Protein 6O3Q (pdb70)

Solvent-accessible surface area: 4459 Å² total; per-residue (Å²): 294,57,86,80,105,6,97,115,149,20,74,108,33,61,150,148,2,82,100,96,38,147,54,112,125,49,113,78,12,42,100,118,1,89,82,84,50,109,156,62,130,51,55,169,164,20,111,114,160

Organism: Solanum lycopersicum (NCBI:txid4081)

Foldseek 3Di:
DDDQPLVVQLVVQLVVLVVVHDDVSSVVRSVVSVVQSVQVSPPRVDDPD

Radius of gyration: 11.96 Å; Cα contacts (8 Å, |Δi|>4): 28; chains: 1; bounding box: 21×38×20 Å

Secondary structure (DSSP, 8-state):
----HHHHHHHHHHHHHHHH--HHHHHHHHHHHHHHHHHHHS-SS-S--

Sequence (49 aa):
RGPDKSYKRLQECQRRCQSEQQGQRLQECQQRCQQEYQREKGQHQGETNRGPDKSYKRLQECQRRCQSEQQGQRLQECQQRCQQEYQREKGQHQGETNRGPDKSYKRLQECQRRCQSEQQGQRLQECQQRCQQEYQREKGQHQGETNRGPDKSYKRLQECQRRCQSEQQGQRLQECQQRCQQEYQREKGQHQGETNRGPDKSYKRLQECQRRCQSEQQGQRLQECQQRCQQEYQREKGQHQGETNRGPDKSYKRLQECQRRCQSEQQGQRLQECQQRCQQEYQREKGQHQGETNRGPDKSYKRLQECQRRCQSEQQGQRLQECQQRCQQEYQREKGQHQGETNRGPDKSYKRLQECQRRCQSEQQGQRLQECQQRCQQEYQREKGQHQGETNRGPDKSYKRLQECQRRCQSEQQGQRLQECQQRCQQEYQREKGQHQGETNRGPDKSYKRLQECQRRCQSEQQGQRLQECQQRCQQEYQREKGQHQGETNRGPDKSYKRLQECQRRCQSEQQGQRLQECQQRCQQEYQREKGQHQGETNRGPDKSYKRLQECQRRCQSEQQGQRLQECQQRCQQEYQREKGQHQGETNRGPDKSYKRLQECQRRCQSEQQGQRLQECQQRCQQEYQREKGQHQGETNRGPDKSYKRLQECQRRCQSEQQGQRLQECQQRCQQEYQREKGQHQGETNRGPDKSYKRLQECQRRCQSEQQGQRLQECQQRCQQEYQREKGQHQGETNRGPDKSYKRLQECQRRCQSEQQGQRLQECQQRCQQEYQREKGQHQGETNRGPDKSYKRLQECQRRCQSEQQGQRLQECQQRCQQEYQREKGQHQGETNRGPDKSYKRLQECQRRCQSEQQGQRLQECQQRCQQEYQREKGQHQGETNRGPDKSYKRLQECQRRCQSEQQGQRLQECQQRCQQEYQREKGQHQGETNRGPDKSYKRLQECQRRCQSEQQGQRLQECQQRCQQEYQREKGQHQGETN

Structure (mmCIF, N/CA/C/O backbone):
data_6O3Q
#
_entry.id   6O3Q
#
loop_
_atom_site.group_PDB
_atom_site.id
_atom_site.type_symbol
_atom_site.label_atom_id
_atom_site.label_alt_id
_atom_site.label_comp_id
_atom_site.label_asym_id
_atom_site.label_entity_id
_atom_site.label_seq_id
_atom_site.pdbx_PDB_ins_code
_atom_site.Cartn_x
_atom_site.Cartn_y
_atom_site.Cartn_z
_atom_site.occupancy
_atom_site.B_iso_or_equiv
_atom_site.auth_seq_id
_atom_site.auth_comp_id
_atom_site.auth_asym_id
_atom_site.auth_atom_id
_atom_site.pdbx_PDB_model_num
ATOM 1 N N . ARG A 1 1 ? 11.349 4.552 -12.446 1.00 0.00 1 ARG A N 1
ATOM 2 C CA . ARG A 1 1 ? 9.997 4.014 -12.496 1.00 0.00 1 ARG A CA 1
ATOM 3 C C . ARG A 1 1 ? 9.669 3.382 -11.161 1.00 0.00 1 ARG A C 1
ATOM 4 O O . ARG A 1 1 ? 10.336 2.431 -10.733 1.00 0.00 1 ARG A O 1
ATOM 27 N N . GLY A 1 2 ? 8.672 3.900 -10.505 1.00 0.00 2 GLY A N 1
ATOM 28 C CA . GLY A 1 2 ? 8.267 3.374 -9.247 1.00 0.00 2 GLY A CA 1
ATOM 29 C C . GLY A 1 2 ? 6.773 3.254 -9.189 1.00 0.00 2 GLY A C 1
ATOM 30 O O . GLY A 1 2 ? 6.073 4.073 -9.784 1.00 0.00 2 GLY A O 1
ATOM 34 N N . PRO A 1 3 ? 6.242 2.228 -8.537 1.00 0.00 3 PRO A N 1
ATOM 35 C CA . PRO A 1 3 ? 4.803 2.078 -8.378 1.00 0.00 3 PRO A CA 1
ATOM 36 C C . PRO A 1 3 ? 4.291 3.011 -7.276 1.00 0.00 3 PRO A C 1
ATOM 37 O O . PRO A 1 3 ? 5.092 3.693 -6.606 1.00 0.00 3 PRO A O 1
ATOM 48 N N . ASP A 1 4 ? 2.988 3.059 -7.079 1.00 0.00 4 ASP A N 1
ATOM 49 C CA . ASP A 1 4 ? 2.433 3.892 -6.013 1.00 0.00 4 ASP A CA 1
ATOM 50 C C . ASP A 1 4 ? 2.759 3.258 -4.678 1.00 0.00 4 ASP A C 1
ATOM 51 O O . ASP A 1 4 ? 3.039 2.050 -4.598 1.00 0.00 4 ASP A O 1
ATOM 60 N N . LYS A 1 5 ? 2.676 4.031 -3.647 1.00 0.00 5 LYS A N 1
ATOM 61 C CA . LYS A 1 5 ? 2.983 3.573 -2.314 1.00 0.00 5 LYS A CA 1
ATOM 62 C C . LYS A 1 5 ? 1.959 2.549 -1.844 1.00 0.00 5 LYS A C 1
ATOM 63 O O . LYS A 1 5 ? 2.279 1.661 -1.081 1.00 0.00 5 LYS A O 1
ATOM 82 N N . SER A 1 6 ? 0.753 2.661 -2.348 1.00 0.00 6 SER A N 1
ATOM 83 C CA . SER A 1 6 ? -0.308 1.712 -2.038 1.00 0.00 6 SER A CA 1
ATOM 84 C C . SER A 1 6 ? 0.002 0.361 -2.702 1.00 0.00 6 SER A C 1
ATOM 85 O O . SER A 1 6 ? -0.374 -0.706 -2.209 1.00 0.00 6 SER A O 1
ATOM 93 N N . TYR A 1 7 ? 0.734 0.413 -3.805 1.00 0.00 7 TYR A N 1
ATOM 94 C CA . TYR A 1 7 ? 1.129 -0.787 -4.500 1.00 0.00 7 TYR A CA 1
ATOM 95 C C . TYR A 1 7 ? 2.289 -1.400 -3.739 1.00 0.00 7 TYR A C 1
ATOM 96 O O . TYR A 1 7 ? 2.430 -2.609 -3.671 1.00 0.00 7 TYR A O 1
ATOM 114 N N . LYS A 1 8 ? 3.112 -0.540 -3.165 1.00 0.00 8 LYS A N 1
ATOM 115 C CA . LYS A 1 8 ? 4.188 -0.949 -2.286 1.00 0.00 8 LYS A CA 1
ATOM 116 C C . LYS A 1 8 ? 3.589 -1.664 -1.070 1.00 0.00 8 LYS A C 1
ATOM 117 O O . LYS A 1 8 ? 4.049 -2.739 -0.685 1.00 0.00 8 LYS A O 1
ATOM 136 N N . ARG A 1 9 ? 2.529 -1.061 -0.509 1.00 0.00 9 ARG A N 1
ATOM 137 C CA . ARG A 1 9 ? 1.773 -1.645 0.605 1.00 0.00 9 ARG A CA 1
ATOM 138 C C . ARG A 1 9 ? 1.274 -3.026 0.213 1.00 0.00 9 ARG A C 1
ATOM 139 O O . ARG A 1 9 ? 1.428 -3.984 0.957 1.00 0.00 9 ARG A O 1
ATOM 160 N N . LEU A 1 10 ? 0.692 -3.106 -0.973 1.00 0.00 10 LEU A N 1
ATOM 161 C CA . LEU A 1 10 ? 0.190 -4.352 -1.525 1.00 0.00 10 LEU A CA 1
ATOM 162 C C . LEU A 1 10 ? 1.289 -5.403 -1.628 1.00 0.00 10 LEU A C 1
ATOM 163 O O . LEU A 1 10 ? 1.093 -6.538 -1.205 1.00 0.00 10 LEU A O 1
ATOM 179 N N . GLN A 1 11 ? 2.433 -5.012 -2.174 1.00 0.00 11 GLN A N 1
ATOM 180 C CA . GLN A 1 11 ? 3.581 -5.901 -2.319 1.00 0.00 11 GLN A CA 1
ATOM 181 C C . GLN A 1 11 ? 4.003 -6.477 -0.978 1.00 0.00 11 GLN A C 1
ATOM 182 O O . GLN A 1 11 ? 4.103 -7.696 -0.827 1.00 0.00 11 GLN A O 1
ATOM 196 N N . GLU A 1 12 ? 4.205 -5.608 -0.011 1.00 0.00 12 GLU A N 1
ATOM 197 C CA . GLU A 1 12 ? 4.589 -6.016 1.327 1.00 0.00 12 GLU A CA 1
ATOM 198 C C . GLU A 1 12 ? 3.527 -6.891 1.960 1.00 0.00 12 GLU A C 1
ATOM 199 O O . GLU A 1 12 ? 3.840 -7.929 2.551 1.00 0.00 12 GLU A O 1
ATOM 211 N N . CYS A 1 13 ? 2.280 -6.494 1.793 1.00 0.00 13 CYS A N 1
ATOM 212 C CA . CYS A 1 13 ? 1.155 -7.226 2.329 1.00 0.00 13 CYS A CA 1
ATOM 213 C C . CYS A 1 13 ? 1.130 -8.655 1.788 1.00 0.00 13 CYS A C 1
ATOM 214 O O . CYS A 1 13 ? 1.134 -9.618 2.566 1.00 0.00 13 CYS A O 1
ATOM 221 N N . GLN A 1 14 ? 1.178 -8.805 0.462 1.00 0.00 14 GLN A N 1
ATOM 222 C CA . GLN A 1 14 ? 1.140 -10.124 -0.136 1.00 0.00 14 GLN A CA 1
ATOM 223 C C . GLN A 1 14 ? 2.374 -10.947 0.214 1.00 0.00 14 GLN A C 1
ATOM 224 O O . GLN A 1 14 ? 2.260 -12.141 0.440 1.00 0.00 14 GLN A O 1
ATOM 238 N N . ARG A 1 15 ? 3.554 -10.315 0.289 1.00 0.00 15 ARG A N 1
ATOM 239 C CA . ARG A 1 15 ? 4.758 -11.027 0.718 1.00 0.00 15 ARG A CA 1
ATOM 240 C C . ARG A 1 15 ? 4.578 -11.584 2.117 1.00 0.00 15 ARG A C 1
ATOM 241 O O . ARG A 1 15 ? 4.891 -12.760 2.370 1.00 0.00 15 ARG A O 1
ATOM 262 N N . ARG A 1 16 ? 4.035 -10.758 3.005 1.00 0.00 16 ARG A N 1
ATOM 263 C CA . ARG A 1 16 ? 3.769 -11.171 4.367 1.00 0.00 16 ARG A CA 1
ATOM 264 C C . ARG A 1 16 ? 2.795 -12.309 4.402 1.00 0.00 16 ARG A C 1
ATOM 265 O O . ARG A 1 16 ? 3.049 -13.314 5.047 1.00 0.00 16 ARG A O 1
ATOM 286 N N . CYS A 1 17 ? 1.708 -12.164 3.689 1.00 0.00 17 CYS A N 1
ATOM 287 C CA . CYS A 1 17 ? 0.688 -13.200 3.609 1.00 0.00 17 CYS A CA 1
ATOM 288 C C . CYS A 1 17 ? 1.263 -14.544 3.177 1.00 0.00 17 CYS A C 1
ATOM 289 O O . CYS A 1 17 ? 0.886 -15.570 3.703 1.00 0.00 17 CYS A O 1
ATOM 296 N N . GLN A 1 18 ? 2.208 -14.523 2.258 1.00 0.00 18 GLN A N 1
ATOM 297 C CA . GLN A 1 18 ? 2.842 -15.741 1.750 1.00 0.00 18 GLN A CA 1
ATOM 298 C C . GLN A 1 18 ? 3.739 -16.424 2.789 1.00 0.00 18 GLN A C 1
ATOM 299 O O . GLN A 1 18 ? 4.100 -17.597 2.634 1.00 0.00 18 GLN A O 1
ATOM 313 N N . SER A 1 19 ? 4.090 -15.711 3.828 1.00 0.00 19 SER A N 1
ATOM 314 C CA . SER A 1 19 ? 4.959 -16.248 4.846 1.00 0.00 19 SER A CA 1
ATOM 315 C C . SER A 1 19 ? 4.188 -16.483 6.164 1.00 0.00 19 SER A C 1
ATOM 316 O O . SER A 1 19 ? 4.466 -17.429 6.908 1.00 0.00 19 SER A O 1
ATOM 324 N N . GLU A 1 20 ? 3.248 -15.613 6.454 1.00 0.00 20 GLU A N 1
ATOM 325 C CA . GLU A 1 20 ? 2.491 -15.667 7.684 1.00 0.00 20 GLU A CA 1
ATOM 326 C C . GLU A 1 20 ? 1.203 -16.461 7.542 1.00 0.00 20 GLU A C 1
ATOM 327 O O . GLU A 1 20 ? 0.666 -16.956 8.524 1.00 0.00 20 GLU A O 1
ATOM 339 N N . GLN A 1 21 ? 0.703 -16.578 6.336 1.00 0.00 21 GLN A N 1
ATOM 340 C CA . GLN A 1 21 ? -0.545 -17.269 6.105 1.00 0.00 21 GLN A CA 1
ATOM 341 C C . GLN A 1 21 ? -0.343 -18.360 5.070 1.00 0.00 21 GLN A C 1
ATOM 342 O O . GLN A 1 21 ? 0.684 -18.384 4.373 1.00 0.00 21 GLN A O 1
ATOM 356 N N . GLN A 1 22 ? -1.276 -19.271 4.997 1.00 0.00 22 GLN A N 1
ATOM 357 C CA . GLN A 1 22 ? -1.251 -20.348 4.026 1.00 0.00 22 GLN A CA 1
ATOM 358 C C . GLN A 1 22 ? -2.647 -20.864 3.800 1.00 0.00 22 GLN A C 1
ATOM 359 O O . GLN A 1 22 ? -3.548 -20.535 4.571 1.00 0.00 22 GLN A O 1
ATOM 373 N N . GLY A 1 23 ? -2.831 -21.618 2.735 1.00 0.00 23 GLY A N 1
ATOM 374 C CA . GLY A 1 23 ? -4.128 -22.202 2.412 1.00 0.00 23 GLY A CA 1
ATOM 375 C C . GLY A 1 23 ? -5.200 -21.1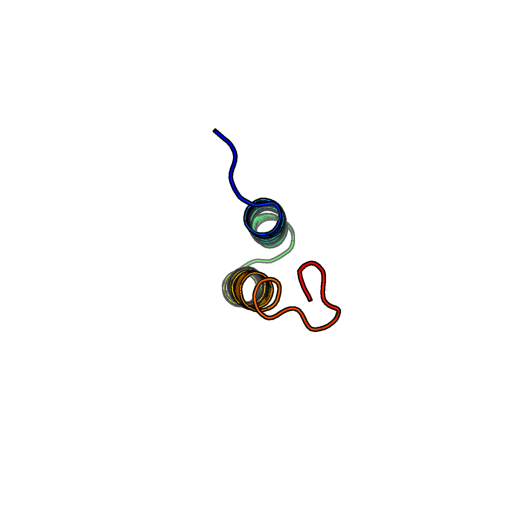59 2.174 1.00 0.00 23 GLY A C 1
ATOM 376 O O . GLY A 1 23 ? -4.984 -20.180 1.421 1.00 0.00 23 GLY A O 1
ATOM 380 N N . GLN A 1 24 ? -6.331 -21.344 2.840 1.00 0.00 24 GLN A N 1
ATOM 381 C CA . GLN A 1 24 ? -7.465 -20.432 2.781 1.00 0.00 24 GLN A CA 1
ATOM 382 C C . GLN A 1 24 ? -7.031 -19.075 3.300 1.00 0.00 24 GLN A C 1
ATOM 383 O O . GLN A 1 24 ? -7.288 -18.044 2.683 1.00 0.00 24 GLN A O 1
ATOM 397 N N . ARG A 1 25 ? -6.305 -19.101 4.399 1.00 0.00 25 ARG A N 1
ATOM 398 C CA . ARG A 1 25 ? -5.793 -17.912 5.033 1.00 0.00 25 ARG A CA 1
ATOM 399 C C . ARG A 1 25 ? -4.925 -17.101 4.096 1.00 0.00 25 ARG A C 1
ATOM 400 O O . ARG A 1 25 ? -4.957 -15.892 4.137 1.00 0.00 25 ARG A O 1
ATOM 421 N N . LEU A 1 26 ? -4.175 -17.763 3.238 1.00 0.00 26 LEU A N 1
ATOM 422 C CA . LEU A 1 26 ? -3.338 -17.057 2.277 1.00 0.00 26 LEU A CA 1
ATOM 423 C C . LEU A 1 26 ? -4.160 -16.346 1.233 1.00 0.00 26 LEU A C 1
ATOM 424 O O . LEU A 1 26 ? -3.965 -15.143 1.000 1.00 0.00 26 LEU A O 1
ATOM 440 N N . GLN A 1 27 ? -5.082 -17.068 0.621 1.00 0.00 27 GLN A N 1
ATOM 441 C CA . GLN A 1 27 ? -5.880 -16.505 -0.440 1.00 0.00 27 GLN A CA 1
ATOM 442 C C . GLN A 1 27 ? -6.757 -15.380 0.062 1.00 0.00 27 GLN A C 1
ATOM 443 O O . GLN A 1 27 ? -6.940 -14.380 -0.632 1.00 0.00 27 GLN A O 1
ATOM 457 N N . GLU A 1 28 ? -7.243 -15.510 1.284 1.00 0.00 28 GLU A N 1
ATOM 458 C CA . GLU A 1 28 ? -8.016 -14.452 1.886 1.00 0.00 28 GLU A CA 1
ATOM 459 C C . GLU A 1 28 ? -7.114 -13.291 2.281 1.00 0.00 28 GLU A C 1
ATOM 460 O O . GLU A 1 28 ? -7.457 -12.147 2.054 1.00 0.00 28 GLU A O 1
ATOM 472 N N . CYS A 1 29 ? -5.936 -13.601 2.829 1.00 0.00 29 CYS A N 1
ATOM 473 C CA . CYS A 1 29 ? -4.985 -12.578 3.274 1.00 0.00 29 CYS A CA 1
ATOM 474 C C . CYS A 1 29 ? -4.600 -11.693 2.103 1.00 0.00 29 CYS A C 1
ATOM 475 O O . CYS A 1 29 ? -4.781 -10.477 2.157 1.00 0.00 29 CYS A O 1
ATOM 482 N N . GLN A 1 30 ? -4.138 -12.313 1.017 1.00 0.00 30 GLN A N 1
ATOM 483 C CA . GLN A 1 30 ? -3.766 -11.563 -0.183 1.00 0.00 30 GLN A CA 1
ATOM 484 C C . GLN A 1 30 ? -4.951 -10.841 -0.809 1.00 0.00 30 GLN A C 1
ATOM 485 O O . GLN A 1 30 ? -4.794 -9.777 -1.412 1.00 0.00 30 GLN A O 1
ATOM 499 N N . GLN A 1 31 ? -6.132 -11.390 -0.631 1.00 0.00 31 GLN A N 1
ATOM 500 C CA . GLN A 1 31 ? -7.337 -10.769 -1.134 1.00 0.00 31 GLN A CA 1
ATOM 501 C C . GLN A 1 31 ? -7.627 -9.503 -0.334 1.00 0.00 31 GLN A C 1
ATOM 502 O O . GLN A 1 31 ? -8.017 -8.482 -0.901 1.00 0.00 31 GLN A O 1
ATOM 516 N N . ARG A 1 32 ? -7.395 -9.571 0.977 1.00 0.00 32 ARG A N 1
ATOM 517 C CA . ARG A 1 32 ? -7.554 -8.418 1.856 1.00 0.00 32 ARG A CA 1
ATOM 518 C C . ARG A 1 32 ? -6.562 -7.336 1.464 1.00 0.00 32 ARG A C 1
ATOM 519 O O . ARG A 1 32 ? -6.893 -6.165 1.485 1.00 0.00 32 ARG A O 1
ATOM 540 N N . CYS A 1 33 ? -5.355 -7.744 1.075 1.00 0.00 33 CYS A N 1
ATOM 541 C CA . CYS A 1 33 ? -4.336 -6.806 0.584 1.00 0.00 33 CYS A CA 1
ATOM 542 C C . CYS A 1 33 ? -4.867 -6.072 -0.642 1.00 0.00 33 CYS A C 1
ATOM 543 O O . CYS A 1 33 ? -4.733 -4.861 -0.765 1.00 0.00 33 CYS A O 1
ATOM 550 N N . GLN A 1 34 ? -5.508 -6.829 -1.527 1.00 0.00 34 GLN A N 1
ATOM 551 C CA . GLN A 1 34 ? -6.110 -6.286 -2.737 1.00 0.00 34 GLN A CA 1
ATOM 552 C C . GLN A 1 34 ? -7.248 -5.337 -2.382 1.00 0.00 34 GLN A C 1
ATOM 553 O O . GLN A 1 34 ? -7.457 -4.326 -3.044 1.00 0.00 34 GLN A O 1
ATOM 567 N N . GLN A 1 35 ? -7.979 -5.670 -1.328 1.00 0.00 35 GLN A N 1
ATOM 568 C CA . GLN A 1 35 ? -9.065 -4.830 -0.860 1.00 0.00 35 GLN A CA 1
ATOM 569 C C . GLN A 1 35 ? -8.520 -3.554 -0.261 1.00 0.00 35 GLN A C 1
ATOM 570 O O . GLN A 1 35 ? -9.025 -2.476 -0.539 1.00 0.00 35 GLN A O 1
ATOM 584 N N . GLU A 1 36 ? -7.482 -3.679 0.550 1.00 0.00 36 GLU A N 1
ATOM 585 C CA . GLU A 1 36 ? -6.822 -2.531 1.147 1.00 0.00 36 GLU A CA 1
ATOM 586 C C . GLU A 1 36 ? -6.261 -1.610 0.095 1.00 0.00 36 GLU A C 1
ATOM 587 O O . GLU A 1 36 ? -6.416 -0.417 0.192 1.00 0.00 36 GLU A O 1
ATOM 599 N N . TYR A 1 37 ? -5.643 -2.184 -0.909 1.00 0.00 37 TYR A N 1
ATOM 600 C CA . TYR A 1 37 ? -5.128 -1.445 -2.067 1.00 0.00 37 TYR A CA 1
ATOM 601 C C . TYR A 1 37 ? -6.239 -0.569 -2.701 1.00 0.00 37 TYR A C 1
ATOM 602 O O . TYR A 1 37 ? -6.013 0.599 -3.054 1.00 0.00 37 TYR A O 1
ATOM 620 N N . GLN A 1 38 ? -7.439 -1.126 -2.795 1.00 0.00 38 GLN A N 1
ATOM 621 C CA . GLN A 1 38 ? -8.595 -0.402 -3.323 1.00 0.00 38 GLN A CA 1
ATOM 622 C C . GLN A 1 38 ? -9.071 0.639 -2.308 1.00 0.00 38 GLN A C 1
ATOM 623 O O . GLN A 1 38 ? -9.538 1.727 -2.661 1.00 0.00 38 GLN A O 1
ATOM 637 N N . ARG A 1 39 ? -8.942 0.300 -1.052 1.00 0.00 39 ARG A N 1
ATOM 638 C CA . ARG A 1 39 ? -9.352 1.153 0.045 1.00 0.00 39 ARG A CA 1
ATOM 639 C C . ARG A 1 39 ? -8.397 2.311 0.265 1.00 0.00 39 ARG A C 1
ATOM 640 O O . ARG A 1 39 ? -8.780 3.319 0.821 1.00 0.00 39 ARG A O 1
ATOM 661 N N . GLU A 1 40 ? -7.161 2.164 -0.150 1.00 0.00 40 GLU A N 1
ATOM 662 C CA . GLU A 1 40 ? -6.209 3.252 -0.042 1.00 0.00 40 GLU A CA 1
ATOM 663 C C . GLU A 1 40 ? -6.480 4.296 -1.100 1.00 0.00 40 GLU A C 1
ATOM 664 O O . GLU A 1 40 ? -6.126 5.464 -0.942 1.00 0.00 40 GLU A O 1
ATOM 676 N N . LYS A 1 41 ? -7.115 3.875 -2.178 1.00 0.00 41 LYS A N 1
ATOM 677 C CA . LYS A 1 41 ? -7.542 4.798 -3.209 1.00 0.00 41 LYS A CA 1
ATOM 678 C C . LYS A 1 41 ? -8.852 5.450 -2.785 1.00 0.00 41 LYS A C 1
ATOM 679 O O . LYS A 1 41 ? -9.117 6.606 -3.096 1.00 0.00 41 LYS A O 1
ATOM 698 N N . GLY A 1 42 ? -9.649 4.704 -2.044 1.00 0.00 42 GLY A N 1
ATOM 699 C CA . GLY A 1 42 ? -10.851 5.244 -1.455 1.00 0.00 42 GLY A CA 1
ATOM 700 C C . GLY A 1 42 ? -10.513 5.833 -0.103 1.00 0.00 42 GLY A C 1
ATOM 701 O O . GLY A 1 42 ? -10.850 5.270 0.935 1.00 0.00 42 GLY A O 1
ATOM 705 N N . GLN A 1 43 ? -9.835 6.960 -0.145 1.00 0.00 43 GLN A N 1
ATOM 706 C CA . GLN A 1 43 ? -9.237 7.615 1.025 1.00 0.00 43 GLN A CA 1
ATOM 707 C C . GLN A 1 43 ? -10.274 7.920 2.111 1.00 0.00 43 GLN A C 1
ATOM 708 O O . GLN A 1 43 ? -11.134 8.802 1.933 1.00 0.00 43 GLN A O 1
ATOM 722 N N . HIS A 1 44 ? -10.199 7.203 3.228 1.00 0.00 44 HIS A N 1
ATOM 723 C CA . HIS A 1 44 ? -11.122 7.445 4.334 1.00 0.00 44 HIS A CA 1
ATOM 724 C C . HIS A 1 44 ? -10.647 8.652 5.139 1.00 0.00 44 HIS A C 1
ATOM 725 O O . HIS A 1 44 ? -11.449 9.392 5.722 1.00 0.00 44 HIS A O 1
ATOM 739 N N . GLN A 1 45 ? -9.344 8.834 5.158 1.00 0.00 45 GLN A N 1
ATOM 740 C CA . GLN A 1 45 ? -8.704 9.923 5.853 1.00 0.00 45 GLN A CA 1
ATOM 741 C C . GLN A 1 45 ? -8.644 11.124 4.922 1.00 0.00 45 GLN A C 1
ATOM 742 O O . GLN A 1 45 ? -9.214 12.171 5.211 1.00 0.00 45 GLN A O 1
ATOM 756 N N . GLY A 1 46 ? -7.981 10.949 3.797 1.00 0.00 46 GLY A N 1
ATOM 757 C CA . GLY A 1 46 ? -7.885 11.996 2.824 1.00 0.00 46 GLY A CA 1
ATOM 758 C C . GLY A 1 46 ? -6.476 12.502 2.701 1.00 0.00 46 GLY A C 1
ATOM 759 O O . GLY A 1 46 ? -6.004 13.239 3.559 1.00 0.00 46 GLY A O 1
ATOM 763 N N . GLU A 1 47 ? -5.781 12.069 1.666 1.00 0.00 47 GLU A N 1
ATOM 764 C CA . GLU A 1 47 ? -4.422 12.536 1.433 1.00 0.00 47 GLU A CA 1
ATOM 765 C C . GLU A 1 47 ? -4.370 13.408 0.192 1.00 0.00 47 GLU A C 1
ATOM 766 O O . GLU A 1 47 ? -3.394 14.103 -0.084 1.00 0.00 47 GLU A O 1
ATOM 778 N N . THR A 1 48 ? -5.416 13.345 -0.545 1.00 0.00 48 THR A N 1
ATOM 779 C CA . THR A 1 48 ? -5.584 14.125 -1.749 1.00 0.00 48 THR A CA 1
ATOM 780 C C . THR A 1 48 ? -6.903 14.891 -1.604 1.00 0.00 48 THR A C 1
ATOM 781 O O . THR A 1 48 ? -7.364 15.609 -2.498 1.00 0.00 48 THR A O 1
ATOM 792 N N . ASN A 1 49 ? -7.466 14.755 -0.442 1.00 0.00 49 ASN A N 1
ATOM 793 C CA . ASN A 1 49 ? -8.745 15.284 -0.107 1.00 0.00 49 ASN A CA 1
ATOM 794 C C . ASN A 1 49 ? -8.597 15.933 1.220 1.00 0.00 49 ASN A C 1
ATOM 795 O O . ASN A 1 49 ? -9.153 17.025 1.422 1.00 0.00 49 ASN A O 1
ATOM 807 N N . ARG A 1 1 ? 9.099 -1.457 -13.792 1.00 0.00 1 ARG A N 2
ATOM 808 C CA . ARG A 1 1 ? 9.317 -0.122 -14.349 1.00 0.00 1 ARG A CA 2
ATOM 809 C C . ARG A 1 1 ? 8.160 0.761 -13.983 1.00 0.00 1 ARG A C 2
ATOM 810 O O . ARG A 1 1 ? 7.040 0.552 -14.455 1.00 0.00 1 ARG A O 2
ATOM 833 N N . GLY A 1 2 ? 8.429 1.722 -13.133 1.00 0.00 2 GLY A N 2
ATOM 834 C CA . GLY A 1 2 ? 7.431 2.671 -12.704 1.00 0.00 2 GLY A CA 2
ATOM 835 C C . GLY A 1 2 ? 6.213 2.028 -12.045 1.00 0.00 2 GLY A C 2
ATOM 836 O O . GLY A 1 2 ? 5.102 2.116 -12.592 1.00 0.00 2 GLY A O 2
ATOM 840 N N . PRO A 1 3 ? 6.378 1.353 -10.887 1.00 0.00 3 PRO A N 2
ATOM 841 C CA . PRO A 1 3 ? 5.259 0.771 -10.165 1.00 0.00 3 PRO A CA 2
ATOM 842 C C . PRO A 1 3 ? 4.556 1.852 -9.354 1.00 0.00 3 PRO A C 2
ATOM 843 O O . PRO A 1 3 ? 5.060 2.981 -9.244 1.00 0.00 3 PRO A O 2
ATOM 854 N N . ASP A 1 4 ? 3.409 1.557 -8.823 1.00 0.00 4 ASP A N 2
ATOM 855 C CA . ASP A 1 4 ? 2.716 2.537 -8.019 1.00 0.00 4 ASP A CA 2
ATOM 856 C C . ASP A 1 4 ? 3.100 2.333 -6.570 1.00 0.00 4 ASP A C 2
ATOM 857 O O . ASP A 1 4 ? 3.581 1.254 -6.188 1.00 0.00 4 ASP A O 2
ATOM 866 N N . LYS A 1 5 ? 2.854 3.319 -5.767 1.00 0.00 5 LYS A N 2
ATOM 867 C CA . LYS A 1 5 ? 3.192 3.292 -4.365 1.00 0.00 5 LYS A CA 2
ATOM 868 C C . LYS A 1 5 ? 2.280 2.321 -3.646 1.00 0.00 5 LYS A C 2
ATOM 869 O O . LYS A 1 5 ? 2.718 1.562 -2.769 1.00 0.00 5 LYS A O 2
ATOM 888 N N . SER A 1 6 ? 1.029 2.307 -4.052 1.00 0.00 6 SER A N 2
ATOM 889 C CA . SER A 1 6 ? 0.054 1.412 -3.496 1.00 0.00 6 SER A CA 2
ATOM 890 C C . SER A 1 6 ? 0.382 -0.020 -3.900 1.00 0.00 6 SER A C 2
ATOM 891 O O . SER A 1 6 ? 0.110 -0.975 -3.163 1.00 0.00 6 SER A O 2
ATOM 899 N N . TYR A 1 7 ? 1.028 -0.156 -5.058 1.00 0.00 7 TYR A N 2
ATOM 900 C CA . TYR A 1 7 ? 1.399 -1.451 -5.576 1.00 0.00 7 TYR A CA 2
ATOM 901 C C . TYR A 1 7 ? 2.544 -2.002 -4.756 1.00 0.00 7 TYR A C 2
ATOM 902 O O . TYR A 1 7 ? 2.625 -3.196 -4.538 1.00 0.00 7 TYR A O 2
ATOM 920 N N . LYS A 1 8 ? 3.407 -1.117 -4.278 1.00 0.00 8 LYS A N 2
ATOM 921 C CA . LYS A 1 8 ? 4.488 -1.512 -3.389 1.00 0.00 8 LYS A CA 2
ATOM 922 C C . LYS A 1 8 ? 3.917 -2.055 -2.090 1.00 0.00 8 LYS A C 2
ATOM 923 O O . LYS A 1 8 ? 4.324 -3.116 -1.613 1.00 0.00 8 LYS A O 2
ATOM 942 N N . ARG A 1 9 ? 2.946 -1.326 -1.542 1.00 0.00 9 ARG A N 2
ATOM 943 C CA . ARG A 1 9 ? 2.277 -1.723 -0.309 1.00 0.00 9 ARG A CA 2
ATOM 944 C C . ARG A 1 9 ? 1.570 -3.055 -0.504 1.00 0.00 9 ARG A C 2
ATOM 945 O O . ARG A 1 9 ? 1.535 -3.894 0.405 1.00 0.00 9 ARG A O 2
ATOM 966 N N . LEU A 1 10 ? 1.024 -3.244 -1.691 1.00 0.00 10 LEU A N 2
ATOM 967 C CA . LEU A 1 10 ? 0.374 -4.478 -2.053 1.00 0.00 10 LEU A CA 2
ATOM 968 C C . LEU A 1 10 ? 1.363 -5.635 -2.029 1.00 0.00 10 LEU A C 2
ATOM 969 O O . LEU A 1 10 ? 1.077 -6.680 -1.442 1.00 0.00 10 LEU A O 2
ATOM 985 N N . GLN A 1 11 ? 2.525 -5.432 -2.658 1.00 0.00 11 GLN A N 2
ATOM 986 C CA . GLN A 1 11 ? 3.592 -6.442 -2.702 1.00 0.00 11 GLN A CA 2
ATOM 987 C C . GLN A 1 11 ? 3.952 -6.863 -1.301 1.00 0.00 11 GLN A C 2
ATOM 988 O O . GLN A 1 11 ? 3.952 -8.050 -0.978 1.00 0.00 11 GLN A O 2
ATOM 1002 N N . GLU A 1 12 ? 4.227 -5.868 -0.470 1.00 0.00 12 GLU A N 2
ATOM 1003 C CA . GLU A 1 12 ? 4.565 -6.078 0.921 1.00 0.00 12 GLU A CA 2
ATOM 1004 C C . GLU A 1 12 ? 3.495 -6.880 1.629 1.00 0.00 12 GLU A C 2
ATOM 1005 O O . GLU A 1 12 ? 3.789 -7.900 2.240 1.00 0.00 12 GLU A O 2
ATOM 1017 N N . CYS A 1 13 ? 2.253 -6.451 1.486 1.00 0.00 13 CYS A N 2
ATOM 1018 C CA . CYS A 1 13 ? 1.144 -7.097 2.151 1.00 0.00 13 CYS A CA 2
ATOM 1019 C C . CYS A 1 13 ? 1.004 -8.549 1.710 1.00 0.00 13 CYS A C 2
ATOM 1020 O O . CYS A 1 13 ? 0.926 -9.453 2.557 1.00 0.00 13 CYS A O 2
ATOM 1027 N N . GLN A 1 14 ? 1.045 -8.788 0.392 1.00 0.00 14 GLN A N 2
ATOM 1028 C CA . GLN A 1 14 ? 0.904 -10.133 -0.129 1.00 0.00 14 GLN A CA 2
ATOM 1029 C C . GLN A 1 14 ? 2.040 -11.016 0.344 1.00 0.00 14 GLN A C 2
ATOM 1030 O O . GLN A 1 14 ? 1.802 -12.119 0.804 1.00 0.00 14 GLN A O 2
ATOM 1044 N N . ARG A 1 15 ? 3.264 -10.501 0.285 1.00 0.00 15 ARG A N 2
ATOM 1045 C CA . ARG A 1 15 ? 4.442 -11.246 0.720 1.00 0.00 15 ARG A CA 2
ATOM 1046 C C . ARG A 1 15 ? 4.417 -11.576 2.199 1.00 0.00 15 ARG A C 2
ATOM 1047 O O . ARG A 1 15 ? 4.826 -12.667 2.600 1.00 0.00 15 ARG A O 2
ATOM 1068 N N . ARG A 1 16 ? 3.900 -10.659 3.010 1.00 0.00 16 ARG A N 2
ATOM 1069 C CA . ARG A 1 16 ? 3.756 -10.911 4.447 1.00 0.00 16 ARG A CA 2
ATOM 1070 C C . ARG A 1 16 ? 2.775 -12.045 4.662 1.00 0.00 16 ARG A C 2
ATOM 1071 O O . ARG A 1 16 ? 3.007 -12.950 5.477 1.00 0.00 16 ARG A O 2
ATOM 1092 N N . CYS A 1 17 ? 1.717 -12.022 3.885 1.00 0.00 17 CYS A N 2
ATOM 1093 C CA . CYS A 1 17 ? 0.725 -13.075 3.903 1.00 0.00 17 CYS A CA 2
ATOM 1094 C C . CYS A 1 17 ? 1.334 -14.397 3.461 1.00 0.00 17 CYS A C 2
ATOM 1095 O O . CYS A 1 17 ? 1.014 -15.430 4.000 1.00 0.00 17 CYS A O 2
ATOM 1102 N N . GLN A 1 18 ? 2.234 -14.351 2.487 1.00 0.00 18 GLN A N 2
ATOM 1103 C CA . GLN A 1 18 ? 2.886 -15.558 1.971 1.00 0.00 18 GLN A CA 2
ATOM 1104 C C . GLN A 1 18 ? 3.792 -16.183 3.020 1.00 0.00 18 GLN A C 2
ATOM 1105 O O . GLN A 1 18 ? 4.078 -17.377 2.973 1.00 0.00 18 GLN A O 2
ATOM 1119 N N . SER A 1 19 ? 4.234 -15.383 3.956 1.00 0.00 19 SER A N 2
ATOM 1120 C CA . SER A 1 19 ? 5.067 -15.868 5.010 1.00 0.00 19 SER A CA 2
ATOM 1121 C C . SER A 1 19 ? 4.206 -16.447 6.154 1.00 0.00 19 SER A C 2
ATOM 1122 O O . SER A 1 19 ? 4.344 -17.631 6.520 1.00 0.00 19 SER A O 2
ATOM 1130 N N . GLU A 1 20 ? 3.286 -15.639 6.667 1.00 0.00 20 GLU A N 2
ATOM 1131 C CA . GLU A 1 20 ? 2.486 -16.004 7.835 1.00 0.00 20 GLU A CA 2
ATOM 1132 C C . GLU A 1 20 ? 1.305 -16.912 7.509 1.00 0.00 20 GLU A C 2
ATOM 1133 O O . GLU A 1 20 ? 0.807 -17.607 8.384 1.00 0.00 20 GLU A O 2
ATOM 1145 N N . GLN A 1 21 ? 0.850 -16.902 6.282 1.00 0.00 21 GLN A N 2
ATOM 1146 C CA . GLN A 1 21 ? -0.336 -17.656 5.926 1.00 0.00 21 GLN A CA 2
ATOM 1147 C C . GLN A 1 21 ? -0.100 -18.612 4.772 1.00 0.00 21 GLN A C 2
ATOM 1148 O O . GLN A 1 21 ? 0.850 -18.472 3.997 1.00 0.00 21 GLN A O 2
ATOM 1162 N N . GLN A 1 22 ? -0.979 -19.574 4.678 1.00 0.00 22 GLN A N 2
ATOM 1163 C CA . GLN A 1 22 ? -1.007 -20.554 3.620 1.00 0.00 22 GLN A CA 2
ATOM 1164 C C . GLN A 1 22 ? -2.436 -21.015 3.462 1.00 0.00 22 GLN A C 2
ATOM 1165 O O . GLN A 1 22 ? -3.294 -20.643 4.283 1.00 0.00 22 GLN A O 2
ATOM 1179 N N . GLY A 1 23 ? -2.701 -21.774 2.428 1.00 0.00 23 GLY A N 2
ATOM 1180 C CA . GLY A 1 23 ? -4.035 -22.298 2.190 1.00 0.00 23 GLY A CA 2
ATOM 1181 C C . GLY A 1 23 ? -5.068 -21.208 1.962 1.00 0.00 23 GLY A C 2
ATOM 1182 O O . GLY A 1 23 ? -4.756 -20.142 1.383 1.00 0.00 23 GLY A O 2
ATOM 1186 N N . GLN A 1 24 ? -6.265 -21.451 2.450 1.00 0.00 24 GLN A N 2
ATOM 1187 C CA . GLN A 1 24 ? -7.395 -20.557 2.301 1.00 0.00 24 GLN A CA 2
ATOM 1188 C C . GLN A 1 24 ? -7.139 -19.243 3.027 1.00 0.00 24 GLN A C 2
ATOM 1189 O O . GLN A 1 24 ? -7.532 -18.177 2.547 1.00 0.00 24 GLN A O 2
ATOM 1203 N N . ARG A 1 25 ? -6.443 -19.317 4.160 1.00 0.00 25 ARG A N 2
ATOM 1204 C CA . ARG A 1 25 ? -6.125 -18.128 4.933 1.00 0.00 25 ARG A CA 2
ATOM 1205 C C . ARG A 1 25 ? -5.211 -17.196 4.164 1.00 0.00 25 ARG A C 2
ATOM 1206 O O . ARG A 1 25 ? -5.336 -15.981 4.264 1.00 0.00 25 ARG A O 2
ATOM 1227 N N . LEU A 1 26 ? -4.307 -17.762 3.364 1.00 0.00 26 LEU A N 2
ATOM 1228 C CA . LEU A 1 26 ? -3.453 -16.950 2.511 1.00 0.00 26 LEU A CA 2
ATOM 1229 C C . LEU A 1 26 ? -4.277 -16.265 1.459 1.00 0.00 26 LEU A C 2
ATOM 1230 O O . LEU A 1 26 ? -4.089 -15.075 1.211 1.00 0.00 26 LEU A O 2
ATOM 1246 N N . GLN A 1 27 ? -5.218 -17.005 0.882 1.00 0.00 27 GLN A N 2
ATOM 1247 C CA . GLN A 1 27 ? -6.106 -16.474 -0.144 1.00 0.00 27 GLN A CA 2
ATOM 1248 C C . GLN A 1 27 ? -6.859 -15.270 0.406 1.00 0.00 27 GLN A C 2
ATOM 1249 O O . GLN A 1 27 ? -6.905 -14.226 -0.228 1.00 0.00 27 GLN A O 2
ATOM 1263 N N . GLU A 1 28 ? -7.399 -15.420 1.611 1.00 0.00 28 GLU A N 2
ATOM 1264 C CA . GLU A 1 28 ? -8.099 -14.345 2.292 1.00 0.00 28 GLU A CA 2
ATOM 1265 C C . GLU A 1 28 ? -7.162 -13.184 2.589 1.00 0.00 28 GLU A C 2
ATOM 1266 O O . GLU A 1 28 ? -7.469 -12.037 2.290 1.00 0.00 28 GLU A O 2
ATOM 1278 N N . CYS A 1 29 ? -6.008 -13.504 3.158 1.00 0.00 29 CYS A N 2
ATOM 1279 C CA . CYS A 1 29 ? -5.028 -12.506 3.568 1.00 0.00 29 CYS A CA 2
ATOM 1280 C C . CYS A 1 29 ? -4.612 -11.627 2.387 1.00 0.00 29 CYS A C 2
ATOM 1281 O O . CYS A 1 29 ? -4.718 -10.393 2.455 1.00 0.00 29 CYS A O 2
ATOM 1288 N N . GLN A 1 30 ? -4.194 -12.253 1.288 1.00 0.00 30 GLN A N 2
ATOM 1289 C CA . GLN A 1 30 ? -3.758 -11.497 0.118 1.00 0.00 30 GLN A CA 2
ATOM 1290 C C . GLN A 1 30 ? -4.925 -10.775 -0.560 1.00 0.00 30 GLN A C 2
ATOM 1291 O O . GLN A 1 30 ? -4.737 -9.706 -1.150 1.00 0.00 30 GLN A O 2
ATOM 1305 N N . GLN A 1 31 ? -6.129 -11.338 -0.444 1.00 0.00 31 GLN A N 2
ATOM 1306 C CA . GLN A 1 31 ? -7.327 -10.725 -1.001 1.00 0.00 31 GLN A CA 2
ATOM 1307 C C . GLN A 1 31 ? -7.589 -9.409 -0.281 1.00 0.00 31 GLN A C 2
ATOM 1308 O O . GLN A 1 31 ? -7.921 -8.405 -0.902 1.00 0.00 31 GLN A O 2
ATOM 1322 N N . ARG A 1 32 ? -7.382 -9.418 1.029 1.00 0.00 32 ARG A N 2
ATOM 1323 C CA . ARG A 1 32 ? -7.531 -8.227 1.863 1.00 0.00 32 ARG A CA 2
ATOM 1324 C C . ARG A 1 32 ? -6.519 -7.167 1.457 1.00 0.00 32 ARG A C 2
ATOM 1325 O O . ARG A 1 32 ? -6.818 -5.970 1.484 1.00 0.00 32 ARG A O 2
ATOM 1346 N N . CYS A 1 33 ? -5.334 -7.612 1.067 1.00 0.00 33 CYS A N 2
ATOM 1347 C CA . CYS A 1 33 ? -4.289 -6.721 0.583 1.00 0.00 33 CYS A CA 2
ATOM 1348 C C . CYS A 1 33 ? -4.733 -6.089 -0.726 1.00 0.00 33 CYS A C 2
ATOM 1349 O O . CYS A 1 33 ? -4.528 -4.899 -0.962 1.00 0.00 33 CYS A O 2
ATOM 1356 N N . GLN A 1 34 ? -5.364 -6.900 -1.567 1.00 0.00 34 GLN A N 2
ATOM 1357 C CA . GLN A 1 34 ? -5.891 -6.445 -2.831 1.00 0.00 34 GLN A CA 2
ATOM 1358 C C . GLN A 1 34 ? -6.997 -5.451 -2.610 1.00 0.00 34 GLN A C 2
ATOM 1359 O O . GLN A 1 34 ? -7.067 -4.459 -3.311 1.00 0.00 34 GLN A O 2
ATOM 1373 N N . GLN A 1 35 ? -7.834 -5.713 -1.608 1.00 0.00 35 GLN A N 2
ATOM 1374 C CA . GLN A 1 35 ? -8.900 -4.798 -1.244 1.00 0.00 35 GLN A CA 2
ATOM 1375 C C . GLN A 1 35 ? -8.308 -3.448 -0.877 1.00 0.00 35 GLN A C 2
ATOM 1376 O O . GLN A 1 35 ? -8.736 -2.421 -1.396 1.00 0.00 35 GLN A O 2
ATOM 1390 N N . GLU A 1 36 ? -7.283 -3.471 -0.018 1.00 0.00 36 GLU A N 2
ATOM 1391 C CA . GLU A 1 36 ? -6.579 -2.261 0.385 1.00 0.00 36 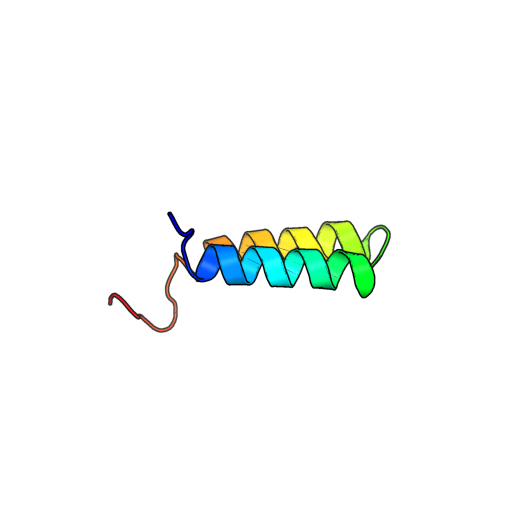GLU A CA 2
ATOM 1392 C C . GLU A 1 36 ? -6.060 -1.511 -0.821 1.00 0.00 36 GLU A C 2
ATOM 1393 O O . GLU A 1 36 ? -6.322 -0.313 -0.968 1.00 0.00 36 GLU A O 2
ATOM 1405 N N . TYR A 1 37 ? -5.358 -2.238 -1.685 1.00 0.00 37 TYR A N 2
ATOM 1406 C CA . TYR A 1 37 ? -4.786 -1.703 -2.911 1.00 0.00 37 TYR A CA 2
ATOM 1407 C C . TYR A 1 37 ? -5.836 -1.011 -3.764 1.00 0.00 37 TYR A C 2
ATOM 1408 O O . TYR A 1 37 ? -5.671 0.151 -4.119 1.00 0.00 37 TYR A O 2
ATOM 1426 N N . GLN A 1 38 ? -6.922 -1.722 -4.055 1.00 0.00 38 GLN A N 2
ATOM 1427 C CA . GLN A 1 38 ? -8.013 -1.200 -4.884 1.00 0.00 38 GLN A CA 2
ATOM 1428 C C . GLN A 1 38 ? -8.556 0.090 -4.313 1.00 0.00 38 GLN A C 2
ATOM 1429 O O . GLN A 1 38 ? -8.706 1.080 -5.024 1.00 0.00 38 GLN A O 2
ATOM 1443 N N . ARG A 1 39 ? -8.791 0.083 -3.029 1.00 0.00 39 ARG A N 2
ATOM 1444 C CA . ARG A 1 39 ? -9.355 1.220 -2.353 1.00 0.00 39 ARG A CA 2
ATOM 1445 C C . ARG A 1 39 ? -8.382 2.387 -2.324 1.00 0.00 39 ARG A C 2
ATOM 1446 O O . ARG A 1 39 ? -8.766 3.499 -2.627 1.00 0.00 39 ARG A O 2
ATOM 1467 N N . GLU A 1 40 ? -7.103 2.134 -2.042 1.00 0.00 40 GLU A N 2
ATOM 1468 C CA . GLU A 1 40 ? -6.140 3.232 -1.959 1.00 0.00 40 GLU A CA 2
ATOM 1469 C C . GLU A 1 40 ? -5.745 3.776 -3.337 1.00 0.00 40 GLU A C 2
ATOM 1470 O O . GLU A 1 40 ? -5.049 4.787 -3.429 1.00 0.00 40 GLU A O 2
ATOM 1482 N N . LYS A 1 41 ? -6.176 3.101 -4.401 1.00 0.00 41 LYS A N 2
ATOM 1483 C CA . LYS A 1 41 ? -6.001 3.633 -5.738 1.00 0.00 41 LYS A CA 2
ATOM 1484 C C . LYS A 1 41 ? -6.870 4.872 -5.902 1.00 0.00 41 LYS A C 2
ATOM 1485 O O . LYS A 1 41 ? -6.477 5.844 -6.552 1.00 0.00 41 LYS A O 2
ATOM 1504 N N . GLY A 1 42 ? -8.030 4.841 -5.295 1.00 0.00 42 GLY A N 2
ATOM 1505 C CA . GLY A 1 42 ? -8.907 5.975 -5.309 1.00 0.00 42 GLY A CA 2
ATOM 1506 C C . GLY A 1 42 ? -8.886 6.631 -3.957 1.00 0.00 42 GLY A C 2
ATOM 1507 O O . GLY A 1 42 ? -7.984 7.430 -3.651 1.00 0.00 42 GLY A O 2
ATOM 1511 N N . GLN A 1 43 ? -9.841 6.284 -3.137 1.00 0.00 43 GLN A N 2
ATOM 1512 C CA . GLN A 1 43 ? -9.902 6.768 -1.781 1.00 0.00 43 GLN A CA 2
ATOM 1513 C C . GLN A 1 43 ? -10.028 5.593 -0.853 1.00 0.00 43 GLN A C 2
ATOM 1514 O O . GLN A 1 43 ? -11.063 4.903 -0.855 1.00 0.00 43 GLN A O 2
ATOM 1528 N N . HIS A 1 44 ? -8.984 5.325 -0.096 1.00 0.00 44 HIS A N 2
ATOM 1529 C CA . HIS A 1 44 ? -9.023 4.238 0.866 1.00 0.00 44 HIS A CA 2
ATOM 1530 C C . HIS A 1 44 ? -9.896 4.700 2.006 1.00 0.00 44 HIS A C 2
ATOM 1531 O O . HIS A 1 44 ? -10.844 4.026 2.413 1.00 0.00 44 HIS A O 2
ATOM 1545 N N . GLN A 1 45 ? -9.590 5.875 2.464 1.00 0.00 45 GLN A N 2
ATOM 1546 C CA . GLN A 1 45 ? -10.332 6.546 3.470 1.00 0.00 45 GLN A CA 2
ATOM 1547 C C . GLN A 1 45 ? -10.326 8.011 3.106 1.00 0.00 45 GLN A C 2
ATOM 1548 O O . GLN A 1 45 ? -9.355 8.729 3.376 1.00 0.00 45 GLN A O 2
ATOM 1562 N N . GLY A 1 46 ? -11.346 8.438 2.432 1.00 0.00 46 GLY A N 2
ATOM 1563 C CA . GLY A 1 46 ? -11.372 9.781 1.981 1.00 0.00 46 GLY A CA 2
ATOM 1564 C C . GLY A 1 46 ? -12.593 10.512 2.418 1.00 0.00 46 GLY A C 2
ATOM 1565 O O . GLY A 1 46 ? -13.231 10.153 3.420 1.00 0.00 46 GLY A O 2
ATOM 1569 N N . GLU A 1 47 ? -12.941 11.511 1.674 1.00 0.00 47 GLU A N 2
ATOM 1570 C CA . GLU A 1 47 ? -14.081 12.324 1.965 1.00 0.00 47 GLU A CA 2
ATOM 1571 C C . GLU A 1 47 ? -15.129 12.054 0.920 1.00 0.00 47 GLU A C 2
ATOM 1572 O O . GLU A 1 47 ? -14.822 11.522 -0.147 1.00 0.00 47 GLU A O 2
ATOM 1584 N N . THR A 1 48 ? -16.343 12.414 1.204 1.00 0.00 48 THR A N 2
ATOM 1585 C CA . THR A 1 48 ? -17.424 12.184 0.280 1.00 0.00 48 THR A CA 2
ATOM 1586 C C . THR A 1 48 ? -17.540 13.399 -0.667 1.00 0.00 48 THR A C 2
ATOM 1587 O O . THR A 1 48 ? -18.379 13.438 -1.557 1.00 0.00 48 THR A O 2
ATOM 1598 N N . ASN A 1 49 ? -16.643 14.365 -0.442 1.00 0.00 49 ASN A N 2
ATOM 1599 C CA . ASN A 1 49 ? -16.533 15.610 -1.196 1.00 0.00 49 ASN A CA 2
ATOM 1600 C C . ASN A 1 49 ? -17.715 16.499 -0.931 1.00 0.00 49 ASN A C 2
ATOM 1601 O O . ASN A 1 49 ? -18.561 16.698 -1.822 1.00 0.00 49 ASN A O 2
ATOM 1613 N N . ARG A 1 1 ? 12.631 2.418 -13.051 1.00 0.00 1 ARG A N 3
ATOM 1614 C CA . ARG A 1 1 ? 11.282 1.889 -13.223 1.00 0.00 1 ARG A CA 3
ATOM 1615 C C . ARG A 1 1 ? 10.304 2.815 -12.528 1.00 0.00 1 ARG A C 3
ATOM 1616 O O . ARG A 1 1 ? 10.726 3.769 -11.880 1.00 0.00 1 ARG A O 3
ATOM 1639 N N . GLY A 1 2 ? 9.024 2.546 -12.644 1.00 0.00 2 GLY A N 3
ATOM 1640 C CA . GLY A 1 2 ? 8.049 3.378 -11.998 1.00 0.00 2 GLY A CA 3
ATOM 1641 C C . GLY A 1 2 ? 6.925 2.573 -11.383 1.00 0.00 2 GLY A C 3
ATOM 1642 O O . GLY A 1 2 ? 5.891 2.371 -12.028 1.00 0.00 2 GLY A O 3
ATOM 1646 N N . PRO A 1 3 ? 7.087 2.085 -10.147 1.00 0.00 3 PRO A N 3
ATOM 1647 C CA . PRO A 1 3 ? 6.050 1.320 -9.478 1.00 0.00 3 PRO A CA 3
ATOM 1648 C C . PRO A 1 3 ? 5.009 2.240 -8.828 1.00 0.00 3 PRO A C 3
ATOM 1649 O O . PRO A 1 3 ? 5.251 3.448 -8.637 1.00 0.00 3 PRO A O 3
ATOM 1660 N N . ASP A 1 4 ? 3.866 1.701 -8.510 1.00 0.00 4 ASP A N 3
ATOM 1661 C CA . ASP A 1 4 ? 2.820 2.482 -7.875 1.00 0.00 4 ASP A CA 3
ATOM 1662 C C . ASP A 1 4 ? 2.855 2.265 -6.383 1.00 0.00 4 ASP A C 3
ATOM 1663 O O . ASP A 1 4 ? 3.385 1.258 -5.912 1.00 0.00 4 ASP A O 3
ATOM 1672 N N . LYS A 1 5 ? 2.257 3.171 -5.660 1.00 0.00 5 LYS A N 3
ATOM 1673 C CA . LYS A 1 5 ? 2.230 3.133 -4.208 1.00 0.00 5 LYS A CA 3
ATOM 1674 C C . LYS A 1 5 ? 1.367 1.979 -3.736 1.00 0.00 5 LYS A C 3
ATOM 1675 O O . LYS A 1 5 ? 1.770 1.193 -2.881 1.00 0.00 5 LYS A O 3
ATOM 1694 N N . SER A 1 6 ? 0.216 1.837 -4.345 1.00 0.00 6 SER A N 3
ATOM 1695 C CA . SER A 1 6 ? -0.727 0.826 -3.964 1.00 0.00 6 SER A CA 3
ATOM 1696 C C . SER A 1 6 ? -0.216 -0.546 -4.343 1.00 0.00 6 SER A C 3
ATOM 1697 O O . SER A 1 6 ? -0.446 -1.526 -3.644 1.00 0.00 6 SER A O 3
ATOM 1705 N N . TYR A 1 7 ? 0.517 -0.610 -5.428 1.00 0.00 7 TYR A N 3
ATOM 1706 C CA . TYR A 1 7 ? 1.033 -1.867 -5.876 1.00 0.00 7 TYR A CA 3
ATOM 1707 C C . TYR A 1 7 ? 2.234 -2.251 -5.021 1.00 0.00 7 TYR A C 3
ATOM 1708 O O . TYR A 1 7 ? 2.503 -3.427 -4.795 1.00 0.00 7 TYR A O 3
ATOM 1726 N N . LYS A 1 8 ? 2.944 -1.248 -4.538 1.00 0.00 8 LYS A N 3
ATOM 1727 C CA . LYS A 1 8 ? 4.079 -1.458 -3.679 1.00 0.00 8 LYS A CA 3
ATOM 1728 C C . LYS A 1 8 ? 3.620 -2.021 -2.334 1.00 0.00 8 LYS A C 3
ATOM 1729 O O . LYS A 1 8 ? 4.164 -3.021 -1.856 1.00 0.00 8 LYS A O 3
ATOM 1748 N N . ARG A 1 9 ? 2.580 -1.408 -1.748 1.00 0.00 9 ARG A N 3
ATOM 1749 C CA . ARG A 1 9 ? 2.034 -1.900 -0.481 1.00 0.00 9 ARG A CA 3
ATOM 1750 C C . ARG A 1 9 ? 1.435 -3.289 -0.673 1.00 0.00 9 ARG A C 3
ATOM 1751 O O . ARG A 1 9 ? 1.483 -4.118 0.234 1.00 0.00 9 ARG A O 3
ATOM 1772 N N . LEU A 1 10 ? 0.897 -3.535 -1.864 1.00 0.00 10 LEU A N 3
ATOM 1773 C CA . LEU A 1 10 ? 0.314 -4.811 -2.213 1.00 0.00 10 LEU A CA 3
ATOM 1774 C C . LEU A 1 10 ? 1.359 -5.905 -2.190 1.00 0.00 10 LEU A C 3
ATOM 1775 O O . LEU A 1 10 ? 1.132 -6.968 -1.623 1.00 0.00 10 LEU A O 3
ATOM 1791 N N . GLN A 1 11 ? 2.500 -5.632 -2.801 1.00 0.00 11 GLN A N 3
ATOM 1792 C CA . GLN A 1 11 ? 3.621 -6.566 -2.826 1.00 0.00 11 GLN A CA 3
ATOM 1793 C C . GLN A 1 11 ? 4.029 -6.950 -1.421 1.00 0.00 11 GLN A C 3
ATOM 1794 O O . GLN A 1 11 ? 4.035 -8.126 -1.078 1.00 0.00 11 GLN A O 3
ATOM 1808 N N . GLU A 1 12 ? 4.319 -5.947 -0.609 1.00 0.00 12 GLU A N 3
ATOM 1809 C CA . GLU A 1 12 ? 4.700 -6.154 0.778 1.00 0.00 12 GLU A CA 3
ATOM 1810 C C . GLU A 1 12 ? 3.622 -6.900 1.555 1.00 0.00 12 GLU A C 3
ATOM 1811 O O . GLU A 1 12 ? 3.925 -7.807 2.336 1.00 0.00 12 GLU A O 3
ATOM 1823 N N . CYS A 1 13 ? 2.372 -6.549 1.303 1.00 0.00 13 CYS A N 3
ATOM 1824 C CA . CYS A 1 13 ? 1.250 -7.161 1.982 1.00 0.00 13 CYS A CA 3
ATOM 1825 C C . CYS A 1 13 ? 1.145 -8.639 1.616 1.00 0.00 13 CYS A C 3
ATOM 1826 O O . CYS A 1 13 ? 1.067 -9.502 2.502 1.00 0.00 13 CYS A O 3
ATOM 1833 N N . GLN A 1 14 ? 1.214 -8.937 0.316 1.00 0.00 14 GLN A N 3
ATOM 1834 C CA . GLN A 1 14 ? 1.132 -10.307 -0.156 1.00 0.00 14 GLN A CA 3
ATOM 1835 C C . GLN A 1 14 ? 2.301 -11.125 0.345 1.00 0.00 14 GLN A C 3
ATOM 1836 O O . GLN A 1 14 ? 2.104 -12.231 0.812 1.00 0.00 14 GLN A O 3
ATOM 1850 N N . ARG A 1 15 ? 3.512 -10.565 0.273 1.00 0.00 15 ARG A N 3
ATOM 1851 C CA . ARG A 1 15 ? 4.714 -11.254 0.751 1.00 0.00 15 ARG A CA 3
ATOM 1852 C C . ARG A 1 15 ? 4.582 -11.668 2.204 1.00 0.00 15 ARG A C 3
ATOM 1853 O O . ARG A 1 15 ? 4.967 -12.778 2.586 1.00 0.00 15 ARG A O 3
ATOM 1874 N N . ARG A 1 16 ? 4.026 -10.787 3.010 1.00 0.00 16 ARG A N 3
ATOM 1875 C CA . ARG A 1 16 ? 3.788 -11.085 4.411 1.00 0.00 16 ARG A CA 3
ATOM 1876 C C . ARG A 1 16 ? 2.752 -12.170 4.552 1.00 0.00 16 ARG A C 3
ATOM 1877 O O . ARG A 1 16 ? 2.949 -13.133 5.293 1.00 0.00 16 ARG A O 3
ATOM 1898 N N . CYS A 1 17 ? 1.677 -12.038 3.808 1.00 0.00 17 CYS A N 3
ATOM 1899 C CA . CYS A 1 17 ? 0.619 -13.039 3.787 1.00 0.00 17 CYS A CA 3
ATOM 1900 C C . CYS A 1 17 ? 1.143 -14.409 3.388 1.00 0.00 17 CYS A C 3
ATOM 1901 O O . CYS A 1 17 ? 0.724 -15.409 3.928 1.00 0.00 17 CYS A O 3
ATOM 1908 N N . GLN A 1 18 ? 2.087 -14.444 2.472 1.00 0.00 18 GLN A N 3
ATOM 1909 C CA . GLN A 1 18 ? 2.656 -15.701 2.001 1.00 0.00 18 GLN A CA 3
ATOM 1910 C C . GLN A 1 18 ? 3.593 -16.329 3.042 1.00 0.00 18 GLN A C 3
ATOM 1911 O O . GLN A 1 18 ? 3.993 -17.481 2.919 1.00 0.00 18 GLN A O 3
ATOM 1925 N N . SER A 1 19 ? 3.945 -15.566 4.048 1.00 0.00 19 SER A N 3
ATOM 1926 C CA . SER A 1 19 ? 4.802 -16.050 5.096 1.00 0.00 19 SER A CA 3
ATOM 1927 C C . SER A 1 19 ? 3.964 -16.417 6.343 1.00 0.00 19 SER A C 3
ATOM 1928 O O . SER A 1 19 ? 4.111 -17.513 6.920 1.00 0.00 19 SER A O 3
ATOM 1936 N N . GLU A 1 20 ? 3.084 -15.509 6.741 1.00 0.00 20 GLU A N 3
ATOM 1937 C CA . GLU A 1 20 ? 2.265 -15.664 7.927 1.00 0.00 20 GLU A CA 3
ATOM 1938 C C . GLU A 1 20 ? 1.047 -16.555 7.687 1.00 0.00 20 GLU A C 3
ATOM 1939 O O . GLU A 1 20 ? 0.514 -17.154 8.630 1.00 0.00 20 GLU A O 3
ATOM 1951 N N . GLN A 1 21 ? 0.600 -16.640 6.453 1.00 0.00 21 GLN A N 3
ATOM 1952 C CA . GLN A 1 21 ? -0.584 -17.404 6.134 1.00 0.00 21 GLN A CA 3
ATOM 1953 C C . GLN A 1 21 ? -0.255 -18.435 5.072 1.00 0.00 21 GLN A C 3
ATOM 1954 O O . GLN A 1 21 ? 0.844 -18.427 4.503 1.00 0.00 21 GLN A O 3
ATOM 1968 N N . GLN A 1 22 ? -1.192 -19.309 4.806 1.00 0.00 22 GLN A N 3
ATOM 1969 C CA . GLN A 1 22 ? -1.027 -20.374 3.840 1.00 0.00 22 GLN A CA 3
ATOM 1970 C C . GLN A 1 22 ? -2.374 -20.839 3.369 1.00 0.00 22 GLN A C 3
ATOM 1971 O O . GLN A 1 22 ? -3.372 -20.600 4.049 1.00 0.00 22 GLN A O 3
ATOM 1985 N N . GLY A 1 23 ? -2.387 -21.439 2.201 1.00 0.00 23 GLY A N 3
ATOM 1986 C CA . GLY A 1 23 ? -3.586 -22.010 1.591 1.00 0.00 23 GLY A CA 3
ATOM 1987 C C . GLY A 1 23 ? -4.767 -21.067 1.545 1.00 0.00 23 GLY A C 3
ATOM 1988 O O . GLY A 1 23 ? -4.663 -19.930 1.058 1.00 0.00 23 GLY A O 3
ATOM 1992 N N . GLN A 1 24 ? -5.865 -21.528 2.099 1.00 0.00 24 GLN A N 3
ATOM 1993 C CA . GLN A 1 24 ? -7.107 -20.787 2.160 1.00 0.00 24 GLN A CA 3
ATOM 1994 C C . GLN A 1 24 ? -6.930 -19.494 2.933 1.00 0.00 24 GLN A C 3
ATOM 1995 O O . GLN A 1 24 ? -7.449 -18.447 2.534 1.00 0.00 24 GLN A O 3
ATOM 2009 N N . ARG A 1 25 ? -6.163 -19.559 4.013 1.00 0.00 25 ARG A N 3
ATOM 2010 C CA . ARG A 1 25 ? -5.890 -18.393 4.830 1.00 0.00 25 ARG A CA 3
ATOM 2011 C C . ARG A 1 25 ? -5.051 -17.373 4.078 1.00 0.00 25 ARG A C 3
ATOM 2012 O O . ARG A 1 25 ? -5.187 -16.164 4.281 1.00 0.00 25 ARG A O 3
ATOM 2033 N N . LEU A 1 26 ? -4.202 -17.857 3.187 1.00 0.00 26 LEU A N 3
ATOM 2034 C CA . LEU A 1 26 ? -3.417 -16.982 2.340 1.00 0.00 26 LEU A CA 3
ATOM 2035 C C . LEU A 1 26 ? -4.324 -16.249 1.385 1.00 0.00 26 LEU A C 3
ATOM 2036 O O . LEU A 1 26 ? -4.172 -15.044 1.189 1.00 0.00 26 LEU A O 3
ATOM 2052 N N . GLN A 1 27 ? -5.292 -16.959 0.834 1.00 0.00 27 GLN A N 3
ATOM 2053 C CA . GLN A 1 27 ? -6.257 -16.359 -0.073 1.00 0.00 27 GLN A CA 3
ATOM 2054 C C . GLN A 1 27 ? -7.057 -15.276 0.619 1.00 0.00 27 GLN A C 3
ATOM 2055 O O . GLN A 1 27 ? -7.352 -14.244 0.024 1.00 0.00 27 GLN A O 3
ATOM 2069 N N . GLU A 1 28 ? -7.387 -15.502 1.874 1.00 0.00 28 GLU A N 3
ATOM 2070 C CA . GLU A 1 28 ? -8.102 -14.516 2.667 1.00 0.00 28 GLU A CA 3
ATOM 2071 C C . GLU A 1 28 ? -7.216 -13.291 2.902 1.00 0.00 28 GLU A C 3
ATOM 2072 O O . GLU A 1 28 ? -7.628 -12.150 2.652 1.00 0.00 28 GLU A O 3
ATOM 2084 N N . CYS A 1 29 ? -5.988 -13.548 3.310 1.00 0.00 29 CYS A N 3
ATOM 2085 C CA . CYS A 1 29 ? -5.024 -12.506 3.632 1.00 0.00 29 CYS A CA 3
ATOM 2086 C C . CYS A 1 29 ? -4.684 -11.653 2.410 1.00 0.00 29 CYS A C 3
ATOM 2087 O O . CYS A 1 29 ? -4.811 -10.428 2.451 1.00 0.00 29 CYS A O 3
ATOM 2094 N N . GLN A 1 30 ? -4.299 -12.293 1.302 1.00 0.00 30 GLN A N 3
ATOM 2095 C CA . GLN A 1 30 ? -3.913 -11.539 0.109 1.00 0.00 30 GLN A CA 3
ATOM 2096 C C . GLN A 1 30 ? -5.102 -10.775 -0.474 1.00 0.00 30 GLN A C 3
ATOM 2097 O O . GLN A 1 30 ? -4.933 -9.722 -1.079 1.00 0.00 30 GLN A O 3
ATOM 2111 N N . GLN A 1 31 ? -6.305 -11.297 -0.261 1.00 0.00 31 GLN A N 3
ATOM 2112 C CA . GLN A 1 31 ? -7.515 -10.642 -0.716 1.00 0.00 31 GLN A CA 3
ATOM 2113 C C . GLN A 1 31 ? -7.719 -9.336 0.044 1.00 0.00 31 GLN A C 3
ATOM 2114 O O . GLN A 1 31 ? -8.203 -8.348 -0.526 1.00 0.00 31 GLN A O 3
ATOM 2128 N N . ARG A 1 32 ? -7.322 -9.324 1.310 1.00 0.00 32 ARG A N 3
ATOM 2129 C CA . ARG A 1 32 ? -7.392 -8.113 2.119 1.00 0.00 32 ARG A CA 3
ATOM 2130 C C . ARG A 1 32 ? -6.481 -7.068 1.493 1.00 0.00 32 ARG A C 3
ATOM 2131 O O . ARG A 1 32 ? -6.856 -5.907 1.326 1.00 0.00 32 ARG A O 3
ATOM 2152 N N . CYS A 1 33 ? -5.297 -7.521 1.100 1.00 0.00 33 CYS A N 3
ATOM 2153 C CA . CYS A 1 33 ? -4.293 -6.681 0.462 1.00 0.00 33 CYS A CA 3
ATOM 2154 C C . CYS A 1 33 ? -4.822 -6.102 -0.848 1.00 0.00 33 CYS A C 3
ATOM 2155 O O . CYS A 1 33 ? -4.632 -4.910 -1.129 1.00 0.00 33 CYS A O 3
ATOM 2162 N N . GLN A 1 34 ? -5.497 -6.953 -1.636 1.00 0.00 34 GLN A N 3
ATOM 2163 C CA . GLN A 1 34 ? -6.098 -6.549 -2.911 1.00 0.00 34 GLN A CA 3
ATOM 2164 C C . GLN A 1 34 ? -7.106 -5.448 -2.700 1.00 0.00 34 GLN A C 3
ATOM 2165 O O . GLN A 1 34 ? -7.157 -4.488 -3.457 1.00 0.00 34 GLN A O 3
ATOM 2179 N N . GLN A 1 35 ? -7.899 -5.588 -1.656 1.00 0.00 35 GLN A N 3
ATOM 2180 C CA . GLN A 1 35 ? -8.893 -4.599 -1.323 1.00 0.00 35 GLN A CA 3
ATOM 2181 C C . GLN A 1 35 ? -8.235 -3.273 -0.985 1.00 0.00 35 GLN A C 3
ATOM 2182 O O . GLN A 1 35 ? -8.603 -2.262 -1.531 1.00 0.00 35 GLN A O 3
ATOM 2196 N N . GLU A 1 36 ? -7.225 -3.309 -0.135 1.00 0.00 36 GLU A N 3
ATOM 2197 C CA . GLU A 1 36 ? -6.457 -2.113 0.240 1.00 0.00 36 GLU A CA 3
ATOM 2198 C C . GLU A 1 36 ? -5.857 -1.429 -0.999 1.00 0.00 36 GLU A C 3
ATOM 2199 O O . GLU A 1 36 ? -5.947 -0.203 -1.160 1.00 0.00 36 GLU A O 3
ATOM 2211 N N . TYR A 1 37 ? -5.276 -2.242 -1.859 1.00 0.00 37 TYR A N 3
ATOM 2212 C CA . TYR A 1 37 ? -4.734 -1.816 -3.152 1.00 0.00 37 TYR A CA 3
ATOM 2213 C C . TYR A 1 37 ? -5.785 -1.027 -3.952 1.00 0.00 37 TYR A C 3
ATOM 2214 O O . TYR A 1 37 ? -5.525 0.082 -4.433 1.00 0.00 37 TYR A O 3
ATOM 2232 N N . GLN A 1 38 ? -6.969 -1.597 -4.057 1.00 0.00 38 GLN A N 3
ATOM 2233 C CA . GLN A 1 38 ? -8.075 -0.981 -4.775 1.00 0.00 38 GLN A CA 3
ATOM 2234 C C . GLN A 1 38 ? -8.582 0.256 -4.036 1.00 0.00 38 GLN A C 3
ATOM 2235 O O . GLN A 1 38 ? -8.992 1.237 -4.652 1.00 0.00 38 GLN A O 3
ATOM 2249 N N . ARG A 1 39 ? -8.513 0.217 -2.726 1.00 0.00 39 ARG A N 3
ATOM 2250 C CA . ARG A 1 39 ? -8.969 1.312 -1.880 1.00 0.00 39 ARG A CA 3
ATOM 2251 C C . ARG A 1 39 ? -8.065 2.534 -1.970 1.00 0.00 39 ARG A C 3
ATOM 2252 O O . ARG A 1 39 ? -8.444 3.612 -1.544 1.00 0.00 39 ARG A O 3
ATOM 2273 N N . GLU A 1 40 ? -6.865 2.389 -2.502 1.00 0.00 40 GLU A N 3
ATOM 2274 C CA . GLU A 1 40 ? -6.049 3.580 -2.714 1.00 0.00 40 GLU A CA 3
ATOM 2275 C C . GLU A 1 40 ? -6.355 4.235 -4.052 1.00 0.00 40 GLU A C 3
ATOM 2276 O O . GLU A 1 40 ? -5.914 5.359 -4.332 1.00 0.00 40 GLU A O 3
ATOM 2288 N N . LYS A 1 41 ? -7.121 3.532 -4.878 1.00 0.00 41 LYS A N 3
ATOM 2289 C CA . LYS A 1 41 ? -7.603 4.067 -6.151 1.00 0.00 41 LYS A CA 3
ATOM 2290 C C . LYS A 1 41 ? -8.932 4.783 -5.910 1.00 0.00 41 LYS A C 3
ATOM 2291 O O . LYS A 1 41 ? -9.600 5.264 -6.836 1.00 0.00 41 LYS A O 3
ATOM 2310 N N . GLY A 1 42 ? -9.305 4.787 -4.661 1.00 0.00 42 GLY A N 3
ATOM 2311 C CA . GLY A 1 42 ? -10.457 5.463 -4.161 1.00 0.00 42 GLY A CA 3
ATOM 2312 C C . GLY A 1 42 ? -10.156 5.844 -2.747 1.00 0.00 42 GLY A C 3
ATOM 2313 O O . GLY A 1 42 ? -9.142 6.509 -2.499 1.00 0.00 42 GLY A O 3
ATOM 2317 N N . GLN A 1 43 ? -10.957 5.394 -1.815 1.00 0.00 43 GLN A N 3
ATOM 2318 C CA . GLN A 1 43 ? -10.693 5.616 -0.400 1.00 0.00 43 GLN A CA 3
ATOM 2319 C C . GLN A 1 43 ? -10.973 4.346 0.379 1.00 0.00 43 GLN A C 3
ATOM 2320 O O . GLN A 1 43 ? -11.781 3.526 -0.053 1.00 0.00 43 GLN A O 3
ATOM 2334 N N . HIS A 1 44 ? -10.277 4.152 1.485 1.00 0.00 44 HIS A N 3
ATOM 2335 C CA . HIS A 1 44 ? -10.500 2.981 2.336 1.00 0.00 44 HIS A CA 3
ATOM 2336 C C . HIS A 1 44 ? -11.649 3.300 3.246 1.00 0.00 44 HIS A C 3
ATOM 2337 O O . HIS A 1 44 ? -12.490 2.451 3.540 1.00 0.00 44 HIS A O 3
ATOM 2351 N N . GLN A 1 45 ? -11.662 4.541 3.698 1.00 0.00 45 GLN A N 3
ATOM 2352 C CA . GLN A 1 45 ? -12.713 5.066 4.538 1.00 0.00 45 GLN A CA 3
ATOM 2353 C C . GLN A 1 45 ? -14.003 5.186 3.762 1.00 0.00 45 GLN A C 3
ATOM 2354 O O . GLN A 1 45 ? -13.999 5.179 2.521 1.00 0.00 45 GLN A O 3
ATOM 2368 N N . GLY A 1 46 ? -15.092 5.318 4.472 1.00 0.00 46 GLY A N 3
ATOM 2369 C CA . GLY A 1 46 ? -16.369 5.485 3.842 1.00 0.00 46 GLY A CA 3
ATOM 2370 C C . GLY A 1 46 ? -17.035 6.714 4.372 1.00 0.00 46 GLY A C 3
ATOM 2371 O O . GLY A 1 46 ? -18.256 6.777 4.493 1.00 0.00 46 GLY A O 3
ATOM 2375 N N . GLU A 1 47 ? -16.221 7.690 4.705 1.00 0.00 47 GLU A N 3
ATOM 2376 C CA . GLU A 1 47 ? -16.679 8.930 5.306 1.00 0.00 47 GLU A CA 3
ATOM 2377 C C . GLU A 1 47 ? -16.764 10.036 4.262 1.00 0.00 47 GLU A C 3
ATOM 2378 O O . GLU A 1 47 ? -16.899 11.221 4.592 1.00 0.00 47 GLU A O 3
ATOM 2390 N N . THR A 1 48 ? -16.647 9.652 3.020 1.00 0.00 48 THR A N 3
ATOM 2391 C CA . THR A 1 48 ? -16.743 10.569 1.904 1.00 0.00 48 THR A CA 3
ATOM 2392 C C . THR A 1 48 ? -17.416 9.869 0.712 1.00 0.00 48 THR A C 3
ATOM 2393 O O . THR A 1 48 ? -18.310 10.422 0.064 1.00 0.00 48 THR A O 3
ATOM 2404 N N . ASN A 1 49 ? -16.999 8.658 0.452 1.00 0.00 49 ASN A N 3
ATOM 2405 C CA . ASN A 1 49 ? -17.534 7.867 -0.622 1.00 0.00 49 ASN A CA 3
ATOM 2406 C C . ASN A 1 49 ? -17.719 6.463 -0.109 1.00 0.00 49 ASN A C 3
ATOM 2407 O O . ASN A 1 49 ? -18.857 6.083 0.209 1.00 0.00 49 ASN A O 3
ATOM 2419 N N . ARG A 1 1 ? 6.050 8.779 -12.374 1.00 0.00 1 ARG A N 4
ATOM 2420 C CA . ARG A 1 1 ? 5.646 8.131 -11.135 1.00 0.00 1 ARG A CA 4
ATOM 2421 C C . ARG A 1 1 ? 6.551 6.939 -10.893 1.00 0.00 1 ARG A C 4
ATOM 2422 O O . ARG A 1 1 ? 6.588 6.013 -11.704 1.00 0.00 1 ARG A O 4
ATOM 2445 N N . GLY A 1 2 ? 7.302 6.978 -9.812 1.00 0.00 2 GLY A N 4
ATOM 2446 C CA . GLY A 1 2 ? 8.139 5.856 -9.436 1.00 0.00 2 GLY A CA 4
ATOM 2447 C C . GLY A 1 2 ? 7.326 4.824 -8.684 1.00 0.00 2 GLY A C 4
ATOM 2448 O O . GLY A 1 2 ? 6.100 4.771 -8.862 1.00 0.00 2 GLY A O 4
ATOM 2452 N N . PRO A 1 3 ? 7.948 3.989 -7.847 1.00 0.00 3 PRO A N 4
ATOM 2453 C CA . PRO A 1 3 ? 7.223 3.027 -7.026 1.00 0.00 3 PRO A CA 4
ATOM 2454 C C . PRO A 1 3 ? 6.282 3.759 -6.079 1.00 0.00 3 PRO A C 4
ATOM 2455 O O . PRO A 1 3 ? 6.692 4.694 -5.358 1.00 0.00 3 PRO A O 4
ATOM 2466 N N . ASP A 1 4 ? 5.062 3.344 -6.084 1.00 0.00 4 ASP A N 4
ATOM 2467 C CA . ASP A 1 4 ? 4.004 4.023 -5.357 1.00 0.00 4 ASP A CA 4
ATOM 2468 C C . ASP A 1 4 ? 3.936 3.462 -3.964 1.00 0.00 4 ASP A C 4
ATOM 2469 O O . ASP A 1 4 ? 4.372 2.339 -3.721 1.00 0.00 4 ASP A O 4
ATOM 2478 N N . LYS A 1 5 ? 3.329 4.202 -3.088 1.00 0.00 5 LYS A N 4
ATOM 2479 C CA . LYS A 1 5 ? 3.183 3.821 -1.703 1.00 0.00 5 LYS A CA 4
ATOM 2480 C C . LYS A 1 5 ? 2.220 2.656 -1.651 1.00 0.00 5 LYS A C 4
ATOM 2481 O O . LYS A 1 5 ? 2.475 1.631 -1.016 1.00 0.00 5 LYS A O 4
ATOM 2500 N N . SER A 1 6 ? 1.138 2.821 -2.381 1.00 0.00 6 SER A N 4
ATOM 2501 C CA . SER A 1 6 ? 0.050 1.900 -2.398 1.00 0.00 6 SER A CA 4
ATOM 2502 C C . SER A 1 6 ? 0.440 0.564 -3.020 1.00 0.00 6 SER A C 4
ATOM 2503 O O . SER A 1 6 ? 0.072 -0.493 -2.509 1.00 0.00 6 SER A O 4
ATOM 2511 N N . TYR A 1 7 ? 1.218 0.590 -4.086 1.00 0.00 7 TYR A N 4
ATOM 2512 C CA . TYR A 1 7 ? 1.593 -0.653 -4.721 1.00 0.00 7 TYR A CA 4
ATOM 2513 C C . TYR A 1 7 ? 2.690 -1.338 -3.919 1.00 0.00 7 TYR A C 4
ATOM 2514 O O . TYR A 1 7 ? 2.753 -2.570 -3.863 1.00 0.00 7 TYR A O 4
ATOM 2532 N N . LYS A 1 8 ? 3.538 -0.538 -3.284 1.00 0.00 8 LYS A N 4
ATOM 2533 C CA . LYS A 1 8 ? 4.613 -1.050 -2.457 1.00 0.00 8 LYS A CA 4
ATOM 2534 C C . LYS A 1 8 ? 4.034 -1.788 -1.261 1.00 0.00 8 LYS A C 4
ATOM 2535 O O . LYS A 1 8 ? 4.409 -2.922 -0.983 1.00 0.00 8 LYS A O 4
ATOM 2554 N N . ARG A 1 9 ? 3.082 -1.164 -0.590 1.00 0.00 9 ARG A N 4
ATOM 2555 C CA . ARG A 1 9 ? 2.464 -1.782 0.566 1.00 0.00 9 ARG A CA 4
ATOM 2556 C C . ARG A 1 9 ? 1.667 -3.029 0.171 1.00 0.00 9 ARG A C 4
ATOM 2557 O O . ARG A 1 9 ? 1.682 -4.014 0.893 1.00 0.00 9 ARG A O 4
ATOM 2578 N N . LEU A 1 10 ? 1.038 -2.989 -1.007 1.00 0.00 10 LEU A N 4
ATOM 2579 C CA . LEU A 1 10 ? 0.253 -4.108 -1.529 1.00 0.00 10 LEU A CA 4
ATOM 2580 C C . LEU A 1 10 ? 1.135 -5.319 -1.806 1.00 0.00 10 LEU A C 4
ATOM 2581 O O . LEU A 1 10 ? 0.848 -6.433 -1.326 1.00 0.00 10 LEU A O 4
ATOM 2597 N N . GLN A 1 11 ? 2.194 -5.109 -2.567 1.00 0.00 11 GLN A N 4
ATOM 2598 C CA . GLN A 1 11 ? 3.099 -6.192 -2.930 1.00 0.00 11 GLN A CA 4
ATOM 2599 C C . GLN A 1 11 ? 3.746 -6.803 -1.687 1.00 0.00 11 GLN A C 4
ATOM 2600 O O . GLN A 1 11 ? 3.831 -8.016 -1.566 1.00 0.00 11 GLN A O 4
ATOM 2614 N N . GLU A 1 12 ? 4.148 -5.961 -0.747 1.00 0.00 12 GLU A N 4
ATOM 2615 C CA . GLU A 1 12 ? 4.732 -6.439 0.483 1.00 0.00 12 GLU A CA 4
ATOM 2616 C C . GLU A 1 12 ? 3.697 -7.162 1.321 1.00 0.00 12 GLU A C 4
ATOM 2617 O O . GLU A 1 12 ? 3.987 -8.196 1.893 1.00 0.00 12 GLU A O 4
ATOM 2629 N N . CYS A 1 13 ? 2.480 -6.632 1.351 1.00 0.00 13 CYS A N 4
ATOM 2630 C CA . CYS A 1 13 ? 1.385 -7.223 2.121 1.00 0.00 13 CYS A CA 4
ATOM 2631 C C . CYS A 1 13 ? 1.128 -8.655 1.674 1.00 0.00 13 CYS A C 4
ATOM 2632 O O . CYS A 1 13 ? 1.120 -9.570 2.499 1.00 0.00 13 CYS A O 4
ATOM 2639 N N . GLN A 1 14 ? 0.986 -8.860 0.361 1.00 0.00 14 GLN A N 4
ATOM 2640 C CA . GLN A 1 14 ? 0.729 -10.193 -0.161 1.00 0.00 14 GLN A CA 4
ATOM 2641 C C . GLN A 1 14 ? 1.897 -11.144 0.126 1.00 0.00 14 GLN A C 4
ATOM 2642 O O . GLN A 1 14 ? 1.683 -12.300 0.483 1.00 0.00 14 GLN A O 4
ATOM 2656 N N . ARG A 1 15 ? 3.123 -10.639 0.042 1.00 0.00 15 ARG A N 4
ATOM 2657 C CA . ARG A 1 15 ? 4.295 -11.460 0.337 1.00 0.00 15 ARG A CA 4
ATOM 2658 C C . ARG A 1 15 ? 4.345 -11.804 1.829 1.00 0.00 15 ARG A C 4
ATOM 2659 O O . ARG A 1 15 ? 4.725 -12.914 2.213 1.00 0.00 15 ARG A O 4
ATOM 2680 N N . ARG A 1 16 ? 3.935 -10.852 2.657 1.00 0.00 16 ARG A N 4
ATOM 2681 C CA . ARG A 1 16 ? 3.832 -11.051 4.105 1.00 0.00 16 ARG A CA 4
ATOM 2682 C C . ARG A 1 16 ? 2.814 -12.112 4.400 1.00 0.00 16 ARG A C 4
ATOM 2683 O O . ARG A 1 16 ? 3.035 -12.985 5.225 1.00 0.00 16 ARG A O 4
ATOM 2704 N N . CYS A 1 17 ? 1.718 -12.049 3.700 1.00 0.00 17 CYS A N 4
ATOM 2705 C CA . CYS A 1 17 ? 0.676 -13.050 3.805 1.00 0.00 17 CYS A CA 4
ATOM 2706 C C . CYS A 1 17 ? 1.199 -14.444 3.500 1.00 0.00 17 CYS A C 4
ATOM 2707 O O . CYS A 1 17 ? 0.814 -15.394 4.145 1.00 0.00 17 CYS A O 4
ATOM 2714 N N . GLN A 1 18 ? 2.112 -14.551 2.546 1.00 0.00 18 GLN A N 4
ATOM 2715 C CA . GLN A 1 18 ? 2.712 -15.838 2.184 1.00 0.00 18 GLN A CA 4
ATOM 2716 C C . GLN A 1 18 ? 3.608 -16.368 3.305 1.00 0.00 18 GLN A C 4
ATOM 2717 O O . GLN A 1 18 ? 3.902 -17.558 3.378 1.00 0.00 18 GLN A O 4
ATOM 2731 N N . SER A 1 19 ? 4.011 -15.488 4.172 1.00 0.00 19 SER A N 4
ATOM 2732 C CA . SER A 1 19 ? 4.846 -15.832 5.278 1.00 0.00 19 SER A CA 4
ATOM 2733 C C . SER A 1 19 ? 3.990 -16.183 6.506 1.00 0.00 19 SER A C 4
ATOM 2734 O O . SER A 1 19 ? 4.206 -17.210 7.153 1.00 0.00 19 SER A O 4
ATOM 2742 N N . GLU A 1 20 ? 3.020 -15.339 6.805 1.00 0.00 20 GLU A N 4
ATOM 2743 C CA . GLU A 1 20 ? 2.222 -15.469 8.007 1.00 0.00 20 GLU A CA 4
ATOM 2744 C C . GLU A 1 20 ? 1.013 -16.390 7.818 1.00 0.00 20 GLU A C 4
ATOM 2745 O O . GLU A 1 20 ? 0.509 -16.973 8.775 1.00 0.00 20 GLU A O 4
ATOM 2757 N N . GLN A 1 21 ? 0.553 -16.522 6.607 1.00 0.00 21 GLN A N 4
ATOM 2758 C CA . GLN A 1 21 ? -0.628 -17.315 6.318 1.00 0.00 21 GLN A CA 4
ATOM 2759 C C . GLN A 1 21 ? -0.299 -18.372 5.289 1.00 0.00 21 GLN A C 4
ATOM 2760 O O . GLN A 1 21 ? 0.803 -18.369 4.710 1.00 0.00 21 GLN A O 4
ATOM 2774 N N . GLN A 1 22 ? -1.228 -19.264 5.062 1.00 0.00 22 GLN A N 4
ATOM 2775 C CA . GLN A 1 22 ? -1.059 -20.343 4.113 1.00 0.00 22 GLN A CA 4
ATOM 2776 C C . GLN A 1 22 ? -2.408 -20.787 3.603 1.00 0.00 22 GLN A C 4
ATOM 2777 O O . GLN A 1 22 ? -3.430 -20.420 4.182 1.00 0.00 22 GLN A O 4
ATOM 2791 N N . GLY A 1 23 ? -2.387 -21.526 2.514 1.00 0.00 23 GLY A N 4
ATOM 2792 C CA . GLY A 1 23 ? -3.579 -22.130 1.933 1.00 0.00 23 GLY A CA 4
ATOM 2793 C C . GLY A 1 23 ? -4.713 -21.165 1.636 1.00 0.00 23 GLY A C 4
ATOM 2794 O O . GLY A 1 23 ? -4.511 -20.112 1.002 1.00 0.00 23 GLY A O 4
ATOM 2798 N N . GLN A 1 24 ? -5.894 -21.514 2.111 1.00 0.00 24 GLN A N 4
ATOM 2799 C CA . GLN A 1 24 ? -7.097 -20.716 1.911 1.00 0.00 24 GLN A CA 4
ATOM 2800 C C . GLN A 1 24 ? -6.967 -19.400 2.663 1.00 0.00 24 GLN A C 4
ATOM 2801 O O . GLN A 1 24 ? -7.371 -18.348 2.174 1.00 0.00 24 GLN A O 4
ATOM 2815 N N . ARG A 1 25 ? -6.342 -19.466 3.834 1.00 0.00 25 ARG A N 4
ATOM 2816 C CA . ARG A 1 25 ? -6.127 -18.295 4.670 1.00 0.00 25 ARG A CA 4
ATOM 2817 C C . ARG A 1 25 ? -5.210 -17.308 3.968 1.00 0.00 25 ARG A C 4
ATOM 2818 O O . ARG A 1 25 ? -5.333 -16.097 4.135 1.00 0.00 25 ARG A O 4
ATOM 2839 N N . LEU A 1 26 ? -4.302 -17.834 3.165 1.00 0.00 26 LEU A N 4
ATOM 2840 C CA . LEU A 1 26 ? -3.421 -17.013 2.363 1.00 0.00 26 LEU A CA 4
ATOM 2841 C C . LEU A 1 26 ? -4.203 -16.272 1.308 1.00 0.00 26 LEU A C 4
ATOM 2842 O O . LEU A 1 26 ? -3.977 -15.077 1.090 1.00 0.00 26 LEU A O 4
ATOM 2858 N N . GLN A 1 27 ? -5.123 -16.973 0.670 1.00 0.00 27 GLN A N 4
ATOM 2859 C CA . GLN A 1 27 ? -5.968 -16.376 -0.350 1.00 0.00 27 GLN A CA 4
ATOM 2860 C C . GLN A 1 27 ? -6.731 -15.210 0.235 1.00 0.00 27 GLN A C 4
ATOM 2861 O O . GLN A 1 27 ? -6.781 -14.137 -0.359 1.00 0.00 27 GLN A O 4
ATOM 2875 N N . GLU A 1 28 ? -7.274 -15.425 1.424 1.00 0.00 28 GLU A N 4
ATOM 2876 C CA . GLU A 1 28 ? -8.014 -14.414 2.151 1.00 0.00 28 GLU A CA 4
ATOM 2877 C C . GLU A 1 28 ? -7.107 -13.258 2.569 1.00 0.00 28 GLU A C 4
ATOM 2878 O O . GLU A 1 28 ? -7.463 -12.094 2.419 1.00 0.00 28 GLU A O 4
ATOM 2890 N N . CYS A 1 29 ? -5.927 -13.581 3.075 1.00 0.00 29 CYS A N 4
ATOM 2891 C CA . CYS A 1 29 ? -4.979 -12.566 3.531 1.00 0.00 29 CYS A CA 4
ATOM 2892 C C . CYS A 1 29 ? -4.556 -11.678 2.366 1.00 0.00 29 CYS A C 4
ATOM 2893 O O . CYS A 1 29 ? -4.617 -10.442 2.460 1.00 0.00 29 CYS A O 4
ATOM 2900 N N . GLN A 1 30 ? -4.162 -12.305 1.256 1.00 0.00 30 GLN A N 4
ATOM 2901 C CA . GLN A 1 30 ? -3.781 -11.564 0.054 1.00 0.00 30 GLN A CA 4
ATOM 2902 C C . GLN A 1 30 ? -4.962 -10.783 -0.517 1.00 0.00 30 GLN A C 4
ATOM 2903 O O . GLN A 1 30 ? -4.792 -9.677 -1.042 1.00 0.00 30 GLN A O 4
ATOM 2917 N N . GLN A 1 31 ? -6.148 -11.350 -0.378 1.00 0.00 31 GLN A N 4
ATOM 2918 C CA . GLN A 1 31 ? -7.394 -10.717 -0.787 1.00 0.00 31 GLN A CA 4
ATOM 2919 C C . GLN A 1 31 ? -7.580 -9.411 -0.021 1.00 0.00 31 GLN A C 4
ATOM 2920 O O . GLN A 1 31 ? -7.900 -8.382 -0.614 1.00 0.00 31 GLN A O 4
ATOM 2934 N N . ARG A 1 32 ? -7.328 -9.457 1.290 1.00 0.00 32 ARG A N 4
ATOM 2935 C CA . ARG A 1 32 ? -7.405 -8.275 2.153 1.00 0.00 32 ARG A CA 4
ATOM 2936 C C . ARG A 1 32 ? -6.466 -7.189 1.661 1.00 0.00 32 ARG A C 4
ATOM 2937 O O . ARG A 1 32 ? -6.848 -6.021 1.582 1.00 0.00 32 ARG A O 4
ATOM 2958 N N . CYS A 1 33 ? -5.252 -7.588 1.299 1.00 0.00 33 CYS A N 4
ATOM 2959 C CA . CYS A 1 33 ? -4.254 -6.650 0.792 1.00 0.00 33 CYS A CA 4
ATOM 2960 C C . CYS A 1 33 ? -4.766 -5.976 -0.477 1.00 0.00 33 CYS A C 4
ATOM 2961 O O . CYS A 1 33 ? -4.657 -4.755 -0.635 1.00 0.00 33 CYS A O 4
ATOM 2968 N N . GLN A 1 34 ? -5.360 -6.772 -1.364 1.00 0.00 34 GLN A N 4
ATOM 2969 C CA . GLN A 1 34 ? -5.885 -6.271 -2.624 1.00 0.00 34 GLN A CA 4
ATOM 2970 C C . GLN A 1 34 ? -7.059 -5.335 -2.385 1.00 0.00 34 GLN A C 4
ATOM 2971 O O . GLN A 1 34 ? -7.238 -4.358 -3.108 1.00 0.00 34 GLN A O 4
ATOM 2985 N N . GLN A 1 35 ? -7.866 -5.650 -1.371 1.00 0.00 35 GLN A N 4
ATOM 2986 C CA . GLN A 1 35 ? -8.979 -4.785 -0.976 1.00 0.00 35 GLN A CA 4
ATOM 2987 C C . GLN A 1 35 ? -8.433 -3.429 -0.561 1.00 0.00 35 GLN A C 4
ATOM 2988 O O . GLN A 1 35 ? -8.916 -2.391 -1.004 1.00 0.00 35 GLN A O 4
ATOM 3002 N N . GLU A 1 36 ? -7.391 -3.462 0.264 1.00 0.00 36 GLU A N 4
ATOM 3003 C CA . GLU A 1 36 ? -6.712 -2.265 0.723 1.00 0.00 36 GLU A CA 4
ATOM 3004 C C . GLU A 1 36 ? -6.179 -1.460 -0.436 1.00 0.00 36 GLU A C 4
ATOM 3005 O O . GLU A 1 36 ? -6.387 -0.264 -0.495 1.00 0.00 36 GLU A O 4
ATOM 3017 N N . TYR A 1 37 ? -5.516 -2.129 -1.361 1.00 0.00 37 TYR A N 4
ATOM 3018 C CA . TYR A 1 37 ? -4.959 -1.477 -2.548 1.00 0.00 37 TYR A CA 4
ATOM 3019 C C . TYR A 1 37 ? -6.030 -0.726 -3.348 1.00 0.00 37 TYR A C 4
ATOM 3020 O O . TYR A 1 37 ? -5.783 0.349 -3.838 1.00 0.00 37 TYR A O 4
ATOM 3038 N N . GLN A 1 38 ? -7.221 -1.287 -3.433 1.00 0.00 38 GLN A N 4
ATOM 3039 C CA . GLN A 1 38 ? -8.337 -0.641 -4.138 1.00 0.00 38 GLN A CA 4
ATOM 3040 C C . GLN A 1 38 ? -8.835 0.601 -3.393 1.00 0.00 38 GLN A C 4
ATOM 3041 O O . GLN A 1 38 ? -9.282 1.565 -4.000 1.00 0.00 38 GLN A O 4
ATOM 3055 N N . ARG A 1 39 ? -8.738 0.571 -2.095 1.00 0.00 39 ARG A N 4
ATOM 3056 C CA . ARG A 1 39 ? -9.196 1.668 -1.258 1.00 0.00 39 ARG A CA 4
ATOM 3057 C C . ARG A 1 39 ? -8.140 2.765 -1.198 1.00 0.00 39 ARG A C 4
ATOM 3058 O O . ARG A 1 39 ? -8.414 3.950 -1.409 1.00 0.00 39 ARG A O 4
ATOM 3079 N N . GLU A 1 40 ? -6.937 2.343 -0.977 1.00 0.00 40 GLU A N 4
ATOM 3080 C CA . GLU A 1 40 ? -5.809 3.210 -0.751 1.00 0.00 40 GLU A CA 4
ATOM 3081 C C . GLU A 1 40 ? -4.995 3.428 -2.009 1.00 0.00 40 GLU A C 4
ATOM 3082 O O . GLU A 1 40 ? -3.856 3.849 -1.928 1.00 0.00 40 GLU A O 4
ATOM 3094 N N . LYS A 1 41 ? -5.589 3.161 -3.169 1.00 0.00 41 LYS A N 4
ATOM 3095 C CA . LYS A 1 41 ? -4.910 3.368 -4.470 1.00 0.00 41 LYS A CA 4
ATOM 3096 C C . LYS A 1 41 ? -4.557 4.834 -4.664 1.00 0.00 41 LYS A C 4
ATOM 3097 O O . LYS A 1 41 ? -3.572 5.183 -5.331 1.00 0.00 41 LYS A O 4
ATOM 3116 N N . GLY A 1 42 ? -5.361 5.657 -4.068 1.00 0.00 42 GLY A N 4
ATOM 3117 C CA . GLY A 1 42 ? -5.163 7.051 -4.028 1.00 0.00 42 GLY A CA 4
ATOM 3118 C C . GLY A 1 42 ? -5.567 7.484 -2.669 1.00 0.00 42 GLY A C 4
ATOM 3119 O O . GLY A 1 42 ? -6.567 6.962 -2.136 1.00 0.00 42 GLY A O 4
ATOM 3123 N N . GLN A 1 43 ? -4.817 8.362 -2.070 1.00 0.00 43 GLN A N 4
ATOM 3124 C CA . GLN A 1 43 ? -5.106 8.806 -0.732 1.00 0.00 43 GLN A CA 4
ATOM 3125 C C . GLN A 1 43 ? -6.229 9.826 -0.741 1.00 0.00 43 GLN A C 4
ATOM 3126 O O . GLN A 1 43 ? -6.011 11.035 -0.830 1.00 0.00 43 GLN A O 4
ATOM 3140 N N . HIS A 1 44 ? -7.434 9.304 -0.765 1.00 0.00 44 HIS A N 4
ATOM 3141 C CA . HIS A 1 44 ? -8.636 10.108 -0.778 1.00 0.00 44 HIS A CA 4
ATOM 3142 C C . HIS A 1 44 ? -9.213 10.139 0.609 1.00 0.00 44 HIS A C 4
ATOM 3143 O O . HIS A 1 44 ? -9.724 11.161 1.068 1.00 0.00 44 HIS A O 4
ATOM 3157 N N . GLN A 1 45 ? -9.138 9.007 1.283 1.00 0.00 45 GLN A N 4
ATOM 3158 C CA . GLN A 1 45 ? -9.623 8.903 2.639 1.00 0.00 45 GLN A CA 4
ATOM 3159 C C . GLN A 1 45 ? -8.628 9.584 3.550 1.00 0.00 45 GLN A C 4
ATOM 3160 O O . GLN A 1 45 ? -9.000 10.229 4.541 1.00 0.00 45 GLN A O 4
ATOM 3174 N N . GLY A 1 46 ? -7.366 9.443 3.197 1.00 0.00 46 GLY A N 4
ATOM 3175 C CA . GLY A 1 46 ? -6.298 10.068 3.914 1.00 0.00 46 GLY A CA 4
ATOM 3176 C C . GLY A 1 46 ? -6.257 11.551 3.667 1.00 0.00 46 GLY A C 4
ATOM 3177 O O . GLY A 1 46 ? -6.349 12.009 2.518 1.00 0.00 46 GLY A O 4
ATOM 3181 N N . GLU A 1 47 ? -6.160 12.299 4.725 1.00 0.00 47 GLU A N 4
ATOM 3182 C CA . GLU A 1 47 ? -6.074 13.725 4.624 1.00 0.00 47 GLU A CA 4
ATOM 3183 C C . GLU A 1 47 ? -4.630 14.125 4.419 1.00 0.00 47 GLU A C 4
ATOM 3184 O O . GLU A 1 47 ? -3.710 13.413 4.852 1.00 0.00 47 GLU A O 4
ATOM 3196 N N . THR A 1 48 ? -4.418 15.214 3.737 1.00 0.00 48 THR A N 4
ATOM 3197 C CA . THR A 1 48 ? -3.099 15.712 3.501 1.00 0.00 48 THR A CA 4
ATOM 3198 C C . THR A 1 48 ? -2.596 16.399 4.782 1.00 0.00 48 THR A C 4
ATOM 3199 O O . THR A 1 48 ? -2.823 17.594 4.996 1.00 0.00 48 THR A O 4
ATOM 3210 N N . ASN A 1 49 ? -2.018 15.613 5.657 1.00 0.00 49 ASN A N 4
ATOM 3211 C CA . ASN A 1 49 ? -1.514 16.080 6.927 1.00 0.00 49 ASN A CA 4
ATOM 3212 C C . ASN A 1 49 ? -0.386 15.193 7.370 1.00 0.00 49 ASN A C 4
ATOM 3213 O O . ASN A 1 49 ? 0.771 15.565 7.169 1.00 0.00 49 ASN A O 4
ATOM 3225 N N . ARG A 1 1 ? 4.621 7.967 -13.792 1.00 0.00 1 ARG A N 5
ATOM 3226 C CA . ARG A 1 1 ? 4.983 6.651 -14.291 1.00 0.00 1 ARG A CA 5
ATOM 3227 C C . ARG A 1 1 ? 5.687 5.881 -13.193 1.00 0.00 1 ARG A C 5
ATOM 3228 O O . ARG A 1 1 ? 6.065 6.467 -12.161 1.00 0.00 1 ARG A O 5
ATOM 3251 N N . GLY A 1 2 ? 5.843 4.592 -13.386 1.00 0.00 2 GLY A N 5
ATOM 3252 C CA . GLY A 1 2 ? 6.463 3.766 -12.389 1.00 0.00 2 GLY A CA 5
ATOM 3253 C C . GLY A 1 2 ? 5.415 3.002 -11.605 1.00 0.00 2 GLY A C 5
ATOM 3254 O O . GLY A 1 2 ? 4.217 3.090 -11.931 1.00 0.00 2 GLY A O 5
ATOM 3258 N N . PRO A 1 3 ? 5.806 2.242 -10.587 1.00 0.00 3 PRO A N 5
ATOM 3259 C CA . PRO A 1 3 ? 4.865 1.494 -9.772 1.00 0.00 3 PRO A CA 5
ATOM 3260 C C . PRO A 1 3 ? 4.127 2.402 -8.779 1.00 0.00 3 PRO A C 5
ATOM 3261 O O . PRO A 1 3 ? 4.633 3.473 -8.386 1.00 0.00 3 PRO A O 5
ATOM 3272 N N . ASP A 1 4 ? 2.939 2.003 -8.393 1.00 0.00 4 ASP A N 5
ATOM 3273 C CA . ASP A 1 4 ? 2.160 2.773 -7.429 1.00 0.00 4 ASP A CA 5
ATOM 3274 C C . ASP A 1 4 ? 2.649 2.502 -6.038 1.00 0.00 4 ASP A C 5
ATOM 3275 O O . ASP A 1 4 ? 3.132 1.396 -5.752 1.00 0.00 4 ASP A O 5
ATOM 3284 N N . LYS A 1 5 ? 2.514 3.487 -5.166 1.00 0.00 5 LYS A N 5
ATOM 3285 C CA . LYS A 1 5 ? 2.917 3.362 -3.762 1.00 0.00 5 LYS A CA 5
ATOM 3286 C C . LYS A 1 5 ? 2.143 2.220 -3.123 1.00 0.00 5 LYS A C 5
ATOM 3287 O O . LYS A 1 5 ? 2.717 1.328 -2.490 1.00 0.00 5 LYS A O 5
ATOM 3306 N N . SER A 1 6 ? 0.846 2.227 -3.354 1.00 0.00 6 SER A N 5
ATOM 3307 C CA . SER A 1 6 ? -0.044 1.212 -2.847 1.00 0.00 6 SER A CA 5
ATOM 3308 C C . SER A 1 6 ? 0.233 -0.158 -3.468 1.00 0.00 6 SER A C 5
ATOM 3309 O O . SER A 1 6 ? -0.047 -1.182 -2.859 1.00 0.00 6 SER A O 5
ATOM 3317 N N . TYR A 1 7 ? 0.816 -0.179 -4.660 1.00 0.00 7 TYR A N 5
ATOM 3318 C CA . TYR A 1 7 ? 1.130 -1.438 -5.313 1.00 0.00 7 TYR A CA 5
ATOM 3319 C C . TYR A 1 7 ? 2.344 -2.049 -4.645 1.00 0.00 7 TYR A C 5
ATOM 3320 O O . TYR A 1 7 ? 2.446 -3.257 -4.489 1.00 0.00 7 TYR A O 5
ATOM 3338 N N . LYS A 1 8 ? 3.253 -1.196 -4.239 1.00 0.00 8 LYS A N 5
ATOM 3339 C CA . LYS A 1 8 ? 4.432 -1.616 -3.517 1.00 0.00 8 LYS A CA 5
ATOM 3340 C C . LYS A 1 8 ? 4.026 -2.145 -2.142 1.00 0.00 8 LYS A C 5
ATOM 3341 O O . LYS A 1 8 ? 4.521 -3.180 -1.692 1.00 0.00 8 LYS A O 5
ATOM 3360 N N . ARG A 1 9 ? 3.071 -1.456 -1.510 1.00 0.00 9 ARG A N 5
ATOM 3361 C CA . ARG A 1 9 ? 2.530 -1.899 -0.227 1.00 0.00 9 ARG A CA 5
ATOM 3362 C C . ARG A 1 9 ? 1.771 -3.214 -0.408 1.00 0.00 9 ARG A C 5
ATOM 3363 O O . ARG A 1 9 ? 1.801 -4.076 0.463 1.00 0.00 9 ARG A O 5
ATOM 3384 N N . LEU A 1 10 ? 1.100 -3.352 -1.551 1.00 0.00 10 LEU A N 5
ATOM 3385 C CA . LEU A 1 10 ? 0.367 -4.565 -1.912 1.00 0.00 10 LEU A CA 5
ATOM 3386 C C . LEU A 1 10 ? 1.308 -5.749 -2.016 1.00 0.00 10 LEU A C 5
ATOM 3387 O O . LEU A 1 10 ? 1.021 -6.821 -1.483 1.00 0.00 10 LEU A O 5
ATOM 3403 N N . GLN A 1 11 ? 2.421 -5.549 -2.693 1.00 0.00 11 GLN A N 5
ATOM 3404 C CA . GLN A 1 11 ? 3.435 -6.583 -2.836 1.00 0.00 11 GLN A CA 5
ATOM 3405 C C . GLN A 1 11 ? 3.938 -7.008 -1.471 1.00 0.00 11 GLN A C 5
ATOM 3406 O O . GLN A 1 11 ? 3.958 -8.198 -1.155 1.00 0.00 11 GLN A O 5
ATOM 3420 N N . GLU A 1 12 ? 4.290 -6.027 -0.642 1.00 0.00 12 GLU A N 5
ATOM 3421 C CA . GLU A 1 12 ? 4.691 -6.285 0.719 1.00 0.00 12 GLU A CA 5
ATOM 3422 C C . GLU A 1 12 ? 3.604 -7.003 1.514 1.00 0.00 12 GLU A C 5
ATOM 3423 O O . GLU A 1 12 ? 3.891 -7.928 2.255 1.00 0.00 12 GLU A O 5
ATOM 3435 N N . CYS A 1 13 ? 2.369 -6.604 1.327 1.00 0.00 13 CYS A N 5
ATOM 3436 C CA . CYS A 1 13 ? 1.258 -7.207 2.041 1.00 0.00 13 CYS A CA 5
ATOM 3437 C C . CYS A 1 13 ? 1.139 -8.688 1.657 1.00 0.00 13 CYS A C 5
ATOM 3438 O O . CYS A 1 13 ? 1.079 -9.561 2.529 1.00 0.00 13 CYS A O 5
ATOM 3445 N N . GLN A 1 14 ? 1.200 -8.969 0.352 1.00 0.00 14 GLN A N 5
ATOM 3446 C CA . GLN A 1 14 ? 1.098 -10.331 -0.146 1.00 0.00 14 GLN A CA 5
ATOM 3447 C C . GLN A 1 14 ? 2.278 -11.179 0.310 1.00 0.00 14 GLN A C 5
ATOM 3448 O O . GLN A 1 14 ? 2.080 -12.306 0.778 1.00 0.00 14 GLN A O 5
ATOM 3462 N N . ARG A 1 15 ? 3.508 -10.640 0.219 1.00 0.00 15 ARG A N 5
ATOM 3463 C CA . ARG A 1 15 ? 4.659 -11.370 0.684 1.00 0.00 15 ARG A CA 5
ATOM 3464 C C . ARG A 1 15 ? 4.646 -11.645 2.186 1.00 0.00 15 ARG A C 5
ATOM 3465 O O . ARG A 1 15 ? 5.256 -12.597 2.649 1.00 0.00 15 ARG A O 5
ATOM 3486 N N . ARG A 1 16 ? 3.913 -10.832 2.938 1.00 0.00 16 ARG A N 5
ATOM 3487 C CA . ARG A 1 16 ? 3.726 -11.092 4.360 1.00 0.00 16 ARG A CA 5
ATOM 3488 C C . ARG A 1 16 ? 2.706 -12.187 4.534 1.00 0.00 16 ARG A C 5
ATOM 3489 O O . ARG A 1 16 ? 2.918 -13.135 5.293 1.00 0.00 16 ARG A O 5
ATOM 3510 N N . CYS A 1 17 ? 1.619 -12.071 3.798 1.00 0.00 17 CYS A N 5
ATOM 3511 C CA . CYS A 1 17 ? 0.542 -13.045 3.830 1.00 0.00 17 CYS A CA 5
ATOM 3512 C C . CYS A 1 17 ? 1.026 -14.446 3.520 1.00 0.00 17 CYS A C 5
ATOM 3513 O O . CYS A 1 17 ? 0.612 -15.392 4.151 1.00 0.00 17 CYS A O 5
ATOM 3520 N N . GLN A 1 18 ? 1.932 -14.569 2.582 1.00 0.00 18 GLN A N 5
ATOM 3521 C CA . GLN A 1 18 ? 2.420 -15.887 2.173 1.00 0.00 18 GLN A CA 5
ATOM 3522 C C . GLN A 1 18 ? 3.439 -16.442 3.156 1.00 0.00 18 GLN A C 5
ATOM 3523 O O . GLN A 1 18 ? 3.790 -17.616 3.103 1.00 0.00 18 GLN A O 5
ATOM 3537 N N . SER A 1 19 ? 3.904 -15.601 4.039 1.00 0.00 19 SER A N 5
ATOM 3538 C CA . SER A 1 19 ? 4.846 -16.007 5.043 1.00 0.00 19 SER A CA 5
ATOM 3539 C C . SER A 1 19 ? 4.118 -16.378 6.342 1.00 0.00 19 SER A C 5
ATOM 3540 O O . SER A 1 19 ? 4.398 -17.411 6.950 1.00 0.00 19 SER A O 5
ATOM 3548 N N . GLU A 1 20 ? 3.173 -15.543 6.748 1.00 0.00 20 GLU A N 5
ATOM 3549 C CA . GLU A 1 20 ? 2.427 -15.770 7.971 1.00 0.00 20 GLU A CA 5
ATOM 3550 C C . GLU A 1 20 ? 1.244 -16.712 7.763 1.00 0.00 20 GLU A C 5
ATOM 3551 O O . GLU A 1 20 ? 0.809 -17.389 8.700 1.00 0.00 20 GLU A O 5
ATOM 3563 N N . GLN A 1 21 ? 0.729 -16.776 6.550 1.00 0.00 21 GLN A N 5
ATOM 3564 C CA . GLN A 1 21 ? -0.420 -17.605 6.267 1.00 0.00 21 GLN A CA 5
ATOM 3565 C C . GLN A 1 21 ? -0.118 -18.566 5.129 1.00 0.00 21 GLN A C 5
ATOM 3566 O O . GLN A 1 21 ? 0.911 -18.447 4.449 1.00 0.00 21 GLN A O 5
ATOM 3580 N N . GLN A 1 22 ? -0.996 -19.511 4.936 1.00 0.00 22 GLN A N 5
ATOM 3581 C CA . GLN A 1 22 ? -0.900 -20.473 3.866 1.00 0.00 22 GLN A CA 5
ATOM 3582 C C . GLN A 1 22 ? -2.292 -20.919 3.510 1.00 0.00 22 GLN A C 5
ATOM 3583 O O . GLN A 1 22 ? -3.245 -20.570 4.216 1.00 0.00 22 GLN A O 5
ATOM 3597 N N . GLY A 1 23 ? -2.407 -21.638 2.420 1.00 0.00 23 GLY A N 5
ATOM 3598 C CA . GLY A 1 23 ? -3.679 -22.191 1.984 1.00 0.00 23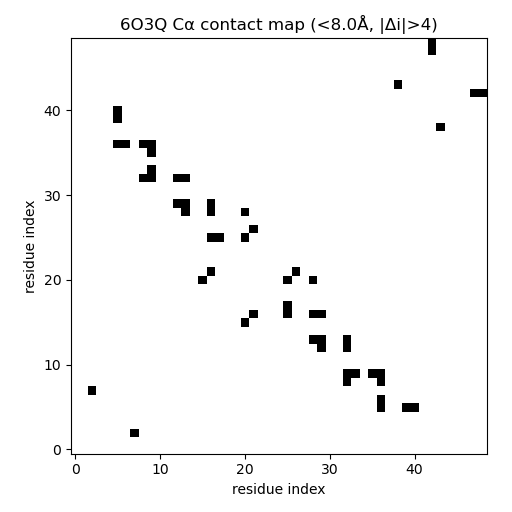 GLY A CA 5
ATOM 3599 C C . GLY A 1 23 ? -4.748 -21.141 1.762 1.00 0.00 23 GLY A C 5
ATOM 3600 O O . GLY A 1 23 ? -4.499 -20.096 1.123 1.00 0.00 23 GLY A O 5
ATOM 3604 N N . GLN A 1 24 ? -5.907 -21.372 2.334 1.00 0.00 24 GLN A N 5
ATOM 3605 C CA . GLN A 1 24 ? -7.033 -20.486 2.163 1.00 0.00 24 GLN A CA 5
ATOM 3606 C C . GLN A 1 24 ? -6.813 -19.214 2.955 1.00 0.00 24 GLN A C 5
ATOM 3607 O O . GLN A 1 24 ? -7.247 -18.145 2.549 1.00 0.00 24 GLN A O 5
ATOM 3621 N N . ARG A 1 25 ? -6.096 -19.327 4.069 1.00 0.00 25 ARG A N 5
ATOM 3622 C CA . ARG A 1 25 ? -5.744 -18.170 4.869 1.00 0.00 25 ARG A CA 5
ATOM 3623 C C . ARG A 1 25 ? -4.908 -17.194 4.064 1.00 0.00 25 ARG A C 5
ATOM 3624 O O . ARG A 1 25 ? -5.047 -15.982 4.203 1.00 0.00 25 ARG A O 5
ATOM 3645 N N . LEU A 1 26 ? -4.053 -17.725 3.206 1.00 0.00 26 LEU A N 5
ATOM 3646 C CA . LEU A 1 26 ? -3.271 -16.889 2.328 1.00 0.00 26 LEU A CA 5
ATOM 3647 C C . LEU A 1 26 ? -4.173 -16.194 1.331 1.00 0.00 26 LEU A C 5
ATOM 3648 O O . LEU A 1 26 ? -4.036 -14.996 1.113 1.00 0.00 26 LEU A O 5
ATOM 3664 N N . GLN A 1 27 ? -5.122 -16.941 0.782 1.00 0.00 27 GLN A N 5
ATOM 3665 C CA . GLN A 1 27 ? -6.096 -16.397 -0.156 1.00 0.00 27 GLN A CA 5
ATOM 3666 C C . GLN A 1 27 ? -6.877 -15.260 0.477 1.00 0.00 27 GLN A C 5
ATOM 3667 O O . GLN A 1 27 ? -6.972 -14.183 -0.102 1.00 0.00 27 GLN A O 5
ATOM 3681 N N . GLU A 1 28 ? -7.384 -15.496 1.688 1.00 0.00 28 GLU A N 5
ATOM 3682 C CA . GLU A 1 28 ? -8.124 -14.483 2.431 1.00 0.00 28 GLU A CA 5
ATOM 3683 C C . GLU A 1 28 ? -7.245 -13.258 2.677 1.00 0.00 28 GLU A C 5
ATOM 3684 O O . GLU A 1 28 ? -7.661 -12.131 2.439 1.00 0.00 28 GLU A O 5
ATOM 3696 N N . CYS A 1 29 ? -6.022 -13.501 3.111 1.00 0.00 29 CYS A N 5
ATOM 3697 C CA . CYS A 1 29 ? -5.089 -12.441 3.449 1.00 0.00 29 CYS A CA 5
ATOM 3698 C C . CYS A 1 29 ? -4.752 -11.577 2.222 1.00 0.00 29 CYS A C 5
ATOM 3699 O O . CYS A 1 29 ? -4.979 -10.356 2.239 1.00 0.00 29 CYS A O 5
ATOM 3706 N N . GLN A 1 30 ? -4.263 -12.205 1.133 1.00 0.00 30 GLN A N 5
ATOM 3707 C CA . GLN A 1 30 ? -3.899 -11.435 -0.072 1.00 0.00 30 GLN A CA 5
ATOM 3708 C C . GLN A 1 30 ? -5.106 -10.715 -0.678 1.00 0.00 30 GLN A C 5
ATOM 3709 O O . GLN A 1 30 ? -4.972 -9.610 -1.211 1.00 0.00 30 GLN A O 5
ATOM 3723 N N . GLN A 1 31 ? -6.279 -11.339 -0.573 1.00 0.00 31 GLN A N 5
ATOM 3724 C CA . GLN A 1 31 ? -7.542 -10.764 -1.030 1.00 0.00 31 GLN A CA 5
ATOM 3725 C C . GLN A 1 31 ? -7.786 -9.433 -0.349 1.00 0.00 31 GLN A C 5
ATOM 3726 O O . GLN A 1 31 ? -8.128 -8.440 -0.994 1.00 0.00 31 GLN A O 5
ATOM 3740 N N . ARG A 1 32 ? -7.570 -9.415 0.949 1.00 0.00 32 ARG A N 5
ATOM 3741 C CA . ARG A 1 32 ? -7.774 -8.229 1.745 1.00 0.00 32 ARG A CA 5
ATOM 3742 C C . ARG A 1 32 ? -6.735 -7.188 1.402 1.00 0.00 32 ARG A C 5
ATOM 3743 O O . ARG A 1 32 ? -7.037 -6.013 1.364 1.00 0.00 32 ARG A O 5
ATOM 3764 N N . CYS A 1 33 ? -5.521 -7.635 1.089 1.00 0.00 33 CYS A N 5
ATOM 3765 C CA . CYS A 1 33 ? -4.456 -6.732 0.650 1.00 0.00 33 CYS A CA 5
ATOM 3766 C C . CYS A 1 33 ? -4.860 -6.031 -0.640 1.00 0.00 33 CYS A C 5
ATOM 3767 O O . CYS A 1 33 ? -4.555 -4.863 -0.839 1.00 0.00 33 CYS A O 5
ATOM 3774 N N . GLN A 1 34 ? -5.568 -6.755 -1.506 1.00 0.00 34 GLN A N 5
ATOM 3775 C CA . GLN A 1 34 ? -6.067 -6.203 -2.757 1.00 0.00 34 GLN A CA 5
ATOM 3776 C C . GLN A 1 34 ? -7.104 -5.131 -2.486 1.00 0.00 34 GLN A C 5
ATOM 3777 O O . GLN A 1 34 ? -7.155 -4.111 -3.165 1.00 0.00 34 GLN A O 5
ATOM 3791 N N . GLN A 1 35 ? -7.899 -5.349 -1.463 1.00 0.00 35 GLN A N 5
ATOM 3792 C CA . GLN A 1 35 ? -8.928 -4.398 -1.082 1.00 0.00 35 GLN A CA 5
ATOM 3793 C C . GLN A 1 35 ? -8.286 -3.182 -0.470 1.00 0.00 35 GLN A C 5
ATOM 3794 O O . GLN A 1 35 ? -8.665 -2.059 -0.777 1.00 0.00 35 GLN A O 5
ATOM 3808 N N . GLU A 1 36 ? -7.283 -3.421 0.366 1.00 0.00 36 GLU A N 5
ATOM 3809 C CA . GLU A 1 36 ? -6.480 -2.361 0.954 1.00 0.00 36 GLU A CA 5
ATOM 3810 C C . GLU A 1 36 ? -5.886 -1.502 -0.153 1.00 0.00 36 GLU A C 5
ATOM 3811 O O . GLU A 1 36 ? -6.031 -0.286 -0.145 1.00 0.00 36 GLU A O 5
ATOM 3823 N N . TYR A 1 37 ? -5.262 -2.169 -1.111 1.00 0.00 37 TYR A N 5
ATOM 3824 C CA . TYR A 1 37 ? -4.701 -1.555 -2.305 1.00 0.00 37 TYR A CA 5
ATOM 3825 C C . TYR A 1 37 ? -5.738 -0.689 -3.040 1.00 0.00 37 TYR A C 5
ATOM 3826 O O . TYR A 1 37 ? -5.471 0.476 -3.365 1.00 0.00 37 TYR A O 5
ATOM 3844 N N . GLN A 1 38 ? -6.914 -1.245 -3.284 1.00 0.00 38 GLN A N 5
ATOM 3845 C CA . GLN A 1 38 ? -7.973 -0.519 -3.973 1.00 0.00 38 GLN A CA 5
ATOM 3846 C C . GLN A 1 38 ? -8.460 0.670 -3.145 1.00 0.00 38 GLN A C 5
ATOM 3847 O O . GLN A 1 38 ? -8.676 1.752 -3.676 1.00 0.00 38 GLN A O 5
ATOM 3861 N N . ARG A 1 39 ? -8.573 0.483 -1.844 1.00 0.00 39 ARG A N 5
ATOM 3862 C CA . ARG A 1 39 ? -9.045 1.541 -0.958 1.00 0.00 39 ARG A CA 5
ATOM 3863 C C . ARG A 1 39 ? -7.978 2.598 -0.701 1.00 0.00 39 ARG A C 5
ATOM 3864 O O . ARG A 1 39 ? -8.295 3.701 -0.254 1.00 0.00 39 ARG A O 5
ATOM 3885 N N . GLU A 1 40 ? -6.718 2.274 -0.955 1.00 0.00 40 GLU A N 5
ATOM 3886 C CA . GLU A 1 40 ? -5.669 3.271 -0.830 1.00 0.00 40 GLU A CA 5
ATOM 3887 C C . GLU A 1 40 ? -5.716 4.208 -1.994 1.00 0.00 40 GLU A C 5
ATOM 3888 O O . GLU A 1 40 ? -5.424 5.382 -1.861 1.00 0.00 40 GLU A O 5
ATOM 3900 N N . LYS A 1 41 ? -6.108 3.696 -3.127 1.00 0.00 41 LYS A N 5
ATOM 3901 C CA . LYS A 1 41 ? -6.198 4.510 -4.302 1.00 0.00 41 LYS A CA 5
ATOM 3902 C C . LYS A 1 41 ? -7.532 5.220 -4.298 1.00 0.00 41 LYS A C 5
ATOM 3903 O O . LYS A 1 41 ? -7.623 6.426 -4.565 1.00 0.00 41 LYS A O 5
ATOM 3922 N N . GLY A 1 42 ? -8.552 4.481 -3.937 1.00 0.00 42 GLY A N 5
ATOM 3923 C CA . GLY A 1 42 ? -9.871 5.009 -3.850 1.00 0.00 42 GLY A CA 5
ATOM 3924 C C . GLY A 1 42 ? -10.683 4.579 -5.025 1.00 0.00 42 GLY A C 5
ATOM 3925 O O . GLY A 1 42 ? -10.907 3.381 -5.226 1.00 0.00 42 GLY A O 5
ATOM 3929 N N . GLN A 1 43 ? -11.080 5.525 -5.813 1.00 0.00 43 GLN A N 5
ATOM 3930 C CA . GLN A 1 43 ? -11.861 5.269 -7.003 1.00 0.00 43 GLN A CA 5
ATOM 3931 C C . GLN A 1 43 ? -10.915 4.989 -8.165 1.00 0.00 43 GLN A C 5
ATOM 3932 O O . GLN A 1 43 ? -9.705 5.186 -8.035 1.00 0.00 43 GLN A O 5
ATOM 3946 N N . HIS A 1 44 ? -11.436 4.541 -9.282 1.00 0.00 44 HIS A N 5
ATOM 3947 C CA . HIS A 1 44 ? -10.577 4.264 -10.424 1.00 0.00 44 HIS A CA 5
ATOM 3948 C C . HIS A 1 44 ? -10.523 5.455 -11.372 1.00 0.00 44 HIS A C 5
ATOM 3949 O O . HIS A 1 44 ? -9.760 5.462 -12.353 1.00 0.00 44 HIS A O 5
ATOM 3963 N N . GLN A 1 45 ? -11.347 6.445 -11.083 1.00 0.00 45 GLN A N 5
ATOM 3964 C CA . GLN A 1 45 ? -11.347 7.692 -11.805 1.00 0.00 45 GLN A CA 5
ATOM 3965 C C . GLN A 1 45 ? -10.098 8.476 -11.404 1.00 0.00 45 GLN A C 5
ATOM 3966 O O . GLN A 1 45 ? -9.932 8.856 -10.234 1.00 0.00 45 GLN A O 5
ATOM 3980 N N . GLY A 1 46 ? -9.234 8.689 -12.352 1.00 0.00 46 GLY A N 5
ATOM 3981 C CA . GLY A 1 46 ? -7.983 9.349 -12.098 1.00 0.00 46 GLY A CA 5
ATOM 3982 C C . GLY A 1 46 ? -6.940 8.823 -13.041 1.00 0.00 46 GLY A C 5
ATOM 3983 O O . GLY A 1 46 ? -6.442 9.548 -13.897 1.00 0.00 46 GLY A O 5
ATOM 3987 N N . GLU A 1 47 ? -6.677 7.537 -12.948 1.00 0.00 47 GLU A N 5
ATOM 3988 C CA . GLU A 1 47 ? -5.730 6.858 -13.834 1.00 0.00 47 GLU A CA 5
ATOM 3989 C C . GLU A 1 47 ? -6.435 6.339 -15.063 1.00 0.00 47 GLU A C 5
ATOM 3990 O O . GLU A 1 47 ? -5.900 5.535 -15.833 1.00 0.00 47 GLU A O 5
ATOM 4002 N N . THR A 1 48 ? -7.620 6.869 -15.256 1.00 0.00 48 THR A N 5
ATOM 4003 C CA . THR A 1 48 ? -8.439 6.653 -16.403 1.00 0.00 48 THR A CA 5
ATOM 4004 C C . THR A 1 48 ? -7.764 7.269 -17.635 1.00 0.00 48 THR A C 5
ATOM 4005 O O . THR A 1 48 ? -8.055 6.915 -18.782 1.00 0.00 48 THR A O 5
ATOM 4016 N N . ASN A 1 49 ? -6.847 8.173 -17.368 1.00 0.00 49 ASN A N 5
ATOM 4017 C CA . ASN A 1 49 ? -6.062 8.819 -18.369 1.00 0.00 49 ASN A CA 5
ATOM 4018 C C . ASN A 1 49 ? -4.598 8.586 -18.014 1.00 0.00 49 ASN A C 5
ATOM 4019 O O . ASN A 1 49 ? -3.975 7.662 -18.574 1.00 0.00 49 ASN A O 5
ATOM 4031 N N . ARG A 1 1 ? 9.302 -1.007 -14.150 1.00 0.00 1 ARG A N 6
ATOM 4032 C CA . ARG A 1 1 ? 9.107 0.329 -13.602 1.00 0.00 1 ARG A CA 6
ATOM 4033 C C . ARG A 1 1 ? 9.301 0.306 -12.115 1.00 0.00 1 ARG A C 6
ATOM 4034 O O . ARG A 1 1 ? 9.410 -0.762 -11.512 1.00 0.00 1 ARG A O 6
ATOM 4057 N N . GLY A 1 2 ? 9.372 1.476 -11.529 1.00 0.00 2 GLY A N 6
ATOM 4058 C CA . GLY A 1 2 ? 9.418 1.595 -10.108 1.00 0.00 2 GLY A CA 6
ATOM 4059 C C . GLY A 1 2 ? 8.057 2.021 -9.608 1.00 0.00 2 GLY A C 6
ATOM 4060 O O . GLY A 1 2 ? 7.692 3.191 -9.750 1.00 0.00 2 GLY A O 6
ATOM 4064 N N . PRO A 1 3 ? 7.265 1.104 -9.050 1.00 0.00 3 PRO A N 6
ATOM 4065 C CA . PRO A 1 3 ? 5.904 1.406 -8.637 1.00 0.00 3 PRO A CA 6
ATOM 4066 C C . PRO A 1 3 ? 5.817 2.262 -7.368 1.00 0.00 3 PRO A C 6
ATOM 4067 O O . PRO A 1 3 ? 6.771 2.363 -6.587 1.00 0.00 3 PRO A O 6
ATOM 4078 N N . ASP A 1 4 ? 4.659 2.845 -7.184 1.00 0.00 4 ASP A N 6
ATOM 4079 C CA . ASP A 1 4 ? 4.357 3.766 -6.094 1.00 0.00 4 ASP A CA 6
ATOM 4080 C C . ASP A 1 4 ? 4.372 3.089 -4.734 1.00 0.00 4 ASP A C 6
ATOM 4081 O O . ASP A 1 4 ? 4.297 1.858 -4.622 1.00 0.00 4 ASP A O 6
ATOM 4090 N N . LYS A 1 5 ? 4.412 3.919 -3.721 1.00 0.00 5 LYS A N 6
ATOM 4091 C CA . LYS A 1 5 ? 4.464 3.531 -2.323 1.00 0.00 5 LYS A CA 6
ATOM 4092 C C . LYS A 1 5 ? 3.268 2.656 -1.959 1.00 0.00 5 LYS A C 6
ATOM 4093 O O . LYS A 1 5 ? 3.406 1.692 -1.218 1.00 0.00 5 LYS A O 6
ATOM 4112 N N . SER A 1 6 ? 2.110 2.968 -2.526 1.00 0.00 6 SER A N 6
ATOM 4113 C CA . SER A 1 6 ? 0.897 2.216 -2.249 1.00 0.00 6 SER A CA 6
ATOM 4114 C C . SER A 1 6 ? 1.038 0.783 -2.787 1.00 0.00 6 SER A C 6
ATOM 4115 O O . SER A 1 6 ? 0.604 -0.186 -2.157 1.00 0.00 6 SER A O 6
ATOM 4123 N N . TYR A 1 7 ? 1.709 0.655 -3.924 1.00 0.00 7 TYR A N 6
ATOM 4124 C CA . TYR A 1 7 ? 1.902 -0.633 -4.549 1.00 0.00 7 TYR A CA 6
ATOM 4125 C C . TYR A 1 7 ? 2.986 -1.388 -3.807 1.00 0.00 7 TYR A C 6
ATOM 4126 O O . TYR A 1 7 ? 2.962 -2.612 -3.724 1.00 0.00 7 TYR A O 6
ATOM 4144 N N . LYS A 1 8 ? 3.944 -0.649 -3.273 1.00 0.00 8 LYS A N 6
ATOM 4145 C CA . LYS A 1 8 ? 4.963 -1.233 -2.425 1.00 0.00 8 LYS A CA 6
ATOM 4146 C C . LYS A 1 8 ? 4.292 -1.831 -1.192 1.00 0.00 8 LYS A C 6
ATOM 4147 O O . LYS A 1 8 ? 4.569 -2.964 -0.828 1.00 0.00 8 LYS A O 6
ATOM 4166 N N . ARG A 1 9 ? 3.357 -1.063 -0.596 1.00 0.00 9 ARG A N 6
ATOM 4167 C CA . ARG A 1 9 ? 2.545 -1.528 0.544 1.00 0.00 9 ARG A CA 6
ATOM 4168 C C . ARG A 1 9 ? 1.838 -2.827 0.195 1.00 0.00 9 ARG A C 6
ATOM 4169 O O . ARG A 1 9 ? 1.784 -3.751 1.009 1.00 0.00 9 ARG A O 6
ATOM 4190 N N . LEU A 1 10 ? 1.300 -2.888 -1.019 1.00 0.00 10 LEU A N 6
ATOM 4191 C CA . LEU A 1 10 ? 0.622 -4.078 -1.512 1.00 0.00 10 LEU A CA 6
ATOM 4192 C C . LEU A 1 10 ? 1.563 -5.271 -1.540 1.00 0.00 10 LEU A C 6
ATOM 4193 O O . LEU A 1 10 ? 1.226 -6.350 -1.042 1.00 0.00 10 LEU A O 6
ATOM 4209 N N . GLN A 1 11 ? 2.734 -5.067 -2.103 1.00 0.00 11 GLN A N 6
ATOM 4210 C CA . GLN A 1 11 ? 3.733 -6.113 -2.201 1.00 0.00 11 GLN A CA 6
ATOM 4211 C C . GLN A 1 11 ? 4.153 -6.580 -0.825 1.00 0.00 11 GLN A C 6
ATOM 4212 O O . GLN A 1 11 ? 4.184 -7.774 -0.567 1.00 0.00 11 GLN A O 6
ATOM 4226 N N . GLU A 1 12 ? 4.416 -5.633 0.067 1.00 0.00 12 GLU A N 6
ATOM 4227 C CA . GLU A 1 12 ? 4.746 -5.938 1.458 1.00 0.00 12 GLU A CA 6
ATOM 4228 C C . GLU A 1 12 ? 3.640 -6.787 2.084 1.00 0.00 12 GLU A C 6
ATOM 4229 O O . GLU A 1 12 ? 3.904 -7.831 2.681 1.00 0.00 12 GLU A O 6
ATOM 4241 N N . CYS A 1 13 ? 2.407 -6.347 1.882 1.00 0.00 13 CYS A N 6
ATOM 4242 C CA . CYS A 1 13 ? 1.222 -7.003 2.417 1.00 0.00 13 CYS A CA 6
ATOM 4243 C C . CYS A 1 13 ? 1.151 -8.450 1.935 1.00 0.00 13 CYS A C 6
ATOM 4244 O O . CYS A 1 13 ? 1.155 -9.395 2.748 1.00 0.00 13 CYS A O 6
ATOM 4251 N N . GLN A 1 14 ? 1.173 -8.617 0.618 1.00 0.00 14 GLN A N 6
ATOM 4252 C CA . GLN A 1 14 ? 1.039 -9.914 -0.023 1.00 0.00 14 GLN A CA 6
ATOM 4253 C C . GLN A 1 14 ? 2.191 -10.855 0.315 1.00 0.00 14 GLN A C 6
ATOM 4254 O O . GLN A 1 14 ? 1.968 -12.038 0.603 1.00 0.00 14 GLN A O 6
ATOM 4268 N N . ARG A 1 15 ? 3.410 -10.330 0.341 1.00 0.00 15 ARG A N 6
ATOM 4269 C CA . ARG A 1 15 ? 4.571 -11.141 0.672 1.00 0.00 15 ARG A CA 6
ATOM 4270 C C . ARG A 1 15 ? 4.528 -11.608 2.130 1.00 0.00 15 ARG A C 6
ATOM 4271 O O . ARG A 1 15 ? 4.909 -12.736 2.441 1.00 0.00 15 ARG A O 6
ATOM 4292 N N . ARG A 1 16 ? 4.025 -10.768 3.013 1.00 0.00 16 ARG A N 6
ATOM 4293 C CA . ARG A 1 16 ? 3.883 -11.164 4.414 1.00 0.00 16 ARG A CA 6
ATOM 4294 C C . ARG A 1 16 ? 2.816 -12.214 4.559 1.00 0.00 16 ARG A C 6
ATOM 4295 O O . ARG A 1 16 ? 2.999 -13.209 5.270 1.00 0.00 16 ARG A O 6
ATOM 4316 N N . CYS A 1 17 ? 1.729 -12.014 3.850 1.00 0.00 17 CYS A N 6
ATOM 4317 C CA . CYS A 1 17 ? 0.625 -12.958 3.847 1.00 0.00 17 CYS A CA 6
ATOM 4318 C C . CYS A 1 17 ? 1.067 -14.346 3.417 1.00 0.00 17 CYS A C 6
ATOM 4319 O O . CYS A 1 17 ? 0.671 -15.322 4.008 1.00 0.00 17 CYS A O 6
ATOM 4326 N N . GLN A 1 18 ? 1.928 -14.431 2.424 1.00 0.00 18 GLN A N 6
ATOM 4327 C CA . GLN A 1 18 ? 2.348 -15.739 1.911 1.00 0.00 18 GLN A CA 6
ATOM 4328 C C . GLN A 1 18 ? 3.416 -16.379 2.782 1.00 0.00 18 GLN A C 6
ATOM 4329 O O . GLN A 1 18 ? 3.709 -17.572 2.649 1.00 0.00 18 GLN A O 6
ATOM 4343 N N . SER A 1 19 ? 3.982 -15.600 3.667 1.00 0.00 19 SER A N 6
ATOM 4344 C CA . SER A 1 19 ? 4.968 -16.101 4.582 1.00 0.00 19 SER A CA 6
ATOM 4345 C C . SER A 1 19 ? 4.281 -16.622 5.862 1.00 0.00 19 SER A C 6
ATOM 4346 O O . SER A 1 19 ? 4.543 -17.737 6.315 1.00 0.00 19 SER A O 6
ATOM 4354 N N . GLU A 1 20 ? 3.370 -15.827 6.402 1.00 0.00 20 GLU A N 6
ATOM 4355 C CA . GLU A 1 20 ? 2.699 -16.159 7.652 1.00 0.00 20 GLU A CA 6
ATOM 4356 C C . GLU A 1 20 ? 1.441 -17.002 7.451 1.00 0.00 20 GLU A C 6
ATOM 4357 O O . GLU A 1 20 ? 1.017 -17.722 8.349 1.00 0.00 20 GLU A O 6
ATOM 4369 N N . GLN A 1 21 ? 0.838 -16.908 6.301 1.00 0.00 21 GLN A N 6
ATOM 4370 C CA . GLN A 1 21 ? -0.405 -17.606 6.038 1.00 0.00 21 GLN A CA 6
ATOM 4371 C C . GLN A 1 21 ? -0.228 -18.586 4.898 1.00 0.00 21 GLN A C 6
ATOM 4372 O O . GLN A 1 21 ? 0.732 -18.489 4.122 1.00 0.00 21 GLN A O 6
ATOM 4386 N N . GLN A 1 22 ? -1.127 -19.525 4.812 1.00 0.00 22 GLN A N 6
ATOM 4387 C CA . GLN A 1 22 ? -1.130 -20.536 3.776 1.00 0.00 22 GLN A CA 6
ATOM 4388 C C . GLN A 1 22 ? -2.555 -20.963 3.525 1.00 0.00 22 GLN A C 6
ATOM 4389 O O . GLN A 1 22 ? -3.457 -20.528 4.248 1.00 0.00 22 GLN A O 6
ATOM 4403 N N . GLY A 1 23 ? -2.753 -21.760 2.500 1.00 0.00 23 GLY A N 6
ATOM 4404 C CA . GLY A 1 23 ? -4.061 -22.283 2.158 1.00 0.00 23 GLY A CA 6
ATOM 4405 C C . GLY A 1 23 ? -5.084 -21.196 1.918 1.00 0.00 23 GLY A C 6
ATOM 4406 O O . GLY A 1 23 ? -4.817 -20.212 1.188 1.00 0.00 23 GLY A O 6
ATOM 4410 N N . GLN A 1 24 ? -6.227 -21.326 2.555 1.00 0.00 24 GLN A N 6
ATOM 4411 C CA . GLN A 1 24 ? -7.295 -20.369 2.402 1.00 0.00 24 GLN A CA 6
ATOM 4412 C C . GLN A 1 24 ? -6.952 -19.100 3.152 1.00 0.00 24 GLN A C 6
ATOM 4413 O O . GLN A 1 24 ? -7.330 -18.012 2.742 1.00 0.00 24 GLN A O 6
ATOM 4427 N N . ARG A 1 25 ? -6.187 -19.242 4.221 1.00 0.00 25 ARG A N 6
ATOM 4428 C CA . ARG A 1 25 ? -5.799 -18.108 5.046 1.00 0.00 25 ARG A CA 6
ATOM 4429 C C . ARG A 1 25 ? -4.960 -17.135 4.219 1.00 0.00 25 ARG A C 6
ATOM 4430 O O . ARG A 1 25 ? -5.129 -15.922 4.311 1.00 0.00 25 ARG A O 6
ATOM 4451 N N . LEU A 1 26 ? -4.069 -17.678 3.383 1.00 0.00 26 LEU A N 6
ATOM 4452 C CA . LEU A 1 26 ? -3.291 -16.851 2.472 1.00 0.00 26 LEU A CA 6
ATOM 4453 C C . LEU A 1 26 ? -4.198 -16.183 1.476 1.00 0.00 26 LEU A C 6
ATOM 4454 O O . LEU A 1 26 ? -4.100 -14.978 1.273 1.00 0.00 26 LEU A O 6
ATOM 4470 N N . GLN A 1 27 ? -5.106 -16.954 0.907 1.00 0.00 27 GLN A N 6
ATOM 4471 C CA . GLN A 1 27 ? -6.060 -16.432 -0.060 1.00 0.00 27 GLN A CA 6
ATOM 4472 C C . GLN A 1 27 ? -6.869 -15.270 0.524 1.00 0.00 27 GLN A C 6
ATOM 4473 O O . GLN A 1 27 ? -7.029 -14.242 -0.122 1.00 0.00 27 GLN A O 6
ATOM 4487 N N . GLU A 1 28 ? -7.333 -15.420 1.749 1.00 0.00 28 GLU A N 6
ATOM 4488 C CA . GLU A 1 28 ? -8.057 -14.364 2.431 1.00 0.00 28 GLU A CA 6
ATOM 4489 C C . GLU A 1 28 ? -7.169 -13.160 2.748 1.00 0.00 28 GLU A C 6
ATOM 4490 O O . GLU A 1 28 ? -7.605 -12.008 2.619 1.00 0.00 28 GLU A O 6
ATOM 4502 N N . CYS A 1 29 ? -5.941 -13.424 3.152 1.00 0.00 29 CYS A N 6
ATOM 4503 C CA . CYS A 1 29 ? -5.007 -12.369 3.514 1.00 0.00 29 CYS A CA 6
ATOM 4504 C C . CYS A 1 29 ? -4.637 -11.549 2.273 1.00 0.00 29 CYS A C 6
ATOM 4505 O O . CYS A 1 29 ? -4.727 -10.316 2.281 1.00 0.00 29 CYS A O 6
ATOM 4512 N N . GLN A 1 30 ? -4.274 -12.234 1.184 1.00 0.00 30 GLN A N 6
ATOM 4513 C CA . GLN A 1 30 ? -3.922 -11.538 -0.055 1.00 0.00 30 GLN A CA 6
ATOM 4514 C C . GLN A 1 30 ? -5.146 -10.851 -0.667 1.00 0.00 30 GLN A C 6
ATOM 4515 O O . GLN A 1 30 ? -5.015 -9.818 -1.332 1.00 0.00 30 GLN A O 6
ATOM 4529 N N . GLN A 1 31 ? -6.334 -11.420 -0.417 1.00 0.00 31 GLN A N 6
ATOM 4530 C CA . GLN A 1 31 ? -7.588 -10.822 -0.851 1.00 0.00 31 GLN A CA 6
ATOM 4531 C C . GLN A 1 31 ? -7.720 -9.459 -0.204 1.00 0.00 31 GLN A C 6
ATOM 4532 O O . GLN A 1 31 ? -8.023 -8.474 -0.879 1.00 0.00 31 GLN A O 6
ATOM 4546 N N . ARG A 1 32 ? -7.446 -9.403 1.112 1.00 0.00 32 ARG A N 6
ATOM 4547 C CA . ARG A 1 32 ? -7.453 -8.138 1.844 1.00 0.00 32 ARG A CA 6
ATOM 4548 C C . ARG A 1 32 ? -6.506 -7.169 1.222 1.00 0.00 32 ARG A C 6
ATOM 4549 O O . ARG A 1 32 ? -6.885 -6.045 0.927 1.00 0.00 32 ARG A O 6
ATOM 4570 N N . CYS A 1 33 ? -5.276 -7.621 1.003 1.00 0.00 33 CYS A N 6
ATOM 4571 C CA . CYS A 1 33 ? -4.251 -6.799 0.394 1.00 0.00 33 CYS A CA 6
ATOM 4572 C C . CYS A 1 33 ? -4.751 -6.206 -0.917 1.00 0.00 33 CYS A C 6
ATOM 4573 O O . CYS A 1 33 ? -4.620 -5.013 -1.136 1.00 0.00 33 CYS A O 6
ATOM 4580 N N . GLN A 1 34 ? -5.375 -7.040 -1.755 1.00 0.00 34 GLN A N 6
ATOM 4581 C CA . GLN A 1 34 ? -5.964 -6.588 -3.011 1.00 0.00 34 GLN A CA 6
ATOM 4582 C C . GLN A 1 34 ? -7.055 -5.539 -2.789 1.00 0.00 3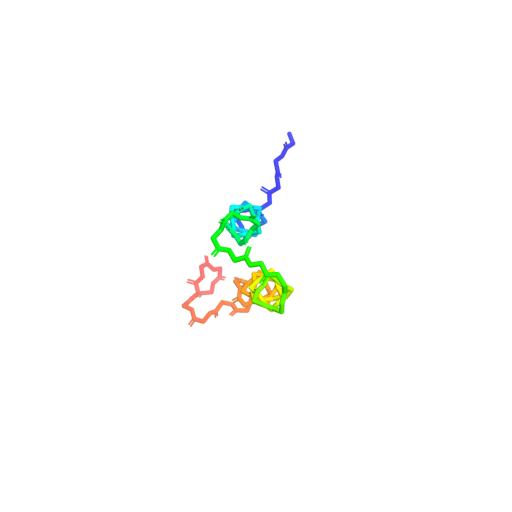4 GLN A C 6
ATOM 4583 O O . GLN A 1 34 ? -7.042 -4.489 -3.415 1.00 0.00 34 GLN A O 6
ATOM 4597 N N . GLN A 1 35 ? -7.985 -5.824 -1.894 1.00 0.00 35 GLN A N 6
ATOM 4598 C CA . GLN A 1 35 ? -9.122 -4.927 -1.647 1.00 0.00 35 GLN A CA 6
ATOM 4599 C C . GLN A 1 35 ? -8.660 -3.598 -1.065 1.00 0.00 35 GLN A C 6
ATOM 4600 O O . GLN A 1 35 ? -8.962 -2.532 -1.592 1.00 0.00 35 GLN A O 6
ATOM 4614 N N . GLU A 1 36 ? -7.886 -3.689 -0.019 1.00 0.00 36 GLU A N 6
ATOM 4615 C CA . GLU A 1 36 ? -7.405 -2.548 0.722 1.00 0.00 36 GLU A CA 6
ATOM 4616 C C . GLU A 1 36 ? -6.487 -1.664 -0.105 1.00 0.00 36 GLU A C 6
ATOM 4617 O O . GLU A 1 36 ? -6.547 -0.436 -0.017 1.00 0.00 36 GLU A O 6
ATOM 4629 N N . TYR A 1 37 ? -5.646 -2.281 -0.891 1.00 0.00 37 TYR A N 6
ATOM 4630 C CA . TYR A 1 37 ? -4.816 -1.561 -1.860 1.00 0.00 37 TYR A CA 6
ATOM 4631 C C . TYR A 1 37 ? -5.674 -0.746 -2.825 1.00 0.00 37 TYR A C 6
ATOM 4632 O O . TYR A 1 37 ? -5.345 0.367 -3.135 1.00 0.00 37 TYR A O 6
ATOM 4650 N N . GLN A 1 38 ? -6.779 -1.306 -3.271 1.00 0.00 38 GLN A N 6
ATOM 4651 C CA . GLN A 1 38 ? -7.666 -0.601 -4.193 1.00 0.00 38 GLN A CA 6
ATOM 4652 C C . GLN A 1 38 ? -8.362 0.569 -3.502 1.00 0.00 38 GLN A C 6
ATOM 4653 O O . GLN A 1 38 ? -8.737 1.562 -4.137 1.00 0.00 38 GLN A O 6
ATOM 4667 N N . ARG A 1 39 ? -8.495 0.466 -2.199 1.00 0.00 39 ARG A N 6
ATOM 4668 C CA . ARG A 1 39 ? -9.091 1.517 -1.402 1.00 0.00 39 ARG A CA 6
ATOM 4669 C C . ARG A 1 39 ? -8.093 2.656 -1.203 1.00 0.00 39 ARG A C 6
ATOM 4670 O O . ARG A 1 39 ? -8.471 3.821 -1.112 1.00 0.00 39 ARG A O 6
ATOM 4691 N N . GLU A 1 40 ? -6.825 2.321 -1.146 1.00 0.00 40 GLU A N 6
ATOM 4692 C CA . GLU A 1 40 ? -5.780 3.308 -0.920 1.00 0.00 40 GLU A CA 6
ATOM 4693 C C . GLU A 1 40 ? -4.794 3.379 -2.080 1.00 0.00 40 GLU A C 6
ATOM 4694 O O . GLU A 1 40 ? -3.633 3.724 -1.891 1.00 0.00 40 GLU A O 6
ATOM 4706 N N . LYS A 1 41 ? -5.277 3.120 -3.271 1.00 0.00 41 LYS A N 6
ATOM 4707 C CA . LYS A 1 41 ? -4.423 3.092 -4.465 1.00 0.00 41 LYS A CA 6
ATOM 4708 C C . LYS A 1 41 ? -3.856 4.474 -4.817 1.00 0.00 41 LYS A C 6
ATOM 4709 O O . LYS A 1 41 ? -2.656 4.620 -5.077 1.00 0.00 41 LYS A O 6
ATOM 4728 N N . GLY A 1 42 ? -4.694 5.479 -4.789 1.00 0.00 42 GLY A N 6
ATOM 4729 C CA . GLY A 1 42 ? -4.252 6.799 -5.128 1.00 0.00 42 GLY A CA 6
ATOM 4730 C C . GLY A 1 42 ? -4.746 7.817 -4.150 1.00 0.00 42 GLY A C 6
ATOM 4731 O O . GLY A 1 42 ? -5.432 8.768 -4.528 1.00 0.00 42 GLY A O 6
ATOM 4735 N N . GLN A 1 43 ? -4.408 7.635 -2.897 1.00 0.00 43 GLN A N 6
ATOM 4736 C CA . GLN A 1 43 ? -4.842 8.551 -1.871 1.00 0.00 43 GLN A CA 6
ATOM 4737 C C . GLN A 1 43 ? -4.012 9.797 -1.912 1.00 0.00 43 GLN A C 6
ATOM 4738 O O . GLN A 1 43 ? -2.835 9.763 -2.281 1.00 0.00 43 GLN A O 6
ATOM 4752 N N . HIS A 1 44 ? -4.598 10.877 -1.494 1.00 0.00 44 HIS A N 6
ATOM 4753 C CA . HIS A 1 44 ? -3.956 12.173 -1.545 1.00 0.00 44 HIS A CA 6
ATOM 4754 C C . HIS A 1 44 ? -3.090 12.443 -0.320 1.00 0.00 44 HIS A C 6
ATOM 4755 O O . HIS A 1 44 ? -2.814 13.586 0.008 1.00 0.00 44 HIS A O 6
ATOM 4769 N N . GLN A 1 45 ? -2.666 11.393 0.356 1.00 0.00 45 GLN A N 6
ATOM 4770 C CA . GLN A 1 45 ? -1.727 11.535 1.438 1.00 0.00 45 GLN A CA 6
ATOM 4771 C C . GLN A 1 45 ? -0.328 11.399 0.874 1.00 0.00 45 GLN A C 6
ATOM 4772 O O . GLN A 1 45 ? 0.607 12.066 1.311 1.00 0.00 45 GLN A O 6
ATOM 4786 N N . GLY A 1 46 ? -0.204 10.537 -0.105 1.00 0.00 46 GLY A N 6
ATOM 4787 C CA . GLY A 1 46 ? 1.043 10.345 -0.775 1.00 0.00 46 GLY A CA 6
ATOM 4788 C C . GLY A 1 46 ? 1.073 11.135 -2.056 1.00 0.00 46 GLY A C 6
ATOM 4789 O O . GLY A 1 46 ? 0.032 11.625 -2.511 1.00 0.00 46 GLY A O 6
ATOM 4793 N N . GLU A 1 47 ? 2.225 11.268 -2.636 1.00 0.00 47 GLU A N 6
ATOM 4794 C CA . GLU A 1 47 ? 2.382 12.023 -3.865 1.00 0.00 47 GLU A CA 6
ATOM 4795 C C . GLU A 1 47 ? 2.112 11.135 -5.074 1.00 0.00 47 GLU A C 6
ATOM 4796 O O . GLU A 1 47 ? 2.306 9.916 -5.017 1.00 0.00 47 GLU A O 6
ATOM 4808 N N . THR A 1 48 ? 1.676 11.735 -6.156 1.00 0.00 48 THR A N 6
ATOM 4809 C CA . THR A 1 48 ? 1.467 11.016 -7.395 1.00 0.00 48 THR A CA 6
ATOM 4810 C C . THR A 1 48 ? 2.689 11.223 -8.297 1.00 0.00 48 THR A C 6
ATOM 4811 O O . THR A 1 48 ? 2.808 10.622 -9.375 1.00 0.00 48 THR A O 6
ATOM 4822 N N . ASN A 1 49 ? 3.585 12.072 -7.844 1.00 0.00 49 ASN A N 6
ATOM 4823 C CA . ASN A 1 49 ? 4.828 12.335 -8.517 1.00 0.00 49 ASN A CA 6
ATOM 4824 C C . ASN A 1 49 ? 5.916 12.233 -7.492 1.00 0.00 49 ASN A C 6
ATOM 4825 O O . ASN A 1 49 ? 6.590 11.182 -7.415 1.00 0.00 49 ASN A O 6
ATOM 4837 N N . ARG A 1 1 ? 8.687 -2.448 -12.073 1.00 0.00 1 ARG A N 7
ATOM 4838 C CA . ARG A 1 1 ? 7.596 -1.792 -11.353 1.00 0.00 1 ARG A CA 7
ATOM 4839 C C . ARG A 1 1 ? 7.980 -0.372 -10.979 1.00 0.00 1 ARG A C 7
ATOM 4840 O O . ARG A 1 1 ? 9.098 -0.129 -10.503 1.00 0.00 1 ARG A O 7
ATOM 4863 N N . GLY A 1 2 ? 7.072 0.555 -11.199 1.00 0.00 2 GLY A N 7
ATOM 4864 C CA . GLY A 1 2 ? 7.271 1.919 -10.779 1.00 0.00 2 GLY A CA 7
ATOM 4865 C C . GLY A 1 2 ? 6.689 2.084 -9.389 1.00 0.00 2 GLY A C 7
ATOM 4866 O O . GLY A 1 2 ? 5.690 1.437 -9.092 1.00 0.00 2 GLY A O 7
ATOM 4870 N N . PRO A 1 3 ? 7.280 2.902 -8.508 1.00 0.00 3 PRO A N 7
ATOM 4871 C CA . PRO A 1 3 ? 6.836 3.029 -7.116 1.00 0.00 3 PRO A CA 7
ATOM 4872 C C . PRO A 1 3 ? 5.502 3.699 -6.910 1.00 0.00 3 PRO A C 7
ATOM 4873 O O . PRO A 1 3 ? 5.339 4.923 -7.061 1.00 0.00 3 PRO A O 7
ATOM 4884 N N . ASP A 1 4 ? 4.570 2.888 -6.641 1.00 0.00 4 ASP A N 7
ATOM 4885 C CA . ASP A 1 4 ? 3.247 3.301 -6.200 1.00 0.00 4 ASP A CA 7
ATOM 4886 C C . ASP A 1 4 ? 3.174 3.097 -4.724 1.00 0.00 4 ASP A C 7
ATOM 4887 O O . ASP A 1 4 ? 3.493 2.014 -4.250 1.00 0.00 4 ASP A O 7
ATOM 4896 N N . LYS A 1 5 ? 2.712 4.073 -3.994 1.00 0.00 5 LYS A N 7
ATOM 4897 C CA . LYS A 1 5 ? 2.667 3.957 -2.538 1.00 0.00 5 LYS A CA 7
ATOM 4898 C C . LYS A 1 5 ? 1.663 2.897 -2.099 1.00 0.00 5 LYS A C 7
ATOM 4899 O O . LYS A 1 5 ? 1.910 2.124 -1.164 1.00 0.00 5 LYS A O 7
ATOM 4918 N N . SER A 1 6 ? 0.570 2.818 -2.817 1.00 0.00 6 SER A N 7
ATOM 4919 C CA . SER A 1 6 ? -0.453 1.846 -2.552 1.00 0.00 6 SER A CA 7
ATOM 4920 C C . SER A 1 6 ? 0.037 0.443 -2.938 1.00 0.00 6 SER A C 7
ATOM 4921 O O . SER A 1 6 ? -0.306 -0.560 -2.301 1.00 0.00 6 SER A O 7
ATOM 4929 N N . TYR A 1 7 ? 0.891 0.385 -3.951 1.00 0.00 7 TYR A N 7
ATOM 4930 C CA . TYR A 1 7 ? 1.390 -0.879 -4.426 1.00 0.00 7 TYR A CA 7
ATOM 4931 C C . TYR A 1 7 ? 2.502 -1.352 -3.517 1.00 0.00 7 TYR A C 7
ATOM 4932 O O . TYR A 1 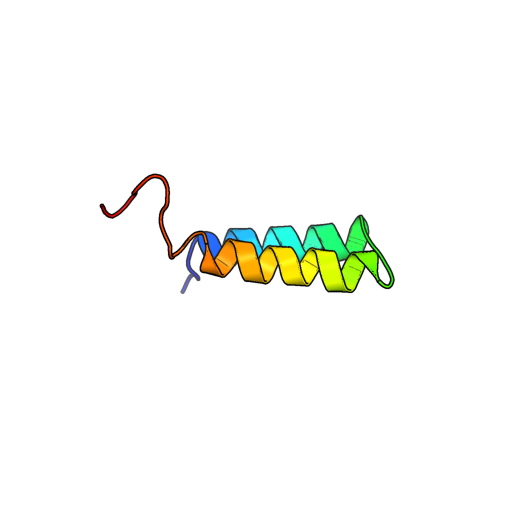7 ? 2.705 -2.544 -3.359 1.00 0.00 7 TYR A O 7
ATOM 4950 N N . LYS A 1 8 ? 3.215 -0.409 -2.913 1.00 0.00 8 LYS A N 7
ATOM 4951 C CA . LYS A 1 8 ? 4.222 -0.735 -1.915 1.00 0.00 8 LYS A CA 7
ATOM 4952 C C . LYS A 1 8 ? 3.564 -1.490 -0.777 1.00 0.00 8 LYS A C 7
ATOM 4953 O O . LYS A 1 8 ? 4.085 -2.503 -0.309 1.00 0.00 8 LYS A O 7
ATOM 4972 N N . ARG A 1 9 ? 2.389 -0.991 -0.364 1.00 0.00 9 ARG A N 7
ATOM 4973 C CA . ARG A 1 9 ? 1.584 -1.652 0.654 1.00 0.00 9 ARG A CA 7
ATOM 4974 C C . ARG A 1 9 ? 1.240 -3.056 0.195 1.00 0.00 9 ARG A C 7
ATOM 4975 O O . ARG A 1 9 ? 1.437 -4.023 0.918 1.00 0.00 9 ARG A O 7
ATOM 4996 N N . LEU A 1 10 ? 0.742 -3.149 -1.032 1.00 0.00 10 LEU A N 7
ATOM 4997 C CA . LEU A 1 10 ? 0.309 -4.405 -1.611 1.00 0.00 10 LEU A CA 7
ATOM 4998 C C . LEU A 1 10 ? 1.433 -5.443 -1.671 1.00 0.00 10 LEU A C 7
ATOM 4999 O O . LEU A 1 10 ? 1.233 -6.586 -1.258 1.00 0.00 10 LEU A O 7
ATOM 5015 N N . GLN A 1 11 ? 2.591 -5.041 -2.189 1.00 0.00 11 GLN A N 7
ATOM 5016 C CA . GLN A 1 11 ? 3.772 -5.919 -2.297 1.00 0.00 11 GLN A CA 7
ATOM 5017 C C . GLN A 1 11 ? 4.107 -6.545 -0.966 1.00 0.00 11 GLN A C 7
ATOM 5018 O O . GLN A 1 11 ? 4.163 -7.776 -0.840 1.00 0.00 11 GLN A O 7
ATOM 5032 N N . GLU A 1 12 ? 4.290 -5.704 0.034 1.00 0.00 12 GLU A N 7
ATOM 5033 C CA . GLU A 1 12 ? 4.615 -6.163 1.356 1.00 0.00 12 GLU A CA 7
ATOM 5034 C C . GLU A 1 12 ? 3.500 -7.008 1.927 1.00 0.00 12 GLU A C 7
ATOM 5035 O O . GLU A 1 12 ? 3.747 -8.103 2.399 1.00 0.00 12 GLU A O 7
ATOM 5047 N N . CYS A 1 13 ? 2.275 -6.523 1.807 1.00 0.00 13 CYS A N 7
ATOM 5048 C CA . CYS A 1 13 ? 1.112 -7.196 2.366 1.00 0.00 13 CYS A CA 7
ATOM 5049 C C . CYS A 1 13 ? 0.973 -8.622 1.821 1.00 0.00 13 CYS A C 7
ATOM 5050 O O . CYS A 1 13 ? 0.875 -9.577 2.597 1.00 0.00 13 CYS A O 7
ATOM 5057 N N . GLN A 1 14 ? 1.042 -8.778 0.493 1.00 0.00 14 GLN A N 7
ATOM 5058 C CA . GLN A 1 14 ? 0.905 -10.098 -0.126 1.00 0.00 14 GLN A CA 7
ATOM 5059 C C . GLN A 1 14 ? 2.029 -11.010 0.297 1.00 0.00 14 GLN A C 7
ATOM 5060 O O . GLN A 1 14 ? 1.797 -12.164 0.628 1.00 0.00 14 GLN A O 7
ATOM 5074 N N . ARG A 1 15 ? 3.244 -10.487 0.301 1.00 0.00 15 ARG A N 7
ATOM 5075 C CA . ARG A 1 15 ? 4.400 -11.275 0.667 1.00 0.00 15 ARG A CA 7
ATOM 5076 C C . ARG A 1 15 ? 4.381 -11.675 2.121 1.00 0.00 15 ARG A C 7
ATOM 5077 O O . ARG A 1 15 ? 4.781 -12.788 2.462 1.00 0.00 15 ARG A O 7
ATOM 5098 N N . ARG A 1 16 ? 3.867 -10.793 2.971 1.00 0.00 16 ARG A N 7
ATOM 5099 C CA . ARG A 1 16 ? 3.681 -11.111 4.381 1.00 0.00 16 ARG A CA 7
ATOM 5100 C C . ARG A 1 16 ? 2.725 -12.260 4.500 1.00 0.00 16 ARG A C 7
ATOM 5101 O O . ARG A 1 16 ? 3.002 -13.236 5.184 1.00 0.00 16 ARG A O 7
ATOM 5122 N N . CYS A 1 17 ? 1.623 -12.163 3.782 1.00 0.00 17 CYS A N 7
ATOM 5123 C CA . CYS A 1 17 ? 0.627 -13.218 3.749 1.00 0.00 17 CYS A CA 7
ATOM 5124 C C . CYS A 1 17 ? 1.240 -14.537 3.298 1.00 0.00 17 CYS A C 7
ATOM 5125 O O . CYS A 1 17 ? 0.925 -15.571 3.829 1.00 0.00 17 CYS A O 7
ATOM 5132 N N . GLN A 1 18 ? 2.146 -14.472 2.342 1.00 0.00 18 GLN A N 7
ATOM 5133 C CA . GLN A 1 18 ? 2.799 -15.658 1.797 1.00 0.00 18 GLN A CA 7
ATOM 5134 C C . GLN A 1 18 ? 3.742 -16.329 2.797 1.00 0.00 18 GLN A C 7
ATOM 5135 O O . GLN A 1 18 ? 4.093 -17.505 2.640 1.00 0.00 18 GLN A O 7
ATOM 5149 N N . SER A 1 19 ? 4.156 -15.608 3.798 1.00 0.00 19 SER A N 7
ATOM 5150 C CA . SER A 1 19 ? 5.041 -16.153 4.792 1.00 0.00 19 SER A CA 7
ATOM 5151 C C . SER A 1 19 ? 4.295 -16.463 6.105 1.00 0.00 19 SER A C 7
ATOM 5152 O O . SER A 1 19 ? 4.564 -17.471 6.766 1.00 0.00 19 SER A O 7
ATOM 5160 N N . GLU A 1 20 ? 3.367 -15.610 6.474 1.00 0.00 20 GLU A N 7
ATOM 5161 C CA . GLU A 1 20 ? 2.642 -15.754 7.718 1.00 0.00 20 GLU A CA 7
ATOM 5162 C C . GLU A 1 20 ? 1.386 -16.623 7.568 1.00 0.00 20 GLU A C 7
ATOM 5163 O O . GLU A 1 20 ? 0.917 -17.198 8.544 1.00 0.00 20 GLU A O 7
ATOM 5175 N N . GLN A 1 21 ? 0.838 -16.706 6.370 1.00 0.00 21 GLN A N 7
ATOM 5176 C CA . GLN A 1 21 ? -0.385 -17.470 6.120 1.00 0.00 21 GLN A CA 7
ATOM 5177 C C . GLN A 1 21 ? -0.156 -18.474 4.990 1.00 0.00 21 GLN A C 7
ATOM 5178 O O . GLN A 1 21 ? 0.852 -18.395 4.282 1.00 0.00 21 GLN A O 7
ATOM 5192 N N . GLN A 1 22 ? -1.057 -19.419 4.840 1.00 0.00 22 GLN A N 7
ATOM 5193 C CA . GLN A 1 22 ? -1.023 -20.361 3.740 1.00 0.00 22 GLN A CA 7
ATOM 5194 C C . GLN A 1 22 ? -2.417 -20.882 3.470 1.00 0.00 22 GLN A C 7
ATOM 5195 O O . GLN A 1 22 ? -3.334 -20.652 4.275 1.00 0.00 22 GLN A O 7
ATOM 5209 N N . GLY A 1 23 ? -2.578 -21.527 2.333 1.00 0.00 23 GLY A N 7
ATOM 5210 C CA . GLY A 1 23 ? -3.849 -22.117 1.935 1.00 0.00 23 GLY A CA 7
ATOM 5211 C C . GLY A 1 23 ? -4.995 -21.122 1.913 1.00 0.00 23 GLY A C 7
ATOM 5212 O O . GLY A 1 23 ? -4.890 -20.047 1.318 1.00 0.00 23 GLY A O 7
ATOM 5216 N N . GLN A 1 24 ? -6.059 -21.453 2.624 1.00 0.00 24 GLN A N 7
ATOM 5217 C CA . GLN A 1 24 ? -7.259 -20.623 2.690 1.00 0.00 24 GLN A CA 7
ATOM 5218 C C . GLN A 1 24 ? -7.003 -19.340 3.429 1.00 0.00 24 GLN A C 7
ATOM 5219 O O . GLN A 1 24 ? -7.667 -18.324 3.194 1.00 0.00 24 GLN A O 7
ATOM 5233 N N . ARG A 1 25 ? -6.056 -19.374 4.327 1.00 0.00 25 ARG A N 7
ATOM 5234 C CA . ARG A 1 25 ? -5.719 -18.198 5.071 1.00 0.00 25 ARG A CA 7
ATOM 5235 C C . ARG A 1 25 ? -4.956 -17.236 4.205 1.00 0.00 25 ARG A C 7
ATOM 5236 O O . ARG A 1 25 ? -5.098 -16.028 4.337 1.00 0.00 25 ARG A O 7
ATOM 5257 N N . LEU A 1 26 ? -4.191 -17.779 3.276 1.00 0.00 26 LEU A N 7
ATOM 5258 C CA . LEU A 1 26 ? -3.463 -16.969 2.327 1.00 0.00 26 LEU A CA 7
ATOM 5259 C C . LEU A 1 26 ? -4.420 -16.304 1.363 1.00 0.00 26 LEU A C 7
ATOM 5260 O O . LEU A 1 26 ? -4.280 -15.113 1.087 1.00 0.00 26 LEU A O 7
ATOM 5276 N N . GLN A 1 27 ? -5.406 -17.075 0.886 1.00 0.00 27 GLN A N 7
ATOM 5277 C CA . GLN A 1 27 ? -6.411 -16.581 -0.065 1.00 0.00 27 GLN A CA 7
ATOM 5278 C C . GLN A 1 27 ? -7.091 -15.333 0.475 1.00 0.00 27 GLN A C 7
ATOM 5279 O O . GLN A 1 27 ? -7.103 -14.293 -0.184 1.00 0.00 27 GLN A O 7
ATOM 5293 N N . GLU A 1 28 ? -7.620 -15.441 1.686 1.00 0.00 28 GLU A N 7
ATOM 5294 C CA . GLU A 1 28 ? -8.266 -14.323 2.347 1.00 0.00 28 GLU A CA 7
ATOM 5295 C C . GLU A 1 28 ? -7.276 -13.183 2.586 1.00 0.00 28 GLU A C 7
ATOM 5296 O O . GLU A 1 28 ? -7.554 -12.041 2.238 1.00 0.00 28 GLU A O 7
ATOM 5308 N N . CYS A 1 29 ? -6.103 -13.521 3.120 1.00 0.00 29 CYS A N 7
ATOM 5309 C CA . CYS A 1 29 ? -5.092 -12.531 3.497 1.00 0.00 29 CYS A CA 7
ATOM 5310 C C . CYS A 1 29 ? -4.679 -11.654 2.314 1.00 0.00 29 CYS A C 7
ATOM 5311 O O . CYS A 1 29 ? -4.844 -10.427 2.360 1.00 0.00 29 CYS A O 7
ATOM 5318 N N . GLN A 1 30 ? -4.196 -12.276 1.233 1.00 0.00 30 GLN A N 7
ATOM 5319 C CA . GLN A 1 30 ? -3.711 -11.508 0.086 1.00 0.00 30 GLN A CA 7
ATOM 5320 C C . GLN A 1 30 ? -4.832 -10.736 -0.586 1.00 0.00 30 GLN A C 7
ATOM 5321 O O . GLN A 1 30 ? -4.623 -9.625 -1.066 1.00 0.00 30 GLN A O 7
ATOM 5335 N N . GLN A 1 31 ? -6.028 -11.302 -0.571 1.00 0.00 31 GLN A N 7
ATOM 5336 C CA . GLN A 1 31 ? -7.174 -10.673 -1.182 1.00 0.00 31 GLN A CA 7
ATOM 5337 C C . GLN A 1 31 ? -7.540 -9.396 -0.430 1.00 0.00 31 GLN A C 7
ATOM 5338 O O . GLN A 1 31 ? -7.918 -8.390 -1.040 1.00 0.00 31 GLN A O 7
ATOM 5352 N N . ARG A 1 32 ? -7.380 -9.426 0.893 1.00 0.00 32 ARG A N 7
ATOM 5353 C CA . ARG A 1 32 ? -7.616 -8.253 1.738 1.00 0.00 32 ARG A CA 7
ATOM 5354 C C . ARG A 1 32 ? -6.620 -7.154 1.388 1.00 0.00 32 ARG A C 7
ATOM 5355 O O . ARG A 1 32 ? -6.954 -5.959 1.394 1.00 0.00 32 ARG A O 7
ATOM 5376 N N . CYS A 1 33 ? -5.407 -7.562 1.061 1.00 0.00 33 CYS A N 7
ATOM 5377 C CA . CYS A 1 33 ? -4.367 -6.635 0.639 1.00 0.00 33 CYS A CA 7
ATOM 5378 C C . CYS A 1 33 ? -4.779 -5.983 -0.679 1.00 0.00 33 CYS A C 7
ATOM 5379 O O . CYS A 1 33 ? -4.637 -4.766 -0.869 1.00 0.00 33 CYS A O 7
ATOM 5386 N N . GLN A 1 34 ? -5.327 -6.804 -1.576 1.00 0.00 34 GLN A N 7
ATOM 5387 C CA . GLN A 1 34 ? -5.795 -6.346 -2.872 1.00 0.00 34 GLN A CA 7
ATOM 5388 C C . GLN A 1 34 ? -6.953 -5.375 -2.701 1.00 0.00 34 GLN A C 7
ATOM 5389 O O . GLN A 1 34 ? -7.083 -4.418 -3.453 1.00 0.00 34 GLN A O 7
ATOM 5403 N N . GLN A 1 35 ? -7.798 -5.633 -1.706 1.00 0.00 35 GLN A N 7
ATOM 5404 C CA . GLN A 1 35 ? -8.911 -4.737 -1.378 1.00 0.00 35 GLN A CA 7
ATOM 5405 C C . GLN A 1 35 ? -8.391 -3.334 -1.050 1.00 0.00 35 GLN A C 7
ATOM 5406 O O . GLN A 1 35 ? -8.842 -2.354 -1.637 1.00 0.00 35 GLN A O 7
ATOM 5420 N N . GLU A 1 36 ? -7.413 -3.256 -0.138 1.00 0.00 36 GLU A N 7
ATOM 5421 C CA . GLU A 1 36 ? -6.798 -1.973 0.246 1.00 0.00 36 GLU A CA 7
ATOM 5422 C C . GLU A 1 36 ? -6.215 -1.248 -0.947 1.00 0.00 36 GLU A C 7
ATOM 5423 O O . GLU A 1 36 ? -6.413 -0.038 -1.108 1.00 0.00 36 GLU A O 7
ATOM 5435 N N . TYR A 1 37 ? -5.530 -1.999 -1.786 1.00 0.00 37 TYR A N 7
ATOM 5436 C CA . TYR A 1 37 ? -4.920 -1.469 -2.988 1.00 0.00 37 TYR A CA 7
ATOM 5437 C C . TYR A 1 37 ? -5.971 -0.876 -3.929 1.00 0.00 37 TYR A C 7
ATOM 5438 O O . TYR A 1 37 ? -5.799 0.229 -4.446 1.00 0.00 37 TYR A O 7
ATOM 5456 N N . GLN A 1 38 ? -7.069 -1.597 -4.121 1.00 0.00 38 GLN A N 7
ATOM 5457 C CA . GLN A 1 38 ? -8.160 -1.133 -4.981 1.00 0.00 38 GLN A CA 7
ATOM 5458 C C . GLN A 1 38 ? -8.774 0.148 -4.442 1.00 0.00 38 GLN A C 7
ATOM 5459 O O . GLN A 1 38 ? -9.066 1.080 -5.211 1.00 0.00 38 GLN A O 7
ATOM 5473 N N . ARG A 1 39 ? -8.909 0.212 -3.125 1.00 0.00 39 ARG A N 7
ATOM 5474 C CA . ARG A 1 39 ? -9.470 1.381 -2.454 1.00 0.00 39 ARG A CA 7
ATOM 5475 C C . ARG A 1 39 ? -8.585 2.601 -2.667 1.00 0.00 39 ARG A C 7
ATOM 5476 O O . ARG A 1 39 ? -9.082 3.718 -2.797 1.00 0.00 39 ARG A O 7
ATOM 5497 N N . GLU A 1 40 ? -7.278 2.386 -2.712 1.00 0.00 40 GLU A N 7
ATOM 5498 C CA . GLU A 1 40 ? -6.351 3.478 -2.932 1.00 0.00 40 GLU A CA 7
ATOM 5499 C C . GLU A 1 40 ? -6.182 3.830 -4.402 1.00 0.00 40 GLU A C 7
ATOM 5500 O O . GLU A 1 40 ? -5.729 4.934 -4.729 1.00 0.00 40 GLU A O 7
ATOM 5512 N N . LYS A 1 41 ? -6.516 2.897 -5.296 1.00 0.00 41 LYS A N 7
ATOM 5513 C CA . LYS A 1 41 ? -6.562 3.212 -6.716 1.00 0.00 41 LYS A CA 7
ATOM 5514 C C . LYS A 1 41 ? -7.720 4.131 -6.978 1.00 0.00 41 LYS A C 7
ATOM 5515 O O . LYS A 1 41 ? -7.703 4.928 -7.924 1.00 0.00 41 LYS A O 7
ATOM 5534 N N . GLY A 1 42 ? -8.724 3.999 -6.146 1.00 0.00 42 GLY A N 7
ATOM 5535 C CA . GLY A 1 42 ? -9.862 4.839 -6.211 1.00 0.00 42 GLY A CA 7
ATOM 5536 C C . GLY A 1 42 ? -9.650 6.036 -5.336 1.00 0.00 42 GLY A C 7
ATOM 5537 O O . GLY A 1 42 ? -8.580 6.187 -4.712 1.00 0.00 42 GLY A O 7
ATOM 5541 N N . GLN A 1 43 ? -10.613 6.874 -5.263 1.00 0.00 43 GLN A N 7
ATOM 5542 C CA . GLN A 1 43 ? -10.491 8.058 -4.483 1.00 0.00 43 GLN A CA 7
ATOM 5543 C C . GLN A 1 43 ? -11.311 7.945 -3.219 1.00 0.00 43 GLN A C 7
ATOM 5544 O O . GLN A 1 43 ? -12.527 7.734 -3.273 1.00 0.00 43 GLN A O 7
ATOM 5558 N N . HIS A 1 44 ? -10.644 8.037 -2.086 1.00 0.00 44 HIS A N 7
ATOM 5559 C CA . HIS A 1 44 ? -11.320 8.079 -0.795 1.00 0.00 44 HIS A CA 7
ATOM 5560 C C . HIS A 1 44 ? -11.997 9.422 -0.669 1.00 0.00 44 HIS A C 7
ATOM 5561 O O . HIS A 1 44 ? -13.055 9.561 -0.042 1.00 0.00 44 HIS A O 7
ATOM 5575 N N . GLN A 1 45 ? -11.361 10.402 -1.259 1.00 0.00 45 GLN A N 7
ATOM 5576 C CA . GLN A 1 45 ? -11.881 11.700 -1.426 1.00 0.00 45 GLN A CA 7
ATOM 5577 C C . GLN A 1 45 ? -11.579 12.081 -2.845 1.00 0.00 45 GLN A C 7
ATOM 5578 O O . GLN A 1 45 ? -10.475 11.802 -3.328 1.00 0.00 45 GLN A O 7
ATOM 5592 N N . GLY A 1 46 ? -12.512 12.657 -3.520 1.00 0.00 46 GLY A N 7
ATOM 5593 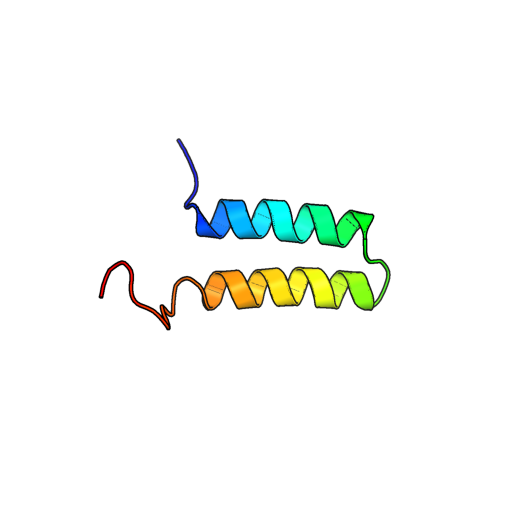C CA . GLY A 1 46 ? -12.274 13.046 -4.872 1.00 0.00 46 GLY A CA 7
ATOM 5594 C C . GLY A 1 46 ? -13.540 13.231 -5.625 1.00 0.00 46 GLY A C 7
ATOM 5595 O O . GLY A 1 46 ? -14.621 12.892 -5.124 1.00 0.00 46 GLY A O 7
ATOM 5599 N N . GLU A 1 47 ? -13.427 13.762 -6.811 1.00 0.00 47 GLU A N 7
ATOM 5600 C CA . GLU A 1 47 ? -14.563 14.032 -7.657 1.00 0.00 47 GLU A CA 7
ATOM 5601 C C . GLU A 1 47 ? -14.261 13.543 -9.064 1.00 0.00 47 GLU A C 7
ATOM 5602 O O . GLU A 1 47 ? -13.475 14.151 -9.782 1.00 0.00 47 GLU A O 7
ATOM 5614 N N . THR A 1 48 ? -14.841 12.438 -9.431 1.00 0.00 48 THR A N 7
ATOM 5615 C CA . THR A 1 48 ? -14.631 11.858 -10.741 1.00 0.00 48 THR A CA 7
ATOM 5616 C C . THR A 1 48 ? -15.837 12.173 -11.642 1.00 0.00 48 THR A C 7
ATOM 5617 O O . THR A 1 48 ? -15.900 11.764 -12.811 1.00 0.00 48 THR A O 7
ATOM 5628 N N . ASN A 1 49 ? -16.772 12.910 -11.094 1.00 0.00 49 ASN A N 7
ATOM 5629 C CA . ASN A 1 49 ? -17.984 13.278 -11.786 1.00 0.00 49 ASN A CA 7
ATOM 5630 C C . ASN A 1 49 ? -18.306 14.727 -11.485 1.00 0.00 49 ASN A C 7
ATOM 5631 O O . ASN A 1 49 ? -17.952 15.609 -12.289 1.00 0.00 49 ASN A O 7
ATOM 5643 N N . ARG A 1 1 ? 8.093 8.292 -6.834 1.00 0.00 1 ARG A N 8
ATOM 5644 C CA . ARG A 1 1 ? 8.401 8.022 -8.235 1.00 0.00 1 ARG A CA 8
ATOM 5645 C C . ARG A 1 1 ? 8.178 6.564 -8.506 1.00 0.00 1 ARG A C 8
ATOM 5646 O O . ARG A 1 1 ? 7.905 5.803 -7.575 1.00 0.00 1 ARG A O 8
ATOM 5669 N N . GLY A 1 2 ? 8.302 6.158 -9.757 1.00 0.00 2 GLY A N 8
ATOM 5670 C CA . GLY A 1 2 ? 8.071 4.785 -10.096 1.00 0.00 2 GLY A CA 8
ATOM 5671 C C . GLY A 1 2 ? 6.602 4.481 -10.102 1.00 0.00 2 GLY A C 8
ATOM 5672 O O . GLY A 1 2 ? 5.792 5.318 -10.530 1.00 0.00 2 GLY A O 8
ATOM 5676 N N . PRO A 1 3 ? 6.215 3.319 -9.622 1.00 0.00 3 PRO A N 8
ATOM 5677 C CA . PRO A 1 3 ? 4.820 2.948 -9.527 1.00 0.00 3 PRO A CA 8
ATOM 5678 C C . PRO A 1 3 ? 4.177 3.600 -8.304 1.00 0.00 3 PRO A C 8
ATOM 5679 O O . PRO A 1 3 ? 4.807 4.438 -7.626 1.00 0.00 3 PRO A O 8
ATOM 5690 N N . ASP A 1 4 ? 2.952 3.246 -8.028 1.00 0.00 4 ASP A N 8
ATOM 5691 C CA . ASP A 1 4 ? 2.264 3.768 -6.859 1.00 0.00 4 ASP A CA 8
ATOM 5692 C C . ASP A 1 4 ? 2.916 3.256 -5.611 1.00 0.00 4 ASP A C 8
ATOM 5693 O O . ASP A 1 4 ? 3.353 2.089 -5.565 1.00 0.00 4 ASP A O 8
ATOM 5702 N N . LYS A 1 5 ? 2.963 4.099 -4.587 1.00 0.00 5 LYS A N 8
ATOM 5703 C CA . LYS A 1 5 ? 3.477 3.700 -3.281 1.00 0.00 5 LYS A CA 8
ATOM 5704 C C . LYS A 1 5 ? 2.590 2.572 -2.797 1.00 0.00 5 LYS A C 8
ATOM 5705 O O . LYS A 1 5 ? 3.053 1.554 -2.272 1.00 0.00 5 LYS A O 8
ATOM 5724 N N . SER A 1 6 ? 1.305 2.763 -3.062 1.00 0.00 6 SER A N 8
ATOM 5725 C CA . SER A 1 6 ? 0.244 1.848 -2.741 1.00 0.00 6 SER A CA 8
ATOM 5726 C C . SER A 1 6 ? 0.491 0.478 -3.369 1.00 0.00 6 SER A C 8
ATOM 5727 O O . SER A 1 6 ? 0.227 -0.557 -2.757 1.00 0.00 6 SER A O 8
ATOM 5735 N N . TYR A 1 7 ? 1.030 0.484 -4.582 1.00 0.00 7 TYR A N 8
ATOM 5736 C CA . TYR A 1 7 ? 1.243 -0.736 -5.307 1.00 0.00 7 TYR A CA 8
ATOM 5737 C C . TYR A 1 7 ? 2.383 -1.501 -4.695 1.00 0.00 7 TYR A C 8
ATOM 5738 O O . TYR A 1 7 ? 2.286 -2.704 -4.507 1.00 0.00 7 TYR A O 8
ATOM 5756 N N . LYS A 1 8 ? 3.444 -0.800 -4.331 1.00 0.00 8 LYS A N 8
ATOM 5757 C CA . LYS A 1 8 ? 4.585 -1.455 -3.733 1.00 0.00 8 LYS A CA 8
ATOM 5758 C C . LYS A 1 8 ? 4.189 -2.058 -2.391 1.00 0.00 8 LYS A C 8
ATOM 5759 O O . LYS A 1 8 ? 4.565 -3.184 -2.066 1.00 0.00 8 LYS A O 8
ATOM 5778 N N . ARG A 1 9 ? 3.379 -1.307 -1.643 1.00 0.00 9 ARG A N 8
ATOM 5779 C CA . ARG A 1 9 ? 2.861 -1.753 -0.351 1.00 0.00 9 ARG A CA 8
ATOM 5780 C C . ARG A 1 9 ? 1.967 -2.980 -0.525 1.00 0.00 9 ARG A C 8
ATOM 5781 O O . ARG A 1 9 ? 1.851 -3.810 0.379 1.00 0.00 9 ARG A O 8
ATOM 5802 N N . LEU A 1 10 ? 1.357 -3.101 -1.695 1.00 0.00 10 LEU A N 8
ATOM 5803 C CA . LEU A 1 10 ? 0.569 -4.262 -2.020 1.00 0.00 10 LEU A CA 8
ATOM 5804 C C . LEU A 1 10 ? 1.445 -5.512 -2.031 1.00 0.00 10 LEU A C 8
ATOM 5805 O O . LEU A 1 10 ? 1.086 -6.520 -1.420 1.00 0.00 10 LEU A O 8
ATOM 5821 N N . GLN A 1 11 ? 2.597 -5.455 -2.707 1.00 0.00 11 GLN A N 8
ATOM 5822 C CA . GLN A 1 11 ? 3.522 -6.607 -2.670 1.00 0.00 11 GLN A CA 8
ATOM 5823 C C . GLN A 1 11 ? 4.006 -6.879 -1.261 1.00 0.00 11 GLN A C 8
ATOM 5824 O O . GLN A 1 11 ? 4.097 -8.036 -0.853 1.00 0.00 11 GLN A O 8
ATOM 5838 N N . GLU A 1 12 ? 4.269 -5.809 -0.511 1.00 0.00 12 GLU A N 8
ATOM 5839 C CA . GLU A 1 12 ? 4.695 -5.916 0.883 1.00 0.00 12 GLU A CA 8
ATOM 5840 C C . GLU A 1 12 ? 3.683 -6.739 1.673 1.00 0.00 12 GLU A C 8
ATOM 5841 O O . GLU A 1 12 ? 4.042 -7.732 2.323 1.00 0.00 12 GLU A O 8
ATOM 5853 N N . CYS A 1 13 ? 2.423 -6.350 1.552 1.00 0.00 13 CYS A N 8
ATOM 5854 C CA . CYS A 1 13 ? 1.319 -6.991 2.243 1.00 0.00 13 CYS A CA 8
ATOM 5855 C C . CYS A 1 13 ? 1.193 -8.456 1.817 1.00 0.00 13 CYS A C 8
ATOM 5856 O O . CYS A 1 13 ? 1.129 -9.360 2.661 1.00 0.00 13 CYS A O 8
ATOM 5863 N N . GLN A 1 14 ? 1.232 -8.689 0.509 1.00 0.00 14 GLN A N 8
ATOM 5864 C CA . GLN A 1 14 ? 1.061 -10.024 -0.043 1.00 0.00 14 GLN A CA 8
ATOM 5865 C C . GLN A 1 14 ? 2.179 -10.969 0.379 1.00 0.00 14 GLN A C 8
ATOM 5866 O O . GLN A 1 14 ? 1.905 -12.082 0.803 1.00 0.00 14 GLN A O 8
ATOM 5880 N N . ARG A 1 15 ? 3.431 -10.509 0.311 1.00 0.00 15 ARG A N 8
ATOM 5881 C CA . ARG A 1 15 ? 4.572 -11.331 0.728 1.00 0.00 15 ARG A CA 8
ATOM 5882 C C . ARG A 1 15 ? 4.480 -11.701 2.202 1.00 0.00 15 ARG A C 8
ATOM 5883 O O . ARG A 1 15 ? 4.910 -12.785 2.605 1.00 0.00 15 ARG A O 8
ATOM 5904 N N . ARG A 1 16 ? 3.883 -10.824 2.994 1.00 0.00 16 ARG A N 8
ATOM 5905 C CA . ARG A 1 16 ? 3.665 -11.113 4.397 1.00 0.00 16 ARG A CA 8
ATOM 5906 C C . ARG A 1 16 ? 2.638 -12.199 4.532 1.00 0.00 16 ARG A C 8
ATOM 5907 O O . ARG A 1 16 ? 2.829 -13.144 5.281 1.00 0.00 16 ARG A O 8
ATOM 5928 N N . CYS A 1 17 ? 1.576 -12.081 3.776 1.00 0.00 17 CYS A N 8
ATOM 5929 C CA . CYS A 1 17 ? 0.537 -13.085 3.760 1.00 0.00 17 CYS A CA 8
ATOM 5930 C C . CYS A 1 17 ? 1.075 -14.438 3.328 1.00 0.00 17 CYS A C 8
ATOM 5931 O O . CYS A 1 17 ? 0.679 -15.445 3.854 1.00 0.00 17 CYS A O 8
ATOM 5938 N N . GLN A 1 18 ? 1.993 -14.445 2.393 1.00 0.00 18 GLN A N 8
ATOM 5939 C CA . GLN A 1 18 ? 2.570 -15.684 1.899 1.00 0.00 18 GLN A CA 8
ATOM 5940 C C . GLN A 1 18 ? 3.430 -16.374 2.959 1.00 0.00 18 GLN A C 8
ATOM 5941 O O . GLN A 1 18 ? 3.489 -17.597 3.015 1.00 0.00 18 GLN A O 8
ATOM 5955 N N . SER A 1 19 ? 4.072 -15.594 3.798 1.00 0.00 19 SER A N 8
ATOM 5956 C CA . SER A 1 19 ? 4.902 -16.147 4.838 1.00 0.00 19 SER A CA 8
ATOM 5957 C C . SER A 1 19 ? 4.084 -16.482 6.098 1.00 0.00 19 SER A C 8
ATOM 5958 O O . SER A 1 19 ? 4.208 -17.576 6.661 1.00 0.00 19 SER A O 8
ATOM 5966 N N . GLU A 1 20 ? 3.252 -15.551 6.526 1.00 0.00 20 GLU A N 8
ATOM 5967 C CA . GLU A 1 20 ? 2.502 -15.702 7.753 1.00 0.00 20 GLU A CA 8
ATOM 5968 C C . GLU A 1 20 ? 1.255 -16.561 7.587 1.00 0.00 20 GLU A C 8
ATOM 5969 O O . GLU A 1 20 ? 0.796 -17.191 8.550 1.00 0.00 20 GLU A O 8
ATOM 5981 N N . GLN A 1 21 ? 0.721 -16.623 6.389 1.00 0.00 21 GLN A N 8
ATOM 5982 C CA . GLN A 1 21 ? -0.485 -17.377 6.148 1.00 0.00 21 GLN A CA 8
ATOM 5983 C C . GLN A 1 21 ? -0.192 -18.438 5.092 1.00 0.00 21 GLN A C 8
ATOM 5984 O O . GLN A 1 21 ? 0.876 -18.417 4.462 1.00 0.00 21 GLN A O 8
ATOM 5998 N N . GLN A 1 22 ? -1.102 -19.368 4.924 1.00 0.00 22 GLN A N 8
ATOM 5999 C CA . GLN A 1 22 ? -0.999 -20.380 3.896 1.00 0.00 22 GLN A CA 8
ATOM 6000 C C . GLN A 1 22 ? -2.369 -20.867 3.508 1.00 0.00 22 GLN A C 8
ATOM 6001 O O . GLN A 1 22 ? -3.344 -20.632 4.235 1.00 0.00 22 GLN A O 8
ATOM 6015 N N . GLY A 1 23 ? -2.439 -21.492 2.350 1.00 0.00 23 GLY A N 8
ATOM 6016 C CA . GLY A 1 23 ? -3.661 -22.085 1.849 1.00 0.00 23 GLY A CA 8
ATOM 6017 C C . GLY A 1 23 ? -4.810 -21.110 1.752 1.00 0.00 23 GLY A C 8
ATOM 6018 O O . GLY A 1 23 ? -4.684 -20.037 1.158 1.00 0.00 23 GLY A O 8
ATOM 6022 N N . GLN A 1 24 ? -5.904 -21.455 2.391 1.00 0.00 24 GLN A N 8
ATOM 6023 C CA . GLN A 1 24 ? -7.117 -20.658 2.366 1.00 0.00 24 GLN A CA 8
ATOM 6024 C C . GLN A 1 24 ? -6.923 -19.376 3.149 1.00 0.00 24 GLN A C 8
ATOM 6025 O O . GLN A 1 24 ? -7.443 -18.325 2.775 1.00 0.00 24 GLN A O 8
ATOM 6039 N N . ARG A 1 25 ? -6.124 -19.457 4.205 1.00 0.00 25 ARG A N 8
ATOM 6040 C CA . ARG A 1 25 ? -5.827 -18.303 5.034 1.00 0.00 25 ARG A CA 8
ATOM 6041 C C . ARG A 1 25 ? -5.038 -17.288 4.226 1.00 0.00 25 ARG A C 8
ATOM 6042 O O . ARG A 1 25 ? -5.184 -16.074 4.394 1.00 0.00 25 ARG A O 8
ATOM 6063 N N . LEU A 1 26 ? -4.218 -17.799 3.318 1.00 0.00 26 LEU A N 8
ATOM 6064 C CA . LEU A 1 26 ? -3.472 -16.965 2.404 1.00 0.00 26 LEU A CA 8
ATOM 6065 C C . LEU A 1 26 ? -4.413 -16.307 1.426 1.00 0.00 26 LEU A C 8
ATOM 6066 O O . LEU A 1 26 ? -4.321 -15.108 1.215 1.00 0.00 26 LEU A O 8
ATOM 6082 N N . GLN A 1 27 ? -5.340 -17.094 0.877 1.00 0.00 27 GLN A N 8
ATOM 6083 C CA . GLN A 1 27 ? -6.332 -16.612 -0.100 1.00 0.00 27 GLN A CA 8
ATOM 6084 C C . GLN A 1 27 ? -7.090 -15.406 0.449 1.00 0.00 27 GLN A C 8
ATOM 6085 O O . GLN A 1 27 ? -7.261 -14.395 -0.246 1.00 0.00 27 GLN A O 8
ATOM 6099 N N . GLU A 1 28 ? -7.524 -15.511 1.696 1.00 0.00 28 GLU A N 8
ATOM 6100 C CA . GLU A 1 28 ? -8.222 -14.430 2.358 1.00 0.00 28 GLU A CA 8
ATOM 6101 C C . GLU A 1 28 ? -7.283 -13.251 2.610 1.00 0.00 28 GLU A C 8
ATOM 6102 O O . GLU A 1 28 ? -7.623 -12.104 2.323 1.00 0.00 28 GLU A O 8
ATOM 6114 N N . CYS A 1 29 ? -6.094 -13.547 3.117 1.00 0.00 29 CYS A N 8
ATOM 6115 C CA . CYS A 1 29 ? -5.119 -12.517 3.467 1.00 0.00 29 CYS A CA 8
ATOM 6116 C C . CYS A 1 29 ? -4.726 -11.687 2.239 1.00 0.00 29 CYS A C 8
ATOM 6117 O O . CYS A 1 29 ? -4.787 -10.449 2.273 1.00 0.00 29 CYS A O 8
ATOM 6124 N N . GLN A 1 30 ? -4.368 -12.363 1.146 1.00 0.00 30 GLN A N 8
ATOM 6125 C CA . GLN A 1 30 ? -3.978 -11.674 -0.085 1.00 0.00 30 GLN A CA 8
ATOM 6126 C C . GLN A 1 30 ? -5.139 -10.870 -0.652 1.00 0.00 30 GLN A C 8
ATOM 6127 O O . GLN A 1 30 ? -4.938 -9.757 -1.140 1.00 0.00 30 GLN A O 8
ATOM 6141 N N . GLN A 1 31 ? -6.358 -11.417 -0.530 1.00 0.00 31 GLN A N 8
ATOM 6142 C CA . GLN A 1 31 ? -7.575 -10.739 -0.971 1.00 0.00 31 GLN A CA 8
ATOM 6143 C C . GLN A 1 31 ? -7.707 -9.404 -0.265 1.00 0.00 31 GLN A C 8
ATOM 6144 O O . GLN A 1 31 ? -7.943 -8.374 -0.901 1.00 0.00 31 GLN A O 8
ATOM 6158 N N . ARG A 1 32 ? -7.515 -9.430 1.045 1.00 0.00 32 ARG A N 8
ATOM 6159 C CA . ARG A 1 32 ? -7.607 -8.240 1.870 1.00 0.00 32 ARG A CA 8
ATOM 6160 C C . ARG A 1 32 ? -6.563 -7.216 1.459 1.00 0.00 32 ARG A C 8
ATOM 6161 O O . ARG A 1 32 ? -6.869 -6.036 1.342 1.00 0.00 32 ARG A O 8
ATOM 6182 N N . CYS A 1 33 ? -5.349 -7.679 1.181 1.00 0.00 33 CYS A N 8
ATOM 6183 C CA . CYS A 1 33 ? -4.281 -6.790 0.719 1.00 0.00 33 CYS A CA 8
ATOM 6184 C C . CYS A 1 33 ? -4.653 -6.158 -0.622 1.00 0.00 33 CYS A C 8
ATOM 6185 O O . CYS A 1 33 ? -4.396 -4.974 -0.865 1.00 0.00 33 CYS A O 8
ATOM 6192 N N . GLN A 1 34 ? -5.285 -6.945 -1.478 1.00 0.00 34 GLN A N 8
ATOM 6193 C CA . GLN A 1 34 ? -5.738 -6.473 -2.771 1.00 0.00 34 GLN A CA 8
ATOM 6194 C C . GLN A 1 34 ? -6.838 -5.422 -2.621 1.00 0.00 34 GLN A C 8
ATOM 6195 O O . GLN A 1 34 ? -6.937 -4.489 -3.428 1.00 0.00 34 GLN A O 8
ATOM 6209 N N . GLN A 1 35 ? -7.643 -5.559 -1.586 1.00 0.00 35 GLN A N 8
ATOM 6210 C CA . GLN A 1 35 ? -8.674 -4.571 -1.301 1.00 0.00 35 GLN A CA 8
ATOM 6211 C C . GLN A 1 35 ? -8.016 -3.307 -0.746 1.00 0.00 35 GLN A C 8
ATOM 6212 O O . GLN A 1 35 ? -8.384 -2.195 -1.113 1.00 0.00 35 GLN A O 8
ATOM 6226 N N . GLU A 1 36 ? -7.015 -3.502 0.121 1.00 0.00 36 GLU A N 8
ATOM 6227 C CA . GLU A 1 36 ? -6.207 -2.411 0.688 1.00 0.00 36 GLU A CA 8
ATOM 6228 C C . GLU A 1 36 ? -5.631 -1.538 -0.403 1.00 0.00 36 GLU A C 8
ATOM 6229 O O . GLU A 1 36 ? -5.661 -0.308 -0.304 1.00 0.00 36 GLU A O 8
ATOM 6241 N N . TYR A 1 37 ? -5.124 -2.183 -1.440 1.00 0.00 37 TYR A N 8
ATOM 6242 C CA . TYR A 1 37 ? -4.596 -1.502 -2.611 1.00 0.00 37 TYR A CA 8
ATOM 6243 C C . TYR A 1 37 ? -5.654 -0.592 -3.239 1.00 0.00 37 TYR A C 8
ATOM 6244 O O . TYR A 1 37 ? -5.388 0.569 -3.518 1.00 0.00 37 TYR A O 8
ATOM 6262 N N . GLN A 1 38 ? -6.860 -1.111 -3.404 1.00 0.00 38 GLN A N 8
ATOM 6263 C CA . GLN A 1 38 ? -7.964 -0.347 -3.996 1.00 0.00 38 GLN A CA 8
ATOM 6264 C C . GLN A 1 38 ? -8.370 0.815 -3.107 1.00 0.00 38 GLN A C 8
ATOM 6265 O O . GLN A 1 38 ? -8.807 1.857 -3.590 1.00 0.00 38 GLN A O 8
ATOM 6279 N N . ARG A 1 39 ? -8.213 0.633 -1.821 1.00 0.00 39 ARG A N 8
ATOM 6280 C CA . ARG A 1 39 ? -8.524 1.667 -0.852 1.00 0.00 39 ARG A CA 8
ATOM 6281 C C . ARG A 1 39 ? -7.497 2.791 -0.935 1.00 0.00 39 ARG A C 8
ATOM 6282 O O . ARG A 1 39 ? -7.827 3.953 -0.747 1.00 0.00 39 ARG A O 8
ATOM 6303 N N . GLU A 1 40 ? -6.261 2.433 -1.265 1.00 0.00 40 GLU A N 8
ATOM 6304 C CA . GLU A 1 40 ? -5.191 3.411 -1.457 1.00 0.00 40 GLU A CA 8
ATOM 6305 C C . GLU A 1 40 ? -5.365 4.123 -2.797 1.00 0.00 40 GLU A C 8
ATOM 6306 O O . GLU A 1 40 ? -5.017 5.303 -2.949 1.00 0.00 40 GLU A O 8
ATOM 6318 N N . LYS A 1 41 ? -5.911 3.398 -3.769 1.00 0.00 41 LYS A N 8
ATOM 6319 C CA . LYS A 1 41 ? -6.196 3.940 -5.084 1.00 0.00 41 LYS A CA 8
ATOM 6320 C C . LYS A 1 41 ? -7.404 4.856 -5.042 1.00 0.00 41 LYS A C 8
ATOM 6321 O O . LYS A 1 41 ? -7.642 5.627 -5.964 1.00 0.00 41 LYS A O 8
ATOM 6340 N N . GLY A 1 42 ? -8.149 4.770 -3.977 1.00 0.00 42 GLY A N 8
ATOM 6341 C CA . GLY A 1 42 ? -9.263 5.642 -3.774 1.00 0.00 42 GLY A CA 8
ATOM 6342 C C . GLY A 1 42 ? -8.923 6.650 -2.715 1.00 0.00 42 GLY A C 8
ATOM 6343 O O . GLY A 1 42 ? -7.755 6.797 -2.358 1.00 0.00 42 GLY A O 8
ATOM 6347 N N . GLN A 1 43 ? -9.904 7.333 -2.210 1.00 0.00 43 GLN A N 8
ATOM 6348 C CA . GLN A 1 43 ? -9.707 8.324 -1.162 1.00 0.00 43 GLN A CA 8
ATOM 6349 C C . GLN A 1 43 ? -10.750 8.070 -0.104 1.00 0.00 43 GLN A C 8
ATOM 6350 O O . GLN A 1 43 ? -11.622 7.214 -0.302 1.00 0.00 43 GLN A O 8
ATOM 6364 N N . HIS A 1 44 ? -10.699 8.791 1.006 1.00 0.00 44 HIS A N 8
ATOM 6365 C CA . HIS A 1 44 ? -11.778 8.693 1.982 1.00 0.00 44 HIS A CA 8
ATOM 6366 C C . HIS A 1 44 ? -12.974 9.376 1.344 1.00 0.00 44 HIS A C 8
ATOM 6367 O O . HIS A 1 44 ? -14.131 8.954 1.483 1.00 0.00 44 HIS A O 8
ATOM 6381 N N . GLN A 1 45 ? -12.652 10.422 0.592 1.00 0.00 45 GLN A N 8
ATOM 6382 C CA . GLN A 1 45 ? -13.576 11.115 -0.254 1.00 0.00 45 GLN A CA 8
ATOM 6383 C C . GLN A 1 45 ? -14.031 10.132 -1.328 1.00 0.00 45 GLN A C 8
ATOM 6384 O O . GLN A 1 45 ? -13.235 9.684 -2.160 1.00 0.00 45 GLN A O 8
ATOM 6398 N N . GLY A 1 46 ? -15.264 9.780 -1.279 1.00 0.00 46 GLY A N 8
ATOM 6399 C CA . GLY A 1 46 ? -15.803 8.790 -2.163 1.00 0.00 46 GLY A CA 8
ATOM 6400 C C . GLY A 1 46 ? -16.540 7.771 -1.359 1.00 0.00 46 GLY A C 8
ATOM 6401 O O . GLY A 1 46 ? -17.578 7.271 -1.771 1.00 0.00 46 GLY A O 8
ATOM 6405 N N . GLU A 1 47 ? -16.023 7.506 -0.176 1.00 0.00 47 GLU A N 8
ATOM 6406 C CA . GLU A 1 47 ? -16.646 6.573 0.746 1.00 0.00 47 GLU A CA 8
ATOM 6407 C C . GLU A 1 47 ? -17.578 7.310 1.663 1.00 0.00 47 GLU A C 8
ATOM 6408 O O . GLU A 1 47 ? -18.464 6.728 2.300 1.00 0.00 47 GLU A O 8
ATOM 6420 N N . THR A 1 48 ? -17.366 8.575 1.718 1.00 0.00 48 THR A N 8
ATOM 6421 C CA . THR A 1 48 ? -18.143 9.467 2.520 1.00 0.00 48 THR A CA 8
ATOM 6422 C C . THR A 1 48 ? -19.492 9.734 1.852 1.00 0.00 48 THR A C 8
ATOM 6423 O O . THR A 1 48 ? -20.538 9.293 2.336 1.00 0.00 48 THR A O 8
ATOM 6434 N N . ASN A 1 49 ? -19.461 10.388 0.720 1.00 0.00 49 ASN A N 8
ATOM 6435 C CA . ASN A 1 49 ? -20.664 10.742 0.028 1.00 0.00 49 ASN A CA 8
ATOM 6436 C C . ASN A 1 49 ? -20.539 10.362 -1.430 1.00 0.00 49 ASN A C 8
ATOM 6437 O O . ASN A 1 49 ? -20.108 11.200 -2.240 1.00 0.00 49 ASN A O 8
ATOM 6449 N N . ARG A 1 1 ? 14.555 3.218 -11.350 1.00 0.00 1 ARG A N 9
ATOM 6450 C CA . ARG A 1 1 ? 13.237 2.717 -11.720 1.00 0.00 1 ARG A CA 9
ATOM 6451 C C . ARG A 1 1 ? 12.699 1.813 -10.643 1.00 0.00 1 ARG A C 9
ATOM 6452 O O . ARG A 1 1 ? 13.450 1.347 -9.772 1.00 0.00 1 ARG A O 9
ATOM 6475 N N . GLY A 1 2 ? 11.420 1.577 -10.687 1.00 0.00 2 GLY A N 9
ATOM 6476 C CA . GLY A 1 2 ? 10.789 0.744 -9.729 1.00 0.00 2 GLY A CA 9
ATOM 6477 C C . GLY A 1 2 ? 9.296 0.838 -9.857 1.00 0.00 2 GLY A C 9
ATOM 6478 O O . GLY A 1 2 ? 8.796 1.557 -10.734 1.00 0.00 2 GLY A O 9
ATOM 6482 N N . PRO A 1 3 ? 8.556 0.150 -9.008 1.00 0.00 3 PRO A N 9
ATOM 6483 C CA . PRO A 1 3 ? 7.112 0.151 -9.053 1.00 0.00 3 PRO A CA 9
ATOM 6484 C C . PRO A 1 3 ? 6.514 1.331 -8.297 1.00 0.00 3 PRO A C 9
ATOM 6485 O O . PRO A 1 3 ? 7.238 2.227 -7.794 1.00 0.00 3 PRO A O 9
ATOM 6496 N N . ASP A 1 4 ? 5.208 1.344 -8.227 1.00 0.00 4 ASP A N 9
ATOM 6497 C CA . ASP A 1 4 ? 4.489 2.309 -7.430 1.00 0.00 4 ASP A CA 9
ATOM 6498 C C . ASP A 1 4 ? 4.719 1.951 -5.998 1.00 0.00 4 ASP A C 9
ATOM 6499 O O . ASP A 1 4 ? 4.836 0.763 -5.667 1.00 0.00 4 ASP A O 9
ATOM 6508 N N . LYS A 1 5 ? 4.763 2.922 -5.139 1.00 0.00 5 LYS A N 9
ATOM 6509 C CA . LYS A 1 5 ? 4.972 2.643 -3.740 1.00 0.00 5 LYS A CA 9
ATOM 6510 C C . LYS A 1 5 ? 3.742 1.974 -3.152 1.00 0.00 5 LYS A C 9
ATOM 6511 O O . LYS A 1 5 ? 3.843 1.150 -2.250 1.00 0.00 5 LYS A O 9
ATOM 6530 N N . SER A 1 6 ? 2.592 2.281 -3.728 1.00 0.00 6 SER A N 9
ATOM 6531 C CA . SER A 1 6 ? 1.345 1.646 -3.373 1.00 0.00 6 SER A CA 9
ATOM 6532 C C . SER A 1 6 ? 1.381 0.170 -3.800 1.00 0.00 6 SER A C 9
ATOM 6533 O O . SER A 1 6 ? 0.889 -0.715 -3.097 1.00 0.00 6 SER A O 9
ATOM 6541 N N . TYR A 1 7 ? 2.021 -0.091 -4.941 1.00 0.00 7 TYR A N 9
ATOM 6542 C CA . TYR A 1 7 ? 2.140 -1.442 -5.460 1.00 0.00 7 TYR A CA 9
ATOM 6543 C C . TYR A 1 7 ? 3.127 -2.200 -4.609 1.00 0.00 7 TYR A C 9
ATOM 6544 O O . TYR A 1 7 ? 2.963 -3.394 -4.367 1.00 0.00 7 TYR A O 9
ATOM 6562 N N . LYS A 1 8 ? 4.154 -1.498 -4.137 1.00 0.00 8 LYS A N 9
ATOM 6563 C CA . LYS A 1 8 ? 5.114 -2.114 -3.263 1.00 0.00 8 LYS A CA 9
ATOM 6564 C C . LYS A 1 8 ? 4.413 -2.474 -1.959 1.00 0.00 8 LYS A C 9
ATOM 6565 O O . LYS A 1 8 ? 4.613 -3.534 -1.450 1.00 0.00 8 LYS A O 9
ATOM 6584 N N . ARG A 1 9 ? 3.546 -1.568 -1.468 1.00 0.00 9 ARG A N 9
ATOM 6585 C CA . ARG A 1 9 ? 2.702 -1.812 -0.271 1.00 0.00 9 ARG A CA 9
ATOM 6586 C C . ARG A 1 9 ? 1.888 -3.096 -0.436 1.00 0.00 9 ARG A C 9
ATOM 6587 O O . ARG A 1 9 ? 1.826 -3.936 0.478 1.00 0.00 9 ARG A O 9
ATOM 6608 N N . LEU A 1 10 ? 1.276 -3.235 -1.604 1.00 0.00 10 LEU A N 9
ATOM 6609 C CA . LEU A 1 10 ? 0.528 -4.428 -1.967 1.00 0.00 10 LEU A CA 9
ATOM 6610 C C . LEU A 1 10 ? 1.426 -5.653 -1.938 1.00 0.00 10 LEU A C 9
ATOM 6611 O O . LEU A 1 10 ? 1.060 -6.695 -1.392 1.00 0.00 10 LEU A O 9
ATOM 6627 N N . GLN A 1 11 ? 2.589 -5.522 -2.514 1.00 0.00 11 GLN A N 9
ATOM 6628 C CA . GLN A 1 11 ? 3.560 -6.569 -2.523 1.00 0.00 11 GLN A CA 9
ATOM 6629 C C . GLN A 1 11 ? 4.036 -6.908 -1.113 1.00 0.00 11 GLN A C 9
ATOM 6630 O O . GLN A 1 11 ? 4.167 -8.074 -0.791 1.00 0.00 11 GLN A O 9
ATOM 6644 N N . GLU A 1 12 ? 4.246 -5.886 -0.271 1.00 0.00 12 GLU A N 9
ATOM 6645 C CA . GLU A 1 12 ? 4.600 -6.080 1.139 1.00 0.00 12 GLU A CA 9
ATOM 6646 C C . GLU A 1 12 ? 3.542 -6.944 1.801 1.00 0.00 12 GLU A C 9
ATOM 6647 O O . GLU A 1 12 ? 3.854 -7.939 2.454 1.00 0.00 12 GLU A O 9
ATOM 6659 N N . CYS A 1 13 ? 2.286 -6.559 1.590 1.00 0.00 13 CYS A N 9
ATOM 6660 C CA . CYS A 1 13 ? 1.143 -7.258 2.143 1.00 0.00 13 CYS A CA 9
ATOM 6661 C C . CYS A 1 13 ? 1.138 -8.713 1.670 1.00 0.00 13 CYS A C 9
ATOM 6662 O O . CYS A 1 13 ? 1.072 -9.638 2.479 1.00 0.00 13 CYS A O 9
ATOM 6669 N N . GLN A 1 14 ? 1.293 -8.907 0.366 1.00 0.00 14 GLN A N 9
ATOM 6670 C CA . GLN A 1 14 ? 1.293 -10.232 -0.220 1.00 0.00 14 GLN A CA 9
ATOM 6671 C C . GLN A 1 14 ? 2.482 -11.070 0.254 1.00 0.00 14 GLN A C 9
ATOM 6672 O O . GLN A 1 14 ? 2.338 -12.269 0.480 1.00 0.00 14 GLN A O 9
ATOM 6686 N N . ARG A 1 15 ? 3.646 -10.437 0.419 1.00 0.00 15 ARG A N 9
ATOM 6687 C CA . ARG A 1 15 ? 4.829 -11.115 0.961 1.00 0.00 15 ARG A CA 9
ATOM 6688 C C . ARG A 1 15 ? 4.540 -11.613 2.352 1.00 0.00 15 ARG A C 9
ATOM 6689 O O . ARG A 1 15 ? 4.878 -12.751 2.704 1.00 0.00 15 ARG A O 9
ATOM 6710 N N . ARG A 1 16 ? 3.888 -10.768 3.134 1.00 0.00 16 ARG A N 9
ATOM 6711 C CA . ARG A 1 16 ? 3.513 -11.120 4.484 1.00 0.00 16 ARG A CA 9
ATOM 6712 C C . ARG A 1 16 ? 2.562 -12.273 4.478 1.00 0.00 16 ARG A C 9
ATOM 6713 O O . ARG A 1 16 ? 2.766 -13.255 5.183 1.00 0.00 16 ARG A O 9
ATOM 6734 N N . CYS A 1 17 ? 1.548 -12.165 3.668 1.00 0.00 17 CYS A N 9
ATOM 6735 C CA . CYS A 1 17 ? 0.558 -13.201 3.536 1.00 0.00 17 CYS A CA 9
ATOM 6736 C C . CYS A 1 17 ? 1.174 -14.538 3.141 1.00 0.00 17 CYS A C 9
ATOM 6737 O O . CYS A 1 17 ? 0.789 -15.561 3.645 1.00 0.00 17 CYS A O 9
ATOM 6744 N N . GLN A 1 18 ? 2.157 -14.519 2.283 1.00 0.00 18 GLN A N 9
ATOM 6745 C CA . GLN A 1 18 ? 2.780 -15.763 1.841 1.00 0.00 18 GLN A CA 9
ATOM 6746 C C . GLN A 1 18 ? 3.742 -16.334 2.873 1.00 0.00 18 GLN A C 9
ATOM 6747 O O . GLN A 1 18 ? 4.201 -17.470 2.748 1.00 0.00 18 GLN A O 9
ATOM 6761 N N . SER A 1 19 ? 4.066 -15.553 3.861 1.00 0.00 19 SER A N 9
ATOM 6762 C CA . SER A 1 19 ? 4.941 -15.994 4.905 1.00 0.00 19 SER A CA 9
ATOM 6763 C C . SER A 1 19 ? 4.123 -16.429 6.142 1.00 0.00 19 SER A C 9
ATOM 6764 O O . SER A 1 19 ? 4.258 -17.546 6.639 1.00 0.00 19 SER A O 9
ATOM 6772 N N . GLU A 1 20 ? 3.245 -15.551 6.584 1.00 0.00 20 GLU A N 9
ATOM 6773 C CA . GLU A 1 20 ? 2.473 -15.735 7.797 1.00 0.00 20 GLU A CA 9
ATOM 6774 C C . GLU A 1 20 ? 1.165 -16.506 7.572 1.00 0.00 20 GLU A C 9
ATOM 6775 O O . GLU A 1 20 ? 0.525 -16.940 8.536 1.00 0.00 20 GLU A O 9
ATOM 6787 N N . GLN A 1 21 ? 0.745 -16.668 6.326 1.00 0.00 21 GLN A N 9
ATOM 6788 C CA . GLN A 1 21 ? -0.515 -17.345 6.056 1.00 0.00 21 GLN A CA 9
ATOM 6789 C C . GLN A 1 21 ? -0.273 -18.499 5.096 1.00 0.00 21 GLN A C 9
ATOM 6790 O O . GLN A 1 21 ? 0.711 -18.496 4.343 1.00 0.00 21 GLN A O 9
ATOM 6804 N N . GLN A 1 22 ? -1.139 -19.476 5.121 1.00 0.00 22 GLN A N 9
ATOM 6805 C CA . GLN A 1 22 ? -1.049 -20.606 4.218 1.00 0.00 22 GLN A CA 9
ATOM 6806 C C . GLN A 1 22 ? -2.410 -20.965 3.693 1.00 0.00 22 GLN A C 9
ATOM 6807 O O . GLN A 1 22 ? -3.426 -20.579 4.275 1.00 0.00 22 GLN A O 9
ATOM 6821 N N . GLY A 1 23 ? -2.406 -21.655 2.581 1.00 0.00 23 GLY A N 9
ATOM 6822 C CA . GLY A 1 23 ? -3.605 -22.192 1.951 1.00 0.00 23 GLY A CA 9
ATOM 6823 C C . GLY A 1 23 ? -4.739 -21.202 1.777 1.00 0.00 23 GLY A C 9
ATOM 6824 O O . GLY A 1 23 ? -4.599 -20.177 1.086 1.00 0.00 23 GLY A O 9
ATOM 6828 N N . GLN A 1 24 ? -5.837 -21.488 2.451 1.00 0.00 24 GLN A N 9
ATOM 6829 C CA . GLN A 1 24 ? -7.051 -20.700 2.364 1.00 0.00 24 GLN A CA 9
ATOM 6830 C C . GLN A 1 24 ? -6.900 -19.404 3.143 1.00 0.00 24 GLN A C 9
ATOM 6831 O O . GLN A 1 24 ? -7.457 -18.364 2.755 1.00 0.00 24 GLN A O 9
ATOM 6845 N N . ARG A 1 25 ? -6.113 -19.451 4.217 1.00 0.00 25 ARG A N 9
ATOM 6846 C CA . ARG A 1 25 ? -5.841 -18.267 5.024 1.00 0.00 25 ARG A CA 9
ATOM 6847 C C . ARG A 1 25 ? -5.087 -17.267 4.162 1.00 0.00 25 ARG A C 9
ATOM 6848 O O . ARG A 1 25 ? -5.322 -16.068 4.218 1.00 0.00 25 ARG A O 9
ATOM 6869 N N . LEU A 1 26 ? -4.201 -17.796 3.326 1.00 0.00 26 LEU A N 9
ATOM 6870 C CA . LEU A 1 26 ? -3.445 -16.995 2.385 1.00 0.00 26 LEU A CA 9
ATOM 6871 C C . LEU A 1 26 ? -4.365 -16.343 1.371 1.00 0.00 26 LEU A C 9
ATOM 6872 O O . LEU A 1 26 ? -4.201 -15.160 1.060 1.00 0.00 26 LEU A O 9
ATOM 6888 N N . GLN A 1 27 ? -5.346 -17.090 0.895 1.00 0.00 27 GLN A N 9
ATOM 6889 C CA . GLN A 1 27 ? -6.301 -16.560 -0.065 1.00 0.00 27 GLN A CA 9
ATOM 6890 C C . GLN A 1 27 ? -7.079 -15.386 0.525 1.00 0.00 27 GLN A C 9
ATOM 6891 O O . GLN A 1 27 ? -7.260 -14.369 -0.144 1.00 0.00 27 GLN A O 9
ATOM 6905 N N . GLU A 1 28 ? -7.507 -15.518 1.784 1.00 0.00 28 GLU A N 9
ATOM 6906 C CA . GLU A 1 28 ? -8.182 -14.433 2.476 1.00 0.00 28 GLU A CA 9
ATOM 6907 C C . GLU A 1 28 ? -7.246 -13.250 2.670 1.00 0.00 28 GLU A C 9
ATOM 6908 O O . GLU A 1 28 ? -7.615 -12.102 2.397 1.00 0.00 28 GLU A O 9
ATOM 6920 N N . CYS A 1 29 ? -6.041 -13.545 3.121 1.00 0.00 29 CYS A N 9
ATOM 6921 C CA . CYS A 1 29 ? -5.039 -12.542 3.419 1.00 0.00 29 CYS A CA 9
ATOM 6922 C C . CYS A 1 29 ? -4.689 -11.712 2.189 1.00 0.00 29 CYS A C 9
ATOM 6923 O O . CYS A 1 29 ? -4.797 -10.484 2.223 1.00 0.00 29 CYS A O 9
ATOM 6930 N N . GLN A 1 30 ? -4.305 -12.367 1.087 1.00 0.00 30 GLN A N 9
ATOM 6931 C CA . GLN A 1 30 ? -3.914 -11.623 -0.115 1.00 0.00 30 GLN A CA 9
ATOM 6932 C C . GLN A 1 30 ? -5.108 -10.889 -0.741 1.00 0.00 30 GLN A C 9
ATOM 6933 O O . GLN A 1 30 ? -4.946 -9.818 -1.355 1.00 0.00 30 GLN A O 9
ATOM 6947 N N . GLN A 1 31 ? -6.306 -11.439 -0.545 1.00 0.00 31 GLN A N 9
ATOM 6948 C CA . GLN A 1 31 ? -7.516 -10.796 -1.019 1.00 0.00 31 GLN A CA 9
ATOM 6949 C C . GLN A 1 31 ? -7.671 -9.461 -0.310 1.00 0.00 31 GLN A C 9
ATOM 6950 O O . GLN A 1 31 ? -7.936 -8.452 -0.948 1.00 0.00 31 GLN A O 9
ATOM 6964 N N . ARG A 1 32 ? -7.427 -9.463 1.010 1.00 0.00 32 ARG A N 9
ATOM 6965 C CA . ARG A 1 32 ? -7.456 -8.236 1.821 1.00 0.00 32 ARG A CA 9
ATOM 6966 C C . ARG A 1 32 ? -6.496 -7.212 1.256 1.00 0.00 32 ARG A C 9
ATOM 6967 O O . ARG A 1 32 ? -6.827 -6.030 1.158 1.00 0.00 32 ARG A O 9
ATOM 6988 N N . CYS A 1 33 ? -5.325 -7.689 0.847 1.00 0.00 33 CYS A N 9
ATOM 6989 C CA . CYS A 1 33 ? -4.286 -6.845 0.277 1.00 0.00 33 CYS A CA 9
ATOM 6990 C C . CYS A 1 33 ? -4.798 -6.093 -0.942 1.00 0.00 33 CYS A C 9
ATOM 6991 O O . CYS A 1 33 ? -4.409 -4.951 -1.175 1.00 0.00 33 CYS A O 9
ATOM 6998 N N . GLN A 1 34 ? -5.682 -6.724 -1.710 1.00 0.00 34 GLN A N 9
ATOM 6999 C CA . GLN A 1 34 ? -6.267 -6.081 -2.882 1.00 0.00 34 GLN A CA 9
ATOM 7000 C C . GLN A 1 34 ? -7.126 -4.872 -2.477 1.00 0.00 34 GLN A C 9
ATOM 7001 O O . GLN A 1 34 ? -6.902 -3.766 -2.969 1.00 0.00 34 GLN A O 9
ATOM 7015 N N . GLN A 1 35 ? -8.091 -5.084 -1.575 1.00 0.00 35 GLN A N 9
ATOM 7016 C CA . GLN A 1 35 ? -8.908 -3.996 -1.055 1.00 0.00 35 GLN A CA 9
ATOM 7017 C C . GLN A 1 35 ? -8.039 -2.921 -0.401 1.00 0.00 35 GLN A C 9
ATOM 7018 O O . GLN A 1 35 ? -8.282 -1.718 -0.574 1.00 0.00 35 GLN A O 9
ATOM 7032 N N . GLU A 1 36 ? -7.027 -3.351 0.334 1.00 0.00 36 GLU A N 9
ATOM 7033 C CA . GLU A 1 36 ? -6.108 -2.438 0.974 1.00 0.00 36 GLU A CA 9
ATOM 7034 C C . GLU A 1 36 ? -5.310 -1.613 -0.021 1.00 0.00 36 GLU A C 9
ATOM 7035 O O . GLU A 1 36 ? -5.111 -0.435 0.170 1.00 0.00 36 GLU A O 9
ATOM 7047 N N . TYR A 1 37 ? -4.895 -2.235 -1.082 1.00 0.00 37 TYR A N 9
ATOM 7048 C CA . TYR A 1 37 ? -4.184 -1.566 -2.190 1.00 0.00 37 TYR A CA 9
ATOM 7049 C C . TYR A 1 37 ? -5.007 -0.416 -2.769 1.00 0.00 37 TYR A C 9
ATOM 7050 O O . TYR A 1 37 ? -4.467 0.585 -3.226 1.00 0.00 37 TYR A O 9
ATOM 7068 N N . GLN A 1 38 ? -6.298 -0.571 -2.740 1.00 0.00 38 GLN A N 9
ATOM 7069 C CA . GLN A 1 38 ? -7.208 0.454 -3.205 1.00 0.00 38 GLN A CA 9
ATOM 7070 C C . GLN A 1 38 ? -7.359 1.595 -2.182 1.00 0.00 38 GLN A C 9
ATOM 7071 O O . GLN A 1 38 ? -7.605 2.733 -2.554 1.00 0.00 38 GLN A O 9
ATOM 7085 N N . ARG A 1 39 ? -7.186 1.297 -0.893 1.00 0.00 39 ARG A N 9
ATOM 7086 C CA . ARG A 1 39 ? -7.289 2.344 0.127 1.00 0.00 39 ARG A CA 9
ATOM 7087 C C . ARG A 1 39 ? -5.926 3.011 0.336 1.00 0.00 39 ARG A C 9
ATOM 7088 O O . ARG A 1 39 ? -5.811 4.054 0.989 1.00 0.00 39 ARG A O 9
ATOM 7109 N N . GLU A 1 40 ? -4.912 2.370 -0.194 1.00 0.00 40 GLU A N 9
ATOM 7110 C CA . GLU A 1 40 ? -3.549 2.855 -0.183 1.00 0.00 40 GLU A CA 9
ATOM 7111 C C . GLU A 1 40 ? -3.137 3.123 -1.625 1.00 0.00 40 GLU A C 9
ATOM 7112 O O . GLU A 1 40 ? -1.971 2.972 -1.988 1.00 0.00 40 GLU A O 9
ATOM 7124 N N . LYS A 1 41 ? -4.109 3.550 -2.433 1.00 0.00 41 LYS A N 9
ATOM 7125 C CA . LYS A 1 41 ? -3.903 3.764 -3.869 1.00 0.00 41 LYS A CA 9
ATOM 7126 C C . LYS A 1 41 ? -2.913 4.884 -4.153 1.00 0.00 41 LYS A C 9
ATOM 7127 O O . LYS A 1 41 ? -2.174 4.839 -5.154 1.00 0.00 41 LYS A O 9
ATOM 7146 N N . GLY A 1 42 ? -2.903 5.874 -3.298 1.00 0.00 42 GLY A N 9
ATOM 7147 C CA . GLY A 1 42 ? -1.972 6.953 -3.434 1.00 0.00 42 GLY A CA 9
ATOM 7148 C C . GLY A 1 42 ? -0.826 6.762 -2.484 1.00 0.00 42 GLY A C 9
ATOM 7149 O O . GLY A 1 42 ? -0.569 5.635 -2.028 1.00 0.00 42 GLY A O 9
ATOM 7153 N N . GLN A 1 43 ? -0.147 7.820 -2.151 1.00 0.00 43 GLN A N 9
ATOM 7154 C CA . GLN A 1 43 ? 0.936 7.729 -1.214 1.00 0.00 43 GLN A CA 9
ATOM 7155 C C . GLN A 1 43 ? 0.383 7.769 0.221 1.00 0.00 43 GLN A C 9
ATOM 7156 O O . GLN A 1 43 ? 0.363 8.805 0.893 1.00 0.00 43 GLN A O 9
ATOM 7170 N N . HIS A 1 44 ? -0.122 6.629 0.646 1.00 0.00 44 HIS A N 9
ATOM 7171 C CA . HIS A 1 44 ? -0.790 6.463 1.936 1.00 0.00 44 HIS A CA 9
ATOM 7172 C C . HIS A 1 44 ? 0.133 6.829 3.111 1.00 0.00 44 HIS A C 9
ATOM 7173 O O . HIS A 1 44 ? -0.297 7.430 4.075 1.00 0.00 44 HIS A O 9
ATOM 7187 N N . GLN A 1 45 ? 1.403 6.495 3.001 1.00 0.00 45 GLN A N 9
ATOM 7188 C CA . GLN A 1 45 ? 2.377 6.818 4.038 1.00 0.00 45 GLN A CA 9
ATOM 7189 C C . GLN A 1 45 ? 3.220 7.981 3.559 1.00 0.00 45 GLN A C 9
ATOM 7190 O O . GLN A 1 45 ? 4.267 8.303 4.151 1.00 0.00 45 GLN A O 9
ATOM 7204 N N . GLY A 1 46 ? 2.765 8.613 2.508 1.00 0.00 46 GLY A N 9
ATOM 7205 C CA . GLY A 1 46 ? 3.592 9.543 1.815 1.00 0.00 46 GLY A CA 9
ATOM 7206 C C . GLY A 1 46 ? 4.543 8.719 0.997 1.00 0.00 46 GLY A C 9
ATOM 7207 O O . GLY A 1 46 ? 4.196 7.587 0.619 1.00 0.00 46 GLY A O 9
ATOM 7211 N N . GLU A 1 47 ? 5.698 9.206 0.719 1.00 0.00 47 GLU A N 9
ATOM 7212 C CA . GLU A 1 47 ? 6.647 8.378 0.065 1.00 0.00 47 GLU A CA 9
ATOM 7213 C C . GLU A 1 47 ? 7.477 7.667 1.096 1.00 0.00 47 GLU A C 9
ATOM 7214 O O . GLU A 1 47 ? 8.326 8.282 1.750 1.00 0.00 47 GLU A O 9
ATOM 7226 N N . THR A 1 48 ? 7.163 6.399 1.295 1.00 0.00 48 THR A N 9
ATOM 7227 C CA . THR A 1 48 ? 7.835 5.532 2.238 1.00 0.00 48 THR A CA 9
ATOM 7228 C C . THR A 1 48 ? 9.353 5.504 1.983 1.00 0.00 48 THR A C 9
ATOM 7229 O O . THR A 1 48 ? 10.163 5.519 2.924 1.00 0.00 48 THR A O 9
ATOM 7240 N N . ASN A 1 49 ? 9.712 5.529 0.726 1.00 0.00 49 ASN A N 9
ATOM 7241 C CA . ASN A 1 49 ? 11.085 5.442 0.315 1.00 0.00 49 ASN A CA 9
ATOM 7242 C C . ASN A 1 49 ? 11.441 6.682 -0.465 1.00 0.00 49 ASN A C 9
ATOM 7243 O O . ASN A 1 49 ? 11.928 7.656 0.143 1.00 0.00 49 ASN A O 9
ATOM 7255 N N . ARG A 1 1 ? 10.226 4.118 -14.328 1.00 0.00 1 ARG A N 10
ATOM 7256 C CA . ARG A 1 1 ? 9.070 4.408 -13.487 1.00 0.00 1 ARG A CA 10
ATOM 7257 C C . ARG A 1 1 ? 9.217 3.735 -12.156 1.00 0.00 1 ARG A C 10
ATOM 7258 O O . ARG A 1 1 ? 9.379 2.521 -12.093 1.00 0.00 1 ARG A O 10
ATOM 7281 N N . GLY A 1 2 ? 9.157 4.507 -11.104 1.00 0.00 2 GLY A N 10
ATOM 7282 C CA . GLY A 1 2 ? 9.161 3.941 -9.794 1.00 0.00 2 GLY A CA 10
ATOM 7283 C C . GLY A 1 2 ? 7.764 3.499 -9.458 1.00 0.00 2 GLY A C 10
ATOM 7284 O O . GLY A 1 2 ? 6.814 4.246 -9.740 1.00 0.00 2 GLY A O 10
ATOM 7288 N N . PRO A 1 3 ? 7.580 2.299 -8.884 1.00 0.00 3 PRO A N 10
ATOM 7289 C CA . PRO A 1 3 ? 6.252 1.774 -8.559 1.00 0.00 3 PRO A CA 10
ATOM 7290 C C . PRO A 1 3 ? 5.531 2.689 -7.584 1.00 0.00 3 PRO A C 10
ATOM 7291 O O . PRO A 1 3 ? 6.170 3.436 -6.816 1.00 0.00 3 PRO A O 10
ATOM 7302 N N . ASP A 1 4 ? 4.230 2.663 -7.618 1.00 0.00 4 ASP A N 10
ATOM 7303 C CA . ASP A 1 4 ? 3.453 3.518 -6.749 1.00 0.00 4 ASP A CA 10
ATOM 7304 C C . ASP A 1 4 ? 3.533 2.978 -5.355 1.00 0.00 4 ASP A C 10
ATOM 7305 O O . ASP A 1 4 ? 3.719 1.766 -5.158 1.00 0.00 4 ASP A O 10
ATOM 7314 N N . LYS A 1 5 ? 3.344 3.838 -4.408 1.00 0.00 5 LYS A N 10
ATOM 7315 C CA . LYS A 1 5 ? 3.457 3.486 -3.011 1.00 0.00 5 LYS A CA 10
ATOM 7316 C C . LYS A 1 5 ? 2.367 2.513 -2.621 1.00 0.00 5 LYS A C 10
ATOM 7317 O O . LYS A 1 5 ? 2.592 1.608 -1.837 1.00 0.00 5 LYS A O 10
ATOM 7336 N N . SER A 1 6 ? 1.224 2.662 -3.242 1.00 0.00 6 SER A N 10
ATOM 7337 C CA . SER A 1 6 ? 0.094 1.800 -3.006 1.00 0.00 6 SER A CA 10
ATOM 7338 C C . SER A 1 6 ? 0.434 0.380 -3.451 1.00 0.00 6 SER A C 10
ATOM 7339 O O . SER A 1 6 ? 0.166 -0.600 -2.747 1.00 0.00 6 SER A O 10
ATOM 7347 N N . TYR A 1 7 ? 1.092 0.283 -4.602 1.00 0.00 7 TYR A N 10
ATOM 7348 C CA . TYR A 1 7 ? 1.409 -0.999 -5.172 1.00 0.00 7 TYR A CA 10
ATOM 7349 C C . TYR A 1 7 ? 2.527 -1.644 -4.377 1.00 0.00 7 TYR A C 10
ATOM 7350 O O . TYR A 1 7 ? 2.567 -2.858 -4.233 1.00 0.00 7 TYR A O 10
ATOM 7368 N N . LYS A 1 8 ? 3.411 -0.817 -3.837 1.00 0.00 8 LYS A N 10
ATOM 7369 C CA . LYS A 1 8 ? 4.479 -1.296 -2.982 1.00 0.00 8 LYS A CA 10
ATOM 7370 C C . LYS A 1 8 ? 3.891 -1.857 -1.694 1.00 0.00 8 LYS A C 10
ATOM 7371 O O . LYS A 1 8 ? 4.272 -2.938 -1.257 1.00 0.00 8 LYS A O 10
ATOM 7390 N N . ARG A 1 9 ? 2.931 -1.118 -1.118 1.00 0.00 9 ARG A N 10
ATOM 7391 C CA . ARG A 1 9 ? 2.227 -1.541 0.099 1.00 0.00 9 ARG A CA 10
ATOM 7392 C C . ARG A 1 9 ? 1.560 -2.879 -0.127 1.00 0.00 9 ARG A C 10
ATOM 7393 O O . ARG A 1 9 ? 1.598 -3.766 0.743 1.00 0.00 9 ARG A O 10
ATOM 7414 N N . LEU A 1 10 ? 0.946 -3.013 -1.295 1.00 0.00 10 LEU A N 10
ATOM 7415 C CA . LEU A 1 10 ? 0.330 -4.249 -1.720 1.00 0.00 10 LEU A CA 10
ATOM 7416 C C . LEU A 1 10 ? 1.336 -5.390 -1.729 1.00 0.00 10 LEU A C 10
ATOM 7417 O O . LEU A 1 10 ? 1.051 -6.457 -1.175 1.00 0.00 10 LEU A O 10
ATOM 7433 N N . GLN A 1 11 ? 2.501 -5.155 -2.345 1.00 0.00 11 GLN A N 10
ATOM 7434 C CA . GLN A 1 11 ? 3.569 -6.158 -2.427 1.00 0.00 11 GLN A CA 10
ATOM 7435 C C . GLN A 1 11 ? 3.919 -6.642 -1.049 1.00 0.00 11 GLN A C 10
ATOM 7436 O O . GLN A 1 11 ? 3.840 -7.833 -0.776 1.00 0.00 11 GLN A O 10
ATOM 7450 N N . GLU A 1 12 ? 4.235 -5.699 -0.172 1.00 0.00 12 GLU A N 10
ATOM 7451 C CA . GLU A 1 12 ? 4.601 -5.996 1.205 1.00 0.00 12 GLU A CA 10
ATOM 7452 C C . GLU A 1 12 ? 3.509 -6.820 1.874 1.00 0.00 12 GLU A C 10
ATOM 7453 O O . GLU A 1 12 ? 3.780 -7.856 2.458 1.00 0.00 12 GLU A O 10
ATOM 7465 N N . CYS A 1 13 ? 2.271 -6.369 1.726 1.00 0.00 13 CYS A N 10
ATOM 7466 C CA . CYS A 1 13 ? 1.121 -7.018 2.339 1.00 0.00 13 CYS A CA 10
ATOM 7467 C C . CYS A 1 13 ? 1.001 -8.478 1.879 1.00 0.00 13 CYS A C 10
ATOM 7468 O O . CYS A 1 13 ? 1.023 -9.398 2.706 1.00 0.00 13 CYS A O 10
ATOM 7475 N N . GLN A 1 14 ? 0.950 -8.698 0.563 1.00 0.00 14 GLN A N 10
ATOM 7476 C CA . GLN A 1 14 ? 0.791 -10.046 0.034 1.00 0.00 14 GLN A CA 10
ATOM 7477 C C . GLN A 1 14 ? 1.995 -10.931 0.356 1.00 0.00 14 GLN A C 10
ATOM 7478 O O . GLN A 1 14 ? 1.823 -12.099 0.691 1.00 0.00 14 GLN A O 10
ATOM 7492 N N . ARG A 1 15 ? 3.198 -10.362 0.310 1.00 0.00 15 ARG A N 10
ATOM 7493 C CA . ARG A 1 15 ? 4.417 -11.104 0.626 1.00 0.00 15 ARG A CA 10
ATOM 7494 C C . ARG A 1 15 ? 4.430 -11.550 2.079 1.00 0.00 15 ARG A C 10
ATOM 7495 O O . ARG A 1 15 ? 4.850 -12.672 2.386 1.00 0.00 15 ARG A O 10
ATOM 7516 N N . ARG A 1 16 ? 3.949 -10.690 2.968 1.00 0.00 16 ARG A N 10
ATOM 7517 C CA . ARG A 1 16 ? 3.858 -11.029 4.389 1.00 0.00 16 ARG A CA 10
ATOM 7518 C C . ARG A 1 16 ? 2.862 -12.144 4.588 1.00 0.00 16 ARG A C 10
ATOM 7519 O O . ARG A 1 16 ? 3.113 -13.099 5.340 1.00 0.00 16 ARG A O 10
ATOM 7540 N N . CYS A 1 17 ? 1.753 -12.040 3.885 1.00 0.00 17 CYS A N 10
ATOM 7541 C CA . CYS A 1 17 ? 0.726 -13.065 3.900 1.00 0.00 17 CYS A CA 10
ATOM 7542 C C . CYS A 1 17 ? 1.286 -14.402 3.449 1.00 0.00 17 CYS A C 10
ATOM 7543 O O . CYS A 1 17 ? 0.969 -15.421 4.019 1.00 0.00 17 CYS A O 10
ATOM 7550 N N . GLN A 1 18 ? 2.156 -14.379 2.448 1.00 0.00 18 GLN A N 10
ATOM 7551 C CA . GLN A 1 18 ? 2.775 -15.594 1.927 1.00 0.00 18 GLN A CA 10
ATOM 7552 C C . GLN A 1 18 ? 3.711 -16.237 2.940 1.00 0.00 18 GLN A C 10
ATOM 7553 O O . GLN A 1 18 ? 4.006 -17.427 2.862 1.00 0.00 18 GLN A O 10
ATOM 7567 N N . SER A 1 19 ? 4.166 -15.466 3.886 1.00 0.00 19 SER A N 10
ATOM 7568 C CA . SER A 1 19 ? 5.045 -15.979 4.884 1.00 0.00 19 SER A CA 10
ATOM 7569 C C . SER A 1 19 ? 4.234 -16.570 6.046 1.00 0.00 19 SER A C 10
ATOM 7570 O O . SER A 1 19 ? 4.409 -17.739 6.415 1.00 0.00 19 SER A O 10
ATOM 7578 N N . GLU A 1 20 ? 3.339 -15.782 6.603 1.00 0.00 20 GLU A N 10
ATOM 7579 C CA . GLU A 1 20 ? 2.587 -16.174 7.778 1.00 0.00 20 GLU A CA 10
ATOM 7580 C C . GLU A 1 20 ? 1.373 -17.054 7.481 1.00 0.00 20 GLU A C 10
ATOM 7581 O O . GLU A 1 20 ? 0.945 -17.827 8.340 1.00 0.00 20 GLU A O 10
ATOM 7593 N N . GLN A 1 21 ? 0.828 -16.954 6.293 1.00 0.00 21 GLN A N 10
ATOM 7594 C CA . GLN A 1 21 ? -0.398 -17.664 5.986 1.00 0.00 21 GLN A CA 10
ATOM 7595 C C . GLN A 1 21 ? -0.230 -18.563 4.763 1.00 0.00 21 GLN A C 10
ATOM 7596 O O . GLN A 1 21 ? 0.667 -18.356 3.936 1.00 0.00 21 GLN A O 10
ATOM 7610 N N . GLN A 1 22 ? -1.076 -19.562 4.667 1.00 0.00 22 GLN A N 10
ATOM 7611 C CA . GLN A 1 22 ? -1.126 -20.454 3.528 1.00 0.00 22 GLN A CA 10
ATOM 7612 C C . GLN A 1 22 ? -2.540 -20.944 3.332 1.00 0.00 22 GLN A C 10
ATOM 7613 O O . GLN A 1 22 ? -3.381 -20.757 4.215 1.00 0.00 22 GLN A O 10
ATOM 7627 N N . GLY A 1 23 ? -2.802 -21.519 2.179 1.00 0.00 23 GLY A N 10
ATOM 7628 C CA . GLY A 1 23 ? -4.123 -22.044 1.854 1.00 0.00 23 GLY A CA 10
ATOM 7629 C C . GLY A 1 23 ? -5.213 -20.985 1.910 1.00 0.00 23 GLY A C 10
ATOM 7630 O O . GLY A 1 23 ? -5.030 -19.870 1.413 1.00 0.00 23 GLY A O 10
ATOM 7634 N N . GLN A 1 24 ? -6.318 -21.324 2.552 1.00 0.00 24 GLN A N 10
ATOM 7635 C CA . GLN A 1 24 ? -7.463 -20.428 2.723 1.00 0.00 24 GLN A CA 10
ATOM 7636 C C . GLN A 1 24 ? -7.051 -19.168 3.504 1.00 0.00 24 GLN A C 10
ATOM 7637 O O . GLN A 1 24 ? -7.548 -18.062 3.239 1.00 0.00 24 GLN A O 10
ATOM 7651 N N . ARG A 1 25 ? -6.131 -19.339 4.448 1.00 0.00 25 ARG A N 10
ATOM 7652 C CA . ARG A 1 25 ? -5.594 -18.228 5.217 1.00 0.00 25 ARG A CA 10
ATOM 7653 C C . ARG A 1 25 ? -4.862 -17.261 4.295 1.00 0.00 25 ARG A C 10
ATOM 7654 O O . ARG A 1 25 ? -4.982 -16.044 4.428 1.00 0.00 25 ARG A O 10
ATOM 7675 N N . LEU A 1 26 ? -4.135 -17.811 3.340 1.00 0.00 26 LEU A N 10
ATOM 7676 C CA . LEU A 1 26 ? -3.407 -17.004 2.378 1.00 0.00 26 LEU A CA 10
ATOM 7677 C C . LEU A 1 26 ? -4.356 -16.303 1.451 1.00 0.00 26 LEU A C 10
ATOM 7678 O O . LEU A 1 26 ? -4.201 -15.104 1.218 1.00 0.00 26 LEU A O 10
ATOM 7694 N N . GLN A 1 27 ? -5.352 -17.051 0.954 1.00 0.00 27 GLN A N 10
ATOM 7695 C CA . GLN A 1 27 ? -6.370 -16.520 0.043 1.00 0.00 27 GLN A CA 10
ATOM 7696 C C . GLN A 1 27 ? -6.971 -15.257 0.610 1.00 0.00 27 GLN A C 10
ATOM 7697 O O . GLN A 1 27 ? -6.917 -14.200 -0.014 1.00 0.00 27 GLN A O 10
ATOM 7711 N N . GLU A 1 28 ? -7.486 -15.368 1.814 1.00 0.00 28 GLU A N 10
ATOM 7712 C CA . GLU A 1 28 ? -8.091 -14.263 2.499 1.00 0.00 28 GLU A CA 10
ATOM 7713 C C . GLU A 1 28 ? -7.123 -13.131 2.751 1.00 0.00 28 GLU A C 10
ATOM 7714 O O . GLU A 1 28 ? -7.457 -11.966 2.499 1.00 0.00 28 GLU A O 10
ATOM 7726 N N . CYS A 1 29 ? -5.936 -13.466 3.199 1.00 0.00 29 CYS A N 10
ATOM 7727 C CA . CYS A 1 29 ? -4.947 -12.473 3.545 1.00 0.00 29 CYS A CA 10
ATOM 7728 C C . CYS A 1 29 ? -4.521 -11.663 2.310 1.00 0.00 29 CYS A C 10
ATOM 7729 O O . CYS A 1 29 ? -4.624 -10.441 2.305 1.00 0.00 29 CYS A O 10
ATOM 7736 N N . GLN A 1 30 ? -4.112 -12.332 1.243 1.00 0.00 30 GLN A N 10
ATOM 7737 C CA . GLN A 1 30 ? -3.646 -11.605 0.067 1.00 0.00 30 GLN A CA 10
ATOM 7738 C C . GLN A 1 30 ? -4.793 -10.900 -0.664 1.00 0.00 30 GLN A C 10
ATOM 7739 O O . GLN A 1 30 ? -4.606 -9.806 -1.201 1.00 0.00 30 GLN A O 10
ATOM 7753 N N . GLN A 1 31 ? -5.987 -11.488 -0.629 1.00 0.00 31 GLN A N 10
ATOM 7754 C CA . GLN A 1 31 ? -7.141 -10.888 -1.286 1.00 0.00 31 GLN A CA 10
ATOM 7755 C C . GLN A 1 31 ? -7.542 -9.611 -0.570 1.00 0.00 31 GLN A C 10
ATOM 7756 O O . GLN A 1 31 ? -7.946 -8.631 -1.204 1.00 0.00 31 GLN A O 10
ATOM 7770 N N . ARG A 1 32 ? -7.405 -9.597 0.755 1.00 0.00 32 ARG A N 10
ATOM 7771 C CA . ARG A 1 32 ? -7.761 -8.410 1.497 1.00 0.00 32 ARG A CA 10
ATOM 7772 C C . ARG A 1 32 ? -6.743 -7.327 1.249 1.00 0.00 32 ARG A C 10
ATOM 7773 O O . ARG A 1 32 ? -7.079 -6.149 1.265 1.00 0.00 32 ARG A O 10
ATOM 7794 N N . CYS A 1 33 ? -5.506 -7.740 0.975 1.00 0.00 33 CYS A N 10
ATOM 7795 C CA . CYS A 1 33 ? -4.443 -6.811 0.584 1.00 0.00 33 CYS A CA 10
ATOM 7796 C C . CYS A 1 33 ? -4.812 -6.134 -0.725 1.00 0.00 33 CYS A C 10
ATOM 7797 O O . CYS A 1 33 ? -4.596 -4.940 -0.887 1.00 0.00 33 CYS A O 10
ATOM 7804 N N . GLN A 1 34 ? -5.400 -6.910 -1.648 1.00 0.00 34 GLN A N 10
ATOM 7805 C CA . GLN A 1 34 ? -5.853 -6.380 -2.934 1.00 0.00 34 GLN A CA 10
ATOM 7806 C C . GLN A 1 34 ? -6.900 -5.299 -2.704 1.00 0.00 34 GLN A C 10
ATOM 7807 O O . GLN A 1 34 ? -6.857 -4.235 -3.307 1.00 0.00 34 GLN A O 10
ATOM 7821 N N . GLN A 1 35 ? -7.822 -5.576 -1.797 1.00 0.00 35 GLN A N 10
ATOM 7822 C CA . GLN A 1 35 ? -8.848 -4.612 -1.444 1.00 0.00 35 GLN A CA 10
ATOM 7823 C C . GLN A 1 35 ? -8.243 -3.378 -0.796 1.00 0.00 35 GLN A C 10
ATOM 7824 O O . GLN A 1 35 ? -8.573 -2.271 -1.171 1.00 0.00 35 GLN A O 10
ATOM 7838 N N . GLU A 1 36 ? -7.322 -3.585 0.143 1.00 0.00 36 GLU A N 10
ATOM 7839 C CA . GLU A 1 36 ? -6.618 -2.482 0.821 1.00 0.00 36 GLU A CA 10
ATOM 7840 C C . GLU A 1 36 ? -5.920 -1.582 -0.182 1.00 0.00 36 GLU A C 10
ATOM 7841 O O . GLU A 1 36 ? -5.943 -0.351 -0.060 1.00 0.00 36 GLU A O 10
ATOM 7853 N N . TYR A 1 37 ? -5.299 -2.214 -1.148 1.00 0.00 37 TYR A N 10
ATOM 7854 C CA . TYR A 1 37 ? -4.651 -1.549 -2.262 1.00 0.00 37 TYR A CA 10
ATOM 7855 C C . TYR A 1 37 ? -5.626 -0.624 -2.975 1.00 0.00 37 TYR A C 10
ATOM 7856 O O . TYR A 1 37 ? -5.366 0.549 -3.129 1.00 0.00 37 TYR A O 10
ATOM 7874 N N . GLN A 1 38 ? -6.767 -1.156 -3.360 1.00 0.00 38 GLN A N 10
ATOM 7875 C CA . GLN A 1 38 ? -7.771 -0.383 -4.083 1.00 0.00 38 GLN A CA 10
ATOM 7876 C C . GLN A 1 38 ? -8.383 0.715 -3.202 1.00 0.00 38 GLN A C 10
ATOM 7877 O O . GLN A 1 38 ? -8.810 1.760 -3.700 1.00 0.00 38 GLN A O 10
ATOM 7891 N N . ARG A 1 39 ? -8.429 0.468 -1.912 1.00 0.00 39 ARG A N 10
ATOM 7892 C CA . ARG A 1 39 ? -8.985 1.415 -0.960 1.00 0.00 39 ARG A CA 10
ATOM 7893 C C . ARG A 1 39 ? -8.063 2.601 -0.736 1.00 0.00 39 ARG A C 10
ATOM 7894 O O . ARG A 1 39 ? -8.478 3.753 -0.848 1.00 0.00 39 ARG A O 10
ATOM 7915 N N . GLU A 1 40 ? -6.817 2.335 -0.454 1.00 0.00 40 GLU A N 10
ATOM 7916 C CA . GLU A 1 40 ? -5.899 3.392 -0.079 1.00 0.00 40 GLU A CA 10
ATOM 7917 C C . GLU A 1 40 ? -4.878 3.693 -1.151 1.00 0.00 40 GLU A C 10
ATOM 7918 O O . GLU A 1 40 ? -3.771 4.146 -0.845 1.00 0.00 40 GLU A O 10
ATOM 7930 N N . LYS A 1 41 ? -5.234 3.483 -2.390 1.00 0.00 41 LYS A N 10
ATOM 7931 C CA . LYS A 1 41 ? -4.309 3.777 -3.465 1.00 0.00 41 LYS A CA 10
ATOM 7932 C C . LYS A 1 41 ? -4.214 5.284 -3.743 1.00 0.00 41 LYS A C 10
ATOM 7933 O O . LYS A 1 41 ? -3.119 5.873 -3.679 1.00 0.00 41 LYS A O 10
ATOM 7952 N N . G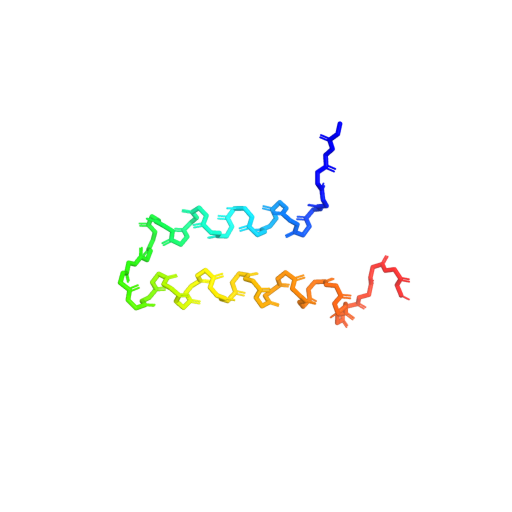LY A 1 42 ? -5.354 5.931 -3.929 1.00 0.00 42 GLY A N 10
ATOM 7953 C CA . GLY A 1 42 ? -5.358 7.321 -4.329 1.00 0.00 42 GLY A CA 10
ATOM 7954 C C . GLY A 1 42 ? -4.923 7.439 -5.782 1.00 0.00 42 GLY A C 10
ATOM 7955 O O . GLY A 1 42 ? -5.766 7.571 -6.693 1.00 0.00 42 GLY A O 10
ATOM 7959 N N . GLN A 1 43 ? -3.628 7.335 -5.994 1.00 0.00 43 GLN A N 10
ATOM 7960 C CA . GLN A 1 43 ? -3.038 7.350 -7.304 1.00 0.00 43 GLN A CA 10
ATOM 7961 C C . GLN A 1 43 ? -2.973 5.911 -7.787 1.00 0.00 43 GLN A C 10
ATOM 7962 O O . GLN A 1 43 ? -3.108 4.976 -6.981 1.00 0.00 43 GLN A O 10
ATOM 7976 N N . HIS A 1 44 ? -2.764 5.722 -9.058 1.00 0.00 44 HIS A N 10
ATOM 7977 C CA . HIS A 1 44 ? -2.693 4.416 -9.617 1.00 0.00 44 HIS A CA 10
ATOM 7978 C C . HIS A 1 44 ? -1.993 4.529 -10.943 1.00 0.00 44 HIS A C 10
ATOM 7979 O O . HIS A 1 44 ? -2.454 5.242 -11.836 1.00 0.00 44 HIS A O 10
ATOM 7993 N N . GLN A 1 45 ? -0.880 3.882 -11.053 1.00 0.00 45 GLN A N 10
ATOM 7994 C CA . GLN A 1 45 ? -0.113 3.873 -12.266 1.00 0.00 45 GLN A CA 10
ATOM 7995 C C . GLN A 1 45 ? -0.632 2.777 -13.174 1.00 0.00 45 GLN A C 10
ATOM 7996 O O . GLN A 1 45 ? -0.215 1.615 -13.058 1.00 0.00 45 GLN A O 10
ATOM 8010 N N . GLY A 1 46 ? -1.541 3.115 -14.039 1.00 0.00 46 GLY A N 10
ATOM 8011 C CA . GLY A 1 46 ? -2.089 2.123 -14.928 1.00 0.00 46 GLY A CA 10
ATOM 8012 C C . GLY A 1 46 ? -2.647 2.739 -16.168 1.00 0.00 46 GLY A C 10
ATOM 8013 O O . GLY A 1 46 ? -1.936 2.947 -17.149 1.00 0.00 46 GLY A O 10
ATOM 8017 N N . GLU A 1 47 ? -3.898 3.127 -16.104 1.00 0.00 47 GLU A N 10
ATOM 8018 C CA . GLU A 1 47 ? -4.595 3.712 -17.239 1.00 0.00 47 GLU A CA 10
ATOM 8019 C C . GLU A 1 47 ? -4.348 5.217 -17.287 1.00 0.00 47 GLU A C 10
ATOM 8020 O O . GLU A 1 47 ? -5.079 5.983 -17.909 1.00 0.00 47 GLU A O 10
ATOM 8032 N N . THR A 1 48 ? -3.278 5.607 -16.643 1.00 0.00 48 THR A N 10
ATOM 8033 C CA . THR A 1 48 ? -2.793 6.954 -16.581 1.00 0.00 48 THR A CA 10
ATOM 8034 C C . THR A 1 48 ? -2.188 7.327 -17.951 1.00 0.00 48 THR A C 10
ATOM 8035 O O . THR A 1 48 ? -1.950 8.493 -18.268 1.00 0.00 48 THR A O 10
ATOM 8046 N N . ASN A 1 49 ? -1.926 6.313 -18.729 1.00 0.00 49 ASN A N 10
ATOM 8047 C CA . ASN A 1 49 ? -1.402 6.457 -20.057 1.00 0.00 49 ASN A CA 10
ATOM 8048 C C . ASN A 1 49 ? -2.528 6.157 -21.026 1.00 0.00 49 ASN A C 10
ATOM 8049 O O . ASN A 1 49 ? -2.766 4.975 -21.330 1.00 0.00 49 ASN A O 10
ATOM 8061 N N . ARG A 1 1 ? 6.011 7.955 -10.641 1.00 0.00 1 ARG A N 11
ATOM 8062 C CA . ARG A 1 1 ? 6.999 7.250 -11.459 1.00 0.00 1 ARG A CA 11
ATOM 8063 C C . ARG A 1 1 ? 7.204 5.871 -10.890 1.00 0.00 1 ARG A C 11
ATOM 8064 O O . ARG A 1 1 ? 7.579 5.733 -9.725 1.00 0.00 1 ARG A O 11
ATOM 8087 N N . GLY A 1 2 ? 6.943 4.859 -11.690 1.00 0.00 2 GLY A N 11
ATOM 8088 C CA . GLY A 1 2 ? 7.078 3.504 -11.236 1.00 0.00 2 GLY A CA 11
ATOM 8089 C C . GLY A 1 2 ? 5.883 3.097 -10.412 1.00 0.00 2 GLY A C 11
ATOM 8090 O O . GLY A 1 2 ? 4.793 3.677 -10.572 1.00 0.00 2 GLY A O 11
ATOM 8094 N N . PRO A 1 3 ? 6.026 2.116 -9.538 1.00 0.00 3 PRO A N 11
ATOM 8095 C CA . PRO A 1 3 ? 4.948 1.700 -8.651 1.00 0.00 3 PRO A CA 11
ATOM 8096 C C . PRO A 1 3 ? 4.767 2.725 -7.529 1.00 0.00 3 PRO A C 11
ATOM 8097 O O . PRO A 1 3 ? 5.747 3.316 -7.048 1.00 0.00 3 PRO A O 11
ATOM 8108 N N . ASP A 1 4 ? 3.553 2.966 -7.129 1.00 0.00 4 ASP A N 11
ATOM 8109 C CA . ASP A 1 4 ? 3.315 3.927 -6.062 1.00 0.00 4 ASP A CA 11
ATOM 8110 C C . ASP A 1 4 ? 3.402 3.210 -4.711 1.00 0.00 4 ASP A C 11
ATOM 8111 O O . ASP A 1 4 ? 3.446 1.969 -4.665 1.00 0.00 4 ASP A O 11
ATOM 8120 N N . LYS A 1 5 ? 3.364 3.975 -3.642 1.00 0.00 5 LYS A N 11
ATOM 8121 C CA . LYS A 1 5 ? 3.532 3.499 -2.273 1.00 0.00 5 LYS A CA 11
ATOM 8122 C C . LYS A 1 5 ? 2.488 2.440 -1.916 1.00 0.00 5 LYS A C 11
ATOM 8123 O O . LYS A 1 5 ? 2.811 1.421 -1.320 1.00 0.00 5 LYS A O 11
ATOM 8142 N N . SER A 1 6 ? 1.258 2.658 -2.345 1.00 0.00 6 SER A N 11
ATOM 8143 C CA . SER A 1 6 ? 0.180 1.738 -2.072 1.00 0.00 6 SER A CA 11
ATOM 8144 C C . SER A 1 6 ? 0.383 0.408 -2.814 1.00 0.00 6 SER A C 11
ATOM 8145 O O . SER A 1 6 ? 0.001 -0.646 -2.324 1.00 0.00 6 SER A O 11
ATOM 8153 N N . TYR A 1 7 ? 1.047 0.456 -3.967 1.00 0.00 7 TYR A N 11
ATOM 8154 C CA . TYR A 1 7 ? 1.299 -0.751 -4.737 1.00 0.00 7 TYR A CA 11
ATOM 8155 C C . TYR A 1 7 ? 2.461 -1.503 -4.117 1.00 0.00 7 TYR A C 11
ATOM 8156 O O . TYR A 1 7 ? 2.513 -2.735 -4.133 1.00 0.00 7 TYR A O 11
ATOM 8174 N N . LYS A 1 8 ? 3.396 -0.755 -3.573 1.00 0.00 8 LYS A N 11
ATOM 8175 C CA . LYS A 1 8 ? 4.510 -1.334 -2.858 1.00 0.00 8 LYS A CA 11
ATOM 8176 C C . LYS A 1 8 ? 3.992 -2.046 -1.615 1.00 0.00 8 LYS A C 11
ATOM 8177 O O . LYS A 1 8 ? 4.302 -3.214 -1.386 1.00 0.00 8 LYS A O 11
ATOM 8196 N N . ARG A 1 9 ? 3.151 -1.345 -0.858 1.00 0.00 9 ARG A N 11
ATOM 8197 C CA . ARG A 1 9 ? 2.510 -1.898 0.330 1.00 0.00 9 ARG A CA 11
ATOM 8198 C C . ARG A 1 9 ? 1.683 -3.125 -0.011 1.00 0.00 9 ARG A C 11
ATOM 8199 O O . ARG A 1 9 ? 1.669 -4.081 0.733 1.00 0.00 9 ARG A O 11
ATOM 8220 N N . LEU A 1 10 ? 1.006 -3.082 -1.146 1.00 0.00 10 LEU A N 11
ATOM 8221 C CA . LEU A 1 10 ? 0.208 -4.196 -1.630 1.00 0.00 10 LEU A CA 11
ATOM 8222 C C . LEU A 1 10 ? 1.078 -5.437 -1.818 1.00 0.00 10 LEU A C 11
ATOM 8223 O O . LEU A 1 10 ? 0.737 -6.534 -1.326 1.00 0.00 10 LEU A O 11
ATOM 8239 N N . GLN A 1 11 ? 2.174 -5.264 -2.520 1.00 0.00 11 GLN A N 11
ATOM 8240 C CA . GLN A 1 11 ? 3.131 -6.334 -2.744 1.00 0.00 11 GLN A CA 11
ATOM 8241 C C . GLN A 1 11 ? 3.661 -6.860 -1.423 1.00 0.00 11 GLN A C 11
ATOM 8242 O O . GLN A 1 11 ? 3.595 -8.061 -1.161 1.00 0.00 11 GLN A O 11
ATOM 8256 N N . GLU A 1 12 ? 4.125 -5.957 -0.572 1.00 0.00 12 GLU A N 11
ATOM 8257 C CA . GLU A 1 12 ? 4.690 -6.338 0.711 1.00 0.00 12 GLU A CA 11
ATOM 8258 C C . GLU A 1 12 ? 3.645 -7.001 1.617 1.00 0.00 12 GLU A C 11
ATOM 8259 O O . GLU A 1 12 ? 3.964 -7.923 2.369 1.00 0.00 12 GLU A O 11
ATOM 8271 N N . CYS A 1 13 ? 2.399 -6.559 1.509 1.00 0.00 13 CYS A N 11
ATOM 8272 C CA . CYS A 1 13 ? 1.303 -7.114 2.292 1.00 0.00 13 CYS A CA 11
ATOM 8273 C C . CYS A 1 13 ? 1.096 -8.579 1.924 1.00 0.00 13 CYS A C 11
ATOM 8274 O O . CYS A 1 13 ? 1.082 -9.453 2.795 1.00 0.00 13 CYS A O 11
ATOM 8281 N N . GLN A 1 14 ? 1.012 -8.867 0.622 1.00 0.00 14 GLN A N 11
ATOM 8282 C CA . GLN A 1 14 ? 0.822 -10.238 0.183 1.00 0.00 14 GLN A CA 11
ATOM 8283 C C . GLN A 1 14 ? 2.076 -11.087 0.415 1.00 0.00 14 GLN A C 11
ATOM 8284 O O . GLN A 1 14 ? 1.972 -12.291 0.656 1.00 0.00 14 GLN A O 11
ATOM 8298 N N . ARG A 1 15 ? 3.251 -10.448 0.375 1.00 0.00 15 ARG A N 11
ATOM 8299 C CA . ARG A 1 15 ? 4.509 -11.109 0.731 1.00 0.00 15 ARG A CA 11
ATOM 8300 C C . ARG A 1 15 ? 4.459 -11.574 2.175 1.00 0.00 15 ARG A C 11
ATOM 8301 O O . ARG A 1 15 ? 4.919 -12.672 2.504 1.00 0.00 15 ARG A O 11
ATOM 8322 N N . ARG A 1 16 ? 3.904 -10.738 3.029 1.00 0.00 16 ARG A N 11
ATOM 8323 C CA . ARG A 1 16 ? 3.711 -11.085 4.421 1.00 0.00 16 ARG A CA 11
ATOM 8324 C C . ARG A 1 16 ? 2.720 -12.203 4.542 1.00 0.00 16 ARG A C 11
ATOM 8325 O O . ARG A 1 16 ? 3.000 -13.209 5.176 1.00 0.00 16 ARG A O 11
ATOM 8346 N N . CYS A 1 17 ? 1.595 -12.042 3.888 1.00 0.00 17 CYS A N 11
ATOM 8347 C CA . CYS A 1 17 ? 0.539 -13.037 3.896 1.00 0.00 17 CYS A CA 11
ATOM 8348 C C . CYS A 1 17 ? 1.026 -14.421 3.509 1.00 0.00 17 CYS A C 11
ATOM 8349 O O . CYS A 1 17 ? 0.625 -15.387 4.101 1.00 0.00 17 CYS A O 11
ATOM 8356 N N . GLN A 1 18 ? 1.915 -14.515 2.545 1.00 0.00 18 GLN A N 11
ATOM 8357 C CA . GLN A 1 18 ? 2.355 -15.830 2.084 1.00 0.00 18 GLN A CA 11
ATOM 8358 C C . GLN A 1 18 ? 3.442 -16.404 2.964 1.00 0.00 18 GLN A C 11
ATOM 8359 O O . GLN A 1 18 ? 3.759 -17.580 2.887 1.00 0.00 18 GLN A O 11
ATOM 8373 N N . SER A 1 19 ? 4.007 -15.582 3.795 1.00 0.00 19 SER A N 11
ATOM 8374 C CA . SER A 1 19 ? 5.029 -16.028 4.676 1.00 0.00 19 SER A CA 11
ATOM 8375 C C . SER A 1 19 ? 4.395 -16.409 6.025 1.00 0.00 19 SER A C 11
ATOM 8376 O O . SER A 1 19 ? 4.804 -17.380 6.675 1.00 0.00 19 SER A O 11
ATOM 8384 N N . GLU A 1 20 ? 3.379 -15.659 6.425 1.00 0.00 20 GLU A N 11
ATOM 8385 C CA . GLU A 1 20 ? 2.713 -15.860 7.695 1.00 0.00 20 GLU A CA 11
ATOM 8386 C C . GLU A 1 20 ? 1.485 -16.778 7.589 1.00 0.00 20 GLU A C 11
ATOM 8387 O O . GLU A 1 20 ? 1.105 -17.411 8.564 1.00 0.00 20 GLU A O 11
ATOM 8399 N N . GLN A 1 21 ? 0.878 -16.848 6.423 1.00 0.00 21 GLN A N 11
ATOM 8400 C CA . GLN A 1 21 ? -0.330 -17.649 6.223 1.00 0.00 21 GLN A CA 11
ATOM 8401 C C . GLN A 1 21 ? -0.143 -18.622 5.061 1.00 0.00 21 GLN A C 11
ATOM 8402 O O . GLN A 1 21 ? 0.795 -18.482 4.264 1.00 0.00 21 GLN A O 11
ATOM 8416 N N . GLN A 1 22 ? -1.040 -19.587 4.957 1.00 0.00 22 GLN A N 11
ATOM 8417 C CA . GLN A 1 22 ? -1.049 -20.532 3.852 1.00 0.00 22 GLN A CA 11
ATOM 8418 C C . GLN A 1 22 ? -2.476 -20.892 3.510 1.00 0.00 22 GLN A C 11
ATOM 8419 O O . GLN A 1 22 ? -3.404 -20.524 4.240 1.00 0.00 22 GLN A O 11
ATOM 8433 N N . GLY A 1 23 ? -2.641 -21.580 2.405 1.00 0.00 23 GLY A N 11
ATOM 8434 C CA . GLY A 1 23 ? -3.931 -22.087 1.984 1.00 0.00 23 GLY A CA 11
ATOM 8435 C C . GLY A 1 23 ? -4.978 -21.012 1.829 1.00 0.00 23 GLY A C 11
ATOM 8436 O O . GLY A 1 23 ? -4.710 -19.941 1.264 1.00 0.00 23 GLY A O 11
ATOM 8440 N N . GLN A 1 24 ? -6.155 -21.266 2.380 1.00 0.00 24 GLN A N 11
ATOM 8441 C CA . GLN A 1 24 ? -7.259 -20.328 2.293 1.00 0.00 24 GLN A CA 11
ATOM 8442 C C . GLN A 1 24 ? -6.942 -19.073 3.092 1.00 0.00 24 GLN A C 11
ATOM 8443 O O . GLN A 1 24 ? -7.397 -17.975 2.756 1.00 0.00 24 GLN A O 11
ATOM 8457 N N . ARG A 1 25 ? -6.147 -19.233 4.153 1.00 0.00 25 ARG A N 11
ATOM 8458 C CA . ARG A 1 25 ? -5.754 -18.114 4.976 1.00 0.00 25 ARG A CA 11
ATOM 8459 C C . ARG A 1 25 ? -4.943 -17.143 4.157 1.00 0.00 25 ARG A C 11
ATOM 8460 O O . ARG A 1 25 ? -5.124 -15.930 4.259 1.00 0.00 25 ARG A O 11
ATOM 8481 N N . LEU A 1 26 ? -4.075 -17.684 3.318 1.00 0.00 26 LEU A N 11
ATOM 8482 C CA . LEU A 1 26 ? -3.298 -16.873 2.420 1.00 0.00 26 LEU A CA 11
ATOM 8483 C C . LEU A 1 26 ? -4.201 -16.222 1.410 1.00 0.00 26 LEU A C 11
ATOM 8484 O O . LEU A 1 26 ? -4.077 -15.021 1.170 1.00 0.00 26 LEU A O 11
ATOM 8500 N N . GLN A 1 27 ? -5.128 -17.002 0.860 1.00 0.00 27 GLN A N 11
ATOM 8501 C CA . GLN A 1 27 ? -6.080 -16.506 -0.126 1.00 0.00 27 GLN A CA 11
ATOM 8502 C C . GLN A 1 27 ? -6.810 -15.281 0.386 1.00 0.00 27 GLN A C 11
ATOM 8503 O O . GLN A 1 27 ? -6.799 -14.241 -0.265 1.00 0.00 27 GLN A O 11
ATOM 8517 N N . GLU A 1 28 ? -7.396 -15.384 1.567 1.00 0.00 28 GLU A N 11
ATOM 8518 C CA . GLU A 1 28 ? -8.096 -14.255 2.133 1.00 0.00 28 GLU A CA 11
ATOM 8519 C C . GLU A 1 28 ? -7.163 -13.123 2.513 1.00 0.00 28 GLU A C 11
ATOM 8520 O O . GLU A 1 28 ? -7.466 -11.974 2.241 1.00 0.00 28 GLU A O 11
ATOM 8532 N N . CYS A 1 29 ? -6.017 -13.446 3.099 1.00 0.00 29 CYS A N 11
ATOM 8533 C CA . CYS A 1 29 ? -5.067 -12.424 3.524 1.00 0.00 29 CYS A CA 11
ATOM 8534 C C . CYS A 1 29 ? -4.625 -11.576 2.330 1.00 0.00 29 CYS A C 11
ATOM 8535 O O . CYS A 1 29 ? -4.726 -10.337 2.367 1.00 0.00 29 CYS A O 11
ATOM 8542 N N . GLN A 1 30 ? -4.187 -12.237 1.251 1.00 0.00 30 GLN A N 11
ATOM 8543 C CA . GLN A 1 30 ? -3.743 -11.516 0.061 1.00 0.00 30 GLN A CA 11
ATOM 8544 C C . GLN A 1 30 ? -4.905 -10.754 -0.576 1.00 0.00 30 GLN A C 11
ATOM 8545 O O . GLN A 1 30 ? -4.736 -9.611 -0.993 1.00 0.00 30 GLN A O 11
ATOM 8559 N N . GLN A 1 31 ? -6.089 -11.379 -0.598 1.00 0.00 31 GLN A N 11
ATOM 8560 C CA . GLN A 1 31 ? -7.302 -10.771 -1.145 1.00 0.00 31 GLN A CA 11
ATOM 8561 C C . GLN A 1 31 ? -7.615 -9.471 -0.428 1.00 0.00 31 GLN A C 11
ATOM 8562 O O . GLN A 1 31 ? -7.903 -8.453 -1.057 1.00 0.00 31 GLN A O 11
ATOM 8576 N N . ARG A 1 32 ? -7.519 -9.505 0.883 1.00 0.00 32 ARG A N 11
ATOM 8577 C CA . ARG A 1 32 ? -7.804 -8.355 1.716 1.00 0.00 32 ARG A CA 11
ATOM 8578 C C . ARG A 1 32 ? -6.797 -7.244 1.489 1.00 0.00 32 ARG A C 11
ATOM 8579 O O . ARG A 1 32 ? -7.168 -6.061 1.464 1.00 0.00 32 ARG A O 11
ATOM 8600 N N . CYS A 1 33 ? -5.538 -7.614 1.263 1.00 0.00 33 CYS A N 11
ATOM 8601 C CA . CYS A 1 33 ? -4.511 -6.633 0.922 1.00 0.00 33 CYS A CA 11
ATOM 8602 C C . CYS A 1 33 ? -4.839 -6.009 -0.435 1.00 0.00 33 CYS A C 11
ATOM 8603 O O . CYS A 1 33 ? -4.666 -4.799 -0.638 1.00 0.00 33 CYS A O 11
ATOM 8610 N N . GLN A 1 34 ? -5.340 -6.838 -1.363 1.00 0.00 34 GLN A N 11
ATOM 8611 C CA . GLN A 1 34 ? -5.726 -6.376 -2.694 1.00 0.00 34 GLN A CA 11
ATOM 8612 C C . GLN A 1 34 ? -6.901 -5.432 -2.609 1.00 0.00 34 GLN A C 11
ATOM 8613 O O . GLN A 1 34 ? -6.964 -4.460 -3.358 1.00 0.00 34 GLN A O 11
ATOM 8627 N N . GLN A 1 35 ? -7.837 -5.727 -1.695 1.00 0.00 35 GLN A N 11
ATOM 8628 C CA . GLN A 1 35 ? -8.996 -4.860 -1.465 1.00 0.00 35 GLN A CA 11
ATOM 8629 C C . GLN A 1 35 ? -8.498 -3.490 -1.057 1.00 0.00 35 GLN A C 11
ATOM 8630 O O . GLN A 1 35 ? -8.903 -2.481 -1.613 1.00 0.00 35 GLN A O 11
ATOM 8644 N N . GLU A 1 36 ? -7.578 -3.485 -0.106 1.00 0.00 36 GLU A N 11
ATOM 8645 C CA . GLU A 1 36 ? -6.941 -2.275 0.380 1.00 0.00 36 GLU A CA 11
ATOM 8646 C C . GLU A 1 36 ? -6.261 -1.511 -0.742 1.00 0.00 36 GLU A C 11
ATOM 8647 O O . GLU A 1 36 ? -6.337 -0.284 -0.805 1.00 0.00 36 GLU A O 11
ATOM 8659 N N . TYR A 1 37 ? -5.581 -2.227 -1.615 1.00 0.00 37 TYR A N 11
ATOM 8660 C CA . TYR A 1 37 ? -4.975 -1.600 -2.772 1.00 0.00 37 TYR A CA 11
ATOM 8661 C C . TYR A 1 37 ? -6.023 -1.005 -3.707 1.00 0.00 37 TYR A C 11
ATOM 8662 O O . TYR A 1 37 ? -5.837 0.076 -4.200 1.00 0.00 37 TYR A O 11
ATOM 8680 N N . GLN A 1 38 ? -7.127 -1.708 -3.928 1.00 0.00 38 GLN A N 11
ATOM 8681 C CA . GLN A 1 38 ? -8.216 -1.188 -4.779 1.00 0.00 38 GLN A CA 11
ATOM 8682 C C . GLN A 1 38 ? -8.771 0.099 -4.198 1.00 0.00 38 GLN A C 11
ATOM 8683 O O . GLN A 1 38 ? -9.162 1.011 -4.923 1.00 0.00 38 GLN A O 11
ATOM 8697 N N . ARG A 1 39 ? -8.786 0.162 -2.898 1.00 0.00 39 ARG A N 11
ATOM 8698 C CA . ARG A 1 39 ? -9.251 1.319 -2.187 1.00 0.00 39 ARG A CA 11
ATOM 8699 C C . ARG A 1 39 ? -8.247 2.481 -2.350 1.00 0.00 39 ARG A C 11
ATOM 8700 O O . ARG A 1 39 ? -8.617 3.572 -2.787 1.00 0.00 39 ARG A O 11
ATOM 8721 N N . GLU A 1 40 ? -6.969 2.201 -2.109 1.00 0.00 40 GLU A N 11
ATOM 8722 C CA . GLU A 1 40 ? -5.925 3.237 -2.155 1.00 0.00 40 GLU A CA 11
ATOM 8723 C C . GLU A 1 40 ? -5.287 3.425 -3.539 1.00 0.00 40 GLU A C 11
ATOM 8724 O O . GLU A 1 40 ? -4.295 4.154 -3.684 1.00 0.00 40 GLU A O 11
ATOM 8736 N N . LYS A 1 41 ? -5.827 2.768 -4.552 1.00 0.00 41 LYS A N 11
ATOM 8737 C CA . LYS A 1 41 ? -5.358 3.001 -5.910 1.00 0.00 41 LYS A CA 11
ATOM 8738 C C . LYS A 1 41 ? -6.048 4.241 -6.422 1.00 0.00 41 LYS A C 11
ATOM 8739 O O . LYS A 1 41 ? -5.593 4.903 -7.359 1.00 0.00 41 LYS A O 11
ATOM 8758 N N . GLY A 1 42 ? -7.154 4.542 -5.772 1.00 0.00 42 GLY A N 11
ATOM 8759 C CA . GLY A 1 42 ? -7.885 5.727 -6.041 1.00 0.00 42 GLY A CA 11
ATOM 8760 C C . GLY A 1 42 ? -7.240 6.877 -5.317 1.00 0.00 42 GLY A C 11
ATOM 8761 O O . GLY A 1 42 ? -6.310 6.668 -4.526 1.00 0.00 42 GLY A O 11
ATOM 8765 N N . GLN A 1 43 ? -7.717 8.063 -5.541 1.00 0.00 43 GLN A N 11
ATOM 8766 C CA . GLN A 1 43 ? -7.088 9.227 -4.975 1.00 0.00 43 GLN A CA 11
ATOM 8767 C C . GLN A 1 43 ? -7.370 9.426 -3.480 1.00 0.00 43 GLN A C 11
ATOM 8768 O O . GLN A 1 43 ? -8.395 9.963 -3.080 1.00 0.00 43 GLN A O 11
ATOM 8782 N N . HIS A 1 44 ? -6.492 8.893 -2.675 1.00 0.00 44 HIS A N 11
ATOM 8783 C CA . HIS A 1 44 ? -6.471 9.179 -1.250 1.00 0.00 44 HIS A CA 11
ATOM 8784 C C . HIS A 1 44 ? -5.624 10.402 -1.051 1.00 0.00 44 HIS A C 11
ATOM 8785 O O . HIS A 1 44 ? -5.824 11.184 -0.121 1.00 0.00 44 HIS A O 11
ATOM 8799 N N . GLN A 1 45 ? -4.673 10.563 -1.953 1.00 0.00 45 GLN A N 11
ATOM 8800 C CA . GLN A 1 45 ? -3.851 11.740 -2.010 1.00 0.00 45 GLN A CA 11
ATOM 8801 C C . GLN A 1 45 ? -4.721 12.852 -2.578 1.00 0.00 45 GLN A C 11
ATOM 8802 O O . GLN A 1 45 ? -5.204 12.749 -3.722 1.00 0.00 45 GLN A O 11
ATOM 8816 N N . GLY A 1 46 ? -4.965 13.862 -1.774 1.00 0.00 46 GLY A N 11
ATOM 8817 C CA . GLY A 1 46 ? -5.837 14.943 -2.156 1.00 0.00 46 GLY A CA 11
ATOM 8818 C C . GLY A 1 46 ? -5.285 15.773 -3.280 1.00 0.00 46 GLY A C 11
ATOM 8819 O O . GLY A 1 46 ? -4.244 16.424 -3.126 1.00 0.00 46 GLY A O 11
ATOM 8823 N N . GLU A 1 47 ? -5.965 15.737 -4.396 1.00 0.00 47 GLU A N 11
ATOM 8824 C CA . GLU A 1 47 ? -5.601 16.495 -5.560 1.00 0.00 47 GLU A CA 11
ATOM 8825 C C . GLU A 1 47 ? -6.498 17.707 -5.607 1.00 0.00 47 GLU A C 11
ATOM 8826 O O . GLU A 1 47 ? -7.492 17.746 -6.339 1.00 0.00 47 GLU A O 11
ATOM 8838 N N . THR A 1 48 ? -6.218 18.629 -4.748 1.00 0.00 48 THR A N 11
ATOM 8839 C CA . THR A 1 48 ? -7.027 19.797 -4.605 1.00 0.00 48 THR A CA 11
ATOM 8840 C C . THR A 1 48 ? -6.505 20.920 -5.510 1.00 0.00 48 THR A C 11
ATOM 8841 O O . THR A 1 48 ? -7.273 21.732 -6.034 1.00 0.00 48 THR A O 11
ATOM 8852 N N . ASN A 1 49 ? -5.218 20.926 -5.727 1.00 0.00 49 ASN A N 11
ATOM 8853 C CA . ASN A 1 49 ? -4.599 21.924 -6.563 1.00 0.00 49 ASN A CA 11
ATOM 8854 C C . ASN A 1 49 ? -3.331 21.357 -7.147 1.00 0.00 49 ASN A C 11
ATOM 8855 O O . ASN A 1 49 ? -3.346 20.957 -8.322 1.00 0.00 49 ASN A O 11
ATOM 8867 N N . ARG A 1 1 ? 8.273 1.640 -14.893 1.00 0.00 1 ARG A N 12
ATOM 8868 C CA . ARG A 1 1 ? 8.480 0.918 -13.646 1.00 0.00 1 ARG A CA 12
ATOM 8869 C C . ARG A 1 1 ? 8.555 1.911 -12.504 1.00 0.00 1 ARG A C 12
ATOM 8870 O O . ARG A 1 1 ? 8.362 3.111 -12.712 1.00 0.00 1 ARG A O 12
ATOM 8893 N N . GLY A 1 2 ? 8.825 1.424 -11.318 1.00 0.00 2 GLY A N 12
ATOM 8894 C CA . GLY A 1 2 ? 8.869 2.266 -10.165 1.00 0.00 2 GLY A CA 12
ATOM 8895 C C . GLY A 1 2 ? 7.576 2.137 -9.405 1.00 0.00 2 GLY A C 12
ATOM 8896 O O . GLY A 1 2 ? 6.588 2.794 -9.759 1.00 0.00 2 GLY A O 12
ATOM 8900 N N . PRO A 1 3 ? 7.520 1.272 -8.380 1.00 0.00 3 PRO A N 12
ATOM 8901 C CA . PRO A 1 3 ? 6.295 1.024 -7.628 1.00 0.00 3 PRO A CA 12
ATOM 8902 C C . PRO A 1 3 ? 5.862 2.243 -6.841 1.00 0.00 3 PRO A C 12
ATOM 8903 O O . PRO A 1 3 ? 6.685 2.954 -6.232 1.00 0.00 3 PRO A O 12
ATOM 8914 N N . ASP A 1 4 ? 4.593 2.492 -6.858 1.00 0.00 4 ASP A N 12
ATOM 8915 C CA . ASP A 1 4 ? 4.035 3.633 -6.173 1.00 0.00 4 ASP A CA 12
ATOM 8916 C C . ASP A 1 4 ? 3.921 3.322 -4.668 1.00 0.00 4 ASP A C 12
ATOM 8917 O O . ASP A 1 4 ? 4.196 2.188 -4.250 1.00 0.00 4 ASP A O 12
ATOM 8926 N N . LYS A 1 5 ? 3.514 4.290 -3.875 1.00 0.00 5 LYS A N 12
ATOM 8927 C CA . LYS A 1 5 ? 3.533 4.183 -2.420 1.00 0.00 5 LYS A CA 12
ATOM 8928 C C . LYS A 1 5 ? 2.619 3.079 -1.887 1.00 0.00 5 LYS A C 12
ATOM 8929 O O . LYS A 1 5 ? 3.093 2.142 -1.212 1.00 0.00 5 LYS A O 12
ATOM 8948 N N . SER A 1 6 ? 1.346 3.134 -2.229 1.00 0.00 6 SER A N 12
ATOM 8949 C CA . SER A 1 6 ? 0.406 2.148 -1.741 1.00 0.00 6 SER A CA 12
ATOM 8950 C C . SER A 1 6 ? 0.676 0.801 -2.388 1.00 0.00 6 SER A C 12
ATOM 8951 O O . SER A 1 6 ? 0.471 -0.245 -1.773 1.00 0.00 6 SER A O 12
ATOM 8959 N N . TYR A 1 7 ? 1.171 0.834 -3.617 1.00 0.00 7 TYR A N 12
ATOM 8960 C CA . TYR A 1 7 ? 1.487 -0.369 -4.344 1.00 0.00 7 TYR A CA 12
ATOM 8961 C C . TYR A 1 7 ? 2.639 -1.114 -3.675 1.00 0.00 7 TYR A C 12
ATOM 8962 O O . TYR A 1 7 ? 2.634 -2.341 -3.602 1.00 0.00 7 TYR A O 12
ATOM 8980 N N . LYS A 1 8 ? 3.606 -0.366 -3.175 1.00 0.00 8 LYS A N 12
ATOM 8981 C CA . LYS A 1 8 ? 4.732 -0.928 -2.454 1.00 0.00 8 LYS A CA 12
ATOM 8982 C C . LYS A 1 8 ? 4.237 -1.636 -1.193 1.00 0.00 8 LYS A C 12
ATOM 8983 O O . LYS A 1 8 ? 4.618 -2.769 -0.913 1.00 0.00 8 LYS A O 12
ATOM 9002 N N . ARG A 1 9 ? 3.354 -0.969 -0.469 1.00 0.00 9 ARG A N 12
ATOM 9003 C CA . ARG A 1 9 ? 2.795 -1.513 0.762 1.00 0.00 9 ARG A CA 12
ATOM 9004 C C . ARG A 1 9 ? 1.904 -2.727 0.472 1.00 0.00 9 ARG A C 12
ATOM 9005 O O . ARG A 1 9 ? 1.811 -3.649 1.289 1.00 0.00 9 ARG A O 12
ATOM 9026 N N . LEU A 1 10 ? 1.278 -2.717 -0.694 1.00 0.00 10 LEU A N 12
ATOM 9027 C CA . LEU A 1 10 ? 0.462 -3.822 -1.179 1.00 0.00 10 LEU A CA 12
ATOM 9028 C C . LEU A 1 10 ? 1.328 -5.067 -1.369 1.00 0.00 10 LEU A C 12
ATOM 9029 O O . LEU A 1 10 ? 0.950 -6.173 -0.930 1.00 0.00 10 LEU A O 12
ATOM 9045 N N . GLN A 1 11 ? 2.469 -4.881 -2.024 1.00 0.00 11 GLN A N 12
ATOM 9046 C CA . GLN A 1 11 ? 3.452 -5.954 -2.216 1.00 0.00 11 GLN A CA 12
ATOM 9047 C C . GLN A 1 11 ? 3.823 -6.529 -0.865 1.00 0.00 11 GLN A C 12
ATOM 9048 O O . GLN A 1 11 ? 3.699 -7.726 -0.640 1.00 0.00 11 GLN A O 12
ATOM 9062 N N . GLU A 1 12 ? 4.220 -5.639 0.046 1.00 0.00 12 GLU A N 12
ATOM 9063 C CA . GLU A 1 12 ? 4.595 -6.004 1.409 1.00 0.00 12 GLU A CA 12
ATOM 9064 C C . GLU A 1 12 ? 3.508 -6.824 2.087 1.00 0.00 12 GLU A C 12
ATOM 9065 O O . GLU A 1 12 ? 3.781 -7.894 2.616 1.00 0.00 12 GLU A O 12
ATOM 9077 N N . CYS A 1 13 ? 2.281 -6.335 2.017 1.00 0.00 13 CYS A N 12
ATOM 9078 C CA . CYS A 1 13 ? 1.145 -6.982 2.657 1.00 0.00 13 CYS A CA 12
ATOM 9079 C C . CYS A 1 13 ? 0.996 -8.424 2.168 1.00 0.00 13 CYS A C 12
ATOM 9080 O O . CYS A 1 13 ? 0.988 -9.363 2.970 1.00 0.00 13 CYS A O 12
ATOM 9087 N N . GLN A 1 14 ? 0.967 -8.616 0.851 1.00 0.00 14 GLN A N 12
ATOM 9088 C CA . GLN A 1 14 ? 0.753 -9.949 0.312 1.00 0.00 14 GLN A CA 12
ATOM 9089 C C . GLN A 1 14 ? 1.988 -10.838 0.455 1.00 0.00 14 GLN A C 12
ATOM 9090 O O . GLN A 1 14 ? 1.861 -12.038 0.657 1.00 0.00 14 GLN A O 12
ATOM 9104 N N . ARG A 1 15 ? 3.176 -10.248 0.382 1.00 0.00 15 ARG A N 12
ATOM 9105 C CA . ARG A 1 15 ? 4.413 -10.992 0.572 1.00 0.00 15 ARG A CA 12
ATOM 9106 C C . ARG A 1 15 ? 4.530 -11.500 1.994 1.00 0.00 15 ARG A C 12
ATOM 9107 O O . ARG A 1 15 ? 5.196 -12.516 2.262 1.00 0.00 15 ARG A O 12
ATOM 9128 N N . ARG A 1 16 ? 3.891 -10.804 2.901 1.00 0.00 16 ARG A N 12
ATOM 9129 C CA . ARG A 1 16 ? 3.790 -11.271 4.253 1.00 0.00 16 ARG A CA 12
ATOM 9130 C C . ARG A 1 16 ? 2.789 -12.388 4.316 1.00 0.00 16 ARG A C 12
ATOM 9131 O O . ARG A 1 16 ? 3.056 -13.417 4.911 1.00 0.00 16 ARG A O 12
ATOM 9152 N N . CYS A 1 17 ? 1.651 -12.196 3.666 1.00 0.00 17 CYS A N 12
ATOM 9153 C CA . CYS A 1 17 ? 0.600 -13.216 3.599 1.00 0.00 17 CYS A CA 12
ATOM 9154 C C . CYS A 1 17 ? 1.151 -14.549 3.117 1.00 0.00 17 CYS A C 12
ATOM 9155 O O . CYS A 1 17 ? 0.827 -15.579 3.661 1.00 0.00 17 CYS A O 12
ATOM 9162 N N . GLN A 1 18 ? 2.029 -14.507 2.127 1.00 0.00 18 GLN A N 12
ATOM 9163 C CA . GLN A 1 18 ? 2.611 -15.715 1.542 1.00 0.00 18 GLN A CA 12
ATOM 9164 C C . GLN A 1 18 ? 3.575 -16.415 2.504 1.00 0.00 18 GLN A C 12
ATOM 9165 O O . GLN A 1 18 ? 3.942 -17.574 2.303 1.00 0.00 18 GLN A O 12
ATOM 9179 N N . SER A 1 19 ? 3.953 -15.729 3.545 1.00 0.00 19 SER A N 12
ATOM 9180 C CA . SER A 1 19 ? 4.896 -16.249 4.493 1.00 0.00 19 SER A CA 12
ATOM 9181 C C . SER A 1 19 ? 4.193 -16.601 5.823 1.00 0.00 19 SER A C 12
ATOM 9182 O O . SER A 1 19 ? 4.373 -17.696 6.367 1.00 0.00 19 SER A O 12
ATOM 9190 N N . GLU A 1 20 ? 3.373 -15.682 6.315 1.00 0.00 20 GLU A N 12
ATOM 9191 C CA . GLU A 1 20 ? 2.679 -15.836 7.579 1.00 0.00 20 GLU A CA 12
ATOM 9192 C C . GLU A 1 20 ? 1.404 -16.663 7.450 1.00 0.00 20 GLU A C 12
ATOM 9193 O O . GLU A 1 20 ? 0.952 -17.261 8.428 1.00 0.00 20 GLU A O 12
ATOM 9205 N N . GLN A 1 21 ? 0.817 -16.695 6.269 1.00 0.00 21 GLN A N 12
ATOM 9206 C CA . GLN A 1 21 ? -0.432 -17.406 6.071 1.00 0.00 21 GLN A CA 12
ATOM 9207 C C . GLN A 1 21 ? -0.250 -18.492 5.018 1.00 0.00 21 GLN A C 12
ATOM 9208 O O . GLN A 1 21 ? 0.706 -18.451 4.234 1.00 0.00 21 GLN A O 12
ATOM 9222 N N . GLN A 1 22 ? -1.141 -19.456 5.010 1.00 0.00 22 GLN A N 12
ATOM 9223 C CA . GLN A 1 22 ? -1.127 -20.513 4.022 1.00 0.00 22 GLN A CA 12
ATOM 9224 C C . GLN A 1 22 ? -2.539 -20.966 3.745 1.00 0.00 22 GLN A C 12
ATOM 9225 O O . GLN A 1 22 ? -3.453 -20.642 4.500 1.00 0.00 22 GLN A O 12
ATOM 9239 N N . GLY A 1 23 ? -2.704 -21.679 2.664 1.00 0.00 23 GLY A N 12
ATOM 9240 C CA . GLY A 1 23 ? -3.994 -22.214 2.275 1.00 0.00 23 GLY A CA 12
ATOM 9241 C C . GLY A 1 23 ? -5.043 -21.141 2.089 1.00 0.00 23 GLY A C 12
ATOM 9242 O O . GLY A 1 23 ? -4.797 -20.126 1.424 1.00 0.00 23 GLY A O 12
ATOM 9246 N N . GLN A 1 24 ? -6.181 -21.323 2.735 1.00 0.00 24 GLN A N 12
ATOM 9247 C CA . GLN A 1 24 ? -7.286 -20.391 2.610 1.00 0.00 24 GLN A CA 12
ATOM 9248 C C . GLN A 1 24 ? -6.959 -19.109 3.329 1.00 0.00 24 GLN A C 12
ATOM 9249 O O . GLN A 1 24 ? -7.374 -18.042 2.912 1.00 0.00 24 GLN A O 12
ATOM 9263 N N . ARG A 1 25 ? -6.161 -19.224 4.387 1.00 0.00 25 ARG A N 12
ATOM 9264 C CA . ARG A 1 25 ? -5.709 -18.077 5.158 1.00 0.00 25 ARG A CA 12
ATOM 9265 C C . ARG A 1 25 ? -4.923 -17.135 4.263 1.00 0.00 25 ARG A C 12
ATOM 9266 O O . ARG A 1 25 ? -5.056 -15.919 4.347 1.00 0.00 25 ARG A O 12
ATOM 9287 N N . LEU A 1 26 ? -4.117 -17.717 3.391 1.00 0.00 26 LEU A N 12
ATOM 9288 C CA . LEU A 1 26 ? -3.359 -16.955 2.427 1.00 0.00 26 LEU A CA 12
ATOM 9289 C C . LEU A 1 26 ? -4.280 -16.307 1.426 1.00 0.00 26 LEU A C 12
ATOM 9290 O O . LEU A 1 26 ? -4.152 -15.115 1.161 1.00 0.00 26 LEU A O 12
ATOM 9306 N N . GLN A 1 27 ? -5.224 -17.080 0.911 1.00 0.00 27 GLN A N 12
ATOM 9307 C CA . GLN A 1 27 ? -6.187 -16.594 -0.072 1.00 0.00 27 GLN A CA 12
ATOM 9308 C C . GLN A 1 27 ? -6.952 -15.392 0.480 1.00 0.00 27 GLN A C 12
ATOM 9309 O O . GLN A 1 27 ? -7.093 -14.370 -0.196 1.00 0.00 27 GLN A O 12
ATOM 9323 N N . GLU A 1 28 ? -7.404 -15.518 1.709 1.00 0.00 28 GLU A N 12
ATOM 9324 C CA . GLU A 1 28 ? -8.103 -14.452 2.405 1.00 0.00 28 GLU A CA 12
ATOM 9325 C C . GLU A 1 28 ? -7.199 -13.243 2.628 1.00 0.00 28 GLU A C 12
ATOM 9326 O O . GLU A 1 28 ? -7.606 -12.097 2.394 1.00 0.00 28 GLU A O 12
ATOM 9338 N N . CYS A 1 29 ? -5.984 -13.506 3.067 1.00 0.00 29 CYS A N 12
ATOM 9339 C CA . CYS A 1 29 ? -5.022 -12.464 3.392 1.00 0.00 29 CYS A CA 12
ATOM 9340 C C . CYS A 1 29 ? -4.649 -11.650 2.153 1.00 0.00 29 CYS A C 12
ATOM 9341 O O . CYS A 1 29 ? -4.834 -10.422 2.133 1.00 0.00 29 CYS A O 12
ATOM 9348 N N . GLN A 1 30 ? -4.176 -12.337 1.096 1.00 0.00 30 GLN A N 12
ATOM 9349 C CA . GLN A 1 30 ? -3.731 -11.663 -0.129 1.00 0.00 30 GLN A CA 12
ATOM 9350 C C . GLN A 1 30 ? -4.861 -10.848 -0.750 1.00 0.00 30 GLN A C 12
ATOM 9351 O O . GLN A 1 30 ? -4.640 -9.724 -1.211 1.00 0.00 30 GLN A O 12
ATOM 9365 N N . GLN A 1 31 ? -6.071 -11.407 -0.719 1.00 0.00 31 GLN A N 12
ATOM 9366 C CA . GLN A 1 31 ? -7.241 -10.763 -1.272 1.00 0.00 31 GLN A CA 12
ATOM 9367 C C . GLN A 1 31 ? -7.507 -9.458 -0.562 1.00 0.00 31 GLN A C 12
ATOM 9368 O O . GLN A 1 31 ? -7.658 -8.432 -1.200 1.00 0.00 31 GLN A O 12
ATOM 9382 N N . ARG A 1 32 ? -7.503 -9.494 0.759 1.00 0.00 32 ARG A N 12
ATOM 9383 C CA . ARG A 1 32 ? -7.760 -8.308 1.547 1.00 0.00 32 ARG A CA 12
ATOM 9384 C C . ARG A 1 32 ? -6.705 -7.242 1.364 1.00 0.00 32 ARG A C 12
ATOM 9385 O O . ARG A 1 32 ? -7.035 -6.066 1.330 1.00 0.00 32 ARG A O 12
ATOM 9406 N N . CYS A 1 33 ? -5.458 -7.650 1.187 1.00 0.00 33 CYS A N 12
ATOM 9407 C CA . CYS A 1 33 ? -4.396 -6.693 0.883 1.00 0.00 33 CYS A CA 12
ATOM 9408 C C . CYS A 1 33 ? -4.693 -5.997 -0.449 1.00 0.00 33 CYS A C 12
ATOM 9409 O O . CYS A 1 33 ? -4.562 -4.777 -0.569 1.00 0.00 33 CYS A O 12
ATOM 9416 N N . GLN A 1 34 ? -5.136 -6.781 -1.436 1.00 0.00 34 GLN A N 12
ATOM 9417 C CA . GLN A 1 34 ? -5.474 -6.248 -2.749 1.00 0.00 34 GLN A CA 12
ATOM 9418 C C . GLN A 1 34 ? -6.684 -5.333 -2.658 1.00 0.00 34 GLN A C 12
ATOM 9419 O O . GLN A 1 34 ? -6.713 -4.275 -3.273 1.00 0.00 34 GLN A O 12
ATOM 9433 N N . GLN A 1 35 ? -7.668 -5.746 -1.863 1.00 0.00 35 GLN A N 12
ATOM 9434 C CA . GLN A 1 35 ? -8.875 -4.960 -1.638 1.00 0.00 35 GLN A CA 12
ATOM 9435 C C . GLN A 1 35 ? -8.520 -3.618 -1.038 1.00 0.00 35 GLN A C 12
ATOM 9436 O O . GLN A 1 35 ? -9.034 -2.583 -1.461 1.00 0.00 35 GLN A O 12
ATOM 9450 N N . GLU A 1 36 ? -7.616 -3.640 -0.065 1.00 0.00 36 GLU A N 12
ATOM 9451 C CA . GLU A 1 36 ? -7.109 -2.428 0.531 1.00 0.00 36 GLU A CA 12
ATOM 9452 C C . GLU A 1 36 ? -6.455 -1.557 -0.517 1.00 0.00 36 GLU A C 12
ATOM 9453 O O . GLU A 1 36 ? -6.795 -0.377 -0.633 1.00 0.00 36 GLU A O 12
ATOM 9465 N N . TYR A 1 37 ? -5.553 -2.144 -1.300 1.00 0.00 37 TYR A N 12
ATOM 9466 C CA . TYR A 1 37 ? -4.877 -1.443 -2.386 1.00 0.00 37 TYR A CA 12
ATOM 9467 C C . TYR A 1 37 ? -5.857 -0.793 -3.369 1.00 0.00 37 TYR A C 12
ATOM 9468 O O . TYR A 1 37 ? -5.636 0.325 -3.796 1.00 0.00 37 TYR A O 12
ATOM 9486 N N . GLN A 1 38 ? -6.934 -1.485 -3.704 1.00 0.00 38 GLN A N 12
ATOM 9487 C CA . GLN A 1 38 ? -7.951 -0.941 -4.619 1.00 0.00 38 GLN A CA 12
ATOM 9488 C C . GLN A 1 38 ? -8.558 0.335 -4.059 1.00 0.00 38 GLN A C 12
ATOM 9489 O O . GLN A 1 38 ? -8.894 1.257 -4.796 1.00 0.00 38 GLN A O 12
ATOM 9503 N N . ARG A 1 39 ? -8.656 0.395 -2.762 1.00 0.00 39 ARG A N 12
ATOM 9504 C CA . ARG A 1 39 ? -9.249 1.528 -2.093 1.00 0.00 39 ARG A CA 12
ATOM 9505 C C . ARG A 1 39 ? -8.244 2.663 -1.947 1.00 0.00 39 ARG A C 12
ATOM 9506 O O . ARG A 1 39 ? -8.614 3.822 -1.991 1.00 0.00 39 ARG A O 12
ATOM 9527 N N . GLU A 1 40 ? -6.971 2.322 -1.826 1.00 0.00 40 GLU A N 12
ATOM 9528 C CA . GLU A 1 40 ? -5.924 3.313 -1.594 1.00 0.00 40 GLU A CA 12
ATOM 9529 C C . GLU A 1 40 ? -4.978 3.450 -2.795 1.00 0.00 40 GLU A C 12
ATOM 9530 O O . GLU A 1 40 ? -3.841 3.903 -2.650 1.00 0.00 40 GLU A O 12
ATOM 9542 N N . LYS A 1 41 ? -5.480 3.132 -3.979 1.00 0.00 41 LYS A N 12
ATOM 9543 C CA . LYS A 1 41 ? -4.679 3.135 -5.228 1.00 0.00 41 LYS A CA 12
ATOM 9544 C C . LYS A 1 41 ? -4.185 4.524 -5.648 1.00 0.00 41 LYS A C 12
ATOM 9545 O O . LYS A 1 41 ? -3.378 4.659 -6.568 1.00 0.00 41 LYS A O 12
ATOM 9564 N N . GLY A 1 42 ? -4.698 5.519 -5.016 1.00 0.00 42 GLY A N 12
ATOM 9565 C CA . GLY A 1 42 ? -4.342 6.884 -5.321 1.00 0.00 42 GLY A CA 12
ATOM 9566 C C . GLY A 1 42 ? -5.521 7.739 -5.076 1.00 0.00 42 GLY A C 12
ATOM 9567 O O . GLY A 1 42 ? -5.419 8.876 -4.631 1.00 0.00 42 GLY A O 12
ATOM 9571 N N . GLN A 1 43 ? -6.654 7.173 -5.373 1.00 0.00 43 GLN A N 12
ATOM 9572 C CA . GLN A 1 43 ? -7.922 7.764 -5.073 1.00 0.00 43 GLN A CA 12
ATOM 9573 C C . GLN A 1 43 ? -8.201 7.402 -3.636 1.00 0.00 43 GLN A C 12
ATOM 9574 O O . GLN A 1 43 ? -7.703 6.350 -3.184 1.00 0.00 43 GLN A O 12
ATOM 9588 N N . HIS A 1 44 ? -8.925 8.262 -2.907 1.00 0.00 44 HIS A N 12
ATOM 9589 C CA . HIS A 1 44 ? -9.264 8.056 -1.476 1.00 0.00 44 HIS A CA 12
ATOM 9590 C C . HIS A 1 44 ? -8.022 8.284 -0.593 1.00 0.00 44 HIS A C 12
ATOM 9591 O O . HIS A 1 44 ? -8.022 9.147 0.290 1.00 0.00 44 HIS A O 12
ATOM 9605 N N . GLN A 1 45 ? -6.977 7.540 -0.855 1.00 0.00 45 GLN A N 12
ATOM 9606 C CA . GLN A 1 45 ? -5.744 7.670 -0.137 1.00 0.00 45 GLN A CA 12
ATOM 9607 C C . GLN A 1 45 ? -4.632 8.071 -1.097 1.00 0.00 45 GLN A C 12
ATOM 9608 O O . GLN A 1 45 ? -4.000 7.216 -1.738 1.00 0.00 45 GLN A O 12
ATOM 9622 N N . GLY A 1 46 ? -4.449 9.346 -1.249 1.00 0.00 46 GLY A N 12
ATOM 9623 C CA . GLY A 1 46 ? -3.387 9.847 -2.073 1.00 0.00 46 GLY A CA 12
ATOM 9624 C C . GLY A 1 46 ? -2.466 10.710 -1.266 1.00 0.00 46 GLY A C 12
ATOM 9625 O O . GLY A 1 46 ? -1.713 10.208 -0.445 1.00 0.00 46 GLY A O 12
ATOM 9629 N N . GLU A 1 47 ? -2.604 12.017 -1.411 1.00 0.00 47 GLU A N 12
ATOM 9630 C CA . GLU A 1 47 ? -1.749 12.987 -0.710 1.00 0.00 47 GLU A CA 12
ATOM 9631 C C . GLU A 1 47 ? -2.038 13.039 0.793 1.00 0.00 47 GLU A C 12
ATOM 9632 O O . GLU A 1 47 ? -1.309 13.666 1.563 1.00 0.00 47 GLU A O 12
ATOM 9644 N N . THR A 1 48 ? -3.080 12.364 1.184 1.00 0.00 48 THR A N 12
ATOM 9645 C CA . THR A 1 48 ? -3.474 12.254 2.568 1.00 0.00 48 THR A CA 12
ATOM 9646 C C . THR A 1 48 ? -2.552 11.249 3.288 1.00 0.00 48 THR A C 12
ATOM 9647 O O . THR A 1 48 ? -2.454 11.242 4.519 1.00 0.00 48 THR A O 12
ATOM 9658 N N . ASN A 1 49 ? -1.862 10.436 2.512 1.00 0.00 49 ASN A N 12
ATOM 9659 C CA . ASN A 1 49 ? -0.988 9.423 3.044 1.00 0.00 49 ASN A CA 12
ATOM 9660 C C . ASN A 1 49 ? 0.429 9.912 3.001 1.00 0.00 49 ASN A C 12
ATOM 9661 O O . ASN A 1 49 ? 0.943 10.335 4.043 1.00 0.00 49 ASN A O 12
ATOM 9673 N N . ARG A 1 1 ? 11.907 6.898 -3.312 1.00 0.00 1 ARG A N 13
ATOM 9674 C CA . ARG A 1 1 ? 11.625 6.443 -4.681 1.00 0.00 1 ARG A CA 13
ATOM 9675 C C . ARG A 1 1 ? 10.870 5.130 -4.644 1.00 0.00 1 ARG A C 13
ATOM 9676 O O . ARG A 1 1 ? 11.081 4.315 -3.738 1.00 0.00 1 ARG A O 13
ATOM 9699 N N . GLY A 1 2 ? 9.998 4.925 -5.605 1.00 0.00 2 GLY A N 13
ATOM 9700 C CA . GLY A 1 2 ? 9.224 3.718 -5.667 1.00 0.00 2 GLY A CA 13
ATOM 9701 C C . GLY A 1 2 ? 7.896 3.956 -6.354 1.00 0.00 2 GLY A C 13
ATOM 9702 O O . GLY A 1 2 ? 7.676 5.039 -6.904 1.00 0.00 2 GLY A O 13
ATOM 9706 N N . PRO A 1 3 ? 6.997 2.970 -6.353 1.00 0.00 3 PRO A N 13
ATOM 9707 C CA . PRO A 1 3 ? 5.680 3.105 -6.958 1.00 0.00 3 PRO A CA 13
ATOM 9708 C C . PRO A 1 3 ? 4.656 3.695 -5.982 1.00 0.00 3 PRO A C 13
ATOM 9709 O O . PRO A 1 3 ? 5.025 4.311 -4.964 1.00 0.00 3 PRO A O 13
ATOM 9720 N N . ASP A 1 4 ? 3.386 3.524 -6.320 1.00 0.00 4 ASP A N 13
ATOM 9721 C CA . ASP A 1 4 ? 2.259 3.952 -5.489 1.00 0.00 4 ASP A CA 13
ATOM 9722 C C . ASP A 1 4 ? 2.394 3.382 -4.102 1.00 0.00 4 ASP A C 13
ATOM 9723 O O . ASP A 1 4 ? 2.751 2.206 -3.954 1.00 0.00 4 ASP A O 13
ATOM 9732 N N . LYS A 1 5 ? 2.090 4.177 -3.093 1.00 0.00 5 LYS A N 13
ATOM 9733 C CA . LYS A 1 5 ? 2.088 3.709 -1.709 1.00 0.00 5 LYS A CA 13
ATOM 9734 C C . LYS A 1 5 ? 1.107 2.556 -1.562 1.00 0.00 5 LYS A C 13
ATOM 9735 O O . LYS A 1 5 ? 1.358 1.601 -0.836 1.00 0.00 5 LYS A O 13
ATOM 9754 N N . SER A 1 6 ? 0.025 2.635 -2.319 1.00 0.00 6 SER A N 13
ATOM 9755 C CA . SER A 1 6 ? -0.990 1.602 -2.359 1.00 0.00 6 SER A CA 13
ATOM 9756 C C . SER A 1 6 ? -0.376 0.284 -2.847 1.00 0.00 6 SER A C 13
ATOM 9757 O O . SER A 1 6 ? -0.667 -0.793 -2.327 1.00 0.00 6 SER A O 13
ATOM 9765 N N . TYR A 1 7 ? 0.512 0.394 -3.821 1.00 0.00 7 TYR A N 13
ATOM 9766 C CA . TYR A 1 7 ? 1.109 -0.762 -4.436 1.00 0.00 7 TYR A CA 13
ATOM 9767 C C . TYR A 1 7 ? 2.216 -1.283 -3.546 1.00 0.00 7 TYR A C 13
ATOM 9768 O O . TYR A 1 7 ? 2.451 -2.476 -3.470 1.00 0.00 7 TYR A O 13
ATOM 9786 N N . LYS A 1 8 ? 2.888 -0.372 -2.867 1.00 0.00 8 LYS A N 13
ATOM 9787 C CA . LYS A 1 8 ? 3.926 -0.732 -1.925 1.00 0.00 8 LYS A CA 13
ATOM 9788 C C . LYS A 1 8 ? 3.320 -1.514 -0.770 1.00 0.00 8 LYS A C 13
ATOM 9789 O O . LYS A 1 8 ? 3.872 -2.537 -0.349 1.00 0.00 8 LYS A O 13
ATOM 9808 N N . ARG A 1 9 ? 2.167 -1.038 -0.291 1.00 0.00 9 ARG A N 13
ATOM 9809 C CA . ARG A 1 9 ? 1.395 -1.733 0.734 1.00 0.00 9 ARG A CA 13
ATOM 9810 C C . ARG A 1 9 ? 1.005 -3.104 0.241 1.00 0.00 9 ARG A C 13
ATOM 9811 O O . ARG A 1 9 ? 1.166 -4.087 0.948 1.00 0.00 9 ARG A O 13
ATOM 9832 N N . LEU A 1 10 ? 0.521 -3.154 -0.990 1.00 0.00 10 LEU A N 13
ATOM 9833 C CA . LEU A 1 10 ? 0.105 -4.393 -1.616 1.00 0.00 10 LEU A CA 13
ATOM 9834 C C . LEU A 1 10 ? 1.235 -5.420 -1.658 1.00 0.00 10 LEU A C 13
ATOM 9835 O O . LEU A 1 10 ? 1.042 -6.578 -1.271 1.00 0.00 10 LEU A O 13
ATOM 9851 N N . GLN A 1 11 ? 2.392 -4.989 -2.115 1.00 0.00 11 GLN A N 13
ATOM 9852 C CA . GLN A 1 11 ? 3.559 -5.851 -2.227 1.00 0.00 11 GLN A CA 13
ATOM 9853 C C . GLN A 1 11 ? 3.942 -6.464 -0.892 1.00 0.00 11 GLN A C 13
ATOM 9854 O O . GLN A 1 11 ? 4.058 -7.692 -0.778 1.00 0.00 11 GLN A O 13
ATOM 9868 N N . GLU A 1 12 ? 4.087 -5.627 0.129 1.00 0.00 12 GLU A N 13
ATOM 9869 C CA . GLU A 1 12 ? 4.477 -6.120 1.437 1.00 0.00 12 GLU A CA 13
ATOM 9870 C C . GLU A 1 12 ? 3.394 -6.977 2.047 1.00 0.00 12 GLU A C 13
ATOM 9871 O O . GLU A 1 12 ? 3.678 -8.000 2.662 1.00 0.00 12 GLU A O 13
ATOM 9883 N N . CYS A 1 13 ? 2.162 -6.562 1.850 1.00 0.00 13 CYS A N 13
ATOM 9884 C CA . CYS A 1 13 ? 1.010 -7.290 2.344 1.00 0.00 13 CYS A CA 13
ATOM 9885 C C . CYS A 1 13 ? 0.984 -8.710 1.801 1.00 0.00 13 CYS A C 13
ATOM 9886 O O . CYS A 1 13 ? 0.954 -9.669 2.578 1.00 0.00 13 CYS A O 13
ATOM 9893 N N . GLN A 1 14 ? 1.075 -8.851 0.470 1.00 0.00 14 GLN A N 13
ATOM 9894 C CA . GLN A 1 14 ? 1.038 -10.168 -0.152 1.00 0.00 14 GLN A CA 13
ATOM 9895 C C . GLN A 1 14 ? 2.189 -11.022 0.316 1.00 0.00 14 GLN A C 13
ATOM 9896 O O . GLN A 1 14 ? 1.982 -12.168 0.691 1.00 0.00 14 GLN A O 13
ATOM 9910 N N . ARG A 1 15 ? 3.392 -10.445 0.345 1.00 0.00 15 ARG A N 13
ATOM 9911 C CA . ARG A 1 15 ? 4.580 -11.156 0.806 1.00 0.00 15 ARG A CA 13
ATOM 9912 C C . ARG A 1 15 ? 4.422 -11.664 2.224 1.00 0.00 15 ARG A C 13
ATOM 9913 O O . ARG A 1 15 ? 4.792 -12.804 2.533 1.00 0.00 15 ARG A O 13
ATOM 9934 N N . ARG A 1 16 ? 3.848 -10.839 3.076 1.00 0.00 16 ARG A N 13
ATOM 9935 C CA . ARG A 1 16 ? 3.592 -11.233 4.444 1.00 0.00 16 ARG A CA 13
ATOM 9936 C C . ARG A 1 16 ? 2.595 -12.334 4.506 1.00 0.00 16 ARG A C 13
ATOM 9937 O O . ARG A 1 16 ? 2.810 -13.316 5.193 1.00 0.00 16 ARG A O 13
ATOM 9958 N N . CYS A 1 17 ? 1.528 -12.192 3.772 1.00 0.00 17 CYS A N 13
ATOM 9959 C CA . CYS A 1 17 ? 0.507 -13.212 3.709 1.00 0.00 17 CYS A CA 13
ATOM 9960 C C . CYS A 1 17 ? 1.093 -14.543 3.235 1.00 0.00 17 CYS A C 13
ATOM 9961 O O . CYS A 1 17 ? 0.749 -15.587 3.747 1.00 0.00 17 CYS A O 13
ATOM 9968 N N . GLN A 1 18 ? 2.010 -14.485 2.279 1.00 0.00 18 GLN A N 13
ATOM 9969 C CA . GLN A 1 18 ? 2.656 -15.682 1.740 1.00 0.00 18 GLN A CA 13
ATOM 9970 C C . GLN A 1 18 ? 3.580 -16.347 2.761 1.00 0.00 18 GLN A C 13
ATOM 9971 O O . GLN A 1 18 ? 3.863 -17.548 2.673 1.00 0.00 18 GLN A O 13
ATOM 9985 N N . SER A 1 19 ? 4.042 -15.586 3.709 1.00 0.00 19 SER A N 13
ATOM 9986 C CA . SER A 1 19 ? 4.942 -16.096 4.708 1.00 0.00 19 SER A CA 13
ATOM 9987 C C . SER A 1 19 ? 4.184 -16.499 5.982 1.00 0.00 19 SER A C 13
ATOM 9988 O O . SER A 1 19 ? 4.325 -17.624 6.474 1.00 0.00 19 SER A O 13
ATOM 9996 N N . GLU A 1 20 ? 3.354 -15.599 6.481 1.00 0.00 20 GLU A N 13
ATOM 9997 C CA . GLU A 1 20 ? 2.632 -15.817 7.711 1.00 0.00 20 GLU A CA 13
ATOM 9998 C C . GLU A 1 20 ? 1.430 -16.724 7.509 1.00 0.00 20 GLU A C 13
ATOM 9999 O O . GLU A 1 20 ? 1.015 -17.419 8.437 1.00 0.00 20 GLU A O 13
ATOM 10011 N N . GLN A 1 21 ? 0.885 -16.763 6.313 1.00 0.00 21 GLN A N 13
ATOM 10012 C CA . GLN A 1 21 ? -0.294 -17.554 6.071 1.00 0.00 21 GLN A CA 13
ATOM 10013 C C . GLN A 1 21 ? -0.046 -18.542 4.956 1.00 0.00 21 GLN A C 13
ATOM 10014 O O . GLN A 1 21 ? 1.016 -18.531 4.329 1.00 0.00 21 GLN A O 13
ATOM 10028 N N . GLN A 1 22 ? -1.010 -19.389 4.726 1.00 0.00 22 GLN A N 13
ATOM 10029 C CA . GLN A 1 22 ? -0.946 -20.399 3.705 1.00 0.00 22 GLN A CA 13
ATOM 10030 C C . GLN A 1 22 ? -2.343 -20.841 3.408 1.00 0.00 22 GLN A C 13
ATOM 10031 O O . GLN A 1 22 ? -3.258 -20.499 4.167 1.00 0.00 22 GLN A O 13
ATOM 10045 N N . GLY A 1 23 ? -2.497 -21.545 2.313 1.00 0.00 23 GLY A N 13
ATOM 10046 C CA . GLY A 1 23 ? -3.769 -22.111 1.893 1.00 0.00 23 GLY A CA 13
ATOM 10047 C C . GLY A 1 23 ? -4.947 -21.153 1.941 1.00 0.00 23 GLY A C 13
ATOM 10048 O O . GLY A 1 23 ? -4.942 -20.090 1.295 1.00 0.00 23 GLY A O 13
ATOM 10052 N N . GLN A 1 24 ? -5.927 -21.514 2.755 1.00 0.00 24 GLN A N 13
ATOM 10053 C CA . GLN A 1 24 ? -7.155 -20.755 2.897 1.00 0.00 24 GLN A CA 13
ATOM 10054 C C . GLN A 1 24 ? -6.876 -19.391 3.496 1.00 0.00 24 GLN A C 13
ATOM 10055 O O . GLN A 1 24 ? -7.360 -18.391 3.003 1.00 0.00 24 GLN A O 13
ATOM 10069 N N . ARG A 1 25 ? -6.041 -19.353 4.520 1.00 0.00 25 ARG A N 13
ATOM 10070 C CA . ARG A 1 25 ? -5.685 -18.108 5.165 1.00 0.00 25 ARG A CA 13
ATOM 10071 C C . ARG A 1 25 ? -4.963 -17.179 4.218 1.00 0.00 25 ARG A C 13
ATOM 10072 O O . ARG A 1 25 ? -5.120 -15.966 4.297 1.00 0.00 25 ARG A O 13
ATOM 10093 N N . LEU A 1 26 ? -4.182 -17.749 3.314 1.00 0.00 26 LEU A N 13
ATOM 10094 C CA . LEU A 1 26 ? -3.456 -16.949 2.356 1.00 0.00 26 LEU A CA 13
ATOM 10095 C C . LEU A 1 26 ? -4.394 -16.231 1.428 1.00 0.00 26 LEU A C 13
ATOM 10096 O O . LEU A 1 26 ? -4.337 -15.009 1.343 1.00 0.00 26 LEU A O 13
ATOM 10112 N N . GLN A 1 27 ? -5.269 -16.978 0.761 1.00 0.00 27 GLN A N 13
ATOM 10113 C CA . GLN A 1 27 ? -6.208 -16.393 -0.190 1.00 0.00 27 GLN A CA 13
ATOM 10114 C C . GLN A 1 27 ? -7.074 -15.315 0.462 1.00 0.00 27 GLN A C 13
ATOM 10115 O O . GLN A 1 27 ? -7.356 -14.291 -0.160 1.00 0.00 27 GLN A O 13
ATOM 10129 N N . GLU A 1 28 ? -7.443 -15.530 1.726 1.00 0.00 28 GLU A N 13
ATOM 10130 C CA . GLU A 1 28 ? -8.209 -14.547 2.489 1.00 0.00 28 GLU A CA 13
ATOM 10131 C C . GLU A 1 28 ? -7.356 -13.282 2.726 1.00 0.00 28 GLU A C 13
ATOM 10132 O O . GLU A 1 28 ? -7.789 -12.144 2.439 1.00 0.00 28 GLU A O 13
ATOM 10144 N N . CYS A 1 29 ? -6.144 -13.504 3.221 1.00 0.00 29 CYS A N 13
ATOM 10145 C CA . CYS A 1 29 ? -5.193 -12.450 3.576 1.00 0.00 29 CYS A CA 13
ATOM 10146 C C . CYS A 1 29 ? -4.820 -11.607 2.357 1.00 0.00 29 CYS A C 13
ATOM 10147 O O . CYS A 1 29 ? -5.028 -10.385 2.345 1.00 0.00 29 CYS A O 13
ATOM 10154 N N . GLN A 1 30 ? -4.332 -12.267 1.306 1.00 0.00 30 GLN A N 13
ATOM 10155 C CA . GLN A 1 30 ? -3.862 -11.576 0.110 1.00 0.00 30 GLN A CA 13
ATOM 10156 C C . GLN A 1 30 ? -5.013 -10.871 -0.624 1.00 0.00 30 GLN A C 13
ATOM 10157 O O . GLN A 1 30 ? -4.797 -9.862 -1.300 1.00 0.00 30 GLN A O 13
ATOM 10171 N N . GLN A 1 31 ? -6.237 -11.382 -0.449 1.00 0.00 31 GLN A N 13
ATOM 10172 C CA . GLN A 1 31 ? -7.427 -10.752 -1.014 1.00 0.00 31 GLN A CA 13
ATOM 10173 C C . GLN A 1 31 ? -7.609 -9.377 -0.394 1.00 0.00 31 GLN A C 13
ATOM 10174 O O . GLN A 1 31 ? -7.872 -8.388 -1.097 1.00 0.00 31 GLN A O 13
ATOM 10188 N N . ARG A 1 32 ? -7.430 -9.312 0.923 1.00 0.00 32 ARG A N 13
ATOM 10189 C CA . ARG A 1 32 ? -7.540 -8.059 1.653 1.00 0.00 32 ARG A CA 13
ATOM 10190 C C . ARG A 1 32 ? -6.489 -7.073 1.198 1.00 0.00 32 ARG A C 13
ATOM 10191 O O . ARG A 1 32 ? -6.755 -5.873 1.128 1.00 0.00 32 ARG A O 13
ATOM 10212 N N . CYS A 1 33 ? -5.310 -7.580 0.874 1.00 0.00 33 CYS A N 13
ATOM 10213 C CA . CYS A 1 33 ? -4.219 -6.752 0.376 1.00 0.00 33 CYS A CA 13
ATOM 10214 C C . CYS A 1 33 ? -4.649 -6.039 -0.896 1.00 0.00 33 CYS A C 13
ATOM 10215 O O . CYS A 1 33 ? -4.403 -4.830 -1.067 1.00 0.00 33 CYS A O 13
ATOM 10222 N N . GLN A 1 34 ? -5.327 -6.786 -1.770 1.00 0.00 34 GLN A N 13
ATOM 10223 C CA . GLN A 1 34 ? -5.825 -6.253 -3.027 1.00 0.00 34 GLN A CA 13
ATOM 10224 C C . GLN A 1 34 ? -6.882 -5.201 -2.756 1.00 0.00 34 GLN A C 13
ATOM 10225 O O . GLN A 1 34 ? -6.933 -4.168 -3.422 1.00 0.00 34 GLN A O 13
ATOM 10239 N N . GLN A 1 35 ? -7.711 -5.458 -1.753 1.00 0.00 35 GLN A N 13
ATOM 10240 C CA . GLN A 1 35 ? -8.779 -4.540 -1.411 1.00 0.00 35 GLN A CA 13
ATOM 10241 C C . GLN A 1 35 ? -8.212 -3.227 -0.881 1.00 0.00 35 GLN A C 13
ATOM 10242 O O . GLN A 1 35 ? -8.690 -2.147 -1.255 1.00 0.00 35 GLN A O 13
ATOM 10256 N N . GLU A 1 36 ? -7.172 -3.328 -0.033 1.00 0.00 36 GLU A N 13
ATOM 10257 C CA . GLU A 1 36 ? -6.467 -2.155 0.501 1.00 0.00 36 GLU A CA 13
ATOM 10258 C C . GLU A 1 36 ? -5.967 -1.303 -0.640 1.00 0.00 36 GLU A C 13
ATOM 10259 O O . GLU A 1 36 ? -6.191 -0.101 -0.665 1.00 0.00 36 GLU A O 13
ATOM 10271 N N . TYR A 1 37 ? -5.312 -1.963 -1.583 1.00 0.00 37 TYR A N 13
ATOM 10272 C CA . TYR A 1 37 ? -4.728 -1.344 -2.768 1.00 0.00 37 TYR A CA 13
ATOM 10273 C C . TYR A 1 37 ? -5.727 -0.449 -3.504 1.00 0.00 37 TYR A C 13
ATOM 10274 O O . TYR A 1 37 ? -5.444 0.721 -3.762 1.00 0.00 37 TYR A O 13
ATOM 10292 N N . GLN A 1 38 ? -6.891 -0.995 -3.799 1.00 0.00 38 GLN A N 13
ATOM 10293 C CA . GLN A 1 38 ? -7.925 -0.277 -4.548 1.00 0.00 38 GLN A CA 13
ATOM 10294 C C . GLN A 1 38 ? -8.412 0.944 -3.770 1.00 0.00 38 GLN A C 13
ATOM 10295 O O . GLN A 1 38 ? -8.640 2.022 -4.341 1.00 0.00 38 GLN A O 13
ATOM 10309 N N . ARG A 1 39 ? -8.526 0.774 -2.470 1.00 0.00 39 ARG A N 13
ATOM 10310 C CA . ARG A 1 39 ? -9.021 1.811 -1.588 1.00 0.00 39 ARG A CA 13
ATOM 10311 C C . ARG A 1 39 ? -7.978 2.911 -1.395 1.00 0.00 39 ARG A C 13
ATOM 10312 O O . ARG A 1 39 ? -8.313 4.100 -1.347 1.00 0.00 39 ARG A O 13
ATOM 10333 N N . GLU A 1 40 ? -6.724 2.520 -1.325 1.00 0.00 40 GLU A N 13
ATOM 10334 C CA . GLU A 1 40 ? -5.644 3.467 -1.134 1.00 0.00 40 GLU A CA 13
ATOM 10335 C C . GLU A 1 40 ? -5.321 4.248 -2.389 1.00 0.00 40 GLU A C 13
ATOM 10336 O O . GLU A 1 40 ? -4.808 5.368 -2.306 1.00 0.00 40 GLU A O 13
ATOM 10348 N N . LYS A 1 41 ? -5.592 3.663 -3.553 1.00 0.00 41 LYS A N 13
ATOM 10349 C CA . LYS A 1 41 ? -5.450 4.384 -4.800 1.00 0.00 41 LYS A CA 13
ATOM 10350 C C . LYS A 1 41 ? -6.326 5.622 -4.779 1.00 0.00 41 LYS A C 13
ATOM 10351 O O . LYS A 1 41 ? -5.858 6.721 -5.071 1.00 0.00 41 LYS A O 13
ATOM 10370 N N . GLY A 1 42 ? -7.583 5.437 -4.401 1.00 0.00 42 GLY A N 13
ATOM 10371 C CA . GLY A 1 42 ? -8.507 6.545 -4.264 1.00 0.00 42 GLY A CA 13
ATOM 10372 C C . GLY A 1 42 ? -8.982 7.100 -5.586 1.00 0.00 42 GLY A C 13
ATOM 10373 O O . GLY A 1 42 ? -10.141 6.941 -5.947 1.00 0.00 42 GLY A O 13
ATOM 10377 N N . GLN A 1 43 ? -8.090 7.731 -6.298 1.00 0.00 43 GLN A N 13
ATOM 10378 C CA . GLN A 1 43 ? -8.394 8.356 -7.560 1.00 0.00 43 GLN A CA 13
ATOM 10379 C C . GLN A 1 43 ? -8.155 7.373 -8.676 1.00 0.00 43 GLN A C 13
ATOM 10380 O O . GLN A 1 43 ? -7.291 6.493 -8.559 1.00 0.00 43 GLN A O 13
ATOM 10394 N N . HIS A 1 44 ? -8.882 7.509 -9.749 1.00 0.00 44 HIS A N 13
ATOM 10395 C CA . HIS A 1 44 ? -8.674 6.655 -10.914 1.00 0.00 44 HIS A CA 13
ATOM 10396 C C . HIS A 1 44 ? -7.700 7.330 -11.878 1.00 0.00 44 HIS A C 13
ATOM 10397 O O . HIS A 1 44 ? -7.182 6.718 -12.812 1.00 0.00 44 HIS A O 13
ATOM 10411 N N . GLN A 1 45 ? -7.451 8.594 -11.614 1.00 0.00 45 GLN A N 13
ATOM 10412 C CA . GLN A 1 45 ? -6.546 9.394 -12.397 1.00 0.00 45 GLN A CA 13
ATOM 10413 C C . GLN A 1 45 ? -5.114 9.154 -11.963 1.00 0.00 45 GLN A C 13
ATOM 10414 O O . GLN A 1 45 ? -4.845 8.864 -10.783 1.00 0.00 45 GLN A O 13
ATOM 10428 N N . GLY A 1 46 ? -4.208 9.281 -12.897 1.00 0.00 46 GLY A N 13
ATOM 10429 C CA . GLY A 1 46 ? -2.820 9.035 -12.628 1.00 0.00 46 GLY A CA 13
ATOM 10430 C C . GLY A 1 46 ? -2.082 10.270 -12.169 1.00 0.00 46 GLY A C 13
ATOM 10431 O O . GLY A 1 46 ? -1.531 11.010 -12.982 1.00 0.00 46 GLY A O 13
ATOM 10435 N N . GLU A 1 47 ? -2.123 10.517 -10.869 1.00 0.00 47 GLU A N 13
ATOM 10436 C CA . GLU A 1 47 ? -1.376 11.597 -10.190 1.00 0.00 47 GLU A CA 13
ATOM 10437 C C . GLU A 1 47 ? -1.820 13.013 -10.567 1.00 0.00 47 GLU A C 13
ATOM 10438 O O . GLU A 1 47 ? -1.231 14.000 -10.118 1.00 0.00 47 GLU A O 13
ATOM 10450 N N . THR A 1 48 ? -2.855 13.109 -11.346 1.00 0.00 48 THR A N 13
ATOM 10451 C CA . THR A 1 48 ? -3.427 14.383 -11.733 1.00 0.00 48 THR A CA 13
ATOM 10452 C C . THR A 1 48 ? -4.433 14.847 -10.674 1.00 0.00 48 THR A C 13
ATOM 10453 O O . THR A 1 48 ? -4.840 16.018 -10.619 1.00 0.00 48 THR A O 13
ATOM 10464 N N . ASN A 1 49 ? -4.780 13.927 -9.827 1.00 0.00 49 ASN A N 13
ATOM 10465 C CA . ASN A 1 49 ? -5.705 14.113 -8.761 1.00 0.00 49 ASN A CA 13
ATOM 10466 C C . ASN A 1 49 ? -5.177 13.268 -7.648 1.00 0.00 49 ASN A C 13
ATOM 10467 O O . ASN A 1 49 ? -4.753 12.133 -7.944 1.00 0.00 49 ASN A O 13
ATOM 10479 N N . ARG A 1 1 ? 6.999 5.720 -14.087 1.00 0.00 1 ARG A N 14
ATOM 10480 C CA . ARG A 1 1 ? 6.466 5.399 -12.764 1.00 0.00 1 ARG A CA 14
ATOM 10481 C C . ARG A 1 1 ? 6.821 3.981 -12.404 1.00 0.00 1 ARG A C 14
ATOM 10482 O O . ARG A 1 1 ? 6.463 3.046 -13.120 1.00 0.00 1 ARG A O 14
ATOM 10505 N N . GLY A 1 2 ? 7.550 3.814 -11.326 1.00 0.00 2 GLY A N 14
ATOM 10506 C CA . GLY A 1 2 ? 7.859 2.495 -10.841 1.00 0.00 2 GLY A CA 14
ATOM 10507 C C . GLY A 1 2 ? 6.724 2.003 -9.973 1.00 0.00 2 GLY A C 14
ATOM 10508 O O . GLY A 1 2 ? 5.611 2.537 -10.083 1.00 0.00 2 GLY A O 14
ATOM 10512 N N . PRO A 1 3 ? 6.942 0.999 -9.114 1.00 0.00 3 PRO A N 14
ATOM 10513 C CA . PRO A 1 3 ? 5.912 0.510 -8.196 1.00 0.00 3 PRO A CA 14
ATOM 10514 C C . PRO A 1 3 ? 5.389 1.625 -7.340 1.00 0.00 3 PRO A C 14
ATOM 10515 O O . PRO A 1 3 ? 6.149 2.303 -6.634 1.00 0.00 3 PRO A O 14
ATOM 10526 N N . ASP A 1 4 ? 4.123 1.845 -7.447 1.00 0.00 4 ASP A N 14
ATOM 10527 C CA . ASP A 1 4 ? 3.462 2.918 -6.722 1.00 0.00 4 ASP A CA 14
ATOM 10528 C C . ASP A 1 4 ? 3.392 2.576 -5.250 1.00 0.00 4 ASP A C 14
ATOM 10529 O O . ASP A 1 4 ? 3.564 1.420 -4.873 1.00 0.00 4 ASP A O 14
ATOM 10538 N N . LYS A 1 5 ? 3.097 3.559 -4.452 1.00 0.00 5 LYS A N 14
ATOM 10539 C CA . LYS A 1 5 ? 3.017 3.447 -3.007 1.00 0.00 5 LYS A CA 14
ATOM 10540 C C . LYS A 1 5 ? 2.027 2.365 -2.615 1.00 0.00 5 LYS A C 14
ATOM 10541 O O . LYS A 1 5 ? 2.374 1.417 -1.908 1.00 0.00 5 LYS A O 14
ATOM 10560 N N . SER A 1 6 ? 0.821 2.463 -3.152 1.00 0.00 6 SER A N 14
ATOM 10561 C CA . SER A 1 6 ? -0.242 1.526 -2.843 1.00 0.00 6 SER A CA 14
ATOM 10562 C C . SER A 1 6 ? 0.104 0.132 -3.362 1.00 0.00 6 SER A C 14
ATOM 10563 O O . SER A 1 6 ? -0.261 -0.890 -2.762 1.00 0.00 6 SER A O 14
ATOM 10571 N N . TYR A 1 7 ? 0.846 0.099 -4.455 1.00 0.00 7 TYR A N 14
ATOM 10572 C CA . TYR A 1 7 ? 1.188 -1.142 -5.084 1.00 0.00 7 TYR A CA 14
ATOM 10573 C C . TYR A 1 7 ? 2.309 -1.820 -4.333 1.00 0.00 7 TYR A C 14
ATOM 10574 O O . TYR A 1 7 ? 2.339 -3.041 -4.222 1.00 0.00 7 TYR A O 14
ATOM 10592 N N . LYS A 1 8 ? 3.233 -1.034 -3.825 1.00 0.00 8 LYS A N 14
ATOM 10593 C CA . LYS A 1 8 ? 4.310 -1.566 -3.050 1.00 0.00 8 LYS A CA 14
ATOM 10594 C C . LYS A 1 8 ? 3.747 -2.134 -1.767 1.00 0.00 8 LYS A C 14
ATOM 10595 O O . LYS A 1 8 ? 4.131 -3.221 -1.359 1.00 0.00 8 LYS A O 14
ATOM 10614 N N . ARG A 1 9 ? 2.777 -1.417 -1.175 1.00 0.00 9 ARG A N 14
ATOM 10615 C CA . ARG A 1 9 ? 2.090 -1.908 0.015 1.00 0.00 9 ARG A CA 14
ATOM 10616 C C . ARG A 1 9 ? 1.434 -3.240 -0.289 1.00 0.00 9 ARG A C 14
ATOM 10617 O O . ARG A 1 9 ? 1.529 -4.166 0.499 1.00 0.00 9 ARG A O 14
ATOM 10638 N N . LEU A 1 10 ? 0.784 -3.326 -1.451 1.00 0.00 10 LEU A N 14
ATOM 10639 C CA . LEU A 1 10 ? 0.159 -4.556 -1.902 1.00 0.00 10 LEU A CA 14
ATOM 10640 C C . LEU A 1 10 ? 1.172 -5.686 -1.984 1.00 0.00 10 LEU A C 14
ATOM 10641 O O . LEU A 1 10 ? 0.944 -6.761 -1.418 1.00 0.00 10 LEU A O 14
ATOM 10657 N N . GLN A 1 11 ? 2.282 -5.430 -2.666 1.00 0.00 11 GLN A N 14
ATOM 10658 C CA . GLN A 1 11 ? 3.351 -6.408 -2.828 1.00 0.00 11 GLN A CA 14
ATOM 10659 C C . GLN A 1 11 ? 3.816 -6.898 -1.475 1.00 0.00 11 GLN A C 14
ATOM 10660 O O . GLN A 1 11 ? 3.775 -8.092 -1.198 1.00 0.00 11 GLN A O 14
ATOM 10674 N N . GLU A 1 12 ? 4.183 -5.960 -0.620 1.00 0.00 12 GLU A N 14
ATOM 10675 C CA . GLU A 1 12 ? 4.662 -6.264 0.712 1.00 0.00 12 GLU A CA 14
ATOM 10676 C C . GLU A 1 12 ? 3.611 -7.044 1.500 1.00 0.00 12 GLU A C 14
ATOM 10677 O O . GLU A 1 12 ? 3.918 -8.063 2.106 1.00 0.00 12 GLU A O 14
ATOM 10689 N N . CYS A 1 13 ? 2.369 -6.591 1.427 1.00 0.00 13 CYS A N 14
ATOM 10690 C CA . CYS A 1 13 ? 1.249 -7.202 2.134 1.00 0.00 13 CYS A CA 14
ATOM 10691 C C . CYS A 1 13 ? 1.056 -8.664 1.728 1.00 0.00 13 CYS A C 14
ATOM 10692 O O . CYS A 1 13 ? 1.042 -9.558 2.588 1.00 0.00 13 CYS A O 14
ATOM 10699 N N . GLN A 1 14 ? 0.964 -8.923 0.425 1.00 0.00 14 GLN A N 14
ATOM 10700 C CA . GLN A 1 14 ? 0.752 -10.282 -0.053 1.00 0.00 14 GLN A CA 14
ATOM 10701 C C . GLN A 1 14 ? 1.970 -11.163 0.194 1.00 0.00 14 GLN A C 14
ATOM 10702 O O . GLN A 1 14 ? 1.833 -12.361 0.440 1.00 0.00 14 GLN A O 14
ATOM 10716 N N . ARG A 1 15 ? 3.155 -10.571 0.155 1.00 0.00 15 ARG A N 14
ATOM 10717 C CA . ARG A 1 15 ? 4.374 -11.292 0.469 1.00 0.00 15 ARG A CA 14
ATOM 10718 C C . ARG A 1 15 ? 4.400 -11.679 1.935 1.00 0.00 15 ARG A C 14
ATOM 10719 O O . ARG A 1 15 ? 4.822 -12.774 2.279 1.00 0.00 15 ARG A O 14
ATOM 10740 N N . ARG A 1 16 ? 3.930 -10.784 2.791 1.00 0.00 16 ARG A N 14
ATOM 10741 C CA . ARG A 1 16 ? 3.828 -11.076 4.214 1.00 0.00 16 ARG A CA 14
ATOM 10742 C C . ARG A 1 16 ? 2.810 -12.160 4.454 1.00 0.00 16 ARG A C 14
ATOM 10743 O O . ARG A 1 16 ? 3.035 -13.053 5.261 1.00 0.00 16 ARG A O 14
ATOM 10764 N N . CYS A 1 17 ? 1.706 -12.096 3.729 1.00 0.00 17 CYS A N 14
ATOM 10765 C CA . CYS A 1 17 ? 0.679 -13.122 3.808 1.00 0.00 17 CYS A CA 14
ATOM 10766 C C . CYS A 1 17 ? 1.247 -14.493 3.481 1.00 0.00 17 CYS A C 14
ATOM 10767 O O . CYS A 1 17 ? 0.920 -15.459 4.125 1.00 0.00 17 CYS A O 14
ATOM 10774 N N . GLN A 1 18 ? 2.134 -14.554 2.503 1.00 0.00 18 GLN A N 14
ATOM 10775 C CA . GLN A 1 18 ? 2.760 -15.807 2.101 1.00 0.00 18 GLN A CA 14
ATOM 10776 C C . GLN A 1 18 ? 3.715 -16.357 3.158 1.00 0.00 18 GLN A C 14
ATOM 10777 O O . GLN A 1 18 ? 4.074 -17.539 3.130 1.00 0.00 18 GLN A O 14
ATOM 10791 N N . SER A 1 19 ? 4.104 -15.521 4.078 1.00 0.00 19 SER A N 14
ATOM 10792 C CA . SER A 1 19 ? 4.965 -15.927 5.145 1.00 0.00 19 SER A CA 14
ATOM 10793 C C . SER A 1 19 ? 4.152 -16.233 6.423 1.00 0.00 19 SER A C 14
ATOM 10794 O O . SER A 1 19 ? 4.398 -17.228 7.100 1.00 0.00 19 SER A O 14
ATOM 10802 N N . GLU A 1 20 ? 3.165 -15.402 6.725 1.00 0.00 20 GLU A N 14
ATOM 10803 C CA . GLU A 1 20 ? 2.388 -15.566 7.947 1.00 0.00 20 GLU A CA 14
ATOM 10804 C C . GLU A 1 20 ? 1.197 -16.515 7.778 1.00 0.00 20 GLU A C 14
ATOM 10805 O O . GLU A 1 20 ? 0.735 -17.125 8.757 1.00 0.00 20 GLU A O 14
ATOM 10817 N N . GLN A 1 21 ? 0.703 -16.648 6.569 1.00 0.00 21 GLN A N 14
ATOM 10818 C CA . GLN A 1 21 ? -0.506 -17.420 6.323 1.00 0.00 21 GLN A CA 14
ATOM 10819 C C . GLN A 1 21 ? -0.212 -18.488 5.279 1.00 0.00 21 GLN A C 14
ATOM 10820 O O . GLN A 1 21 ? 0.879 -18.504 4.696 1.00 0.00 21 GLN A O 14
ATOM 10834 N N . GLN A 1 22 ? -1.168 -19.360 5.041 1.00 0.00 22 GLN A N 14
ATOM 10835 C CA . GLN A 1 22 ? -1.051 -20.398 4.040 1.00 0.00 22 GLN A CA 14
ATOM 10836 C C . GLN A 1 22 ? -2.436 -20.842 3.585 1.00 0.00 22 GLN A C 14
ATOM 10837 O O . GLN A 1 22 ? -3.449 -20.433 4.175 1.00 0.00 22 GLN A O 14
ATOM 10851 N N . GLY A 1 23 ? -2.466 -21.597 2.501 1.00 0.00 23 GLY A N 14
ATOM 10852 C CA . GLY A 1 23 ? -3.692 -22.170 1.958 1.00 0.00 23 GLY A CA 14
ATOM 10853 C C . GLY A 1 23 ? -4.788 -21.151 1.676 1.00 0.00 23 GLY A C 14
ATOM 10854 O O . GLY A 1 23 ? -4.542 -20.087 1.083 1.00 0.00 23 GLY A O 14
ATOM 10858 N N . GLN A 1 24 ? -5.987 -21.466 2.133 1.00 0.00 24 GLN A N 14
ATOM 10859 C CA . GLN A 1 24 ? -7.150 -20.612 1.956 1.00 0.00 24 GLN A CA 14
ATOM 10860 C C . GLN A 1 24 ? -6.962 -19.289 2.676 1.00 0.00 24 GLN A C 14
ATOM 10861 O O . GLN A 1 24 ? -7.302 -18.233 2.152 1.00 0.00 24 GLN A O 14
ATOM 10875 N N . ARG A 1 25 ? -6.366 -19.349 3.847 1.00 0.00 25 ARG A N 14
ATOM 10876 C CA . ARG A 1 25 ? -6.195 -18.172 4.682 1.00 0.00 25 ARG A CA 14
ATOM 10877 C C . ARG A 1 25 ? -5.208 -17.215 4.028 1.00 0.00 25 ARG A C 14
ATOM 10878 O O . ARG A 1 25 ? -5.281 -16.013 4.207 1.00 0.00 25 ARG A O 14
ATOM 10899 N N . LEU A 1 26 ? -4.305 -17.765 3.238 1.00 0.00 26 LEU A N 14
ATOM 10900 C CA . LEU A 1 26 ? -3.391 -16.970 2.447 1.00 0.00 26 LEU A CA 14
ATOM 10901 C C . LEU A 1 26 ? -4.148 -16.222 1.373 1.00 0.00 26 LEU A C 14
ATOM 10902 O O . LEU A 1 26 ? -3.916 -15.035 1.153 1.00 0.00 26 LEU A O 14
ATOM 10918 N N . GLN A 1 27 ? -5.056 -16.909 0.734 1.00 0.00 27 GLN A N 14
ATOM 10919 C CA . GLN A 1 27 ? -5.874 -16.326 -0.317 1.00 0.00 27 GLN A CA 14
ATOM 10920 C C . GLN A 1 27 ? -6.751 -15.223 0.263 1.00 0.00 27 GLN A C 14
ATOM 10921 O O . GLN A 1 27 ? -6.902 -14.159 -0.341 1.00 0.00 27 GLN A O 14
ATOM 10935 N N . GLU A 1 28 ? -7.294 -15.479 1.456 1.00 0.00 28 GLU A N 14
ATOM 10936 C CA . GLU A 1 28 ? -8.092 -14.498 2.180 1.00 0.00 28 GLU A CA 14
ATOM 10937 C C . GLU A 1 28 ? -7.215 -13.317 2.622 1.00 0.00 28 GLU A C 14
ATOM 10938 O O . GLU A 1 28 ? -7.619 -12.160 2.531 1.00 0.00 28 GLU A O 14
ATOM 10950 N N . CYS A 1 29 ? -6.007 -13.617 3.072 1.00 0.00 29 CYS A N 14
ATOM 10951 C CA . CYS A 1 29 ? -5.066 -12.597 3.511 1.00 0.00 29 CYS A CA 14
ATOM 10952 C C . CYS A 1 29 ? -4.677 -11.702 2.355 1.00 0.00 29 CYS A C 14
ATOM 10953 O O . CYS A 1 29 ? -4.754 -10.471 2.464 1.00 0.00 29 CYS A O 14
ATOM 10960 N N . GLN A 1 30 ? -4.283 -12.310 1.239 1.00 0.00 30 GLN A N 14
ATOM 10961 C CA . GLN A 1 30 ? -3.923 -11.553 0.046 1.00 0.00 30 GLN A CA 14
ATOM 10962 C C . GLN A 1 30 ? -5.109 -10.771 -0.489 1.00 0.00 30 GLN A C 14
ATOM 10963 O O . GLN A 1 30 ? -4.940 -9.675 -1.022 1.00 0.00 30 GLN A O 14
ATOM 10977 N N . GLN A 1 31 ? -6.304 -11.322 -0.309 1.00 0.00 31 GLN A N 14
ATOM 10978 C CA . GLN A 1 31 ? -7.534 -10.669 -0.720 1.00 0.00 31 GLN A CA 14
ATOM 10979 C C . GLN A 1 31 ? -7.670 -9.337 0.014 1.00 0.00 31 GLN A C 14
ATOM 10980 O O . GLN A 1 31 ? -8.051 -8.331 -0.588 1.00 0.00 31 GLN A O 14
ATOM 10994 N N . ARG A 1 32 ? -7.302 -9.331 1.305 1.00 0.00 32 ARG A N 14
ATOM 10995 C CA . ARG A 1 32 ? -7.324 -8.112 2.115 1.00 0.00 32 ARG A CA 14
ATOM 10996 C C . ARG A 1 32 ? -6.403 -7.089 1.495 1.00 0.00 32 ARG A C 14
ATOM 10997 O O . ARG A 1 32 ? -6.759 -5.926 1.351 1.00 0.00 32 ARG A O 14
ATOM 11018 N N . CYS A 1 33 ? -5.215 -7.540 1.134 1.00 0.00 33 CYS A N 14
ATOM 11019 C CA . CYS A 1 33 ? -4.203 -6.694 0.525 1.00 0.00 33 CYS A CA 14
ATOM 11020 C C . CYS A 1 33 ? -4.726 -6.103 -0.781 1.00 0.00 33 CYS A C 14
ATOM 11021 O O . CYS A 1 33 ? -4.524 -4.923 -1.069 1.00 0.00 33 CYS A O 14
ATOM 11028 N N . GLN A 1 34 ? -5.431 -6.926 -1.551 1.00 0.00 34 GLN A N 14
ATOM 11029 C CA . GLN A 1 34 ? -6.050 -6.481 -2.786 1.00 0.00 34 GLN A CA 14
ATOM 11030 C C . GLN A 1 34 ? -7.104 -5.431 -2.485 1.00 0.00 34 GLN A C 14
ATOM 11031 O O . GLN A 1 34 ? -7.203 -4.439 -3.182 1.00 0.00 34 GLN A O 14
ATOM 11045 N N . GLN A 1 35 ? -7.865 -5.645 -1.408 1.00 0.00 35 GLN A N 14
ATOM 11046 C CA . GLN A 1 35 ? -8.887 -4.689 -0.986 1.00 0.00 35 GLN A CA 14
ATOM 11047 C C . GLN A 1 35 ? -8.246 -3.364 -0.617 1.00 0.00 35 GLN A C 14
ATOM 11048 O O . GLN A 1 35 ? -8.754 -2.318 -0.965 1.00 0.00 35 GLN A O 14
ATOM 11062 N N . GLU A 1 36 ? -7.104 -3.430 0.053 1.00 0.00 36 GLU A N 14
ATOM 11063 C CA . GLU A 1 36 ? -6.355 -2.244 0.441 1.00 0.00 36 GLU A CA 14
ATOM 11064 C C . GLU A 1 36 ? -5.907 -1.475 -0.774 1.00 0.00 36 GLU A C 14
ATOM 11065 O O . GLU A 1 36 ? -6.058 -0.268 -0.841 1.00 0.00 36 GLU A O 14
ATOM 11077 N N . TYR A 1 37 ? -5.379 -2.191 -1.729 1.00 0.00 37 TYR A N 14
ATOM 11078 C CA . TYR A 1 37 ? -4.962 -1.623 -2.997 1.00 0.00 37 TYR A CA 14
ATOM 11079 C C . TYR A 1 37 ? -6.153 -0.947 -3.706 1.00 0.00 37 TYR A C 14
ATOM 11080 O O . TYR A 1 37 ? -6.003 0.121 -4.323 1.00 0.00 37 TYR A O 14
ATOM 11098 N N . GLN A 1 38 ? -7.331 -1.553 -3.586 1.00 0.00 38 GLN A N 14
ATOM 11099 C CA . GLN A 1 38 ? -8.548 -0.995 -4.161 1.00 0.00 38 GLN A CA 14
ATOM 11100 C C . GLN A 1 38 ? -9.009 0.219 -3.352 1.00 0.00 38 GLN A C 14
ATOM 11101 O O . GLN A 1 38 ? -9.614 1.134 -3.888 1.00 0.00 38 GLN A O 14
ATOM 11115 N N . ARG A 1 39 ? -8.706 0.231 -2.072 1.00 0.00 39 ARG A N 14
ATOM 11116 C CA . ARG A 1 39 ? -9.012 1.382 -1.229 1.00 0.00 39 ARG A CA 14
ATOM 11117 C C . ARG A 1 39 ? -8.100 2.536 -1.607 1.00 0.00 39 ARG A C 14
ATOM 11118 O O . ARG A 1 39 ? -8.521 3.686 -1.692 1.00 0.00 39 ARG A O 14
ATOM 11139 N N . GLU A 1 40 ? -6.860 2.204 -1.875 1.00 0.00 40 GLU A N 14
ATOM 11140 C CA . GLU A 1 40 ? -5.840 3.179 -2.176 1.00 0.00 40 GLU A CA 14
ATOM 11141 C C . GLU A 1 40 ? -5.800 3.585 -3.648 1.00 0.00 40 GLU A C 14
ATOM 11142 O O . GLU A 1 40 ? -4.932 4.363 -4.052 1.00 0.00 40 GLU A O 14
ATOM 11154 N N . LYS A 1 41 ? -6.704 3.063 -4.463 1.00 0.00 41 LYS A N 14
ATOM 11155 C CA . LYS A 1 41 ? -6.768 3.509 -5.853 1.00 0.00 41 LYS A CA 14
ATOM 11156 C C . LYS A 1 41 ? -7.626 4.753 -5.932 1.00 0.00 41 LYS A C 14
ATOM 11157 O O . LYS A 1 41 ? -7.587 5.496 -6.909 1.00 0.00 41 LYS A O 14
ATOM 11176 N N . GLY A 1 42 ? -8.398 4.956 -4.901 1.00 0.00 42 GLY A N 14
ATOM 11177 C CA . GLY A 1 42 ? -9.230 6.113 -4.790 1.00 0.00 42 GLY A CA 14
ATOM 11178 C C . GLY A 1 42 ? -8.806 6.938 -3.617 1.00 0.00 42 GLY A C 14
ATOM 11179 O O . GLY A 1 42 ? -9.443 6.918 -2.564 1.00 0.00 42 GLY A O 14
ATOM 11183 N N . GLN A 1 43 ? -7.725 7.650 -3.780 1.00 0.00 43 GLN A N 14
ATOM 11184 C CA . GLN A 1 43 ? -7.167 8.466 -2.726 1.00 0.00 43 GLN A CA 14
ATOM 11185 C C . GLN A 1 43 ? -7.912 9.774 -2.629 1.00 0.00 43 GLN A C 14
ATOM 11186 O O . GLN A 1 43 ? -7.457 10.812 -3.088 1.00 0.00 43 GLN A O 14
ATOM 11200 N N . HIS A 1 44 ? -9.088 9.698 -2.068 1.00 0.00 44 HIS A N 14
ATOM 11201 C CA . HIS A 1 44 ? -9.956 10.841 -1.927 1.00 0.00 44 HIS A CA 14
ATOM 11202 C C . HIS A 1 44 ? -9.728 11.463 -0.539 1.00 0.00 44 HIS A C 14
ATOM 11203 O O . HIS A 1 44 ? -10.436 12.373 -0.110 1.00 0.00 44 HIS A O 14
ATOM 11217 N N . GLN A 1 45 ? -8.714 10.972 0.142 1.00 0.00 45 GLN A N 14
ATOM 11218 C CA . GLN A 1 45 ? -8.372 11.430 1.467 1.00 0.00 45 GLN A CA 14
ATOM 11219 C C . GLN A 1 45 ? -7.727 12.812 1.362 1.00 0.00 45 GLN A C 14
ATOM 11220 O O . GLN A 1 45 ? -6.638 12.956 0.805 1.00 0.00 45 GLN A O 14
ATOM 11234 N N . GLY A 1 46 ? -8.409 13.823 1.841 1.00 0.00 46 GLY A N 14
ATOM 11235 C CA . GLY A 1 46 ? -7.865 15.155 1.795 1.00 0.00 46 GLY A CA 14
ATOM 11236 C C . GLY A 1 46 ? -8.475 15.987 0.694 1.00 0.00 46 GLY A C 14
ATOM 11237 O O . GLY A 1 46 ? -8.143 17.160 0.544 1.00 0.00 46 GLY A O 14
ATOM 11241 N N . GLU A 1 47 ? -9.374 15.396 -0.068 1.00 0.00 47 GLU A N 14
ATOM 11242 C CA . GLU A 1 47 ? -10.005 16.098 -1.157 1.00 0.00 47 GLU A CA 14
ATOM 11243 C C . GLU A 1 47 ? -11.070 17.038 -0.646 1.00 0.00 47 GLU A C 14
ATOM 11244 O O . GLU A 1 47 ? -12.164 16.612 -0.268 1.00 0.00 47 GLU A O 14
ATOM 11256 N N . THR A 1 48 ? -10.745 18.290 -0.598 1.00 0.00 48 THR A N 14
ATOM 11257 C CA . THR A 1 48 ? -11.676 19.283 -0.175 1.00 0.00 48 THR A CA 14
ATOM 11258 C C . THR A 1 48 ? -12.164 20.071 -1.406 1.00 0.00 48 THR A C 14
ATOM 11259 O O . THR A 1 48 ? -13.121 20.849 -1.333 1.00 0.00 48 THR A O 14
ATOM 11270 N N . ASN A 1 49 ? -11.520 19.839 -2.535 1.00 0.00 49 ASN A N 14
ATOM 11271 C CA . ASN A 1 49 ? -11.886 20.506 -3.766 1.00 0.00 49 ASN A CA 14
ATOM 11272 C C . ASN A 1 49 ? -12.052 19.507 -4.896 1.00 0.00 49 ASN A C 14
ATOM 11273 O O . ASN A 1 49 ? -13.177 18.986 -5.055 1.00 0.00 49 ASN A O 14
ATOM 11285 N N . ARG A 1 1 ? 11.995 2.621 -10.797 1.00 0.00 1 ARG A N 15
ATOM 11286 C CA . ARG A 1 1 ? 11.902 2.747 -9.343 1.00 0.00 1 ARG A CA 15
ATOM 11287 C C . ARG A 1 1 ? 10.925 1.717 -8.817 1.00 0.00 1 ARG A C 15
ATOM 11288 O O . ARG A 1 1 ? 10.507 0.814 -9.553 1.00 0.00 1 ARG A O 15
ATOM 11311 N N . GLY A 1 2 ? 10.591 1.830 -7.552 1.00 0.00 2 GLY A N 15
ATOM 11312 C CA . GLY A 1 2 ? 9.574 1.009 -6.985 1.00 0.00 2 GLY A CA 15
ATOM 11313 C C . GLY A 1 2 ? 8.233 1.656 -7.224 1.00 0.00 2 GLY A C 15
ATOM 11314 O O . GLY A 1 2 ? 8.157 2.892 -7.197 1.00 0.00 2 GLY A O 15
ATOM 11318 N N . PRO A 1 3 ? 7.168 0.873 -7.477 1.00 0.00 3 PRO A N 15
ATOM 11319 C CA . PRO A 1 3 ? 5.819 1.401 -7.763 1.00 0.00 3 PRO A CA 15
ATOM 11320 C C . PRO A 1 3 ? 5.237 2.265 -6.637 1.00 0.00 3 PRO A C 15
ATOM 11321 O O . PRO A 1 3 ? 5.824 2.379 -5.541 1.00 0.00 3 PRO A O 15
ATOM 11332 N N . ASP A 1 4 ? 4.078 2.847 -6.917 1.00 0.00 4 ASP A N 15
ATOM 11333 C CA . ASP A 1 4 ? 3.357 3.740 -6.002 1.00 0.00 4 ASP A CA 15
ATOM 11334 C C . ASP A 1 4 ? 3.063 3.054 -4.687 1.00 0.00 4 ASP A C 15
ATOM 11335 O O . ASP A 1 4 ? 2.964 1.825 -4.630 1.00 0.00 4 ASP A O 15
ATOM 11344 N N . LYS A 1 5 ? 2.846 3.864 -3.676 1.00 0.00 5 LYS A N 15
ATOM 11345 C CA . LYS A 1 5 ? 2.651 3.447 -2.284 1.00 0.00 5 LYS A CA 15
ATOM 11346 C C . LYS A 1 5 ? 1.648 2.313 -2.147 1.00 0.00 5 LYS A C 15
ATOM 11347 O O . LYS A 1 5 ? 1.919 1.328 -1.495 1.00 0.00 5 LYS A O 15
ATOM 11366 N N . SER A 1 6 ? 0.537 2.433 -2.818 1.00 0.00 6 SER A N 15
ATOM 11367 C CA . SER A 1 6 ? -0.530 1.478 -2.717 1.00 0.00 6 SER A CA 15
ATOM 11368 C C . SER A 1 6 ? -0.139 0.115 -3.299 1.00 0.00 6 SER A C 15
ATOM 11369 O O . SER A 1 6 ? -0.419 -0.938 -2.703 1.00 0.00 6 SER A O 15
ATOM 11377 N N . TYR A 1 7 ? 0.553 0.136 -4.427 1.00 0.00 7 TYR A N 15
ATOM 11378 C CA . TYR A 1 7 ? 0.946 -1.095 -5.084 1.00 0.00 7 TYR A CA 15
ATOM 11379 C C . TYR A 1 7 ? 2.143 -1.678 -4.358 1.00 0.00 7 TYR A C 15
ATOM 11380 O O . TYR A 1 7 ? 2.318 -2.892 -4.283 1.00 0.00 7 TYR A O 15
ATOM 11398 N N . LYS A 1 8 ? 2.957 -0.791 -3.830 1.00 0.00 8 LYS A N 15
ATOM 11399 C CA . LYS A 1 8 ? 4.119 -1.132 -3.046 1.00 0.00 8 LYS A CA 15
ATOM 11400 C C . LYS A 1 8 ? 3.661 -1.924 -1.824 1.00 0.00 8 LYS A C 15
ATOM 11401 O O . LYS A 1 8 ? 4.140 -3.032 -1.575 1.00 0.00 8 LYS A O 15
ATOM 11420 N N . ARG A 1 9 ? 2.689 -1.353 -1.106 1.00 0.00 9 ARG A N 15
ATOM 11421 C CA . ARG A 1 9 ? 2.088 -1.989 0.059 1.00 0.00 9 ARG A CA 15
ATOM 11422 C C . ARG A 1 9 ? 1.502 -3.315 -0.316 1.00 0.00 9 ARG A C 15
ATOM 11423 O O . ARG A 1 9 ? 1.685 -4.285 0.383 1.00 0.00 9 ARG A O 15
ATOM 11444 N N . LEU A 1 10 ? 0.791 -3.339 -1.439 1.00 0.00 10 LEU A N 15
ATOM 11445 C CA . LEU A 1 10 ? 0.144 -4.541 -1.925 1.00 0.00 10 LEU A CA 15
ATOM 11446 C C . LEU A 1 10 ? 1.135 -5.692 -2.082 1.00 0.00 10 LEU A C 15
ATOM 11447 O O . LEU A 1 10 ? 0.881 -6.811 -1.623 1.00 0.00 10 LEU A O 15
ATOM 11463 N N . GLN A 1 11 ? 2.252 -5.407 -2.708 1.00 0.00 11 GLN A N 15
ATOM 11464 C CA . GLN A 1 11 ? 3.301 -6.388 -2.904 1.00 0.00 11 GLN A CA 15
ATOM 11465 C C . GLN A 1 11 ? 3.806 -6.907 -1.566 1.00 0.00 11 GLN A C 15
ATOM 11466 O O . GLN A 1 11 ? 3.795 -8.115 -1.324 1.00 0.00 11 GLN A O 15
ATOM 11480 N N . GLU A 1 12 ? 4.181 -5.988 -0.683 1.00 0.00 12 GLU A N 15
ATOM 11481 C CA . GLU A 1 12 ? 4.700 -6.348 0.634 1.00 0.00 12 GLU A CA 15
ATOM 11482 C C . GLU A 1 12 ? 3.661 -7.114 1.433 1.00 0.00 12 GLU A C 15
ATOM 11483 O O . GLU A 1 12 ? 3.969 -8.110 2.072 1.00 0.00 12 GLU A O 15
ATOM 11495 N N . CYS A 1 13 ? 2.429 -6.652 1.358 1.00 0.00 13 CYS A N 15
ATOM 11496 C CA . CYS A 1 13 ? 1.326 -7.241 2.071 1.00 0.00 13 CYS A CA 15
ATOM 11497 C C . CYS A 1 13 ? 1.126 -8.692 1.682 1.00 0.00 13 CYS A C 15
ATOM 11498 O O . CYS A 1 13 ? 1.072 -9.565 2.552 1.00 0.00 13 CYS A O 15
ATOM 11505 N N . GLN A 1 14 ? 1.078 -8.966 0.378 1.00 0.00 14 GLN A N 15
ATOM 11506 C CA . GLN A 1 14 ? 0.857 -10.324 -0.088 1.00 0.00 14 GLN A CA 15
ATOM 11507 C C . GLN A 1 14 ? 2.046 -11.206 0.253 1.00 0.00 14 GLN A C 15
ATOM 11508 O O . GLN A 1 14 ? 1.870 -12.357 0.626 1.00 0.00 14 GLN A O 15
ATOM 11522 N N . ARG A 1 15 ? 3.250 -10.640 0.170 1.00 0.00 15 ARG A N 15
ATOM 11523 C CA . ARG A 1 15 ? 4.474 -11.348 0.554 1.00 0.00 15 ARG A CA 15
ATOM 11524 C C . ARG A 1 15 ? 4.437 -11.705 2.038 1.00 0.00 15 ARG A C 15
ATOM 11525 O O . ARG A 1 15 ? 4.799 -12.816 2.431 1.00 0.00 15 ARG A O 15
ATOM 11546 N N . ARG A 1 16 ? 3.975 -10.765 2.851 1.00 0.00 16 ARG A N 15
ATOM 11547 C CA . ARG A 1 16 ? 3.810 -11.003 4.278 1.00 0.00 16 ARG A CA 15
ATOM 11548 C C . ARG A 1 16 ? 2.781 -12.072 4.520 1.00 0.00 16 ARG A C 15
ATOM 11549 O O . ARG A 1 16 ? 2.959 -12.929 5.375 1.00 0.00 16 ARG A O 15
ATOM 11570 N N . CYS A 1 17 ? 1.719 -12.026 3.757 1.00 0.00 17 CYS A N 15
ATOM 11571 C CA . CYS A 1 17 ? 0.682 -13.032 3.822 1.00 0.00 17 CYS A CA 15
ATOM 11572 C C . CYS A 1 17 ? 1.223 -14.404 3.483 1.00 0.00 17 CYS A C 15
ATOM 11573 O O . CYS A 1 17 ? 0.803 -15.382 4.049 1.00 0.00 17 CYS A O 15
ATOM 11580 N N . GLN A 1 18 ? 2.159 -14.466 2.557 1.00 0.00 18 GLN A N 15
ATOM 11581 C CA . GLN A 1 18 ? 2.791 -15.721 2.187 1.00 0.00 18 GLN A CA 15
ATOM 11582 C C . GLN A 1 18 ? 3.636 -16.262 3.326 1.00 0.00 18 GLN A C 15
ATOM 11583 O O . GLN A 1 18 ? 3.750 -17.475 3.510 1.00 0.00 18 GLN A O 15
ATOM 11597 N N . SER A 1 19 ? 4.202 -15.366 4.085 1.00 0.00 19 SER A N 15
ATOM 11598 C CA . SER A 1 19 ? 5.016 -15.722 5.204 1.00 0.00 19 SER A CA 15
ATOM 11599 C C . SER A 1 19 ? 4.125 -16.137 6.404 1.00 0.00 19 SER A C 15
ATOM 11600 O O . SER A 1 19 ? 4.304 -17.210 6.985 1.00 0.00 19 SER A O 15
ATOM 11608 N N . GLU A 1 20 ? 3.151 -15.308 6.734 1.00 0.00 20 GLU A N 15
ATOM 11609 C CA . GLU A 1 20 ? 2.322 -15.521 7.910 1.00 0.00 20 GLU A CA 15
ATOM 11610 C C . GLU A 1 20 ? 1.123 -16.461 7.692 1.00 0.00 20 GLU A C 15
ATOM 11611 O O . GLU A 1 20 ? 0.644 -17.090 8.642 1.00 0.00 20 GLU A O 15
ATOM 11623 N N . GLN A 1 21 ? 0.649 -16.568 6.483 1.00 0.00 21 GLN A N 15
ATOM 11624 C CA . GLN A 1 21 ? -0.530 -17.375 6.193 1.00 0.00 21 GLN A CA 15
ATOM 11625 C C . GLN A 1 21 ? -0.245 -18.397 5.102 1.00 0.00 21 GLN A C 15
ATOM 11626 O O . GLN A 1 21 ? 0.794 -18.342 4.435 1.00 0.00 21 GLN A O 15
ATOM 11640 N N . GLN A 1 22 ? -1.156 -19.325 4.927 1.00 0.00 22 GLN A N 15
ATOM 11641 C CA . GLN A 1 22 ? -1.060 -20.354 3.912 1.00 0.00 22 GLN A CA 15
ATOM 11642 C C . GLN A 1 22 ? -2.436 -20.873 3.577 1.00 0.00 22 GLN A C 15
ATOM 11643 O O . GLN A 1 22 ? -3.398 -20.573 4.288 1.00 0.00 22 GLN A O 15
ATOM 11657 N N . GLY A 1 23 ? -2.531 -21.599 2.480 1.00 0.00 23 GLY A N 15
ATOM 11658 C CA . GLY A 1 23 ? -3.777 -22.205 2.062 1.00 0.00 23 GLY A CA 15
ATOM 11659 C C . GLY A 1 23 ? -4.863 -21.194 1.765 1.00 0.00 23 GLY A C 15
ATOM 11660 O O . GLY A 1 23 ? -4.608 -20.132 1.173 1.00 0.00 23 GLY A O 15
ATOM 11664 N N . GLN A 1 24 ? -6.052 -21.506 2.211 1.00 0.00 24 GLN A N 15
ATOM 11665 C CA . GLN A 1 24 ? -7.225 -20.683 2.026 1.00 0.00 24 GLN A CA 15
ATOM 11666 C C . GLN A 1 24 ? -7.067 -19.377 2.795 1.00 0.00 24 GLN A C 15
ATOM 11667 O O . GLN A 1 24 ? -7.493 -18.316 2.344 1.00 0.00 24 GLN A O 15
ATOM 11681 N N . ARG A 1 25 ? -6.386 -19.455 3.928 1.00 0.00 25 ARG A N 15
ATOM 11682 C CA . ARG A 1 25 ? -6.103 -18.292 4.755 1.00 0.00 25 ARG A CA 15
ATOM 11683 C C . ARG A 1 25 ? -5.200 -17.311 4.007 1.00 0.00 25 ARG A C 15
ATOM 11684 O O . ARG A 1 25 ? -5.293 -16.095 4.184 1.00 0.00 25 ARG A O 15
ATOM 11705 N N . LEU A 1 26 ? -4.338 -17.846 3.161 1.00 0.00 26 LEU A N 15
ATOM 11706 C CA . LEU A 1 26 ? -3.477 -17.033 2.318 1.00 0.00 26 LEU A CA 15
ATOM 11707 C C . LEU A 1 26 ? -4.301 -16.331 1.266 1.00 0.00 26 LEU A C 15
ATOM 11708 O O . LEU A 1 26 ? -4.048 -15.165 0.938 1.00 0.00 26 LEU A O 15
ATOM 11724 N N . GLN A 1 27 ? -5.286 -17.041 0.746 1.00 0.00 27 GLN A N 15
ATOM 11725 C CA . GLN A 1 27 ? -6.184 -16.501 -0.260 1.00 0.00 27 GLN A CA 15
ATOM 11726 C C . GLN A 1 27 ? -6.929 -15.308 0.316 1.00 0.00 27 GLN A C 15
ATOM 11727 O O . GLN A 1 27 ? -7.063 -14.267 -0.337 1.00 0.00 27 GLN A O 15
ATOM 11741 N N . GLU A 1 28 ? -7.391 -15.470 1.550 1.00 0.00 28 GLU A N 15
ATOM 11742 C CA . GLU A 1 28 ? -8.077 -14.418 2.283 1.00 0.00 28 GLU A CA 15
ATOM 11743 C C . GLU A 1 28 ? -7.138 -13.247 2.550 1.00 0.00 28 GLU A C 15
ATOM 11744 O O . GLU A 1 28 ? -7.470 -12.097 2.261 1.00 0.00 28 GLU A O 15
ATOM 11756 N N . CYS A 1 29 ? -5.960 -13.555 3.071 1.00 0.00 29 CYS A N 15
ATOM 11757 C CA . CYS A 1 29 ? -4.985 -12.541 3.449 1.00 0.00 29 CYS A CA 15
ATOM 11758 C C . CYS A 1 29 ? -4.578 -11.696 2.245 1.00 0.00 29 CYS A C 15
ATOM 11759 O O . CYS A 1 29 ? -4.669 -10.457 2.295 1.00 0.00 29 CYS A O 15
ATOM 11766 N N . GLN A 1 30 ? -4.172 -12.354 1.144 1.00 0.00 30 GLN A N 15
ATOM 11767 C CA . GLN A 1 30 ? -3.782 -11.621 -0.066 1.00 0.00 30 GLN A CA 15
ATOM 11768 C C . GLN A 1 30 ? -4.948 -10.826 -0.639 1.00 0.00 30 GLN A C 15
ATOM 11769 O O . GLN A 1 30 ? -4.753 -9.727 -1.172 1.00 0.00 30 GLN A O 15
ATOM 11783 N N . GLN A 1 31 ? -6.168 -11.366 -0.491 1.00 0.00 31 GLN A N 15
ATOM 11784 C CA . GLN A 1 31 ? -7.372 -10.670 -0.932 1.00 0.00 31 GLN A CA 15
ATOM 11785 C C . GLN A 1 31 ? -7.486 -9.361 -0.186 1.00 0.00 31 GLN A C 15
ATOM 11786 O O . GLN A 1 31 ? -7.726 -8.330 -0.781 1.00 0.00 31 GLN A O 15
ATOM 11800 N N . ARG A 1 32 ? -7.275 -9.418 1.126 1.00 0.00 32 ARG A N 15
ATOM 11801 C CA . ARG A 1 32 ? -7.377 -8.246 1.990 1.00 0.00 32 ARG A CA 15
ATOM 11802 C C . ARG A 1 32 ? -6.381 -7.169 1.610 1.00 0.00 32 ARG A C 15
ATOM 11803 O O . ARG A 1 32 ? -6.698 -5.986 1.680 1.00 0.00 32 ARG A O 15
ATOM 11824 N N . CYS A 1 33 ? -5.214 -7.575 1.162 1.00 0.00 33 CYS A N 15
ATOM 11825 C CA . CYS A 1 33 ? -4.209 -6.633 0.681 1.00 0.00 33 CYS A CA 15
ATOM 11826 C C . CYS A 1 33 ? -4.733 -5.928 -0.568 1.00 0.00 33 CYS A C 15
ATOM 11827 O O . CYS A 1 33 ? -4.586 -4.719 -0.736 1.00 0.00 33 CYS A O 15
ATOM 11834 N N . GLN A 1 34 ? -5.380 -6.702 -1.423 1.00 0.00 34 GLN A N 15
ATOM 11835 C CA . GLN A 1 34 ? -5.951 -6.197 -2.655 1.00 0.00 34 GLN A CA 15
ATOM 11836 C C . GLN A 1 34 ? -7.166 -5.325 -2.365 1.00 0.00 34 GLN A C 15
ATOM 11837 O O . GLN A 1 34 ? -7.430 -4.362 -3.071 1.00 0.00 34 GLN A O 15
ATOM 11851 N N . GLN A 1 35 ? -7.898 -5.671 -1.312 1.00 0.00 35 GLN A N 15
ATOM 11852 C CA . GLN A 1 35 ? -9.034 -4.869 -0.855 1.00 0.00 35 GLN A CA 15
ATOM 11853 C C . GLN A 1 35 ? -8.525 -3.498 -0.443 1.00 0.00 35 GLN A C 15
ATOM 11854 O O . GLN A 1 35 ? -9.115 -2.474 -0.789 1.00 0.00 35 GLN A O 15
ATOM 11868 N N . GLU A 1 36 ? -7.403 -3.494 0.282 1.00 0.00 36 GLU A N 15
ATOM 11869 C CA . GLU A 1 36 ? -6.745 -2.268 0.702 1.00 0.00 36 GLU A CA 15
ATOM 11870 C C . GLU A 1 36 ? -6.333 -1.466 -0.500 1.00 0.00 36 GLU A C 15
ATOM 11871 O O . GLU A 1 36 ? -6.579 -0.286 -0.563 1.00 0.00 36 GLU A O 15
ATOM 11883 N N . TYR A 1 37 ? -5.716 -2.140 -1.450 1.00 0.00 37 TYR A N 15
ATOM 11884 C CA . TYR A 1 37 ? -5.296 -1.541 -2.714 1.00 0.00 37 TYR A CA 15
ATOM 11885 C C . TYR A 1 37 ? -6.484 -0.870 -3.438 1.00 0.00 37 TYR A C 15
ATOM 11886 O O . TYR A 1 37 ? -6.333 0.171 -4.080 1.00 0.00 37 TYR A O 15
ATOM 11904 N N . GLN A 1 38 ? -7.658 -1.462 -3.318 1.00 0.00 38 GLN A N 15
ATOM 11905 C CA . GLN A 1 38 ? -8.873 -0.874 -3.867 1.00 0.00 38 GLN A CA 15
ATOM 11906 C C . GLN A 1 38 ? -9.229 0.397 -3.113 1.00 0.00 38 GLN A C 15
ATOM 11907 O O . GLN A 1 38 ? -9.578 1.392 -3.717 1.00 0.00 38 GLN A O 15
ATOM 11921 N N . ARG A 1 39 ? -9.076 0.356 -1.795 1.00 0.00 39 ARG A N 15
ATOM 11922 C CA . ARG A 1 39 ? -9.356 1.504 -0.914 1.00 0.00 39 ARG A CA 15
ATOM 11923 C C . ARG A 1 39 ? -8.285 2.593 -1.091 1.00 0.00 39 ARG A C 15
ATOM 11924 O O . ARG A 1 39 ? -8.467 3.734 -0.675 1.00 0.00 39 ARG A O 15
ATOM 11945 N N . GLU A 1 40 ? -7.167 2.193 -1.661 1.00 0.00 40 GLU A N 15
ATOM 11946 C CA . GLU A 1 40 ? -6.063 3.072 -1.997 1.00 0.00 40 GLU A CA 15
ATOM 11947 C C . GLU A 1 40 ? -6.317 3.783 -3.322 1.00 0.00 40 GLU A C 15
ATOM 11948 O O . GLU A 1 40 ? -5.787 4.869 -3.575 1.00 0.00 40 GLU A O 15
ATOM 11960 N N . LYS A 1 41 ? -7.074 3.145 -4.186 1.00 0.00 41 LYS A N 15
ATOM 11961 C CA . LYS A 1 41 ? -7.445 3.751 -5.448 1.00 0.00 41 LYS A CA 15
ATOM 11962 C C . LYS A 1 41 ? -8.695 4.564 -5.237 1.00 0.00 41 LYS A C 15
ATOM 11963 O O . LYS A 1 41 ? -8.782 5.727 -5.638 1.00 0.00 41 LYS A O 15
ATOM 11982 N N . GLY A 1 42 ? -9.648 3.949 -4.608 1.00 0.00 42 GLY A N 15
ATOM 11983 C CA . GLY A 1 42 ? -10.857 4.598 -4.277 1.00 0.00 42 GLY A CA 15
ATOM 11984 C C . GLY A 1 42 ? -10.762 5.114 -2.887 1.00 0.00 42 GLY A C 15
ATOM 11985 O O . GLY A 1 42 ? -11.056 4.395 -1.927 1.00 0.00 42 GLY A O 15
ATOM 11989 N N . GLN A 1 43 ? -10.291 6.331 -2.764 1.00 0.00 43 GLN A N 15
ATOM 11990 C CA . GLN A 1 43 ? -10.147 6.969 -1.480 1.00 0.00 43 GLN A CA 15
ATOM 11991 C C . GLN A 1 43 ? -11.513 7.332 -0.919 1.00 0.00 43 GLN A C 15
ATOM 11992 O O . GLN A 1 43 ? -12.019 8.438 -1.148 1.00 0.00 43 GLN A O 15
ATOM 12006 N N . HIS A 1 44 ? -12.155 6.370 -0.294 1.00 0.00 44 HIS A N 15
ATOM 12007 C CA . HIS A 1 44 ? -13.398 6.614 0.408 1.00 0.00 44 HIS A CA 15
ATOM 12008 C C . HIS A 1 44 ? -13.034 7.351 1.652 1.00 0.00 44 HIS A C 15
ATOM 12009 O O . HIS A 1 44 ? -13.553 8.416 1.944 1.00 0.00 44 HIS A O 15
ATOM 12023 N N . GLN A 1 45 ? -12.100 6.784 2.357 1.00 0.00 45 GLN A N 15
ATOM 12024 C CA . GLN A 1 45 ? -11.545 7.375 3.504 1.00 0.00 45 GLN A CA 15
ATOM 12025 C C . GLN A 1 45 ? -10.086 7.641 3.217 1.00 0.00 45 GLN A C 15
ATOM 12026 O O . GLN A 1 45 ? -9.242 6.735 3.298 1.00 0.00 45 GLN A O 15
ATOM 12040 N N . GLY A 1 46 ? -9.811 8.835 2.785 1.00 0.00 46 GLY A N 15
ATOM 12041 C CA . GLY A 1 46 ? -8.477 9.217 2.460 1.00 0.00 46 GLY A CA 15
ATOM 12042 C C . GLY A 1 46 ? -7.993 10.287 3.387 1.00 0.00 46 GLY A C 15
ATOM 12043 O O . GLY A 1 46 ? -8.646 10.582 4.393 1.00 0.00 46 GLY A O 15
ATOM 12047 N N . GLU A 1 47 ? -6.885 10.896 3.059 1.00 0.00 47 GLU A N 15
ATOM 12048 C CA . GLU A 1 47 ? -6.307 11.927 3.907 1.00 0.00 47 GLU A CA 15
ATOM 12049 C C . GLU A 1 47 ? -6.803 13.285 3.494 1.00 0.00 47 GLU A C 15
ATOM 12050 O O . GLU A 1 47 ? -6.679 14.266 4.221 1.00 0.00 47 GLU A O 15
ATOM 12062 N N . THR A 1 48 ? -7.364 13.324 2.346 1.00 0.00 48 THR A N 15
ATOM 12063 C CA . THR A 1 48 ? -7.892 14.542 1.790 1.00 0.00 48 THR A CA 15
ATOM 12064 C C . THR A 1 48 ? -9.390 14.340 1.496 1.00 0.00 48 THR A C 15
ATOM 12065 O O . THR A 1 48 ? -10.074 15.215 0.961 1.00 0.00 48 THR A O 15
ATOM 12076 N N . ASN A 1 49 ? -9.892 13.189 1.865 1.00 0.00 49 ASN A N 15
ATOM 12077 C CA . ASN A 1 49 ? -11.261 12.838 1.599 1.00 0.00 49 ASN A CA 15
ATOM 12078 C C . ASN A 1 49 ? -11.764 12.024 2.763 1.00 0.00 49 ASN A C 15
ATOM 12079 O O . ASN A 1 49 ? -12.217 12.614 3.758 1.00 0.00 49 ASN A O 15
ATOM 12091 N N . ARG A 1 1 ? 10.264 1.252 -13.771 1.00 0.00 1 ARG A N 16
ATOM 12092 C CA . ARG A 1 1 ? 10.191 0.100 -12.854 1.00 0.00 1 ARG A CA 16
ATOM 12093 C C . ARG A 1 1 ? 9.819 0.568 -11.450 1.00 0.00 1 ARG A C 16
ATOM 12094 O O . ARG A 1 1 ? 10.059 -0.134 -10.466 1.00 0.00 1 ARG A O 16
ATOM 12117 N N . GLY A 1 2 ? 9.224 1.733 -11.360 1.00 0.00 2 GLY A N 16
ATOM 12118 C CA . GLY A 1 2 ? 8.852 2.271 -10.096 1.00 0.00 2 GLY A CA 16
ATOM 12119 C C . GLY A 1 2 ? 7.390 2.060 -9.857 1.00 0.00 2 GLY A C 16
ATOM 12120 O O . GLY A 1 2 ? 6.560 2.670 -10.544 1.00 0.00 2 GLY A O 16
ATOM 12124 N N . PRO A 1 3 ? 7.023 1.204 -8.907 1.00 0.00 3 PRO A N 16
ATOM 12125 C CA . PRO A 1 3 ? 5.633 0.897 -8.631 1.00 0.00 3 PRO A CA 16
ATOM 12126 C C . PRO A 1 3 ? 4.962 2.019 -7.868 1.00 0.00 3 PRO A C 16
ATOM 12127 O O . PRO A 1 3 ? 5.642 2.896 -7.311 1.00 0.00 3 PRO A O 16
ATOM 12138 N N . ASP A 1 4 ? 3.651 2.010 -7.857 1.00 0.00 4 ASP A N 16
ATOM 12139 C CA . ASP A 1 4 ? 2.886 2.973 -7.077 1.00 0.00 4 ASP A CA 16
ATOM 12140 C C . ASP A 1 4 ? 3.148 2.721 -5.610 1.00 0.00 4 ASP A C 16
ATOM 12141 O O . ASP A 1 4 ? 3.545 1.610 -5.222 1.00 0.00 4 ASP A O 16
ATOM 12150 N N . LYS A 1 5 ? 2.892 3.701 -4.817 1.00 0.00 5 LYS A N 16
ATOM 12151 C CA . LYS A 1 5 ? 3.127 3.639 -3.383 1.00 0.00 5 LYS A CA 16
ATOM 12152 C C . LYS A 1 5 ? 2.295 2.518 -2.747 1.00 0.00 5 LYS A C 16
ATOM 12153 O O . LYS A 1 5 ? 2.806 1.717 -1.967 1.00 0.00 5 LYS A O 16
ATOM 12172 N N . SER A 1 6 ? 1.051 2.409 -3.160 1.00 0.00 6 SER A N 16
ATOM 12173 C CA . SER A 1 6 ? 0.160 1.436 -2.610 1.00 0.00 6 SER A CA 16
ATOM 12174 C C . SER A 1 6 ? 0.375 0.091 -3.272 1.00 0.00 6 SER A C 16
ATOM 12175 O O . SER A 1 6 ? 0.040 -0.948 -2.714 1.00 0.00 6 SER A O 16
ATOM 12183 N N . TYR A 1 7 ? 0.981 0.108 -4.447 1.00 0.00 7 TYR A N 16
ATOM 12184 C CA . TYR A 1 7 ? 1.299 -1.123 -5.136 1.00 0.00 7 TYR A CA 16
ATOM 12185 C C . TYR A 1 7 ? 2.494 -1.755 -4.453 1.00 0.00 7 TYR A C 16
ATOM 12186 O O . TYR A 1 7 ? 2.566 -2.961 -4.291 1.00 0.00 7 TYR A O 16
ATOM 12204 N N . LYS A 1 8 ? 3.405 -0.912 -4.020 1.00 0.00 8 LYS A N 16
ATOM 12205 C CA . LYS A 1 8 ? 4.572 -1.333 -3.281 1.00 0.00 8 LYS A CA 16
ATOM 12206 C C . LYS A 1 8 ? 4.110 -1.980 -1.970 1.00 0.00 8 LYS A C 16
ATOM 12207 O O . LYS A 1 8 ? 4.608 -3.045 -1.565 1.00 0.00 8 LYS A O 16
ATOM 12226 N N . ARG A 1 9 ? 3.126 -1.332 -1.342 1.00 0.00 9 ARG A N 16
ATOM 12227 C CA . ARG A 1 9 ? 2.496 -1.814 -0.112 1.00 0.00 9 ARG A CA 16
ATOM 12228 C C . ARG A 1 9 ? 1.773 -3.123 -0.354 1.00 0.00 9 ARG A C 16
ATOM 12229 O O . ARG A 1 9 ? 1.731 -3.987 0.515 1.00 0.00 9 ARG A O 16
ATOM 12250 N N . LEU A 1 10 ? 1.199 -3.257 -1.530 1.00 0.00 10 LEU A N 16
ATOM 12251 C CA . LEU A 1 10 ? 0.505 -4.457 -1.909 1.00 0.00 10 LEU A CA 16
ATOM 12252 C C . LEU A 1 10 ? 1.424 -5.666 -1.845 1.00 0.00 10 LEU A C 16
ATOM 12253 O O . LEU A 1 10 ? 1.063 -6.670 -1.219 1.00 0.00 10 LEU A O 16
ATOM 12269 N N . GLN A 1 11 ? 2.607 -5.577 -2.455 1.00 0.00 11 GLN A N 16
ATOM 12270 C CA . GLN A 1 11 ? 3.573 -6.669 -2.347 1.00 0.00 11 GLN A CA 16
ATOM 12271 C C . GLN A 1 11 ? 3.958 -6.900 -0.914 1.00 0.00 11 GLN A C 16
ATOM 12272 O O . GLN A 1 11 ? 4.003 -8.032 -0.486 1.00 0.00 11 GLN A O 16
ATOM 12286 N N . GLU A 1 12 ? 4.195 -5.819 -0.165 1.00 0.00 12 GLU A N 16
ATOM 12287 C CA . GLU A 1 12 ? 4.517 -5.913 1.259 1.00 0.00 12 GLU A CA 16
ATOM 12288 C C . GLU A 1 12 ? 3.493 -6.776 1.971 1.00 0.00 12 GLU A C 16
ATOM 12289 O O . GLU A 1 12 ? 3.840 -7.789 2.592 1.00 0.00 12 GLU A O 16
ATOM 12301 N N . CYS A 1 13 ? 2.248 -6.406 1.800 1.00 0.00 13 CYS A N 16
ATOM 12302 C CA . CYS A 1 13 ? 1.131 -7.059 2.421 1.00 0.00 13 CYS A CA 16
ATOM 12303 C C . CYS A 1 13 ? 1.009 -8.527 1.970 1.00 0.00 13 CYS A C 16
ATOM 12304 O O . CYS A 1 13 ? 1.017 -9.444 2.812 1.00 0.00 13 CYS A O 16
ATOM 12311 N N . GLN A 1 14 ? 0.969 -8.766 0.653 1.00 0.00 14 GLN A N 16
ATOM 12312 C CA . GLN A 1 14 ? 0.762 -10.122 0.139 1.00 0.00 14 GLN A CA 16
ATOM 12313 C C . GLN A 1 14 ? 1.955 -11.044 0.380 1.00 0.00 14 GLN A C 16
ATOM 12314 O O . GLN A 1 14 ? 1.765 -12.221 0.672 1.00 0.00 14 GLN A O 16
ATOM 12328 N N . ARG A 1 15 ? 3.182 -10.522 0.296 1.00 0.00 15 ARG A N 16
ATOM 12329 C CA . ARG A 1 15 ? 4.357 -11.351 0.531 1.00 0.00 15 ARG A CA 16
ATOM 12330 C C . ARG A 1 15 ? 4.422 -11.752 1.996 1.00 0.00 15 ARG A C 16
ATOM 12331 O O . ARG A 1 15 ? 4.904 -12.832 2.324 1.00 0.00 15 ARG A O 16
ATOM 12352 N N . ARG A 1 16 ? 3.900 -10.882 2.878 1.00 0.00 16 ARG A N 16
ATOM 12353 C CA . ARG A 1 16 ? 3.781 -11.231 4.291 1.00 0.00 16 ARG A CA 16
ATOM 12354 C C . ARG A 1 16 ? 2.817 -12.364 4.429 1.00 0.00 16 ARG A C 16
ATOM 12355 O O . ARG A 1 16 ? 3.109 -13.349 5.083 1.00 0.00 16 ARG A O 16
ATOM 12376 N N . CYS A 1 17 ? 1.689 -12.236 3.758 1.00 0.00 17 CYS A N 16
ATOM 12377 C CA . CYS A 1 17 ? 0.655 -13.260 3.760 1.00 0.00 17 CYS A CA 16
ATOM 12378 C C . CYS A 1 17 ? 1.201 -14.608 3.318 1.00 0.00 17 CYS A C 16
ATOM 12379 O O . CYS A 1 17 ? 0.844 -15.619 3.867 1.00 0.00 17 CYS A O 16
ATOM 12386 N N . GLN A 1 18 ? 2.086 -14.599 2.336 1.00 0.00 18 GLN A N 16
ATOM 12387 C CA . GLN A 1 18 ? 2.678 -15.822 1.797 1.00 0.00 18 GLN A CA 16
ATOM 12388 C C . GLN A 1 18 ? 3.615 -16.507 2.786 1.00 0.00 18 GLN A C 16
ATOM 12389 O O . GLN A 1 18 ? 3.894 -17.704 2.669 1.00 0.00 18 GLN A O 16
ATOM 12403 N N . SER A 1 19 ? 4.088 -15.768 3.744 1.00 0.00 19 SER A N 16
ATOM 12404 C CA . SER A 1 19 ? 4.958 -16.313 4.742 1.00 0.00 19 SER A CA 16
ATOM 12405 C C . SER A 1 19 ? 4.190 -16.593 6.045 1.00 0.00 19 SER A C 16
ATOM 12406 O O . SER A 1 19 ? 4.393 -17.623 6.691 1.00 0.00 19 SER A O 16
ATOM 12414 N N . GLU A 1 20 ? 3.302 -15.690 6.413 1.00 0.00 20 GLU A N 16
ATOM 12415 C CA . GLU A 1 20 ? 2.573 -15.793 7.659 1.00 0.00 20 GLU A CA 16
ATOM 12416 C C . GLU A 1 20 ? 1.324 -16.657 7.546 1.00 0.00 20 GLU A C 16
ATOM 12417 O O . GLU A 1 20 ? 0.866 -17.206 8.539 1.00 0.00 20 GLU A O 16
ATOM 12429 N N . GLN A 1 21 ? 0.764 -16.769 6.363 1.00 0.00 21 GLN A N 16
ATOM 12430 C CA . GLN A 1 21 ? -0.468 -17.522 6.158 1.00 0.00 21 GLN A CA 16
ATOM 12431 C C . GLN A 1 21 ? -0.273 -18.566 5.076 1.00 0.00 21 GLN A C 16
ATOM 12432 O O . GLN A 1 21 ? 0.644 -18.465 4.264 1.00 0.00 21 GLN A O 16
ATOM 12446 N N . GLN A 1 22 ? -1.118 -19.566 5.073 1.00 0.00 22 GLN A N 16
ATOM 12447 C CA . GLN A 1 22 ? -1.054 -20.648 4.104 1.00 0.00 22 GLN A CA 16
ATOM 12448 C C . GLN A 1 22 ? -2.441 -20.902 3.546 1.00 0.00 22 GLN A C 16
ATOM 12449 O O . GLN A 1 22 ? -3.424 -20.551 4.190 1.00 0.00 22 GLN A O 16
ATOM 12463 N N . GLY A 1 23 ? -2.490 -21.460 2.345 1.00 0.00 23 GLY A N 16
ATOM 12464 C CA . GLY A 1 23 ? -3.726 -21.887 1.674 1.00 0.00 23 GLY A CA 16
ATOM 12465 C C . GLY A 1 23 ? -4.882 -20.915 1.758 1.00 0.00 23 GLY A C 16
ATOM 12466 O O . GLY A 1 23 ? -4.794 -19.790 1.270 1.00 0.00 23 GLY A O 16
ATOM 12470 N N . GLN A 1 24 ? -5.943 -21.352 2.419 1.00 0.00 24 GLN A N 16
ATOM 12471 C CA . GLN A 1 24 ? -7.179 -20.590 2.572 1.00 0.00 24 GLN A CA 16
ATOM 12472 C C . GLN A 1 24 ? -6.916 -19.274 3.277 1.00 0.00 24 GLN A C 16
ATOM 12473 O O . GLN A 1 24 ? -7.388 -18.217 2.843 1.00 0.00 24 GLN A O 16
ATOM 12487 N N . ARG A 1 25 ? -6.133 -19.340 4.344 1.00 0.00 25 ARG A N 16
ATOM 12488 C CA . ARG A 1 25 ? -5.762 -18.172 5.107 1.00 0.00 25 ARG A CA 16
ATOM 12489 C C . ARG A 1 25 ? -4.994 -17.191 4.235 1.00 0.00 25 ARG A C 16
ATOM 12490 O O . ARG A 1 25 ? -5.210 -15.982 4.297 1.00 0.00 25 ARG A O 16
ATOM 12511 N N . LEU A 1 26 ? -4.129 -17.730 3.398 1.00 0.00 26 LEU A N 16
ATOM 12512 C CA . LEU A 1 26 ? -3.348 -16.937 2.471 1.00 0.00 26 LEU A CA 16
ATOM 12513 C C . LEU A 1 26 ? -4.231 -16.261 1.441 1.00 0.00 26 LEU A C 16
ATOM 12514 O O . LEU A 1 26 ? -4.031 -15.071 1.143 1.00 0.00 26 LEU A O 16
ATOM 12530 N N . GLN A 1 27 ? -5.198 -17.004 0.911 1.00 0.00 27 GLN A N 16
ATOM 12531 C CA . GLN A 1 27 ? -6.140 -16.470 -0.073 1.00 0.00 27 GLN A CA 16
ATOM 12532 C C . GLN A 1 27 ? -6.817 -15.230 0.471 1.00 0.00 27 GLN A C 16
ATOM 12533 O O . GLN A 1 27 ? -6.777 -14.169 -0.159 1.00 0.00 27 GLN A O 16
ATOM 12547 N N . GLU A 1 28 ? -7.394 -15.367 1.664 1.00 0.00 28 GLU A N 16
ATOM 12548 C CA . GLU A 1 28 ? -8.098 -14.277 2.314 1.00 0.00 28 GLU A CA 16
ATOM 12549 C C . GLU A 1 28 ? -7.163 -13.126 2.618 1.00 0.00 28 GLU A C 16
ATOM 12550 O O . GLU A 1 28 ? -7.471 -11.975 2.312 1.00 0.00 28 GLU A O 16
ATOM 12562 N N . CYS A 1 29 ? -6.008 -13.455 3.176 1.00 0.00 29 CYS A N 16
ATOM 12563 C CA . CYS A 1 29 ? -5.016 -12.468 3.580 1.00 0.00 29 CYS A CA 16
ATOM 12564 C C . CYS A 1 29 ? -4.617 -11.574 2.404 1.00 0.00 29 CYS A C 16
ATOM 12565 O O . CYS A 1 29 ? -4.781 -10.344 2.466 1.00 0.00 29 CYS A O 16
ATOM 12572 N N . GLN A 1 30 ? -4.149 -12.180 1.310 1.00 0.00 30 GLN A N 16
ATOM 12573 C CA . GLN A 1 30 ? -3.713 -11.381 0.170 1.00 0.00 30 GLN A CA 16
ATOM 12574 C C . GLN A 1 30 ? -4.892 -10.698 -0.529 1.00 0.00 30 GLN A C 16
ATOM 12575 O O . GLN A 1 30 ? -4.737 -9.615 -1.093 1.00 0.00 30 GLN A O 16
ATOM 12589 N N . GLN A 1 31 ? -6.076 -11.314 -0.456 1.00 0.00 31 GLN A N 16
ATOM 12590 C CA . GLN A 1 31 ? -7.281 -10.734 -1.035 1.00 0.00 31 GLN A CA 16
ATOM 12591 C C . GLN A 1 31 ? -7.582 -9.406 -0.364 1.00 0.00 31 GLN A C 16
ATOM 12592 O O . GLN A 1 31 ? -7.912 -8.423 -1.034 1.00 0.00 31 GLN A O 16
ATOM 12606 N N . ARG A 1 32 ? -7.435 -9.380 0.947 1.00 0.00 32 ARG A N 16
ATOM 12607 C CA . ARG A 1 32 ? -7.655 -8.180 1.743 1.00 0.00 32 ARG A CA 16
ATOM 12608 C C . ARG A 1 32 ? -6.667 -7.092 1.347 1.00 0.00 32 ARG A C 16
ATOM 12609 O O . ARG A 1 32 ? -7.032 -5.912 1.255 1.00 0.00 32 ARG A O 16
ATOM 12630 N N . CYS A 1 33 ? -5.434 -7.497 1.071 1.00 0.00 33 CYS A N 16
ATOM 12631 C CA . CYS A 1 33 ? -4.396 -6.579 0.607 1.00 0.00 33 CYS A CA 16
ATOM 12632 C C . CYS A 1 33 ? -4.797 -5.978 -0.747 1.00 0.00 33 CYS A C 16
ATOM 12633 O O . CYS A 1 33 ? -4.605 -4.780 -0.998 1.00 0.00 33 CYS A O 16
ATOM 12640 N N . GLN A 1 34 ? -5.372 -6.820 -1.615 1.00 0.00 34 GLN A N 16
ATOM 12641 C CA . GLN A 1 34 ? -5.831 -6.387 -2.930 1.00 0.00 34 GLN A CA 16
ATOM 12642 C C . GLN A 1 34 ? -6.987 -5.413 -2.795 1.00 0.00 34 GLN A C 16
ATOM 12643 O O . GLN A 1 34 ? -7.054 -4.430 -3.510 1.00 0.00 34 GLN A O 16
ATOM 12657 N N . GLN A 1 35 ? -7.884 -5.689 -1.847 1.00 0.00 35 GLN A N 16
ATOM 12658 C CA . GLN A 1 35 ? -9.036 -4.816 -1.582 1.00 0.00 35 GLN A CA 16
ATOM 12659 C C . GLN A 1 35 ? -8.547 -3.437 -1.161 1.00 0.00 35 GLN A C 16
ATOM 12660 O O . GLN A 1 35 ? -9.066 -2.415 -1.612 1.00 0.00 35 GLN A O 16
ATOM 12674 N N . GLU A 1 36 ? -7.517 -3.425 -0.321 1.00 0.00 36 GLU A N 16
ATOM 12675 C CA . GLU A 1 36 ? -6.891 -2.189 0.108 1.00 0.00 36 GLU A CA 16
ATOM 12676 C C . GLU A 1 36 ? -6.294 -1.450 -1.060 1.00 0.00 36 GLU A C 16
ATOM 12677 O O . GLU A 1 36 ? -6.434 -0.234 -1.176 1.00 0.00 36 GLU A O 16
ATOM 12689 N N . TYR A 1 37 ? -5.634 -2.186 -1.925 1.00 0.00 37 TYR A N 16
ATOM 12690 C CA . TYR A 1 37 ? -5.063 -1.612 -3.121 1.00 0.00 37 TYR A CA 16
ATOM 12691 C C . TYR A 1 37 ? -6.151 -0.991 -3.996 1.00 0.00 37 TYR A C 16
ATOM 12692 O O . TYR A 1 37 ? -5.939 0.034 -4.600 1.00 0.00 37 TYR A O 16
ATOM 12710 N N . GLN A 1 38 ? -7.319 -1.612 -4.033 1.00 0.00 38 GLN A N 16
ATOM 12711 C CA . GLN A 1 38 ? -8.442 -1.088 -4.803 1.00 0.00 38 GLN A CA 16
ATOM 12712 C C . GLN A 1 38 ? -8.914 0.247 -4.224 1.00 0.00 38 GLN A C 16
ATOM 12713 O O . GLN A 1 38 ? -9.303 1.147 -4.960 1.00 0.00 38 GLN A O 16
ATOM 12727 N N . ARG A 1 39 ? -8.837 0.376 -2.910 1.00 0.00 39 ARG A N 16
ATOM 12728 C CA . ARG A 1 39 ? -9.195 1.623 -2.237 1.00 0.00 39 ARG A CA 16
ATOM 12729 C C . ARG A 1 39 ? -8.197 2.700 -2.636 1.00 0.00 39 ARG A C 16
ATOM 12730 O O . ARG A 1 39 ? -8.552 3.803 -3.045 1.00 0.00 39 ARG A O 16
ATOM 12751 N N . GLU A 1 40 ? -6.938 2.337 -2.534 1.00 0.00 40 GLU A N 16
ATOM 12752 C CA . GLU A 1 40 ? -5.835 3.250 -2.718 1.00 0.00 40 GLU A CA 16
ATOM 12753 C C . GLU A 1 40 ? -5.414 3.437 -4.182 1.00 0.00 40 GLU A C 16
ATOM 12754 O O . GLU A 1 40 ? -4.498 4.208 -4.466 1.00 0.00 40 GLU A O 16
ATOM 12766 N N . LYS A 1 41 ? -6.054 2.748 -5.099 1.00 0.00 41 LYS A N 16
ATOM 12767 C CA . LYS A 1 41 ? -5.733 2.927 -6.508 1.00 0.00 41 LYS A CA 16
ATOM 12768 C C . LYS A 1 41 ? -6.565 4.068 -7.069 1.00 0.00 41 LYS A C 16
ATOM 12769 O O . LYS A 1 41 ? -6.132 4.797 -7.960 1.00 0.00 41 LYS A O 16
ATOM 12788 N N . GLY A 1 42 ? -7.743 4.238 -6.518 1.00 0.00 42 GLY A N 16
ATOM 12789 C CA . GLY A 1 42 ? -8.625 5.256 -6.976 1.00 0.00 42 GLY A CA 16
ATOM 12790 C C . GLY A 1 42 ? -8.581 6.436 -6.072 1.00 0.00 42 GLY A C 16
ATOM 12791 O O . GLY A 1 42 ? -9.516 6.679 -5.319 1.00 0.00 42 GLY A O 16
ATOM 12795 N N . GLN A 1 43 ? -7.483 7.146 -6.113 1.00 0.00 43 GLN A N 16
ATOM 12796 C CA . GLN A 1 43 ? -7.313 8.316 -5.290 1.00 0.00 43 GLN A CA 16
ATOM 12797 C C . GLN A 1 43 ? -8.004 9.480 -5.955 1.00 0.00 43 GLN A C 16
ATOM 12798 O O . GLN A 1 43 ? -7.469 10.080 -6.899 1.00 0.00 43 GLN A O 16
ATOM 12812 N N . HIS A 1 44 ? -9.204 9.753 -5.534 1.00 0.00 44 HIS A N 16
ATOM 12813 C CA . HIS A 1 44 ? -9.963 10.842 -6.092 1.00 0.00 44 HIS A CA 16
ATOM 12814 C C . HIS A 1 44 ? -9.750 12.088 -5.265 1.00 0.00 44 HIS A C 16
ATOM 12815 O O . HIS A 1 44 ? -10.580 12.454 -4.424 1.00 0.00 44 HIS A O 16
ATOM 12829 N N . GLN A 1 45 ? -8.593 12.662 -5.419 1.00 0.00 45 GLN A N 16
ATOM 12830 C CA . GLN A 1 45 ? -8.231 13.859 -4.753 1.00 0.00 45 GLN A CA 16
ATOM 12831 C C . GLN A 1 45 ? -7.339 14.657 -5.697 1.00 0.00 45 GLN A C 16
ATOM 12832 O O . GLN A 1 45 ? -6.170 14.307 -5.916 1.00 0.00 45 GLN A O 16
ATOM 12846 N N . GLY A 1 46 ? -7.900 15.667 -6.283 1.00 0.00 46 GLY A N 16
ATOM 12847 C CA . GLY A 1 46 ? -7.201 16.467 -7.254 1.00 0.00 46 GLY A CA 16
ATOM 12848 C C . GLY A 1 46 ? -8.178 17.259 -8.061 1.00 0.00 46 GLY A C 16
ATOM 12849 O O . GLY A 1 46 ? -8.050 17.380 -9.287 1.00 0.00 46 GLY A O 16
ATOM 12853 N N . GLU A 1 47 ? -9.153 17.793 -7.373 1.00 0.00 47 GLU A N 16
ATOM 12854 C CA . GLU A 1 47 ? -10.235 18.527 -7.965 1.00 0.00 47 GLU A CA 16
ATOM 12855 C C . GLU A 1 47 ? -9.737 19.831 -8.553 1.00 0.00 47 GLU A C 16
ATOM 12856 O O . GLU A 1 47 ? -9.001 20.577 -7.897 1.00 0.00 47 GLU A O 16
ATOM 12868 N N . THR A 1 48 ? -10.099 20.100 -9.783 1.00 0.00 48 THR A N 16
ATOM 12869 C CA . THR A 1 48 ? -9.725 21.327 -10.403 1.00 0.00 48 THR A CA 16
ATOM 12870 C C . THR A 1 48 ? -10.689 22.431 -9.992 1.00 0.00 48 THR A C 16
ATOM 12871 O O . THR A 1 48 ? -11.663 22.738 -10.687 1.00 0.00 48 THR A O 16
ATOM 12882 N N . ASN A 1 49 ? -10.472 22.938 -8.821 1.00 0.00 49 ASN A N 16
ATOM 12883 C CA . ASN A 1 49 ? -11.268 23.977 -8.255 1.00 0.00 49 ASN A CA 16
ATOM 12884 C C . ASN A 1 49 ? -10.458 24.620 -7.179 1.00 0.00 49 ASN A C 16
ATOM 12885 O O . ASN A 1 49 ? -10.300 24.013 -6.123 1.00 0.00 49 ASN A O 16
ATOM 12897 N N . ARG A 1 1 ? 8.340 7.244 -8.668 1.00 0.00 1 ARG A N 17
ATOM 12898 C CA . ARG A 1 1 ? 9.153 6.456 -9.610 1.00 0.00 1 ARG A CA 17
ATOM 12899 C C . ARG A 1 1 ? 9.008 5.005 -9.219 1.00 0.00 1 ARG A C 17
ATOM 12900 O O . ARG A 1 1 ? 8.611 4.718 -8.083 1.00 0.00 1 ARG A O 17
ATOM 12923 N N . GLY A 1 2 ? 9.341 4.097 -10.119 1.00 0.00 2 GLY A N 17
ATOM 12924 C CA . GLY A 1 2 ? 9.239 2.692 -9.810 1.00 0.00 2 GLY A CA 17
ATOM 12925 C C . GLY A 1 2 ? 7.805 2.231 -9.808 1.00 0.00 2 GLY A C 17
ATOM 12926 O O . GLY A 1 2 ? 6.963 2.814 -10.526 1.00 0.00 2 GLY A O 17
ATOM 12930 N N . PRO A 1 3 ? 7.479 1.201 -9.028 1.00 0.00 3 PRO A N 17
ATOM 12931 C CA . PRO A 1 3 ? 6.115 0.718 -8.913 1.00 0.00 3 PRO A CA 17
ATOM 12932 C C . PRO A 1 3 ? 5.247 1.709 -8.144 1.00 0.00 3 PRO A C 17
ATOM 12933 O O . PRO A 1 3 ? 5.758 2.510 -7.342 1.00 0.00 3 PRO A O 17
ATOM 12944 N N . ASP A 1 4 ? 3.957 1.653 -8.395 1.00 0.00 4 ASP A N 17
ATOM 12945 C CA . ASP A 1 4 ? 2.971 2.524 -7.755 1.00 0.00 4 ASP A CA 17
ATOM 12946 C C . ASP A 1 4 ? 2.980 2.310 -6.273 1.00 0.00 4 ASP A C 17
ATOM 12947 O O . ASP A 1 4 ? 3.274 1.200 -5.810 1.00 0.00 4 ASP A O 17
ATOM 12956 N N . LYS A 1 5 ? 2.626 3.339 -5.524 1.00 0.00 5 LYS A N 17
ATOM 12957 C CA . LYS A 1 5 ? 2.546 3.243 -4.071 1.00 0.00 5 LYS A CA 17
ATOM 12958 C C . LYS A 1 5 ? 1.563 2.149 -3.666 1.00 0.00 5 LYS A C 17
ATOM 12959 O O . LYS A 1 5 ? 1.811 1.370 -2.752 1.00 0.00 5 LYS A O 17
ATOM 12978 N N . SER A 1 6 ? 0.490 2.062 -4.413 1.00 0.00 6 SER A N 17
ATOM 12979 C CA . SER A 1 6 ? -0.546 1.096 -4.195 1.00 0.00 6 SER A CA 17
ATOM 12980 C C . SER A 1 6 ? -0.021 -0.324 -4.440 1.00 0.00 6 SER A C 17
ATOM 12981 O O . SER A 1 6 ? -0.295 -1.257 -3.664 1.00 0.00 6 SER A O 17
ATOM 12989 N N . TYR A 1 7 ? 0.775 -0.461 -5.481 1.00 0.00 7 TYR A N 17
ATOM 12990 C CA . TYR A 1 7 ? 1.267 -1.744 -5.900 1.00 0.00 7 TYR A CA 17
ATOM 12991 C C . TYR A 1 7 ? 2.415 -2.204 -5.022 1.00 0.00 7 TYR A C 17
ATOM 12992 O O . TYR A 1 7 ? 2.516 -3.383 -4.711 1.00 0.00 7 TYR A O 17
ATOM 13010 N N . LYS A 1 8 ? 3.266 -1.285 -4.598 1.00 0.00 8 LYS A N 17
ATOM 13011 C CA . LYS A 1 8 ? 4.382 -1.652 -3.761 1.00 0.00 8 LYS A CA 17
ATOM 13012 C C . LYS A 1 8 ? 3.911 -2.046 -2.368 1.00 0.00 8 LYS A C 17
ATOM 13013 O O . LYS A 1 8 ? 4.506 -2.919 -1.729 1.00 0.00 8 LYS A O 17
ATOM 13032 N N . ARG A 1 9 ? 2.828 -1.428 -1.895 1.00 0.00 9 ARG A N 17
ATOM 13033 C CA . ARG A 1 9 ? 2.256 -1.827 -0.619 1.00 0.00 9 ARG A CA 17
ATOM 13034 C C . ARG A 1 9 ? 1.615 -3.194 -0.750 1.00 0.00 9 ARG A C 17
ATOM 13035 O O . ARG A 1 9 ? 1.698 -4.022 0.161 1.00 0.00 9 ARG A O 17
ATOM 13056 N N . LEU A 1 10 ? 1.001 -3.436 -1.912 1.00 0.00 10 LEU A N 17
ATOM 13057 C CA . LEU A 1 10 ? 0.418 -4.732 -2.225 1.00 0.00 10 LEU A CA 17
ATOM 13058 C C . LEU A 1 10 ? 1.476 -5.815 -2.135 1.00 0.00 10 LEU A C 17
ATOM 13059 O O . LEU A 1 10 ? 1.254 -6.835 -1.486 1.00 0.00 10 LEU A O 17
ATOM 13075 N N . GLN A 1 11 ? 2.632 -5.560 -2.753 1.00 0.00 11 GLN A N 17
ATOM 13076 C CA . GLN A 1 11 ? 3.777 -6.481 -2.727 1.00 0.00 11 GLN A CA 17
ATOM 13077 C C . GLN A 1 11 ? 4.135 -6.853 -1.291 1.00 0.00 11 GLN A C 17
ATOM 13078 O O . GLN A 1 11 ? 4.280 -8.023 -0.964 1.00 0.00 11 GLN A O 17
ATOM 13092 N N . GLU A 1 12 ? 4.256 -5.846 -0.447 1.00 0.00 12 GLU A N 17
ATOM 13093 C CA . GLU A 1 12 ? 4.604 -6.037 0.955 1.00 0.00 12 GLU A CA 17
ATOM 13094 C C . GLU A 1 12 ? 3.535 -6.840 1.676 1.00 0.00 12 GLU A C 17
ATOM 13095 O O . GLU A 1 12 ? 3.839 -7.815 2.370 1.00 0.00 12 GLU A O 17
ATOM 13107 N N . CYS A 1 13 ? 2.294 -6.449 1.468 1.00 0.00 13 CYS A N 17
ATOM 13108 C CA . CYS A 1 13 ? 1.159 -7.087 2.105 1.00 0.00 13 CYS A CA 17
ATOM 13109 C C . CYS A 1 13 ? 1.082 -8.562 1.733 1.00 0.00 13 CYS A C 17
ATOM 13110 O O . CYS A 1 13 ? 0.996 -9.428 2.616 1.00 0.00 13 CYS A O 17
ATOM 13117 N N . GLN A 1 14 ? 1.169 -8.864 0.437 1.00 0.00 14 GLN A N 17
ATOM 13118 C CA . GLN A 1 14 ? 1.090 -10.236 0.000 1.00 0.00 14 GLN A CA 17
ATOM 13119 C C . GLN A 1 14 ? 2.299 -11.036 0.438 1.00 0.00 14 GLN A C 17
ATOM 13120 O O . GLN A 1 14 ? 2.150 -12.179 0.801 1.00 0.00 14 GLN A O 17
ATOM 13134 N N . ARG A 1 15 ? 3.492 -10.419 0.447 1.00 0.00 15 ARG A N 17
ATOM 13135 C CA . ARG A 1 15 ? 4.704 -11.083 0.963 1.00 0.00 15 ARG A CA 17
ATOM 13136 C C . ARG A 1 15 ? 4.485 -11.549 2.389 1.00 0.00 15 ARG A C 17
ATOM 13137 O O . ARG A 1 15 ? 4.850 -12.676 2.750 1.00 0.00 15 ARG A O 17
ATOM 13158 N N . ARG A 1 16 ? 3.850 -10.701 3.179 1.00 0.00 16 ARG A N 17
ATOM 13159 C CA . ARG A 1 16 ? 3.523 -11.036 4.553 1.00 0.00 16 ARG A CA 17
ATOM 13160 C C . ARG A 1 16 ? 2.542 -12.180 4.587 1.00 0.00 16 ARG A C 17
ATOM 13161 O O . ARG A 1 16 ? 2.768 -13.173 5.279 1.00 0.00 16 ARG A O 17
ATOM 13182 N N . CYS A 1 17 ? 1.499 -12.069 3.800 1.00 0.00 17 CYS A N 17
ATOM 13183 C CA . CYS A 1 17 ? 0.493 -13.110 3.702 1.00 0.00 17 CYS A CA 17
ATOM 13184 C C . CYS A 1 17 ? 1.095 -14.445 3.292 1.00 0.00 17 CYS A C 17
ATOM 13185 O O . CYS A 1 17 ? 0.719 -15.464 3.806 1.00 0.00 17 CYS A O 17
ATOM 13192 N N . GLN A 1 18 ? 2.054 -14.417 2.395 1.00 0.00 18 GLN A N 17
ATOM 13193 C CA . GLN A 1 18 ? 2.694 -15.629 1.901 1.00 0.00 18 GLN A CA 17
ATOM 13194 C C . GLN A 1 18 ? 3.631 -16.243 2.927 1.00 0.00 18 GLN A C 17
ATOM 13195 O O . GLN A 1 18 ? 4.036 -17.394 2.800 1.00 0.00 18 GLN A O 17
ATOM 13209 N N . SER A 1 19 ? 3.971 -15.492 3.924 1.00 0.00 19 SER A N 17
ATOM 13210 C CA . SER A 1 19 ? 4.862 -15.975 4.930 1.00 0.00 19 SER A CA 17
ATOM 13211 C C . SER A 1 19 ? 4.075 -16.436 6.160 1.00 0.00 19 SER A C 17
ATOM 13212 O O . SER A 1 19 ? 4.277 -17.542 6.669 1.00 0.00 19 SER A O 17
ATOM 13220 N N . GLU A 1 20 ? 3.171 -15.601 6.610 1.00 0.00 20 GLU A N 17
ATOM 13221 C CA . GLU A 1 20 ? 2.413 -15.865 7.805 1.00 0.00 20 GLU A CA 17
ATOM 13222 C C . GLU A 1 20 ? 1.217 -16.775 7.539 1.00 0.00 20 GLU A C 17
ATOM 13223 O O . GLU A 1 20 ? 0.743 -17.465 8.442 1.00 0.00 20 GLU A O 17
ATOM 13235 N N . GLN A 1 21 ? 0.725 -16.785 6.320 1.00 0.00 21 GLN A N 17
ATOM 13236 C CA . GLN A 1 21 ? -0.473 -17.522 5.994 1.00 0.00 21 GLN A CA 17
ATOM 13237 C C . GLN A 1 21 ? -0.209 -18.475 4.846 1.00 0.00 21 GLN A C 17
ATOM 13238 O O . GLN A 1 21 ? 0.767 -18.320 4.096 1.00 0.00 21 GLN A O 17
ATOM 13252 N N . GLN A 1 22 ? -1.057 -19.455 4.715 1.00 0.00 22 GLN A N 17
ATOM 13253 C CA . GLN A 1 22 ? -0.973 -20.411 3.644 1.00 0.00 22 GLN A CA 17
ATOM 13254 C C . GLN A 1 22 ? -2.344 -20.933 3.318 1.00 0.00 22 GLN A C 17
ATOM 13255 O O . GLN A 1 22 ? -3.274 -20.733 4.101 1.00 0.00 22 GLN A O 17
ATOM 13269 N N . GLY A 1 23 ? -2.468 -21.525 2.145 1.00 0.00 23 GLY A N 17
ATOM 13270 C CA . GLY A 1 23 ? -3.706 -22.139 1.691 1.00 0.00 23 GLY A CA 17
ATOM 13271 C C . GLY A 1 23 ? -4.909 -21.212 1.709 1.00 0.00 23 GLY A C 17
ATOM 13272 O O . GLY A 1 23 ? -4.939 -20.177 1.016 1.00 0.00 23 GLY A O 17
ATOM 13276 N N . GLN A 1 24 ? -5.876 -21.565 2.518 1.00 0.00 24 GLN A N 17
ATOM 13277 C CA . GLN A 1 24 ? -7.116 -20.830 2.648 1.00 0.00 24 GLN A CA 17
ATOM 13278 C C . GLN A 1 24 ? -6.865 -19.509 3.343 1.00 0.00 24 GLN A C 17
ATOM 13279 O O . GLN A 1 24 ? -7.408 -18.482 2.970 1.00 0.00 24 GLN A O 17
ATOM 13293 N N . ARG A 1 25 ? -5.999 -19.527 4.314 1.00 0.00 25 ARG A N 17
ATOM 13294 C CA . ARG A 1 25 ? -5.694 -18.335 5.060 1.00 0.00 25 ARG A CA 17
ATOM 13295 C C . ARG A 1 25 ? -4.927 -17.349 4.199 1.00 0.00 25 ARG A C 17
ATOM 13296 O O . ARG A 1 25 ? -5.029 -16.131 4.371 1.00 0.00 25 ARG A O 17
ATOM 13317 N N . LEU A 1 26 ? -4.198 -17.878 3.240 1.00 0.00 26 LEU A N 17
ATOM 13318 C CA . LEU A 1 26 ? -3.469 -17.056 2.310 1.00 0.00 26 LEU A CA 17
ATOM 13319 C C . LEU A 1 26 ? -4.412 -16.302 1.401 1.00 0.00 26 LEU A C 17
ATOM 13320 O O . LEU A 1 26 ? -4.244 -15.096 1.216 1.00 0.00 26 LEU A O 17
ATOM 13336 N N . GLN A 1 27 ? -5.424 -16.990 0.869 1.00 0.00 27 GLN A N 17
ATOM 13337 C CA . GLN A 1 27 ? -6.358 -16.350 -0.060 1.00 0.00 27 GLN A CA 17
ATOM 13338 C C . GLN A 1 27 ? -7.134 -15.230 0.634 1.00 0.00 27 GLN A C 17
ATOM 13339 O O . GLN A 1 27 ? -7.383 -14.188 0.036 1.00 0.00 27 GLN A O 17
ATOM 13353 N N . GLU A 1 28 ? -7.471 -15.438 1.911 1.00 0.00 28 GLU A N 17
ATOM 13354 C CA . GLU A 1 28 ? -8.193 -14.437 2.682 1.00 0.00 28 GLU A CA 17
ATOM 13355 C C . GLU A 1 28 ? -7.305 -13.225 2.891 1.00 0.00 28 GLU A C 17
ATOM 13356 O O . GLU A 1 28 ? -7.729 -12.070 2.688 1.00 0.00 28 GLU A O 17
ATOM 13368 N N . CYS A 1 29 ? -6.067 -13.502 3.265 1.00 0.00 29 CYS A N 17
ATOM 13369 C CA . CYS A 1 29 ? -5.091 -12.483 3.562 1.00 0.00 29 CYS A CA 17
ATOM 13370 C C . CYS A 1 29 ? -4.761 -11.668 2.317 1.00 0.00 29 CYS A C 17
ATOM 13371 O O . CYS A 1 29 ? -4.934 -10.450 2.310 1.00 0.00 29 CYS A O 17
ATOM 13378 N N . GLN A 1 30 ? -4.336 -12.332 1.237 1.00 0.00 30 GLN A N 17
ATOM 13379 C CA . GLN A 1 30 ? -3.949 -11.591 0.040 1.00 0.00 30 GLN A CA 17
ATOM 13380 C C . GLN A 1 30 ? -5.128 -10.878 -0.625 1.00 0.00 30 GLN A C 17
ATOM 13381 O O . GLN A 1 30 ? -4.931 -9.864 -1.287 1.00 0.00 30 GLN A O 17
ATOM 13395 N N . GLN A 1 31 ? -6.351 -11.382 -0.420 1.00 0.00 31 GLN A N 17
ATOM 13396 C CA . GLN A 1 31 ? -7.544 -10.699 -0.921 1.00 0.00 31 GLN A CA 17
ATOM 13397 C C . GLN A 1 31 ? -7.680 -9.347 -0.226 1.00 0.00 31 GLN A C 17
ATOM 13398 O O . GLN A 1 31 ? -8.033 -8.342 -0.849 1.00 0.00 31 GLN A O 17
ATOM 13412 N N . ARG A 1 32 ? -7.360 -9.323 1.064 1.00 0.00 32 ARG A N 17
ATOM 13413 C CA . ARG A 1 32 ? -7.380 -8.087 1.836 1.00 0.00 32 ARG A CA 17
ATOM 13414 C C . ARG A 1 32 ? -6.336 -7.119 1.298 1.00 0.00 32 ARG A C 17
ATOM 13415 O O . ARG A 1 32 ? -6.557 -5.918 1.235 1.00 0.00 32 ARG A O 17
ATOM 13436 N N . CYS A 1 33 ? -5.224 -7.659 0.861 1.00 0.00 33 CYS A N 17
ATOM 13437 C CA . CYS A 1 33 ? -4.169 -6.864 0.259 1.00 0.00 33 CYS A CA 17
ATOM 13438 C C . CYS A 1 33 ? -4.645 -6.245 -1.054 1.00 0.00 33 CYS A C 17
ATOM 13439 O O . CYS A 1 33 ? -4.253 -5.131 -1.400 1.00 0.00 33 CYS A O 17
ATOM 13446 N N . GLN A 1 34 ? -5.517 -6.960 -1.769 1.00 0.00 34 GLN A N 17
ATOM 13447 C CA . GLN A 1 34 ? -6.091 -6.457 -3.014 1.00 0.00 34 GLN A CA 17
ATOM 13448 C C . GLN A 1 34 ? -7.033 -5.315 -2.700 1.00 0.00 34 GLN A C 17
ATOM 13449 O O . GLN A 1 34 ? -7.114 -4.332 -3.437 1.00 0.00 34 GLN A O 17
ATOM 13463 N N . GLN A 1 35 ? -7.742 -5.459 -1.594 1.00 0.00 35 GLN A N 17
ATOM 13464 C CA . GLN A 1 35 ? -8.618 -4.416 -1.101 1.00 0.00 35 GLN A CA 17
ATOM 13465 C C . GLN A 1 35 ? -7.799 -3.169 -0.813 1.00 0.00 35 GLN A C 17
ATOM 13466 O O . GLN A 1 35 ? -8.102 -2.098 -1.333 1.00 0.00 35 GLN A O 17
ATOM 13480 N N . GLU A 1 36 ? -6.735 -3.336 -0.028 1.00 0.00 36 GLU A N 17
ATOM 13481 C CA . GLU A 1 36 ? -5.785 -2.268 0.268 1.00 0.00 36 GLU A CA 17
ATOM 13482 C C . GLU A 1 36 ? -5.209 -1.647 -1.012 1.00 0.00 36 GLU A C 17
ATOM 13483 O O . GLU A 1 36 ? -5.077 -0.442 -1.108 1.00 0.00 36 GLU A O 17
ATOM 13495 N N . TYR A 1 37 ? -4.895 -2.485 -1.996 1.00 0.00 37 TYR A N 17
ATOM 13496 C CA . TYR A 1 37 ? -4.387 -2.036 -3.301 1.00 0.00 37 TYR A CA 17
ATOM 13497 C C . TYR A 1 37 ? -5.347 -1.045 -3.949 1.00 0.00 37 TYR A C 17
ATOM 13498 O O . TYR A 1 37 ? -4.944 0.039 -4.371 1.00 0.00 37 TYR A O 17
ATOM 13516 N N . GLN A 1 38 ? -6.610 -1.397 -3.979 1.00 0.00 38 GLN A N 17
ATOM 13517 C CA . GLN A 1 38 ? -7.635 -0.551 -4.565 1.00 0.00 38 GLN A CA 17
ATOM 13518 C C . GLN A 1 38 ? -7.888 0.682 -3.694 1.00 0.00 38 GLN A C 17
ATOM 13519 O O . GLN A 1 38 ? -8.198 1.766 -4.200 1.00 0.00 38 GLN A O 17
ATOM 13533 N N . ARG A 1 39 ? -7.727 0.519 -2.395 1.00 0.00 39 ARG A N 17
ATOM 13534 C CA . ARG A 1 39 ? -7.906 1.610 -1.437 1.00 0.00 39 ARG A CA 17
ATOM 13535 C C . ARG A 1 39 ? -6.805 2.649 -1.566 1.00 0.00 39 ARG A C 17
ATOM 13536 O O . ARG A 1 39 ? -7.047 3.847 -1.377 1.00 0.00 39 ARG A O 17
ATOM 13557 N N . GLU A 1 40 ? -5.617 2.199 -1.912 1.00 0.00 40 GLU A N 17
ATOM 13558 C CA . GLU A 1 40 ? -4.495 3.092 -2.124 1.00 0.00 40 GLU A CA 17
ATOM 13559 C C . GLU A 1 40 ? -4.583 3.783 -3.480 1.00 0.00 40 GLU A C 17
ATOM 13560 O O . GLU A 1 40 ? -3.991 4.836 -3.679 1.00 0.00 40 GLU A O 17
ATOM 13572 N N . LYS A 1 41 ? -5.293 3.182 -4.418 1.00 0.00 41 LYS A N 17
ATOM 13573 C CA . LYS A 1 41 ? -5.469 3.798 -5.718 1.00 0.00 41 LYS A CA 17
ATOM 13574 C C . LYS A 1 41 ? -6.593 4.815 -5.679 1.00 0.00 41 LYS A C 17
ATOM 13575 O O . LYS A 1 41 ? -6.422 5.976 -6.092 1.00 0.00 41 LYS A O 17
ATOM 13594 N N . GLY A 1 42 ? -7.720 4.394 -5.175 1.00 0.00 42 GLY A N 17
ATOM 13595 C CA . GLY A 1 42 ? -8.869 5.241 -5.117 1.00 0.00 42 GLY A CA 17
ATOM 13596 C C . GLY A 1 42 ? -10.108 4.493 -5.518 1.00 0.00 42 GLY A C 17
ATOM 13597 O O . GLY A 1 42 ? -10.019 3.477 -6.234 1.00 0.00 42 GLY A O 17
ATOM 13601 N N . GLN A 1 43 ? -11.242 4.971 -5.061 1.00 0.00 43 GLN A N 17
ATOM 13602 C CA . GLN A 1 43 ? -12.535 4.355 -5.323 1.00 0.00 43 GLN A CA 17
ATOM 13603 C C . GLN A 1 43 ? -12.979 4.662 -6.746 1.00 0.00 43 GLN A C 17
ATOM 13604 O O . GLN A 1 43 ? -13.520 5.741 -7.007 1.00 0.00 43 GLN A O 17
ATOM 13618 N N . HIS A 1 44 ? -12.695 3.721 -7.661 1.00 0.00 44 HIS A N 17
ATOM 13619 C CA . HIS A 1 44 ? -12.988 3.832 -9.087 1.00 0.00 44 HIS A CA 17
ATOM 13620 C C . HIS A 1 44 ? -12.648 5.197 -9.651 1.00 0.00 44 HIS A C 17
ATOM 13621 O O . HIS A 1 44 ? -13.532 5.963 -10.063 1.00 0.00 44 HIS A O 17
ATOM 13635 N N . GLN A 1 45 ? -11.379 5.521 -9.593 1.00 0.00 45 GLN A N 17
ATOM 13636 C CA . GLN A 1 45 ? -10.862 6.780 -10.036 1.00 0.00 45 GLN A CA 17
ATOM 13637 C C . GLN A 1 45 ? -9.733 6.532 -10.996 1.00 0.00 45 GLN A C 17
ATOM 13638 O O . GLN A 1 45 ? -9.194 5.422 -11.043 1.00 0.00 45 GLN A O 17
ATOM 13652 N N . GLY A 1 46 ? -9.363 7.527 -11.739 1.00 0.00 46 GLY A N 17
ATOM 13653 C CA . GLY A 1 46 ? -8.316 7.377 -12.699 1.00 0.00 46 GLY A CA 17
ATOM 13654 C C . GLY A 1 46 ? -7.454 8.598 -12.763 1.00 0.00 46 GLY A C 17
ATOM 13655 O O . GLY A 1 46 ? -7.837 9.653 -12.240 1.00 0.00 46 GLY A O 17
ATOM 13659 N N . GLU A 1 47 ? -6.277 8.443 -13.360 1.00 0.00 47 GLU A N 17
ATOM 13660 C CA . GLU A 1 47 ? -5.295 9.518 -13.572 1.00 0.00 47 GLU A CA 17
ATOM 13661 C C . GLU A 1 47 ? -4.693 10.028 -12.261 1.00 0.00 47 GLU A C 17
ATOM 13662 O O . GLU A 1 47 ? -4.063 11.077 -12.211 1.00 0.00 47 GLU A O 17
ATOM 13674 N N . THR A 1 48 ? -4.861 9.262 -11.233 1.00 0.00 48 THR A N 17
ATOM 13675 C CA . THR A 1 48 ? -4.296 9.553 -9.958 1.00 0.00 48 THR A CA 17
ATOM 13676 C C . THR A 1 48 ? -3.536 8.319 -9.497 1.00 0.00 48 THR A C 17
ATOM 13677 O O . THR A 1 48 ? -4.020 7.485 -8.724 1.00 0.00 48 THR A O 17
ATOM 13688 N N . ASN A 1 49 ? -2.389 8.150 -10.071 1.00 0.00 49 ASN A N 17
ATOM 13689 C CA . ASN A 1 49 ? -1.604 6.984 -9.843 1.00 0.00 49 ASN A CA 17
ATOM 13690 C C . ASN A 1 49 ? -0.239 7.380 -9.381 1.00 0.00 49 ASN A C 17
ATOM 13691 O O . ASN A 1 49 ? 0.514 7.980 -10.172 1.00 0.00 49 ASN A O 17
ATOM 13703 N N . ARG A 1 1 ? 5.315 8.052 -14.365 1.00 0.00 1 ARG A N 18
ATOM 13704 C CA . ARG A 1 1 ? 4.672 6.749 -14.341 1.00 0.00 1 ARG A CA 18
ATOM 13705 C C . ARG A 1 1 ? 5.392 5.848 -13.362 1.00 0.00 1 ARG A C 18
ATOM 13706 O O . ARG A 1 1 ? 6.352 5.164 -13.715 1.00 0.00 1 ARG A O 18
ATOM 13729 N N . GLY A 1 2 ? 4.968 5.903 -12.133 1.00 0.00 2 GLY A N 18
ATOM 13730 C CA . GLY A 1 2 ? 5.545 5.094 -11.110 1.00 0.00 2 GLY A CA 18
ATOM 13731 C C . GLY A 1 2 ? 4.467 4.455 -10.294 1.00 0.00 2 GLY A C 18
ATOM 13732 O O . GLY A 1 2 ? 3.367 5.021 -10.194 1.00 0.00 2 GLY A O 18
ATOM 13736 N N . PRO A 1 3 ? 4.723 3.285 -9.703 1.00 0.00 3 PRO A N 18
ATOM 13737 C CA . PRO A 1 3 ? 3.729 2.560 -8.917 1.00 0.00 3 PRO A CA 18
ATOM 13738 C C . PRO A 1 3 ? 3.314 3.340 -7.680 1.00 0.00 3 PRO A C 18
ATOM 13739 O O . PRO A 1 3 ? 4.093 4.160 -7.137 1.00 0.00 3 PRO A O 18
ATOM 13750 N N . ASP A 1 4 ? 2.105 3.109 -7.242 1.00 0.00 4 ASP A N 18
ATOM 13751 C CA . ASP A 1 4 ? 1.571 3.796 -6.081 1.00 0.00 4 ASP A CA 18
ATOM 13752 C C . ASP A 1 4 ? 2.261 3.276 -4.846 1.00 0.00 4 ASP A C 18
ATOM 13753 O O . ASP A 1 4 ? 2.689 2.114 -4.813 1.00 0.00 4 ASP A O 18
ATOM 13762 N N . LYS A 1 5 ? 2.359 4.092 -3.832 1.00 0.00 5 LYS A N 18
ATOM 13763 C CA . LYS A 1 5 ? 2.967 3.672 -2.582 1.00 0.00 5 LYS A CA 18
ATOM 13764 C C . LYS A 1 5 ? 2.096 2.638 -1.898 1.00 0.00 5 LYS A C 18
ATOM 13765 O O . LYS A 1 5 ? 2.581 1.753 -1.194 1.00 0.00 5 LYS A O 18
ATOM 13784 N N . SER A 1 6 ? 0.813 2.719 -2.158 1.00 0.00 6 SER A N 18
ATOM 13785 C CA . SER A 1 6 ? -0.110 1.724 -1.697 1.00 0.00 6 SER A CA 18
ATOM 13786 C C . SER A 1 6 ? 0.131 0.398 -2.422 1.00 0.00 6 SER A C 18
ATOM 13787 O O . SER A 1 6 ? -0.075 -0.652 -1.861 1.00 0.00 6 SER A O 18
ATOM 13795 N N . TYR A 1 7 ? 0.653 0.464 -3.651 1.00 0.00 7 TYR A N 18
ATOM 13796 C CA . TYR A 1 7 ? 0.918 -0.741 -4.419 1.00 0.00 7 TYR A CA 18
ATOM 13797 C C . TYR A 1 7 ? 2.188 -1.389 -3.900 1.00 0.00 7 TYR A C 18
ATOM 13798 O O . TYR A 1 7 ? 2.333 -2.609 -3.923 1.00 0.00 7 TYR A O 18
ATOM 13816 N N . LYS A 1 8 ? 3.107 -0.562 -3.431 1.00 0.00 8 LYS A N 18
ATOM 13817 C CA . LYS A 1 8 ? 4.336 -1.043 -2.836 1.00 0.00 8 LYS A CA 18
ATOM 13818 C C . LYS A 1 8 ? 4.001 -1.837 -1.588 1.00 0.00 8 LYS A C 18
ATOM 13819 O O . LYS A 1 8 ? 4.493 -2.960 -1.397 1.00 0.00 8 LYS A O 18
ATOM 13838 N N . ARG A 1 9 ? 3.127 -1.270 -0.771 1.00 0.00 9 ARG A N 18
ATOM 13839 C CA . ARG A 1 9 ? 2.661 -1.926 0.433 1.00 0.00 9 ARG A CA 18
ATOM 13840 C C . ARG A 1 9 ? 1.830 -3.140 0.095 1.00 0.00 9 ARG A C 18
ATOM 13841 O O . ARG A 1 9 ? 1.939 -4.141 0.745 1.00 0.00 9 ARG A O 18
ATOM 13862 N N . LEU A 1 10 ? 0.988 -3.013 -0.917 1.00 0.00 10 LEU A N 18
ATOM 13863 C CA . LEU A 1 10 ? 0.160 -4.115 -1.429 1.00 0.00 10 LEU A CA 18
ATOM 13864 C C . LEU A 1 10 ? 1.013 -5.351 -1.708 1.00 0.00 10 LEU A C 18
ATOM 13865 O O . LEU A 1 10 ? 0.682 -6.463 -1.259 1.00 0.00 10 LEU A O 18
ATOM 13881 N N . GLN A 1 11 ? 2.091 -5.148 -2.438 1.00 0.00 11 GLN A N 18
ATOM 13882 C CA . GLN A 1 11 ? 3.054 -6.203 -2.720 1.00 0.00 11 GLN A CA 18
ATOM 13883 C C . GLN A 1 11 ? 3.592 -6.788 -1.417 1.00 0.00 11 GLN A C 18
ATOM 13884 O O . GLN A 1 11 ? 3.489 -7.980 -1.182 1.00 0.00 11 GLN A O 18
ATOM 13898 N N . GLU A 1 12 ? 4.104 -5.928 -0.557 1.00 0.00 12 GLU A N 18
ATOM 13899 C CA . GLU A 1 12 ? 4.651 -6.331 0.735 1.00 0.00 12 GLU A CA 18
ATOM 13900 C C . GLU A 1 12 ? 3.616 -7.070 1.603 1.00 0.00 12 GLU A C 18
ATOM 13901 O O . GLU A 1 12 ? 3.937 -8.077 2.236 1.00 0.00 12 GLU A O 18
ATOM 13913 N N . CYS A 1 13 ? 2.390 -6.577 1.593 1.00 0.00 13 CYS A N 18
ATOM 13914 C CA . CYS A 1 13 ? 1.283 -7.143 2.354 1.00 0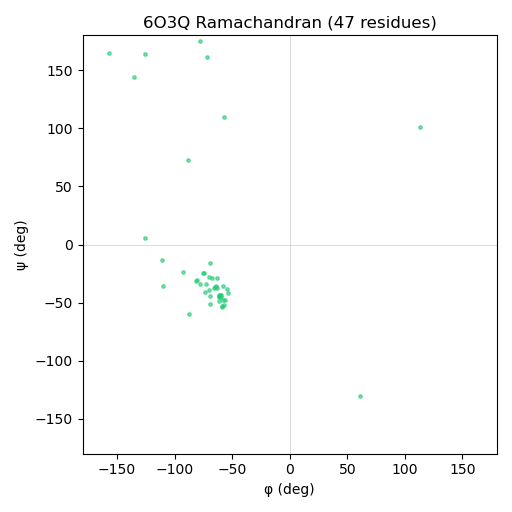.00 13 CYS A CA 18
ATOM 13915 C C . CYS A 1 13 ? 1.045 -8.582 1.939 1.00 0.00 13 CYS A C 18
ATOM 13916 O O . CYS A 1 13 ? 1.000 -9.482 2.786 1.00 0.00 13 CYS A O 18
ATOM 13923 N N . GLN A 1 14 ? 0.954 -8.817 0.634 1.00 0.00 14 GLN A N 18
ATOM 13924 C CA . GLN A 1 14 ? 0.715 -10.154 0.145 1.00 0.00 14 GLN A CA 18
ATOM 13925 C C . GLN A 1 14 ? 1.937 -11.048 0.327 1.00 0.00 14 GLN A C 18
ATOM 13926 O O . GLN A 1 14 ? 1.790 -12.247 0.547 1.00 0.00 14 GLN A O 18
ATOM 13940 N N . ARG A 1 15 ? 3.140 -10.460 0.272 1.00 0.00 15 ARG A N 18
ATOM 13941 C CA . ARG A 1 15 ? 4.371 -11.208 0.542 1.00 0.00 15 ARG A CA 18
ATOM 13942 C C . ARG A 1 15 ? 4.346 -11.709 1.986 1.00 0.00 15 ARG A C 18
ATOM 13943 O O . ARG A 1 15 ? 4.706 -12.859 2.264 1.00 0.00 15 ARG A O 18
ATOM 13964 N N . ARG A 1 16 ? 3.881 -10.848 2.896 1.00 0.00 16 ARG A N 18
ATOM 13965 C CA . ARG A 1 16 ? 3.705 -11.228 4.295 1.00 0.00 16 ARG A CA 18
ATOM 13966 C C . ARG A 1 16 ? 2.715 -12.337 4.421 1.00 0.00 16 ARG A C 18
ATOM 13967 O O . ARG A 1 16 ? 2.959 -13.310 5.119 1.00 0.00 16 ARG A O 18
ATOM 13988 N N . CYS A 1 17 ? 1.615 -12.201 3.724 1.00 0.00 17 CYS A N 18
ATOM 13989 C CA . CYS A 1 17 ? 0.574 -13.213 3.716 1.00 0.00 17 CYS A CA 18
ATOM 13990 C C . CYS A 1 17 ? 1.117 -14.579 3.315 1.00 0.00 17 CYS A C 18
ATOM 13991 O O . CYS A 1 17 ? 0.721 -15.579 3.867 1.00 0.00 17 CYS A O 18
ATOM 13998 N N . GLN A 1 18 ? 2.041 -14.604 2.363 1.00 0.00 18 GLN A N 18
ATOM 13999 C CA . GLN A 1 18 ? 2.637 -15.861 1.884 1.00 0.00 18 GLN A CA 18
ATOM 14000 C C . GLN A 1 18 ? 3.483 -16.523 2.961 1.00 0.00 18 GLN A C 18
ATOM 14001 O O . GLN A 1 18 ? 3.688 -17.730 2.942 1.00 0.00 18 GLN A O 18
ATOM 14015 N N . SER A 1 19 ? 3.976 -15.739 3.871 1.00 0.00 19 SER A N 18
ATOM 14016 C CA . SER A 1 19 ? 4.819 -16.246 4.913 1.00 0.00 19 SER A CA 18
ATOM 14017 C C . SER A 1 19 ? 4.008 -16.535 6.180 1.00 0.00 19 SER A C 18
ATOM 14018 O O . SER A 1 19 ? 4.099 -17.615 6.765 1.00 0.00 19 SER A O 18
ATOM 14026 N N . GLU A 1 20 ? 3.198 -15.582 6.576 1.00 0.00 20 GLU A N 18
ATOM 14027 C CA . GLU A 1 20 ? 2.451 -15.669 7.812 1.00 0.00 20 GLU A CA 18
ATOM 14028 C C . GLU A 1 20 ? 1.222 -16.548 7.673 1.00 0.00 20 GLU A C 18
ATOM 14029 O O . GLU A 1 20 ? 0.735 -17.100 8.657 1.00 0.00 20 GLU A O 18
ATOM 14041 N N . GLN A 1 21 ? 0.718 -16.676 6.474 1.00 0.00 21 GLN A N 18
ATOM 14042 C CA . GLN A 1 21 ? -0.473 -17.445 6.221 1.00 0.00 21 GLN A CA 18
ATOM 14043 C C . GLN A 1 21 ? -0.184 -18.480 5.154 1.00 0.00 21 GLN A C 18
ATOM 14044 O O . GLN A 1 21 ? 0.884 -18.459 4.535 1.00 0.00 21 GLN A O 18
ATOM 14058 N N . GLN A 1 22 ? -1.108 -19.377 4.954 1.00 0.00 22 GLN A N 18
ATOM 14059 C CA . GLN A 1 22 ? -1.019 -20.396 3.934 1.00 0.00 22 GLN A CA 18
ATOM 14060 C C . GLN A 1 22 ? -2.406 -20.829 3.576 1.00 0.00 22 GLN A C 18
ATOM 14061 O O . GLN A 1 22 ? -3.346 -20.489 4.290 1.00 0.00 22 GLN A O 18
ATOM 14075 N N . GLY A 1 23 ? -2.530 -21.510 2.462 1.00 0.00 23 GLY A N 18
ATOM 14076 C CA . GLY A 1 23 ? -3.805 -22.046 2.009 1.00 0.00 23 GLY A CA 18
ATOM 14077 C C . GLY A 1 23 ? -4.897 -21.000 1.876 1.00 0.00 23 GLY A C 18
ATOM 14078 O O . GLY A 1 23 ? -4.694 -19.943 1.248 1.00 0.00 23 GLY A O 18
ATOM 14082 N N . GLN A 1 24 ? -6.027 -21.266 2.513 1.00 0.00 24 GLN A N 18
ATOM 14083 C CA . GLN A 1 24 ? -7.184 -20.387 2.477 1.00 0.00 24 GLN A CA 18
ATOM 14084 C C . GLN A 1 24 ? -6.853 -19.086 3.180 1.00 0.00 24 GLN A C 18
ATOM 14085 O O . GLN A 1 24 ? -7.177 -18.010 2.689 1.00 0.00 24 GLN A O 18
ATOM 14099 N N . ARG A 1 25 ? -6.154 -19.199 4.306 1.00 0.00 25 ARG A N 18
ATOM 14100 C CA . ARG A 1 25 ? -5.705 -18.049 5.083 1.00 0.00 25 ARG A CA 18
ATOM 14101 C C . ARG A 1 25 ? -4.887 -17.103 4.214 1.00 0.00 25 ARG A C 18
ATOM 14102 O O . ARG A 1 25 ? -5.036 -15.885 4.284 1.00 0.00 25 ARG A O 18
ATOM 14123 N N . LEU A 1 26 ? -4.055 -17.677 3.362 1.00 0.00 26 LEU A N 18
ATOM 14124 C CA . LEU A 1 26 ? -3.253 -16.904 2.434 1.00 0.00 26 LEU A CA 18
ATOM 14125 C C . LEU A 1 26 ? -4.119 -16.236 1.395 1.00 0.00 26 LEU A C 18
ATOM 14126 O O . LEU A 1 26 ? -3.963 -15.035 1.146 1.00 0.00 26 LEU A O 18
ATOM 14142 N N . GLN A 1 27 ? -5.039 -16.996 0.818 1.00 0.00 27 GLN A N 18
ATOM 14143 C CA . GLN A 1 27 ? -5.932 -16.475 -0.206 1.00 0.00 27 GLN A CA 18
ATOM 14144 C C . GLN A 1 27 ? -6.723 -15.287 0.331 1.00 0.00 27 GLN A C 18
ATOM 14145 O O . GLN A 1 27 ? -6.767 -14.231 -0.300 1.00 0.00 27 GLN A O 18
ATOM 14159 N N . GLU A 1 28 ? -7.294 -15.453 1.521 1.00 0.00 28 GLU A N 18
ATOM 14160 C CA . GLU A 1 28 ? -8.057 -14.396 2.169 1.00 0.00 28 GLU A CA 18
ATOM 14161 C C . GLU A 1 28 ? -7.165 -13.193 2.451 1.00 0.00 28 GLU A C 18
ATOM 14162 O O . GLU A 1 28 ? -7.505 -12.065 2.099 1.00 0.00 28 GLU A O 18
ATOM 14174 N N . CYS A 1 29 ? -6.007 -13.457 3.047 1.00 0.00 29 CYS A N 18
ATOM 14175 C CA . CYS A 1 29 ? -5.064 -12.418 3.443 1.00 0.00 29 CYS A CA 18
ATOM 14176 C C . CYS A 1 29 ? -4.649 -11.567 2.252 1.00 0.00 29 CYS A C 18
ATOM 14177 O O . CYS A 1 29 ? -4.859 -10.340 2.256 1.00 0.00 29 CYS A O 18
ATOM 14184 N N . GLN A 1 30 ? -4.122 -12.216 1.205 1.00 0.00 30 GLN A N 18
ATOM 14185 C CA . GLN A 1 30 ? -3.612 -11.488 0.049 1.00 0.00 30 GLN A CA 18
ATOM 14186 C C . GLN A 1 30 ? -4.720 -10.740 -0.684 1.00 0.00 30 GLN A C 18
ATOM 14187 O O . GLN A 1 30 ? -4.512 -9.613 -1.146 1.00 0.00 30 GLN A O 18
ATOM 14201 N N . GLN A 1 31 ? -5.899 -11.340 -0.748 1.00 0.00 31 GLN A N 18
ATOM 14202 C CA . GLN A 1 31 ? -7.018 -10.727 -1.421 1.00 0.00 31 GLN A CA 18
ATOM 14203 C C . GLN A 1 31 ? -7.489 -9.508 -0.635 1.00 0.00 31 GLN A C 18
ATOM 14204 O O . GLN A 1 31 ? -7.804 -8.472 -1.215 1.00 0.00 31 GLN A O 18
ATOM 14218 N N . ARG A 1 32 ? -7.480 -9.612 0.690 1.00 0.00 32 ARG A N 18
ATOM 14219 C CA . ARG A 1 32 ? -7.839 -8.486 1.536 1.00 0.00 32 ARG A CA 18
ATOM 14220 C C . ARG A 1 32 ? -6.796 -7.372 1.445 1.00 0.00 32 ARG A C 18
ATOM 14221 O O . ARG A 1 32 ? -7.131 -6.201 1.603 1.00 0.00 32 ARG A O 18
ATOM 14242 N N . CYS A 1 33 ? -5.545 -7.730 1.146 1.00 0.00 33 CYS A N 18
ATOM 14243 C CA . CYS A 1 33 ? -4.505 -6.720 0.899 1.00 0.00 33 CYS A CA 18
ATOM 14244 C C . CYS A 1 33 ? -4.842 -5.956 -0.374 1.00 0.00 33 CYS A C 18
ATOM 14245 O O . CYS A 1 33 ? -4.623 -4.745 -0.469 1.00 0.00 33 CYS A O 18
ATOM 14252 N N . GLN A 1 34 ? -5.397 -6.672 -1.352 1.00 0.00 34 GLN A N 18
ATOM 14253 C CA . GLN A 1 34 ? -5.803 -6.073 -2.616 1.00 0.00 34 GLN A CA 18
ATOM 14254 C C . GLN A 1 34 ? -7.005 -5.181 -2.392 1.00 0.00 34 GLN A C 18
ATOM 14255 O O . GLN A 1 34 ? -7.125 -4.120 -3.006 1.00 0.00 34 GLN A O 18
ATOM 14269 N N . GLN A 1 35 ? -7.889 -5.617 -1.491 1.00 0.00 35 GLN A N 18
ATOM 14270 C CA . GLN A 1 35 ? -9.042 -4.816 -1.095 1.00 0.00 35 GLN A CA 18
ATOM 14271 C C . GLN A 1 35 ? -8.539 -3.512 -0.479 1.00 0.00 35 GLN A C 18
ATOM 14272 O O . GLN A 1 35 ? -9.041 -2.435 -0.800 1.00 0.00 35 GLN A O 18
ATOM 14286 N N . GLU A 1 36 ? -7.502 -3.631 0.382 1.00 0.00 36 GLU A N 18
ATOM 14287 C CA . GLU A 1 36 ? -6.840 -2.472 0.978 1.00 0.00 36 GLU A CA 18
ATOM 14288 C C . GLU A 1 36 ? -6.371 -1.542 -0.103 1.00 0.00 36 GLU A C 18
ATOM 14289 O O . GLU A 1 36 ? -6.770 -0.402 -0.137 1.00 0.00 36 GLU A O 18
ATOM 14301 N N . TYR A 1 37 ? -5.568 -2.073 -1.013 1.00 0.00 37 TYR A N 18
ATOM 14302 C CA . TYR A 1 37 ? -4.992 -1.313 -2.109 1.00 0.00 37 TYR A CA 18
ATOM 14303 C C . TYR A 1 37 ? -6.044 -0.532 -2.910 1.00 0.00 37 TYR A C 18
ATOM 14304 O O . TYR A 1 37 ? -5.859 0.664 -3.195 1.00 0.00 37 TYR A O 18
ATOM 14322 N N . GLN A 1 38 ? -7.148 -1.176 -3.231 1.00 0.00 38 GLN A N 18
ATOM 14323 C CA . GLN A 1 38 ? -8.208 -0.517 -3.977 1.00 0.00 38 GLN A CA 18
ATOM 14324 C C . GLN A 1 38 ? -8.882 0.570 -3.145 1.00 0.00 38 GLN A C 18
ATOM 14325 O O . GLN A 1 38 ? -9.254 1.612 -3.663 1.00 0.00 38 GLN A O 18
ATOM 14339 N N . ARG A 1 39 ? -9.003 0.341 -1.852 1.00 0.00 39 ARG A N 18
ATOM 14340 C CA . ARG A 1 39 ? -9.629 1.308 -0.960 1.00 0.00 39 ARG A CA 18
ATOM 14341 C C . ARG A 1 39 ? -8.670 2.445 -0.579 1.00 0.00 39 ARG A C 18
ATOM 14342 O O . ARG A 1 39 ? -9.107 3.542 -0.222 1.00 0.00 39 ARG A O 18
ATOM 14363 N N . GLU A 1 40 ? -7.373 2.194 -0.693 1.00 0.00 40 GLU A N 18
ATOM 14364 C CA . GLU A 1 40 ? -6.364 3.211 -0.410 1.00 0.00 40 GLU A CA 18
ATOM 14365 C C . GLU A 1 40 ? -6.323 4.214 -1.542 1.00 0.00 40 GLU A C 18
ATOM 14366 O O . GLU A 1 40 ? -6.036 5.390 -1.337 1.00 0.00 40 GLU A O 18
ATOM 14378 N N . LYS A 1 41 ? -6.603 3.744 -2.736 1.00 0.00 41 LYS A N 18
ATOM 14379 C CA . LYS A 1 41 ? -6.682 4.622 -3.878 1.00 0.00 41 LYS A CA 18
ATOM 14380 C C . LYS A 1 41 ? -8.082 5.185 -3.985 1.00 0.00 41 LYS A C 18
ATOM 14381 O O . LYS A 1 41 ? -8.277 6.344 -4.371 1.00 0.00 41 LYS A O 18
ATOM 14400 N N . GLY A 1 42 ? -9.044 4.371 -3.633 1.00 0.00 42 GLY A N 18
ATOM 14401 C CA . GLY A 1 42 ? -10.410 4.785 -3.626 1.00 0.00 42 GLY A CA 18
ATOM 14402 C C . GLY A 1 42 ? -11.162 4.239 -4.808 1.00 0.00 42 GLY A C 18
ATOM 14403 O O . GLY A 1 42 ? -10.587 4.051 -5.889 1.00 0.00 42 GLY A O 18
ATOM 14407 N N . GLN A 1 43 ? -12.411 3.929 -4.604 1.00 0.00 43 GLN A N 18
ATOM 14408 C CA . GLN A 1 43 ? -13.269 3.502 -5.679 1.00 0.00 43 GLN A CA 18
ATOM 14409 C C . GLN A 1 43 ? -14.187 4.645 -6.029 1.00 0.00 43 GLN A C 18
ATOM 14410 O O . GLN A 1 43 ? -15.172 4.912 -5.334 1.00 0.00 43 GLN A O 18
ATOM 14424 N N . HIS A 1 44 ? -13.818 5.368 -7.037 1.00 0.00 44 HIS A N 18
ATOM 14425 C CA . HIS A 1 44 ? -14.558 6.549 -7.444 1.00 0.00 44 HIS A CA 18
ATOM 14426 C C . HIS A 1 44 ? -15.020 6.449 -8.891 1.00 0.00 44 HIS A C 18
ATOM 14427 O O . HIS A 1 44 ? -15.913 7.180 -9.317 1.00 0.00 44 HIS A O 18
ATOM 14441 N N . GLN A 1 45 ? -14.422 5.556 -9.640 1.00 0.00 45 GLN A N 18
ATOM 14442 C CA . GLN A 1 45 ? -14.750 5.423 -11.032 1.00 0.00 45 GLN A CA 18
ATOM 14443 C C . GLN A 1 45 ? -15.806 4.353 -11.224 1.00 0.00 45 GLN A C 18
ATOM 14444 O O . GLN A 1 45 ? -15.668 3.226 -10.706 1.00 0.00 45 GLN A O 18
ATOM 14458 N N . GLY A 1 46 ? -16.839 4.685 -11.975 1.00 0.00 46 GLY A N 18
ATOM 14459 C CA . GLY A 1 46 ? -17.895 3.752 -12.278 1.00 0.00 46 GLY A CA 18
ATOM 14460 C C . GLY A 1 46 ? -17.487 2.778 -13.358 1.00 0.00 46 GLY A C 18
ATOM 14461 O O . GLY A 1 46 ? -17.981 2.828 -14.481 1.00 0.00 46 GLY A O 18
ATOM 14465 N N . GLU A 1 47 ? -16.543 1.933 -13.036 1.00 0.00 47 GLU A N 18
ATOM 14466 C CA . GLU A 1 47 ? -16.050 0.926 -13.957 1.00 0.00 47 GLU A CA 18
ATOM 14467 C C . GLU A 1 47 ? -16.498 -0.458 -13.510 1.00 0.00 47 GLU A C 18
ATOM 14468 O O . GLU A 1 47 ? -16.085 -1.485 -14.060 1.00 0.00 47 GLU A O 18
ATOM 14480 N N . THR A 1 48 ? -17.333 -0.462 -12.512 1.00 0.00 48 THR A N 18
ATOM 14481 C CA . THR A 1 48 ? -17.893 -1.664 -11.958 1.00 0.00 48 THR A CA 18
ATOM 14482 C C . THR A 1 48 ? -19.277 -1.330 -11.418 1.00 0.00 48 THR A C 18
ATOM 14483 O O . THR A 1 48 ? -19.839 -2.047 -10.601 1.00 0.00 48 THR A O 18
ATOM 14494 N N . ASN A 1 49 ? -19.824 -0.262 -11.933 1.00 0.00 49 ASN A N 18
ATOM 14495 C CA . ASN A 1 49 ? -21.104 0.238 -11.518 1.00 0.00 49 ASN A CA 18
ATOM 14496 C C . ASN A 1 49 ? -21.663 1.088 -12.618 1.00 0.00 49 ASN A C 18
ATOM 14497 O O . ASN A 1 49 ? -22.630 0.656 -13.270 1.00 0.00 49 ASN A O 18
ATOM 14509 N N . ARG A 1 1 ? 9.214 4.399 -13.988 1.00 0.00 1 ARG A N 19
ATOM 14510 C CA . ARG A 1 1 ? 9.607 3.084 -13.489 1.00 0.00 1 ARG A CA 19
ATOM 14511 C C . ARG A 1 1 ? 9.164 2.927 -12.051 1.00 0.00 1 ARG A C 19
ATOM 14512 O O . ARG A 1 1 ? 8.993 3.921 -11.332 1.00 0.00 1 ARG A O 19
ATOM 14535 N N . GLY A 1 2 ? 8.974 1.704 -11.635 1.00 0.00 2 GLY A N 19
ATOM 14536 C CA . GLY A 1 2 ? 8.556 1.432 -10.297 1.00 0.00 2 GLY A CA 19
ATOM 14537 C C . GLY A 1 2 ? 7.087 1.103 -10.248 1.00 0.00 2 GLY A C 19
ATOM 14538 O O . GLY A 1 2 ? 6.329 1.532 -11.128 1.00 0.00 2 GLY A O 19
ATOM 14542 N N . PRO A 1 3 ? 6.648 0.316 -9.274 1.00 0.00 3 PRO A N 19
ATOM 14543 C CA . PRO A 1 3 ? 5.238 -0.014 -9.124 1.00 0.00 3 PRO A CA 19
ATOM 14544 C C . PRO A 1 3 ? 4.457 1.165 -8.537 1.00 0.00 3 PRO A C 19
ATOM 14545 O O . PRO A 1 3 ? 5.052 2.105 -7.974 1.00 0.00 3 PRO A O 19
ATOM 14556 N N . ASP A 1 4 ? 3.157 1.143 -8.682 1.00 0.00 4 ASP A N 19
ATOM 14557 C CA . ASP A 1 4 ? 2.305 2.185 -8.124 1.00 0.00 4 ASP A CA 19
ATOM 14558 C C . ASP A 1 4 ? 2.195 1.980 -6.630 1.00 0.00 4 ASP A C 19
ATOM 14559 O O . ASP A 1 4 ? 2.568 0.914 -6.117 1.00 0.00 4 ASP A O 19
ATOM 14568 N N . LYS A 1 5 ? 1.671 2.981 -5.966 1.00 0.00 5 LYS A N 19
ATOM 14569 C CA . LYS A 1 5 ? 1.401 3.011 -4.521 1.00 0.00 5 LYS A CA 19
ATOM 14570 C C . LYS A 1 5 ? 0.704 1.716 -4.141 1.00 0.00 5 LYS A C 19
ATOM 14571 O O . LYS A 1 5 ? 1.081 1.022 -3.196 1.00 0.00 5 LYS A O 19
ATOM 14590 N N . SER A 1 6 ? -0.286 1.408 -4.943 1.00 0.00 6 SER A N 19
ATOM 14591 C CA . SER A 1 6 ? -1.156 0.292 -4.778 1.00 0.00 6 SER A CA 19
ATOM 14592 C C . SER A 1 6 ? -0.406 -1.040 -4.865 1.00 0.00 6 SER A C 19
ATOM 14593 O O . SER A 1 6 ? -0.579 -1.902 -4.018 1.00 0.00 6 SER A O 19
ATOM 14601 N N . TYR A 1 7 ? 0.445 -1.204 -5.864 1.00 0.00 7 TYR A N 19
ATOM 14602 C CA . TYR A 1 7 ? 1.133 -2.474 -6.011 1.00 0.00 7 TYR A CA 19
ATOM 14603 C C . TYR A 1 7 ? 2.258 -2.575 -4.985 1.00 0.00 7 TYR A C 19
ATOM 14604 O O . TYR A 1 7 ? 2.621 -3.656 -4.546 1.00 0.00 7 TYR A O 19
ATOM 14622 N N . LYS A 1 8 ? 2.776 -1.434 -4.605 1.00 0.00 8 LYS A N 19
ATOM 14623 C CA . LYS A 1 8 ? 3.821 -1.329 -3.605 1.00 0.00 8 LYS A CA 19
ATOM 14624 C C . LYS A 1 8 ? 3.288 -1.826 -2.249 1.00 0.00 8 LYS A C 19
ATOM 14625 O O . LYS A 1 8 ? 3.867 -2.725 -1.617 1.00 0.00 8 LYS A O 19
ATOM 14644 N N . ARG A 1 9 ? 2.150 -1.278 -1.846 1.00 0.00 9 ARG A N 19
ATOM 14645 C CA . ARG A 1 9 ? 1.512 -1.663 -0.592 1.00 0.00 9 ARG A CA 19
ATOM 14646 C C . ARG A 1 9 ? 1.012 -3.111 -0.684 1.00 0.00 9 ARG A C 19
ATOM 14647 O O . ARG A 1 9 ? 1.067 -3.866 0.288 1.00 0.00 9 ARG A O 19
ATOM 14668 N N . LEU A 1 10 ? 0.559 -3.494 -1.877 1.00 0.00 10 LEU A N 19
ATOM 14669 C CA . LEU A 1 10 ? 0.075 -4.830 -2.120 1.00 0.00 10 LEU A CA 19
ATOM 14670 C C . LEU A 1 10 ? 1.166 -5.860 -1.972 1.00 0.00 10 LEU A C 19
ATOM 14671 O O . LEU A 1 10 ? 0.974 -6.841 -1.265 1.00 0.00 10 LEU A O 19
ATOM 14687 N N . GLN A 1 11 ? 2.301 -5.638 -2.623 1.00 0.00 11 GLN A N 19
ATOM 14688 C CA . GLN A 1 11 ? 3.377 -6.610 -2.610 1.00 0.00 11 GLN A CA 19
ATOM 14689 C C . GLN A 1 11 ? 3.870 -6.874 -1.205 1.00 0.00 11 GLN A C 19
ATOM 14690 O O . GLN A 1 11 ? 3.958 -8.023 -0.805 1.00 0.00 11 GLN A O 19
ATOM 14704 N N . GLU A 1 12 ? 4.102 -5.822 -0.429 1.00 0.00 12 GLU A N 19
ATOM 14705 C CA . GLU A 1 12 ? 4.547 -6.001 0.946 1.00 0.00 12 GLU A CA 19
ATOM 14706 C C . GLU A 1 12 ? 3.494 -6.757 1.769 1.00 0.00 12 GLU A C 19
ATOM 14707 O O . GLU A 1 12 ? 3.815 -7.698 2.508 1.00 0.00 12 GLU A O 19
ATOM 14719 N N . CYS A 1 13 ? 2.242 -6.391 1.575 1.00 0.00 13 CYS A N 19
ATOM 14720 C CA . CYS A 1 13 ? 1.143 -6.999 2.296 1.00 0.00 13 CYS A CA 19
ATOM 14721 C C . CYS A 1 13 ? 0.975 -8.490 1.928 1.00 0.00 13 CYS A C 19
ATOM 14722 O O . CYS A 1 13 ? 0.976 -9.363 2.811 1.00 0.00 13 CYS A O 19
ATOM 14729 N N . GLN A 1 14 ? 0.895 -8.799 0.625 1.00 0.00 14 GLN A N 19
ATOM 14730 C CA . GLN A 1 14 ? 0.693 -10.179 0.189 1.00 0.00 14 GLN A CA 19
ATOM 14731 C C . GLN A 1 14 ? 1.899 -11.046 0.502 1.00 0.00 14 GLN A C 19
ATOM 14732 O O . GLN A 1 14 ? 1.748 -12.212 0.794 1.00 0.00 14 GLN A O 19
ATOM 14746 N N . ARG A 1 15 ? 3.095 -10.479 0.459 1.00 0.00 15 ARG A N 19
ATOM 14747 C CA . ARG A 1 15 ? 4.293 -11.241 0.753 1.00 0.00 15 ARG A CA 19
ATOM 14748 C C . ARG A 1 15 ? 4.375 -11.626 2.203 1.00 0.00 15 ARG A C 19
ATOM 14749 O O . ARG A 1 15 ? 4.949 -12.666 2.554 1.00 0.00 15 ARG A O 19
ATOM 14770 N N . ARG A 1 16 ? 3.765 -10.826 3.056 1.00 0.00 16 ARG A N 19
ATOM 14771 C CA . ARG A 1 16 ? 3.634 -11.219 4.434 1.00 0.00 16 ARG A CA 19
ATOM 14772 C C . ARG A 1 16 ? 2.660 -12.347 4.530 1.00 0.00 16 ARG A C 19
ATOM 14773 O O . ARG A 1 16 ? 2.930 -13.347 5.173 1.00 0.00 16 ARG A O 19
ATOM 14794 N N . CYS A 1 17 ? 1.551 -12.202 3.842 1.00 0.00 17 CYS A N 19
ATOM 14795 C CA . CYS A 1 17 ? 0.527 -13.228 3.795 1.00 0.00 17 CYS A CA 19
ATOM 14796 C C . CYS A 1 17 ? 1.092 -14.566 3.326 1.00 0.00 17 CYS A C 19
ATOM 14797 O O . CYS A 1 17 ? 0.771 -15.590 3.877 1.00 0.00 17 CYS A O 19
ATOM 14804 N N . GLN A 1 18 ? 1.965 -14.532 2.331 1.00 0.00 18 GLN A N 19
ATOM 14805 C CA . GLN A 1 18 ? 2.558 -15.747 1.758 1.00 0.00 18 GLN A CA 19
ATOM 14806 C C . GLN A 1 18 ? 3.519 -16.424 2.728 1.00 0.00 18 GLN A C 19
ATOM 14807 O O . GLN A 1 18 ? 3.831 -17.617 2.592 1.00 0.00 18 GLN A O 19
ATOM 14821 N N . SER A 1 19 ? 3.961 -15.680 3.705 1.00 0.00 19 SER A N 19
ATOM 14822 C CA . SER A 1 19 ? 4.884 -16.176 4.684 1.00 0.00 19 SER A CA 19
ATOM 14823 C C . SER A 1 19 ? 4.150 -16.573 5.980 1.00 0.00 19 SER A C 19
ATOM 14824 O O . SER A 1 19 ? 4.261 -17.709 6.444 1.00 0.00 19 SER A O 19
ATOM 14832 N N . GLU A 1 20 ? 3.363 -15.653 6.513 1.00 0.00 20 GLU A N 19
ATOM 14833 C CA . GLU A 1 20 ? 2.668 -15.836 7.778 1.00 0.00 20 GLU A CA 19
ATOM 14834 C C . GLU A 1 20 ? 1.417 -16.708 7.629 1.00 0.00 20 GLU A C 19
ATOM 14835 O O . GLU A 1 20 ? 0.982 -17.346 8.583 1.00 0.00 20 GLU A O 19
ATOM 14847 N N . GLN A 1 21 ? 0.848 -16.743 6.445 1.00 0.00 21 GLN A N 19
ATOM 14848 C CA . GLN A 1 21 ? -0.340 -17.530 6.211 1.00 0.00 21 GLN A CA 19
ATOM 14849 C C . GLN A 1 21 ? -0.072 -18.519 5.102 1.00 0.00 21 GLN A C 19
ATOM 14850 O O . GLN A 1 21 ? 1.006 -18.502 4.490 1.00 0.00 21 GLN A O 19
ATOM 14864 N N . GLN A 1 22 ? -1.028 -19.370 4.848 1.00 0.00 22 GLN A N 19
ATOM 14865 C CA . GLN A 1 22 ? -0.954 -20.337 3.790 1.00 0.00 22 GLN A CA 19
ATOM 14866 C C . GLN A 1 22 ? -2.335 -20.847 3.527 1.00 0.00 22 GLN A C 19
ATOM 14867 O O . GLN A 1 22 ? -3.258 -20.512 4.275 1.00 0.00 22 GLN A O 19
ATOM 14881 N N . GLY A 1 23 ? -2.484 -21.595 2.465 1.00 0.00 23 GLY A N 19
ATOM 14882 C CA . GLY A 1 23 ? -3.754 -22.196 2.126 1.00 0.00 23 GLY A CA 19
ATOM 14883 C C . GLY A 1 23 ? -4.853 -21.179 1.870 1.00 0.00 23 GLY A C 19
ATOM 14884 O O . GLY A 1 23 ? -4.640 -20.168 1.163 1.00 0.00 23 GLY A O 19
ATOM 14888 N N . GLN A 1 24 ? -6.000 -21.420 2.466 1.00 0.00 24 GLN A N 19
ATOM 14889 C CA . GLN A 1 24 ? -7.154 -20.562 2.320 1.00 0.00 24 GLN A CA 19
ATOM 14890 C C . GLN A 1 24 ? -6.893 -19.249 3.025 1.00 0.00 24 GLN A C 19
ATOM 14891 O O . GLN A 1 24 ? -7.234 -18.189 2.518 1.00 0.00 24 GLN A O 19
ATOM 14905 N N . ARG A 1 25 ? -6.208 -19.332 4.160 1.00 0.00 25 ARG A N 19
ATOM 14906 C CA . ARG A 1 25 ? -5.853 -18.158 4.947 1.00 0.00 25 ARG A CA 19
ATOM 14907 C C . ARG A 1 25 ? -5.010 -17.209 4.144 1.00 0.00 25 ARG A C 19
ATOM 14908 O O . ARG A 1 25 ? -5.118 -15.994 4.273 1.00 0.00 25 ARG A O 19
ATOM 14929 N N . LEU A 1 26 ? -4.178 -17.767 3.292 1.00 0.00 26 LEU A N 19
ATOM 14930 C CA . LEU A 1 26 ? -3.375 -16.979 2.401 1.00 0.00 26 LEU A CA 19
ATOM 14931 C C . LEU A 1 26 ? -4.246 -16.259 1.403 1.00 0.00 26 LEU A C 19
ATOM 14932 O O . LEU A 1 26 ? -4.068 -15.061 1.189 1.00 0.00 26 LEU A O 19
ATOM 14948 N N . GLN A 1 27 ? -5.196 -16.977 0.833 1.00 0.00 27 GLN A N 19
ATOM 14949 C CA . GLN A 1 27 ? -6.104 -16.409 -0.153 1.00 0.00 27 GLN A CA 19
ATOM 14950 C C . GLN A 1 27 ? -6.905 -15.271 0.460 1.00 0.00 27 GLN A C 19
ATOM 14951 O O . GLN A 1 27 ? -7.080 -14.217 -0.161 1.00 0.00 27 GLN A O 19
ATOM 14965 N N . GLU A 1 28 ? -7.371 -15.487 1.674 1.00 0.00 28 GLU A N 19
ATOM 14966 C CA . GLU A 1 28 ? -8.111 -14.486 2.421 1.00 0.00 28 GLU A CA 19
ATOM 14967 C C . GLU A 1 28 ? -7.223 -13.269 2.691 1.00 0.00 28 GLU A C 19
ATOM 14968 O O . GLU A 1 28 ? -7.604 -12.129 2.409 1.00 0.00 28 GLU A O 19
ATOM 14980 N N . CYS A 1 29 ? -6.025 -13.533 3.191 1.00 0.00 29 CYS A N 19
ATOM 14981 C CA . CYS A 1 29 ? -5.076 -12.490 3.558 1.00 0.00 29 CYS A CA 19
ATOM 14982 C C . CYS A 1 29 ? -4.692 -11.631 2.351 1.00 0.00 29 CYS A C 19
ATOM 14983 O O . CYS A 1 29 ? -4.856 -10.399 2.376 1.00 0.00 29 CYS A O 19
ATOM 14990 N N . GLN A 1 30 ? -4.228 -12.274 1.272 1.00 0.00 30 GLN A N 19
ATOM 14991 C CA . GLN A 1 30 ? -3.800 -11.526 0.087 1.00 0.00 30 GLN A CA 19
ATOM 14992 C C . GLN A 1 30 ? -4.943 -10.748 -0.549 1.00 0.00 30 GLN A C 19
ATOM 14993 O O . GLN A 1 30 ? -4.728 -9.660 -1.071 1.00 0.00 30 GLN A O 19
ATOM 15007 N N . GLN A 1 31 ? -6.160 -11.273 -0.457 1.00 0.00 31 GLN A N 19
ATOM 15008 C CA . GLN A 1 31 ? -7.317 -10.579 -1.000 1.00 0.00 31 GLN A CA 19
ATOM 15009 C C . GLN A 1 31 ? -7.570 -9.285 -0.239 1.00 0.00 31 GLN A C 19
ATOM 15010 O O . GLN A 1 31 ? -7.942 -8.284 -0.832 1.00 0.00 31 GLN A O 19
ATOM 15024 N N . ARG A 1 32 ? -7.316 -9.288 1.069 1.00 0.00 32 ARG A N 19
ATOM 15025 C CA . ARG A 1 32 ? -7.487 -8.082 1.873 1.00 0.00 32 ARG A CA 19
ATOM 15026 C C . ARG A 1 32 ? -6.457 -7.043 1.465 1.00 0.00 32 ARG A C 19
ATOM 15027 O O . ARG A 1 32 ? -6.725 -5.838 1.482 1.00 0.00 32 ARG A O 19
ATOM 15048 N N . CYS A 1 33 ? -5.300 -7.516 1.060 1.00 0.00 33 CYS A N 19
ATOM 15049 C CA . CYS A 1 33 ? -4.249 -6.653 0.555 1.00 0.00 33 CYS A CA 19
ATOM 15050 C C . CYS A 1 33 ? -4.656 -6.112 -0.817 1.00 0.00 33 CYS A C 19
ATOM 15051 O O . CYS A 1 33 ? -4.376 -4.963 -1.165 1.00 0.00 33 CYS A O 19
ATOM 15058 N N . GLN A 1 34 ? -5.341 -6.947 -1.580 1.00 0.00 34 GLN A N 19
ATOM 15059 C CA . GLN A 1 34 ? -5.850 -6.572 -2.880 1.00 0.00 34 GLN A CA 19
ATOM 15060 C C . GLN A 1 34 ? -6.981 -5.565 -2.755 1.00 0.00 34 GLN A C 19
ATOM 15061 O O . GLN A 1 34 ? -7.165 -4.734 -3.629 1.00 0.00 34 GLN A O 19
ATOM 15075 N N . GLN A 1 35 ? -7.730 -5.646 -1.659 1.00 0.00 35 GLN A N 19
ATOM 15076 C CA . GLN A 1 35 ? -8.778 -4.663 -1.373 1.00 0.00 35 GLN A CA 19
ATOM 15077 C C . GLN A 1 35 ? -8.129 -3.295 -1.235 1.00 0.00 35 GLN A C 19
ATOM 15078 O O . GLN A 1 35 ? -8.596 -2.317 -1.796 1.00 0.00 35 GLN A O 19
ATOM 15092 N N . GLU A 1 36 ? -7.015 -3.269 -0.500 1.00 0.00 36 GLU A N 19
ATOM 15093 C CA . GLU A 1 36 ? -6.204 -2.069 -0.314 1.00 0.00 36 GLU A CA 19
ATOM 15094 C C . GLU A 1 36 ? -5.709 -1.539 -1.662 1.00 0.00 36 GLU A C 19
ATOM 15095 O O . GLU A 1 36 ? -5.775 -0.334 -1.937 1.00 0.00 36 GLU A O 19
ATOM 15107 N N . TYR A 1 37 ? -5.222 -2.457 -2.478 1.00 0.00 37 TYR A N 19
ATOM 15108 C CA . TYR A 1 37 ? -4.769 -2.171 -3.835 1.00 0.00 37 TYR A CA 19
ATOM 15109 C C . TYR A 1 37 ? -5.868 -1.482 -4.639 1.00 0.00 37 TYR A C 19
ATOM 15110 O O . TYR A 1 37 ? -5.661 -0.421 -5.197 1.00 0.00 37 TYR A O 19
ATOM 15128 N N . GLN A 1 38 ? -7.033 -2.097 -4.673 1.00 0.00 38 GLN A N 19
ATOM 15129 C CA . GLN A 1 38 ? -8.131 -1.607 -5.479 1.00 0.00 38 GLN A CA 19
ATOM 15130 C C . GLN A 1 38 ? -8.703 -0.298 -4.959 1.00 0.00 38 GLN A C 19
ATOM 15131 O O . GLN A 1 38 ? -8.986 0.600 -5.745 1.00 0.00 38 GLN A O 19
ATOM 15145 N N . ARG A 1 39 ? -8.852 -0.180 -3.652 1.00 0.00 39 ARG A N 19
ATOM 15146 C CA . ARG A 1 39 ? -9.471 1.004 -3.050 1.00 0.00 39 ARG A CA 19
ATOM 15147 C C . ARG A 1 39 ? -8.706 2.303 -3.324 1.00 0.00 39 ARG A C 19
ATOM 15148 O O . ARG A 1 39 ? -9.291 3.263 -3.821 1.00 0.00 39 ARG A O 19
ATOM 15169 N N . GLU A 1 40 ? -7.410 2.313 -3.059 1.00 0.00 40 GLU A N 19
ATOM 15170 C CA . GLU A 1 40 ? -6.610 3.534 -3.130 1.00 0.00 40 GLU A CA 19
ATOM 15171 C C . GLU A 1 40 ? -5.697 3.561 -4.350 1.00 0.00 40 GLU A C 19
ATOM 15172 O O . GLU A 1 40 ? -4.662 4.235 -4.352 1.00 0.00 40 GLU A O 19
ATOM 15184 N N . LYS A 1 41 ? -6.089 2.869 -5.394 1.00 0.00 41 LYS A N 19
ATOM 15185 C CA . LYS A 1 41 ? -5.276 2.853 -6.604 1.00 0.00 41 LYS A CA 19
ATOM 15186 C C . LYS A 1 41 ? -5.302 4.176 -7.365 1.00 0.00 41 LYS A C 19
ATOM 15187 O O . LYS A 1 41 ? -4.269 4.608 -7.920 1.00 0.00 41 LYS A O 19
ATOM 15206 N N . GLY A 1 42 ? -6.434 4.835 -7.360 1.00 0.00 42 GLY A N 19
ATOM 15207 C CA . GLY A 1 42 ? -6.569 6.068 -8.085 1.00 0.00 42 GLY A CA 19
ATOM 15208 C C . GLY A 1 42 ? -6.482 7.261 -7.183 1.00 0.00 42 GLY A C 19
ATOM 15209 O O . GLY A 1 42 ? -5.534 8.038 -7.260 1.00 0.00 42 GLY A O 19
ATOM 15213 N N . GLN A 1 43 ? -7.442 7.384 -6.313 1.00 0.00 43 GLN A N 19
ATOM 15214 C CA . GLN A 1 43 ? -7.507 8.498 -5.393 1.00 0.00 43 GLN A CA 19
ATOM 15215 C C . GLN A 1 43 ? -6.603 8.213 -4.214 1.00 0.00 43 GLN A C 19
ATOM 15216 O O . GLN A 1 43 ? -6.407 7.055 -3.859 1.00 0.00 43 GLN A O 19
ATOM 15230 N N . HIS A 1 44 ? -6.081 9.248 -3.589 1.00 0.00 44 HIS A N 19
ATOM 15231 C CA . HIS A 1 44 ? -5.181 9.064 -2.452 1.00 0.00 44 HIS A CA 19
ATOM 15232 C C . HIS A 1 44 ? -5.966 8.556 -1.248 1.00 0.00 44 HIS A C 19
ATOM 15233 O O . HIS A 1 44 ? -5.459 7.800 -0.442 1.00 0.00 44 HIS A O 19
ATOM 15247 N N . GLN A 1 45 ? -7.214 8.968 -1.146 1.00 0.00 45 GLN A N 19
ATOM 15248 C CA . GLN A 1 45 ? -8.086 8.485 -0.096 1.00 0.00 45 GLN A CA 19
ATOM 15249 C C . GLN A 1 45 ? -8.815 7.249 -0.582 1.00 0.00 45 GLN A C 19
ATOM 15250 O O . GLN A 1 45 ? -9.535 6.576 0.187 1.00 0.00 45 GLN A O 19
ATOM 15264 N N . GLY A 1 46 ? -8.627 6.962 -1.850 1.00 0.00 46 GLY A N 19
ATOM 15265 C CA . GLY A 1 46 ? -9.317 5.898 -2.500 1.00 0.00 46 GLY A CA 19
ATOM 15266 C C . GLY A 1 46 ? -10.793 6.161 -2.568 1.00 0.00 46 GLY A C 19
ATOM 15267 O O . GLY A 1 46 ? -11.227 7.327 -2.657 1.00 0.00 46 GLY A O 19
ATOM 15271 N N . GLU A 1 47 ? -11.567 5.118 -2.504 1.00 0.00 47 GLU A N 19
ATOM 15272 C CA . GLU A 1 47 ? -12.994 5.237 -2.470 1.00 0.00 47 GLU A CA 19
ATOM 15273 C C . GLU A 1 47 ? -13.440 5.370 -1.039 1.00 0.00 47 GLU A C 19
ATOM 15274 O O . GLU A 1 47 ? -13.924 4.422 -0.418 1.00 0.00 47 GLU A O 19
ATOM 15286 N N . THR A 1 48 ? -13.191 6.530 -0.499 1.00 0.00 48 THR A N 19
ATOM 15287 C CA . THR A 1 48 ? -13.488 6.831 0.863 1.00 0.00 48 THR A CA 19
ATOM 15288 C C . THR A 1 48 ? -14.979 7.112 1.047 1.00 0.00 48 THR A C 19
ATOM 15289 O O . THR A 1 48 ? -15.437 8.255 1.023 1.00 0.00 48 THR A O 19
ATOM 15300 N N . ASN A 1 49 ? -15.732 6.061 1.141 1.00 0.00 49 ASN A N 19
ATOM 15301 C CA . ASN A 1 49 ? -17.143 6.162 1.353 1.00 0.00 49 ASN A CA 19
ATOM 15302 C C . ASN A 1 49 ? -17.583 4.950 2.120 1.00 0.00 49 ASN A C 19
ATOM 15303 O O . ASN A 1 49 ? -17.741 3.874 1.513 1.00 0.00 49 ASN A O 19
ATOM 15315 N N . ARG A 1 1 ? 11.155 8.154 -11.836 1.00 0.00 1 ARG A N 20
ATOM 15316 C CA . ARG A 1 1 ? 10.621 6.889 -11.323 1.00 0.00 1 ARG A CA 20
ATOM 15317 C C . ARG A 1 1 ? 9.799 7.161 -10.099 1.00 0.00 1 ARG A C 20
ATOM 15318 O O . ARG A 1 1 ? 10.094 8.092 -9.351 1.00 0.00 1 ARG A O 20
ATOM 15341 N N . GLY A 1 2 ? 8.786 6.369 -9.891 1.00 0.00 2 GLY A N 20
ATOM 15342 C CA . GLY A 1 2 ? 7.954 6.526 -8.745 1.00 0.00 2 GLY A CA 20
ATOM 15343 C C . GLY A 1 2 ? 6.804 5.562 -8.788 1.00 0.00 2 GLY A C 20
ATOM 15344 O O . GLY A 1 2 ? 5.906 5.718 -9.613 1.00 0.00 2 GLY A O 20
ATOM 15348 N N . PRO A 1 3 ? 6.812 4.526 -7.960 1.00 0.00 3 PRO A N 20
ATOM 15349 C CA . PRO A 1 3 ? 5.721 3.583 -7.913 1.00 0.00 3 PRO A CA 20
ATOM 15350 C C . PRO A 1 3 ? 4.577 4.119 -7.054 1.00 0.00 3 PRO A C 20
ATOM 15351 O O . PRO A 1 3 ? 4.618 5.266 -6.572 1.00 0.00 3 PRO A O 20
ATOM 15362 N N . ASP A 1 4 ? 3.576 3.320 -6.875 1.00 0.00 4 ASP A N 20
ATOM 15363 C CA . ASP A 1 4 ? 2.461 3.692 -6.054 1.00 0.00 4 ASP A CA 20
ATOM 15364 C C . ASP A 1 4 ? 2.764 3.274 -4.652 1.00 0.00 4 ASP A C 20
ATOM 15365 O O . ASP A 1 4 ? 3.181 2.128 -4.430 1.00 0.00 4 ASP A O 20
ATOM 15374 N N . LYS A 1 5 ? 2.546 4.160 -3.703 1.00 0.00 5 LYS A N 20
ATOM 15375 C CA . LYS A 1 5 ? 2.804 3.849 -2.296 1.00 0.00 5 LYS A CA 20
ATOM 15376 C C . LYS A 1 5 ? 1.910 2.709 -1.846 1.00 0.00 5 LYS A C 20
ATOM 15377 O O . LYS A 1 5 ? 2.323 1.828 -1.095 1.00 0.00 5 LYS A O 20
ATOM 15396 N N . SER A 1 6 ? 0.717 2.701 -2.376 1.00 0.00 6 SER A N 20
ATOM 15397 C CA . SER A 1 6 ? -0.267 1.714 -2.059 1.00 0.00 6 SER A CA 20
ATOM 15398 C C . SER A 1 6 ? 0.080 0.375 -2.712 1.00 0.00 6 SER A C 20
ATOM 15399 O O . SER A 1 6 ? -0.148 -0.679 -2.132 1.00 0.00 6 SER A O 20
ATOM 15407 N N . TYR A 1 7 ? 0.674 0.418 -3.905 1.00 0.00 7 TYR A N 20
ATOM 15408 C CA . TYR A 1 7 ? 1.032 -0.814 -4.586 1.00 0.00 7 TYR A CA 20
ATOM 15409 C C . TYR A 1 7 ? 2.270 -1.390 -3.932 1.00 0.00 7 TYR A C 20
ATOM 15410 O O . TYR A 1 7 ? 2.444 -2.602 -3.872 1.00 0.00 7 TYR A O 20
ATOM 15428 N N . LYS A 1 8 ? 3.125 -0.508 -3.436 1.00 0.00 8 LYS A N 20
ATOM 15429 C CA . LYS A 1 8 ? 4.294 -0.897 -2.686 1.00 0.00 8 LYS A CA 20
ATOM 15430 C C . LYS A 1 8 ? 3.836 -1.676 -1.454 1.00 0.00 8 LYS A C 20
ATOM 15431 O O . LYS A 1 8 ? 4.319 -2.777 -1.183 1.00 0.00 8 LYS A O 20
ATOM 15450 N N . ARG A 1 9 ? 2.854 -1.114 -0.753 1.00 0.00 9 ARG A N 20
ATOM 15451 C CA . ARG A 1 9 ? 2.284 -1.748 0.424 1.00 0.00 9 ARG A CA 20
ATOM 15452 C C . ARG A 1 9 ? 1.599 -3.044 0.073 1.00 0.00 9 ARG A C 20
ATOM 15453 O O . ARG A 1 9 ? 1.731 -4.020 0.797 1.00 0.00 9 ARG A O 20
ATOM 15474 N N . LEU A 1 10 ? 0.882 -3.053 -1.038 1.00 0.00 10 LEU A N 20
ATOM 15475 C CA . LEU A 1 10 ? 0.241 -4.258 -1.534 1.00 0.00 10 LEU A CA 20
ATOM 15476 C C . LEU A 1 10 ? 1.252 -5.374 -1.723 1.00 0.00 10 LEU A C 20
ATOM 15477 O O . LEU A 1 10 ? 1.029 -6.493 -1.258 1.00 0.00 10 LEU A O 20
ATOM 15493 N N . GLN A 1 11 ? 2.363 -5.058 -2.375 1.00 0.00 11 GLN A N 20
ATOM 15494 C CA . GLN A 1 11 ? 3.431 -6.019 -2.608 1.00 0.00 11 GLN A CA 20
ATOM 15495 C C . GLN A 1 11 ? 3.938 -6.593 -1.299 1.00 0.00 11 GLN A C 20
ATOM 15496 O O . GLN A 1 11 ? 4.061 -7.822 -1.157 1.00 0.00 11 GLN A O 20
ATOM 15510 N N . GLU A 1 12 ? 4.204 -5.723 -0.344 1.00 0.00 12 GLU A N 20
ATOM 15511 C CA . GLU A 1 12 ? 4.667 -6.142 0.954 1.00 0.00 12 GLU A CA 20
ATOM 15512 C C . GLU A 1 12 ? 3.613 -6.969 1.671 1.00 0.00 12 GLU A C 20
ATOM 15513 O O . GLU A 1 12 ? 3.918 -8.034 2.197 1.00 0.00 12 GLU A O 20
ATOM 15525 N N . CYS A 1 13 ? 2.381 -6.503 1.631 1.00 0.00 13 CYS A N 20
ATOM 15526 C CA . CYS A 1 13 ? 1.272 -7.161 2.299 1.00 0.00 13 CYS A CA 20
ATOM 15527 C C . CYS A 1 13 ? 1.099 -8.592 1.780 1.00 0.00 13 CYS A C 20
ATOM 15528 O O . CYS A 1 13 ? 1.120 -9.543 2.559 1.00 0.00 13 CYS A O 20
ATOM 15535 N N . GLN A 1 14 ? 1.013 -8.756 0.457 1.00 0.00 14 GLN A N 20
ATOM 15536 C CA . GLN A 1 14 ? 0.830 -10.086 -0.122 1.00 0.00 14 GLN A CA 20
ATOM 15537 C C . GLN A 1 14 ? 2.019 -11.013 0.140 1.00 0.00 14 GLN A C 20
ATOM 15538 O O . GLN A 1 14 ? 1.824 -12.201 0.372 1.00 0.00 14 GLN A O 20
ATOM 15552 N N . ARG A 1 15 ? 3.254 -10.484 0.142 1.00 0.00 15 ARG A N 20
ATOM 15553 C CA . ARG A 1 15 ? 4.379 -11.330 0.458 1.00 0.00 15 ARG A CA 20
ATOM 15554 C C . ARG A 1 15 ? 4.416 -11.719 1.926 1.00 0.00 15 ARG A C 20
ATOM 15555 O O . ARG A 1 15 ? 4.887 -12.792 2.274 1.00 0.00 15 ARG A O 20
ATOM 15576 N N . ARG A 1 16 ? 3.869 -10.853 2.777 1.00 0.00 16 ARG A N 20
ATOM 15577 C CA . ARG A 1 16 ? 3.733 -11.159 4.196 1.00 0.00 16 ARG A CA 20
ATOM 15578 C C . ARG A 1 16 ? 2.759 -12.280 4.376 1.00 0.00 16 ARG A C 20
ATOM 15579 O O . ARG A 1 16 ? 3.011 -13.213 5.124 1.00 0.00 16 ARG A O 20
ATOM 15600 N N . CYS A 1 17 ? 1.655 -12.191 3.666 1.00 0.00 17 CYS A N 20
ATOM 15601 C CA . CYS A 1 17 ? 0.622 -13.215 3.689 1.00 0.00 17 CYS A CA 20
ATOM 15602 C C . CYS A 1 17 ? 1.183 -14.580 3.333 1.00 0.00 17 CYS A C 20
ATOM 15603 O O . CYS A 1 17 ? 0.804 -15.574 3.910 1.00 0.00 17 CYS A O 20
ATOM 15610 N N . GLN A 1 18 ? 2.104 -14.605 2.388 1.00 0.00 18 GLN A N 20
ATOM 15611 C CA . GLN A 1 18 ? 2.736 -15.840 1.935 1.00 0.00 18 GLN A CA 20
ATOM 15612 C C . GLN A 1 18 ? 3.661 -16.441 3.003 1.00 0.00 18 GLN A C 20
ATOM 15613 O O . GLN A 1 18 ? 4.080 -17.593 2.896 1.00 0.00 18 GLN A O 20
ATOM 15627 N N . SER A 1 19 ? 3.980 -15.662 4.007 1.00 0.00 19 SER A N 20
ATOM 15628 C CA . SER A 1 19 ? 4.821 -16.117 5.081 1.00 0.00 19 SER A CA 20
ATOM 15629 C C . SER A 1 19 ? 3.983 -16.379 6.349 1.00 0.00 19 SER A C 20
ATOM 15630 O O . SER A 1 19 ? 4.128 -17.411 7.017 1.00 0.00 19 SER A O 20
ATOM 15638 N N . GLU A 1 20 ? 3.112 -15.443 6.677 1.00 0.00 20 GLU A N 20
ATOM 15639 C CA . GLU A 1 20 ? 2.306 -15.521 7.872 1.00 0.00 20 GLU A CA 20
ATOM 15640 C C . GLU A 1 20 ? 1.105 -16.444 7.701 1.00 0.00 20 GLU A C 20
ATOM 15641 O O . GLU A 1 20 ? 0.607 -16.987 8.680 1.00 0.00 20 GLU A O 20
ATOM 15653 N N . GLN A 1 21 ? 0.643 -16.618 6.478 1.00 0.00 21 GLN A N 20
ATOM 15654 C CA . GLN A 1 21 ? -0.508 -17.453 6.216 1.00 0.00 21 GLN A CA 20
ATOM 15655 C C . GLN A 1 21 ? -0.170 -18.505 5.153 1.00 0.00 21 GLN A C 20
ATOM 15656 O O . GLN A 1 21 ? 0.942 -18.514 4.605 1.00 0.00 21 GLN A O 20
ATOM 15670 N N . GLN A 1 22 ? -1.127 -19.379 4.884 1.00 0.00 22 GLN A N 20
ATOM 15671 C CA . GLN A 1 22 ? -1.056 -20.398 3.839 1.00 0.00 22 GLN A CA 20
ATOM 15672 C C . GLN A 1 22 ? -2.458 -20.916 3.611 1.00 0.00 22 GLN A C 20
ATOM 15673 O O . GLN A 1 22 ? -3.353 -20.576 4.376 1.00 0.00 22 GLN A O 20
ATOM 15687 N N . GLY A 1 23 ? -2.652 -21.699 2.576 1.00 0.00 23 GLY A N 20
ATOM 15688 C CA . GLY A 1 23 ? -3.970 -22.260 2.277 1.00 0.00 23 GLY A CA 20
ATOM 15689 C C . GLY A 1 23 ? -5.011 -21.192 2.017 1.00 0.00 23 GLY A C 20
ATOM 15690 O O . GLY A 1 23 ? -4.714 -20.174 1.354 1.00 0.00 23 GLY A O 20
ATOM 15694 N N . GLN A 1 24 ? -6.205 -21.388 2.564 1.00 0.00 24 GLN A N 20
ATOM 15695 C CA . GLN A 1 24 ? -7.293 -20.423 2.442 1.00 0.00 24 GLN A CA 20
ATOM 15696 C C . GLN A 1 24 ? -6.906 -19.133 3.123 1.00 0.00 24 GLN A C 20
ATOM 15697 O O . GLN A 1 24 ? -7.248 -18.058 2.661 1.00 0.00 24 GLN A O 20
ATOM 15711 N N . ARG A 1 25 ? -6.151 -19.254 4.208 1.00 0.00 25 ARG A N 20
ATOM 15712 C CA . ARG A 1 25 ? -5.670 -18.109 4.963 1.00 0.00 25 ARG A CA 20
ATOM 15713 C C . ARG A 1 25 ? -4.867 -17.166 4.079 1.00 0.00 25 ARG A C 20
ATOM 15714 O O . ARG A 1 25 ? -5.005 -15.951 4.175 1.00 0.00 25 ARG A O 20
ATOM 15735 N N . LEU A 1 26 ? -4.040 -17.731 3.212 1.00 0.00 26 LEU A N 20
ATOM 15736 C CA . LEU A 1 26 ? -3.241 -16.936 2.297 1.00 0.00 26 LEU A CA 20
ATOM 15737 C C . LEU A 1 26 ? -4.118 -16.250 1.290 1.00 0.00 26 LEU A C 20
ATOM 15738 O O . LEU A 1 26 ? -3.950 -15.057 1.033 1.00 0.00 26 LEU A O 20
ATOM 15754 N N . GLN A 1 27 ? -5.055 -16.999 0.752 1.00 0.00 27 GLN A N 20
ATOM 15755 C CA . GLN A 1 27 ? -5.988 -16.505 -0.242 1.00 0.00 27 GLN A CA 20
ATOM 15756 C C . GLN A 1 27 ? -6.770 -15.323 0.312 1.00 0.00 27 GLN A C 20
ATOM 15757 O O . GLN A 1 27 ? -6.824 -14.268 -0.314 1.00 0.00 27 GLN A O 20
ATOM 15771 N N . GLU A 1 28 ? -7.312 -15.494 1.516 1.00 0.00 28 GLU A N 20
ATOM 15772 C CA . GLU A 1 28 ? -8.003 -14.434 2.223 1.00 0.00 28 GLU A CA 20
ATOM 15773 C C . GLU A 1 28 ? -7.097 -13.241 2.424 1.00 0.00 28 GLU A C 20
ATOM 15774 O O . GLU A 1 28 ? -7.426 -12.141 2.011 1.00 0.00 28 GLU A O 20
ATOM 15786 N N . CYS A 1 29 ? -5.939 -13.488 3.018 1.00 0.00 29 CYS A N 20
ATOM 15787 C CA . CYS A 1 29 ? -4.990 -12.439 3.372 1.00 0.00 29 CYS A CA 20
ATOM 15788 C C . CYS A 1 29 ? -4.606 -11.592 2.164 1.00 0.00 29 CYS A C 20
ATOM 15789 O O . CYS A 1 29 ? -4.794 -10.370 2.177 1.00 0.00 29 CYS A O 20
ATOM 15796 N N . GLN A 1 30 ? -4.121 -12.234 1.092 1.00 0.00 30 GLN A N 20
ATOM 15797 C CA . GLN A 1 30 ? -3.707 -11.476 -0.094 1.00 0.00 30 GLN A CA 20
ATOM 15798 C C . GLN A 1 30 ? -4.876 -10.734 -0.729 1.00 0.00 30 GLN A C 20
ATOM 15799 O O . GLN A 1 30 ? -4.717 -9.596 -1.176 1.00 0.00 30 GLN A O 20
ATOM 15813 N N . GLN A 1 31 ? -6.056 -11.355 -0.717 1.00 0.00 31 GLN A N 20
ATOM 15814 C CA . GLN A 1 31 ? -7.249 -10.749 -1.281 1.00 0.00 31 GLN A CA 20
ATOM 15815 C C . GLN A 1 31 ? -7.608 -9.501 -0.478 1.00 0.00 31 GLN A C 20
ATOM 15816 O O . GLN A 1 31 ? -7.976 -8.468 -1.045 1.00 0.00 31 GLN A O 20
ATOM 15830 N N . ARG A 1 32 ? -7.453 -9.593 0.839 1.00 0.00 32 ARG A N 20
ATOM 15831 C CA . ARG A 1 32 ? -7.708 -8.473 1.725 1.00 0.00 32 ARG A CA 20
ATOM 15832 C C . ARG A 1 32 ? -6.710 -7.363 1.471 1.00 0.00 32 ARG A C 20
ATOM 15833 O O . ARG A 1 32 ? -7.088 -6.203 1.442 1.00 0.00 32 ARG A O 20
ATOM 15854 N N . CYS A 1 33 ? -5.447 -7.728 1.243 1.00 0.00 33 CYS A N 20
ATOM 15855 C CA . CYS A 1 33 ? -4.408 -6.750 0.895 1.00 0.00 33 CYS A CA 20
ATOM 15856 C C . CYS A 1 33 ? -4.797 -6.018 -0.380 1.00 0.00 33 CYS A C 20
ATOM 15857 O O . CYS A 1 33 ? -4.617 -4.802 -0.499 1.00 0.00 33 CYS A O 20
ATOM 15864 N N . GLN A 1 34 ? -5.362 -6.761 -1.321 1.00 0.00 34 GLN A N 20
ATOM 15865 C CA . GLN A 1 34 ? -5.825 -6.203 -2.576 1.00 0.00 34 GLN A CA 20
ATOM 15866 C C . GLN A 1 34 ? -6.995 -5.245 -2.352 1.00 0.00 34 GLN A C 20
ATOM 15867 O O . GLN A 1 34 ? -7.096 -4.218 -3.022 1.00 0.00 34 GLN A O 20
ATOM 15881 N N . GLN A 1 35 ? -7.857 -5.567 -1.400 1.00 0.00 35 GLN A N 20
ATOM 15882 C CA . GLN A 1 35 ? -8.984 -4.693 -1.069 1.00 0.00 35 GLN A CA 20
ATOM 15883 C C . GLN A 1 35 ? -8.460 -3.441 -0.368 1.00 0.00 35 GLN A C 20
ATOM 15884 O O . GLN A 1 35 ? -8.921 -2.328 -0.618 1.00 0.00 35 GLN A O 20
ATOM 15898 N N . GLU A 1 36 ? -7.479 -3.643 0.511 1.00 0.00 36 GLU A N 20
ATOM 15899 C CA . GLU A 1 36 ? -6.812 -2.556 1.208 1.00 0.00 36 GLU A CA 20
ATOM 15900 C C . GLU A 1 36 ? -6.158 -1.613 0.235 1.00 0.00 36 GLU A C 20
ATOM 15901 O O . GLU A 1 36 ? -6.227 -0.410 0.396 1.00 0.00 36 GLU A O 20
ATOM 15913 N N . TYR A 1 37 ? -5.526 -2.180 -0.769 1.00 0.00 37 TYR A N 20
ATOM 15914 C CA . TYR A 1 37 ? -4.914 -1.429 -1.867 1.00 0.00 37 TYR A CA 20
ATOM 15915 C C . TYR A 1 37 ? -5.904 -0.439 -2.486 1.00 0.00 37 TYR A C 20
ATOM 15916 O O . TYR A 1 37 ? -5.564 0.706 -2.742 1.00 0.00 37 TYR A O 20
ATOM 15934 N N . GLN A 1 38 ? -7.132 -0.883 -2.673 1.00 0.00 38 GLN A N 20
ATOM 15935 C CA . GLN A 1 38 ? -8.177 -0.062 -3.278 1.00 0.00 38 GLN A CA 20
ATOM 15936 C C . GLN A 1 38 ? -8.620 1.036 -2.320 1.00 0.00 38 GLN A C 20
ATOM 15937 O O . GLN A 1 38 ? -9.166 2.059 -2.724 1.00 0.00 38 GLN A O 20
ATOM 15951 N N . ARG A 1 39 ? -8.380 0.814 -1.066 1.00 0.00 39 ARG A N 20
ATOM 15952 C CA . ARG A 1 39 ? -8.739 1.753 -0.043 1.00 0.00 39 ARG A CA 20
ATOM 15953 C C . ARG A 1 39 ? -7.643 2.780 0.152 1.00 0.00 39 ARG A C 20
ATOM 15954 O O . ARG A 1 39 ? -7.872 3.967 0.023 1.00 0.00 39 ARG A O 20
ATOM 15975 N N . GLU A 1 40 ? -6.438 2.322 0.389 1.00 0.00 40 GLU A N 20
ATOM 15976 C CA . GLU A 1 40 ? -5.352 3.221 0.698 1.00 0.00 40 GLU A CA 20
ATOM 15977 C C . GLU A 1 40 ? -4.609 3.717 -0.543 1.00 0.00 40 GLU A C 20
ATOM 15978 O O . GLU A 1 40 ? -3.509 4.270 -0.423 1.00 0.00 40 GLU A O 20
ATOM 15990 N N . LYS A 1 41 ? -5.211 3.558 -1.729 1.00 0.00 41 LYS A N 20
ATOM 15991 C CA . LYS A 1 41 ? -4.590 4.040 -2.968 1.00 0.00 41 LYS A CA 20
ATOM 15992 C C . LYS A 1 41 ? -4.623 5.561 -3.038 1.00 0.00 41 LYS A C 20
ATOM 15993 O O . LYS A 1 41 ? -3.732 6.193 -3.617 1.00 0.00 41 LYS A O 20
ATOM 16012 N N . GLY A 1 42 ? -5.640 6.132 -2.437 1.00 0.00 42 GLY A N 20
ATOM 16013 C CA . GLY A 1 42 ? -5.779 7.548 -2.427 1.00 0.00 42 GLY A CA 20
ATOM 16014 C C . GLY A 1 42 ? -5.719 8.079 -1.033 1.00 0.00 42 GLY A C 20
ATOM 16015 O O . GLY A 1 42 ? -4.707 8.618 -0.610 1.00 0.00 42 GLY A O 20
ATOM 16019 N N . GLN A 1 43 ? -6.797 7.933 -0.317 1.00 0.00 43 GLN A N 20
ATOM 16020 C CA . GLN A 1 43 ? -6.870 8.349 1.061 1.00 0.00 43 GLN A CA 20
ATOM 16021 C C . GLN A 1 43 ? -7.161 7.128 1.904 1.00 0.00 43 GLN A C 20
ATOM 16022 O O . GLN A 1 43 ? -8.031 6.336 1.555 1.00 0.00 43 GLN A O 20
ATOM 16036 N N . HIS A 1 44 ? -6.444 6.983 2.996 1.00 0.00 44 HIS A N 20
ATOM 16037 C CA . HIS A 1 44 ? -6.491 5.765 3.808 1.00 0.00 44 HIS A CA 20
ATOM 16038 C C . HIS A 1 44 ? -7.848 5.432 4.402 1.00 0.00 44 HIS A C 20
ATOM 16039 O O . HIS A 1 44 ? -8.359 4.325 4.191 1.00 0.00 44 HIS A O 20
ATOM 16053 N N . GLN A 1 45 ? -8.445 6.350 5.120 1.00 0.00 45 GLN A N 20
ATOM 16054 C CA . GLN A 1 45 ? -9.712 6.081 5.778 1.00 0.00 45 GLN A CA 20
ATOM 16055 C C . GLN A 1 45 ? -10.862 6.145 4.797 1.00 0.00 45 GLN A C 20
ATOM 16056 O O . GLN A 1 45 ? -11.919 5.549 5.018 1.00 0.00 45 GLN A O 20
ATOM 16070 N N . GLY A 1 46 ? -10.646 6.849 3.716 1.00 0.00 46 GLY A N 20
ATOM 16071 C CA . GLY A 1 46 ? -11.641 6.969 2.703 1.00 0.00 46 GLY A CA 20
ATOM 16072 C C . GLY A 1 46 ? -12.475 8.186 2.933 1.00 0.00 46 GLY A C 20
ATOM 16073 O O . GLY A 1 46 ? -13.108 8.329 3.993 1.00 0.00 46 GLY A O 20
ATOM 16077 N N . GLU A 1 47 ? -12.462 9.079 1.995 1.00 0.00 47 GLU A N 20
ATOM 16078 C CA . GLU A 1 47 ? -13.193 10.306 2.121 1.00 0.00 47 GLU A CA 20
ATOM 16079 C C . GLU A 1 47 ? -14.667 10.049 1.891 1.00 0.00 47 GLU A C 20
ATOM 16080 O O . GLU A 1 47 ? -15.049 9.285 0.998 1.00 0.00 47 GLU A O 20
ATOM 16092 N N . THR A 1 48 ? -15.478 10.640 2.711 1.00 0.00 48 THR A N 20
ATOM 16093 C CA . THR A 1 48 ? -16.897 10.512 2.594 1.00 0.00 48 THR A CA 20
ATOM 16094 C C . THR A 1 48 ? -17.448 11.777 1.921 1.00 0.00 48 THR A C 20
ATOM 16095 O O . THR A 1 48 ? -18.653 11.917 1.706 1.00 0.00 48 THR A O 20
ATOM 16106 N N . ASN A 1 49 ? -16.557 12.687 1.598 1.00 0.00 49 ASN A N 20
ATOM 16107 C CA . ASN A 1 49 ? -16.913 13.907 0.918 1.00 0.00 49 ASN A CA 20
ATOM 16108 C C . ASN A 1 49 ? -16.551 13.791 -0.535 1.00 0.00 49 ASN A C 20
ATOM 16109 O O . ASN A 1 49 ? -17.463 13.749 -1.381 1.00 0.00 49 ASN A O 20
#

Nearest PDB structures (foldseek):
  6o3q-assembly1_A  TM=8.285E-01  e=1.987E-05  Solanum lycopersicum
  6o3q-assembly1_A  TM=8.412E-01  e=1.836E-05  Solanum lycopersicum
  6o3q-assembly1_A  TM=8.440E-01  e=1.120E-05  Solanum lycopersicum
  6o3q-assembly1_A  TM=8.331E-01  e=9.131E-05  Solanum lycopersicum
  6o3q-assembly1_A  TM=8.166E-01  e=1.461E-05  Solanum lycopersicum

InterPro domains:
  IPR006045 Cupin 1 [PF00190] (187-299)
  IPR006045 Cupin 1 [PF00190] (347-522)
  IPR006045 Cupin 1 [SM00835] (148-306)
  IPR006045 Cupin 1 [SM00835] (347-526)
  IPR006792 Vicilin, N-terminal [PF04702] (31-142)
  IPR011051 RmlC-like cupin domain superfamily [SSF51182] (146-340)
  IPR011051 RmlC-like cupin domain superfamily [SSF51182] (314-538)
  IPR014710 RmlC-like jelly roll fold [G3DSA:2.60.120.10] (137-333)
  IPR014710 RmlC-like jelly roll fold [G3DSA:2.60.120.10] (334-543)
  IPR050253 Seed Storage and Functional Proteins [PTHR31189] (9-542)